Protein 1GL5 (pdb70)

Structure (mmCIF, N/CA/C/O backbone):
data_1GL5
#
_entry.id   1GL5
#
_cell.length_a   1.000
_cell.length_b   1.000
_cell.length_c   1.000
_cell.angle_alpha   90.00
_cell.angle_beta   90.00
_cell.angle_gamma   90.00
#
_symmetry.space_group_name_H-M   'P 1'
#
loop_
_atom_site.group_PDB
_atom_site.id
_atom_site.type_symbol
_atom_site.label_atom_id
_atom_site.label_alt_id
_atom_site.label_comp_id
_atom_site.label_asym_id
_atom_site.label_entity_id
_atom_site.label_seq_id
_atom_site.pdbx_PDB_ins_code
_atom_site.Cartn_x
_atom_site.Cartn_y
_atom_site.Cartn_z
_atom_site.occupancy
_atom_site.B_iso_or_equiv
_atom_site.auth_seq_id
_atom_site.auth_comp_id
_atom_site.auth_asym_id
_atom_site.auth_atom_id
_atom_site.pdbx_PDB_model_num
ATOM 1 N N . GLY A 1 1 ? -5.464 -4.738 -10.925 1.00 0.00 179 GLY A N 1
ATOM 2 C CA . GLY A 1 1 ? -5.771 -3.928 -9.719 1.00 0.00 179 GLY A CA 1
ATOM 3 C C . GLY A 1 1 ? -4.791 -2.787 -9.539 1.00 0.00 179 GLY A C 1
ATOM 4 O O . GLY A 1 1 ? -3.632 -2.889 -9.942 1.00 0.00 179 GLY A O 1
ATOM 10 N N . SER A 1 2 ? -5.245 -1.694 -8.937 1.00 0.00 180 SER A N 1
ATOM 11 C CA . SER A 1 2 ? -4.384 -0.536 -8.715 1.00 0.00 180 SER A CA 1
ATOM 12 C C . SER A 1 2 ? -4.672 0.101 -7.362 1.00 0.00 180 SER A C 1
ATOM 13 O O . SER A 1 2 ? -5.576 -0.332 -6.645 1.00 0.00 180 SER A O 1
ATOM 21 N N . GLU A 1 3 ? -3.900 1.142 -7.036 1.00 0.00 181 GLU A N 1
ATOM 22 C CA . GLU A 1 3 ? -4.052 1.882 -5.782 1.00 0.00 181 GLU A CA 1
ATOM 23 C C . GLU A 1 3 ? -3.896 0.977 -4.565 1.00 0.00 181 GLU A C 1
ATOM 24 O O . GLU A 1 3 ? -4.589 1.139 -3.561 1.00 0.00 181 GLU A O 1
ATOM 36 N N . ILE A 1 4 ? -2.981 0.024 -4.656 1.00 0.00 182 ILE A N 1
ATOM 37 C CA . ILE A 1 4 ? -2.750 -0.900 -3.559 1.00 0.00 182 ILE A CA 1
ATOM 38 C C . ILE A 1 4 ? -1.265 -1.064 -3.252 1.00 0.00 182 ILE A C 1
ATOM 39 O O . ILE A 1 4 ? -0.781 -2.173 -3.032 1.00 0.00 182 ILE A O 1
ATOM 55 N N . VAL A 1 5 ? -0.549 0.052 -3.210 1.00 0.00 183 VAL A N 1
ATOM 56 C CA . VAL A 1 5 ? 0.870 0.014 -2.898 1.00 0.00 183 VAL A CA 1
ATOM 57 C C . VAL A 1 5 ? 1.069 0.093 -1.386 1.00 0.00 183 VAL A C 1
ATOM 58 O O . VAL A 1 5 ? 1.244 1.172 -0.821 1.00 0.00 183 VAL A O 1
ATOM 71 N N . VAL A 1 6 ? 1.023 -1.061 -0.738 1.00 0.00 184 VAL A N 1
ATOM 72 C CA . VAL A 1 6 ? 1.162 -1.140 0.708 1.00 0.00 184 VAL A CA 1
ATOM 73 C C . VAL A 1 6 ? 2.628 -0.994 1.124 1.00 0.00 184 VAL A C 1
ATOM 74 O O . VAL A 1 6 ? 3.459 -1.842 0.811 1.00 0.00 184 VAL A O 1
ATOM 87 N N . ALA A 1 7 ? 2.933 0.093 1.822 1.00 0.00 185 ALA A N 1
ATOM 88 C CA . ALA A 1 7 ? 4.296 0.358 2.274 1.00 0.00 185 ALA A CA 1
ATOM 89 C C . ALA A 1 7 ? 4.661 -0.503 3.474 1.00 0.00 185 ALA A C 1
ATOM 90 O O . ALA A 1 7 ? 4.049 -0.399 4.540 1.00 0.00 185 ALA A O 1
ATOM 97 N N . MET A 1 8 ? 5.665 -1.351 3.300 1.00 0.00 186 MET A N 1
ATOM 98 C CA . MET A 1 8 ? 6.117 -2.224 4.375 1.00 0.00 186 MET A CA 1
ATOM 99 C C . MET A 1 8 ? 7.433 -1.732 4.960 1.00 0.00 186 MET A C 1
ATOM 100 O O . MET A 1 8 ? 7.678 -1.869 6.157 1.00 0.00 186 MET A O 1
ATOM 114 N N . TYR A 1 9 ? 8.284 -1.164 4.116 1.00 0.00 187 TYR A N 1
ATOM 115 C CA . TYR A 1 9 ? 9.574 -0.660 4.570 1.00 0.00 187 TYR A CA 1
ATOM 116 C C . TYR A 1 9 ? 9.494 0.840 4.828 1.00 0.00 187 TYR A C 1
ATOM 117 O O . TYR A 1 9 ? 8.588 1.513 4.340 1.00 0.00 187 TYR A O 1
ATOM 135 N N . ASP A 1 10 ? 10.434 1.352 5.609 1.00 0.00 188 ASP A N 1
ATOM 136 C CA . ASP A 1 10 ? 10.463 2.770 5.949 1.00 0.00 188 ASP A CA 1
ATOM 137 C C . ASP A 1 10 ? 11.475 3.516 5.090 1.00 0.00 188 ASP A C 1
ATOM 138 O O . ASP A 1 10 ? 12.561 3.008 4.818 1.00 0.00 188 ASP A O 1
ATOM 147 N N . PHE A 1 11 ? 11.124 4.732 4.694 1.00 0.00 189 PHE A N 1
ATOM 148 C CA . PHE A 1 11 ? 12.001 5.580 3.897 1.00 0.00 189 PHE A CA 1
ATOM 149 C C . PHE A 1 11 ? 11.777 7.033 4.294 1.00 0.00 189 PHE A C 1
ATOM 150 O O . PHE A 1 11 ? 10.677 7.396 4.713 1.00 0.00 189 PHE A O 1
ATOM 167 N N . GLN A 1 12 ? 12.821 7.849 4.191 1.00 0.00 190 GLN A N 1
ATOM 168 C CA . GLN A 1 12 ? 12.735 9.255 4.573 1.00 0.00 190 GLN A CA 1
ATOM 169 C C . GLN A 1 12 ? 12.906 10.185 3.377 1.00 0.00 190 GLN A C 1
ATOM 170 O O . GLN A 1 12 ? 13.914 10.126 2.666 1.00 0.00 190 GLN A O 1
ATOM 184 N N . ALA A 1 13 ? 11.941 11.074 3.190 1.00 0.00 191 ALA A N 1
ATOM 185 C CA . ALA A 1 13 ? 12.008 12.052 2.116 1.00 0.00 191 ALA A CA 1
ATOM 186 C C . ALA A 1 13 ? 12.520 13.365 2.673 1.00 0.00 191 ALA A C 1
ATOM 187 O O . ALA A 1 13 ? 11.887 13.969 3.539 1.00 0.00 191 ALA A O 1
ATOM 194 N N . THR A 1 14 ? 13.667 13.798 2.189 1.00 0.00 192 THR A N 1
ATOM 195 C CA . THR A 1 14 ? 14.262 15.038 2.656 1.00 0.00 192 THR A CA 1
ATOM 196 C C . THR A 1 14 ? 14.227 16.115 1.575 1.00 0.00 192 THR A C 1
ATOM 197 O O . THR A 1 14 ? 14.472 17.292 1.854 1.00 0.00 192 THR A O 1
ATOM 208 N N . GLU A 1 15 ? 13.915 15.724 0.346 1.00 0.00 193 GLU A N 1
ATOM 209 C CA . GLU A 1 15 ? 13.848 16.682 -0.748 1.00 0.00 193 GLU A CA 1
ATOM 210 C C . GLU A 1 15 ? 12.403 17.091 -1.032 1.00 0.00 193 GLU A C 1
ATOM 211 O O . GLU A 1 15 ? 11.868 17.977 -0.361 1.00 0.00 193 GLU A O 1
ATOM 223 N N . ALA A 1 16 ? 11.780 16.443 -2.019 1.00 0.00 194 ALA A N 1
ATOM 224 C CA . ALA A 1 16 ? 10.395 16.738 -2.398 1.00 0.00 194 ALA A CA 1
ATOM 225 C C . ALA A 1 16 ? 9.941 15.850 -3.546 1.00 0.00 194 ALA A C 1
ATOM 226 O O . ALA A 1 16 ? 8.789 15.418 -3.589 1.00 0.00 194 ALA A O 1
ATOM 233 N N . HIS A 1 17 ? 10.851 15.598 -4.483 1.00 0.00 195 HIS A N 1
ATOM 234 C CA . HIS A 1 17 ? 10.549 14.764 -5.644 1.00 0.00 195 HIS A CA 1
ATOM 235 C C . HIS A 1 17 ? 10.242 13.338 -5.201 1.00 0.00 195 HIS A C 1
ATOM 236 O O . HIS A 1 17 ? 9.265 12.732 -5.653 1.00 0.00 195 HIS A O 1
ATOM 251 N N . ASP A 1 18 ? 11.079 12.817 -4.314 1.00 0.00 196 ASP A N 1
ATOM 252 C CA . ASP A 1 18 ? 10.909 11.471 -3.793 1.00 0.00 196 ASP A CA 1
ATOM 253 C C . ASP A 1 18 ? 10.023 11.521 -2.559 1.00 0.00 196 ASP A C 1
ATOM 254 O O . ASP A 1 18 ? 10.166 12.417 -1.728 1.00 0.00 196 ASP A O 1
ATOM 263 N N . LEU A 1 19 ? 9.121 10.560 -2.435 1.00 0.00 197 LEU A N 1
ATOM 264 C CA . LEU A 1 19 ? 8.227 10.508 -1.290 1.00 0.00 197 LEU A CA 1
ATOM 265 C C . LEU A 1 19 ? 8.751 9.503 -0.272 1.00 0.00 197 LEU A C 1
ATOM 266 O O . LEU A 1 19 ? 9.544 8.624 -0.610 1.00 0.00 197 LEU A O 1
ATOM 282 N N . ARG A 1 20 ? 8.329 9.638 0.974 1.00 0.00 198 ARG A N 1
ATOM 283 C CA . ARG A 1 20 ? 8.794 8.736 2.009 1.00 0.00 198 ARG A CA 1
ATOM 284 C C . ARG A 1 20 ? 7.940 7.476 2.075 1.00 0.00 198 ARG A C 1
ATOM 285 O O . ARG A 1 20 ? 6.862 7.406 1.483 1.00 0.00 198 ARG A O 1
ATOM 306 N N . LEU A 1 21 ? 8.431 6.492 2.815 1.00 0.00 199 LEU A N 1
ATOM 307 C CA . LEU A 1 21 ? 7.723 5.229 2.991 1.00 0.00 199 LEU A CA 1
ATOM 308 C C . LEU A 1 21 ? 7.291 5.080 4.441 1.00 0.00 199 LEU A C 1
ATOM 309 O O . LEU A 1 21 ? 8.131 5.061 5.345 1.00 0.00 199 LEU A O 1
ATOM 325 N N . GLU A 1 22 ? 5.987 4.979 4.663 1.00 0.00 200 GLU A N 1
ATOM 326 C CA . GLU A 1 22 ? 5.451 4.827 6.008 1.00 0.00 200 GLU A CA 1
ATOM 327 C C . GLU A 1 22 ? 4.910 3.417 6.184 1.00 0.00 200 GLU A C 1
ATOM 328 O O . GLU A 1 22 ? 3.947 3.028 5.524 1.00 0.00 200 GLU A O 1
ATOM 340 N N . ARG A 1 23 ? 5.546 2.650 7.063 1.00 0.00 201 ARG A N 1
ATOM 341 C CA . ARG A 1 23 ? 5.142 1.271 7.315 1.00 0.00 201 ARG A CA 1
ATOM 342 C C . ARG A 1 23 ? 3.725 1.209 7.871 1.00 0.00 201 ARG A C 1
ATOM 343 O O . ARG A 1 23 ? 3.474 1.622 9.007 1.00 0.00 201 ARG A O 1
ATOM 364 N N . GLY A 1 24 ? 2.806 0.685 7.073 1.00 0.00 202 GLY A N 1
ATOM 365 C CA . GLY A 1 24 ? 1.430 0.573 7.510 1.00 0.00 202 GLY A CA 1
ATOM 366 C C . GLY A 1 24 ? 0.464 1.303 6.596 1.00 0.00 202 GLY A C 1
ATOM 367 O O . GLY A 1 24 ? -0.681 0.877 6.433 1.00 0.00 202 GLY A O 1
ATOM 371 N N . GLN A 1 25 ? 0.920 2.403 5.997 1.00 0.00 203 GLN A N 1
ATOM 372 C CA . GLN A 1 25 ? 0.076 3.188 5.100 1.00 0.00 203 GLN A CA 1
ATOM 373 C C . GLN A 1 25 ? -0.053 2.539 3.728 1.00 0.00 203 GLN A C 1
ATOM 374 O O . GLN A 1 25 ? 0.946 2.249 3.061 1.00 0.00 203 GLN A O 1
ATOM 388 N N . GLU A 1 26 ? -1.289 2.349 3.296 1.00 0.00 204 GLU A N 1
ATOM 389 C CA . GLU A 1 26 ? -1.553 1.785 1.988 1.00 0.00 204 GLU A CA 1
ATOM 390 C C . GLU A 1 26 ? -1.621 2.917 0.980 1.00 0.00 204 GLU A C 1
ATOM 391 O O . GLU A 1 26 ? -2.580 3.695 0.953 1.00 0.00 204 GLU A O 1
ATOM 403 N N . TYR A 1 27 ? -0.574 3.033 0.190 1.00 0.00 205 TYR A N 1
ATOM 404 C CA . TYR A 1 27 ? -0.469 4.096 -0.789 1.00 0.00 205 TYR A CA 1
ATOM 405 C C . TYR A 1 27 ? -1.272 3.818 -2.045 1.00 0.00 205 TYR A C 1
ATOM 406 O O . TYR A 1 27 ? -1.790 2.719 -2.256 1.00 0.00 205 TYR A O 1
ATOM 424 N N . ILE A 1 28 ? -1.343 4.839 -2.882 1.00 0.00 206 ILE A N 1
ATOM 425 C CA . ILE A 1 28 ? -2.057 4.768 -4.145 1.00 0.00 206 ILE A CA 1
ATOM 426 C C . ILE A 1 28 ? -1.075 4.928 -5.298 1.00 0.00 206 ILE A C 1
ATOM 427 O O . ILE A 1 28 ? -0.504 5.996 -5.478 1.00 0.00 206 ILE A O 1
ATOM 443 N N . ILE A 1 29 ? -0.858 3.874 -6.068 1.00 0.00 207 ILE A N 1
ATOM 444 C CA . ILE A 1 29 ? 0.073 3.943 -7.173 1.00 0.00 207 ILE A CA 1
ATOM 445 C C . ILE A 1 29 ? -0.474 4.826 -8.297 1.00 0.00 207 ILE A C 1
ATOM 446 O O . ILE A 1 29 ? -1.603 4.646 -8.757 1.00 0.00 207 ILE A O 1
ATOM 462 N N . LEU A 1 30 ? 0.337 5.789 -8.707 1.00 0.00 208 LEU A N 1
ATOM 463 C CA . LEU A 1 30 ? -0.038 6.726 -9.756 1.00 0.00 208 LEU A CA 1
ATOM 464 C C . LEU A 1 30 ? 0.711 6.406 -11.044 1.00 0.00 208 LEU A C 1
ATOM 465 O O . LEU A 1 30 ? 0.104 6.199 -12.098 1.00 0.00 208 LEU A O 1
ATOM 481 N N . GLU A 1 31 ? 2.035 6.372 -10.947 1.00 0.00 209 GLU A N 1
ATOM 482 C CA . GLU A 1 31 ? 2.887 6.086 -12.096 1.00 0.00 209 GLU A CA 1
ATOM 483 C C . GLU A 1 31 ? 3.755 4.860 -11.821 1.00 0.00 209 GLU A C 1
ATOM 484 O O . GLU A 1 31 ? 3.993 4.509 -10.665 1.00 0.00 209 GLU A O 1
ATOM 496 N N . LYS A 1 32 ? 4.215 4.202 -12.882 1.00 0.00 210 LYS A N 1
ATOM 497 C CA . LYS A 1 32 ? 5.036 3.004 -12.730 1.00 0.00 210 LYS A CA 1
ATOM 498 C C . LYS A 1 32 ? 6.517 3.296 -12.984 1.00 0.00 210 LYS A C 1
ATOM 499 O O . LYS A 1 32 ? 7.193 3.838 -12.112 1.00 0.00 210 LYS A O 1
ATOM 518 N N . ASN A 1 33 ? 7.007 2.916 -14.176 1.00 0.00 211 ASN A N 1
ATOM 519 C CA . ASN A 1 33 ? 8.416 3.098 -14.571 1.00 0.00 211 ASN A CA 1
ATOM 520 C C . ASN A 1 33 ? 9.282 2.013 -13.927 1.00 0.00 211 ASN A C 1
ATOM 521 O O . ASN A 1 33 ? 9.828 2.205 -12.836 1.00 0.00 211 ASN A O 1
ATOM 532 N N . ASP A 1 34 ? 9.378 0.860 -14.609 1.00 0.00 212 ASP A N 1
ATOM 533 C CA . ASP A 1 34 ? 10.146 -0.295 -14.122 1.00 0.00 212 ASP A CA 1
ATOM 534 C C . ASP A 1 34 ? 9.543 -0.830 -12.834 1.00 0.00 212 ASP A C 1
ATOM 535 O O . ASP A 1 34 ? 8.410 -0.514 -12.514 1.00 0.00 212 ASP A O 1
ATOM 544 N N . LEU A 1 35 ? 10.282 -1.672 -12.119 1.00 0.00 213 LEU A N 1
ATOM 545 C CA . LEU A 1 35 ? 9.791 -2.249 -10.867 1.00 0.00 213 LEU A CA 1
ATOM 546 C C . LEU A 1 35 ? 10.270 -1.485 -9.636 1.00 0.00 213 LEU A C 1
ATOM 547 O O . LEU A 1 35 ? 9.745 -1.677 -8.542 1.00 0.00 213 LEU A O 1
ATOM 563 N N . HIS A 1 36 ? 11.312 -0.687 -9.798 1.00 0.00 214 HIS A N 1
ATOM 564 C CA . HIS A 1 36 ? 11.901 0.019 -8.665 1.00 0.00 214 HIS A CA 1
ATOM 565 C C . HIS A 1 36 ? 11.224 1.346 -8.329 1.00 0.00 214 HIS A C 1
ATOM 566 O O . HIS A 1 36 ? 10.367 1.407 -7.445 1.00 0.00 214 HIS A O 1
ATOM 581 N N . TRP A 1 37 ? 11.653 2.415 -8.981 1.00 0.00 215 TRP A N 1
ATOM 582 C CA . TRP A 1 37 ? 11.130 3.746 -8.689 1.00 0.00 215 TRP A CA 1
ATOM 583 C C . TRP A 1 37 ? 9.813 4.070 -9.385 1.00 0.00 215 TRP A C 1
ATOM 584 O O . TRP A 1 37 ? 9.793 4.511 -10.534 1.00 0.00 215 TRP A O 1
ATOM 605 N N . TRP A 1 38 ? 8.723 3.904 -8.640 1.00 0.00 216 TRP A N 1
ATOM 606 C CA . TRP A 1 38 ? 7.385 4.232 -9.119 1.00 0.00 216 TRP A CA 1
ATOM 607 C C . TRP A 1 38 ? 7.008 5.602 -8.587 1.00 0.00 216 TRP A C 1
ATOM 608 O O . TRP A 1 38 ? 7.810 6.260 -7.931 1.00 0.00 216 TRP A O 1
ATOM 629 N N . ARG A 1 39 ? 5.777 6.007 -8.809 1.00 0.00 217 ARG A N 1
ATOM 630 C CA . ARG A 1 39 ? 5.299 7.273 -8.287 1.00 0.00 217 ARG A CA 1
ATOM 631 C C . ARG A 1 39 ? 3.935 7.036 -7.677 1.00 0.00 217 ARG A C 1
ATOM 632 O O . ARG A 1 39 ? 2.975 6.749 -8.386 1.00 0.00 217 ARG A O 1
ATOM 653 N N . ALA A 1 40 ? 3.851 7.105 -6.360 1.00 0.00 218 ALA A N 1
ATOM 654 C CA . ALA A 1 40 ? 2.591 6.850 -5.684 1.00 0.00 218 ALA A CA 1
ATOM 655 C C . ALA A 1 40 ? 2.159 8.024 -4.829 1.00 0.00 218 ALA A C 1
ATOM 656 O O . ALA A 1 40 ? 2.891 8.998 -4.666 1.00 0.00 218 ALA A O 1
ATOM 663 N N . ARG A 1 41 ? 0.960 7.912 -4.288 1.00 0.00 219 ARG A N 1
ATOM 664 C CA . ARG A 1 41 ? 0.388 8.940 -3.448 1.00 0.00 219 ARG A CA 1
ATOM 665 C C . ARG A 1 41 ? 0.415 8.493 -1.994 1.00 0.00 219 ARG A C 1
ATOM 666 O O . ARG A 1 41 ? 0.165 7.326 -1.692 1.00 0.00 219 ARG A O 1
ATOM 687 N N . ASP A 1 42 ? 0.715 9.429 -1.108 1.00 0.00 220 ASP A N 1
ATOM 688 C CA . ASP A 1 42 ? 0.784 9.158 0.321 1.00 0.00 220 ASP A CA 1
ATOM 689 C C . ASP A 1 42 ? -0.623 9.089 0.898 1.00 0.00 220 ASP A C 1
ATOM 690 O O . ASP A 1 42 ? -1.311 8.075 0.766 1.00 0.00 220 ASP A O 1
ATOM 699 N N . LYS A 1 43 ? -1.056 10.171 1.520 1.00 0.00 221 LYS A N 1
ATOM 700 C CA . LYS A 1 43 ? -2.386 10.225 2.098 1.00 0.00 221 LYS A CA 1
ATOM 701 C C . LYS A 1 43 ? -3.405 10.791 1.108 1.00 0.00 221 LYS A C 1
ATOM 702 O O . LYS A 1 43 ? -3.874 10.085 0.218 1.00 0.00 221 LYS A O 1
ATOM 721 N N . TYR A 1 44 ? -3.755 12.060 1.269 1.00 0.00 222 TYR A N 1
ATOM 722 C CA . TYR A 1 44 ? -4.728 12.701 0.393 1.00 0.00 222 TYR A CA 1
ATOM 723 C C . TYR A 1 44 ? -4.170 13.963 -0.258 1.00 0.00 222 TYR A C 1
ATOM 724 O O . TYR A 1 44 ? -4.718 15.053 -0.089 1.00 0.00 222 TYR A O 1
ATOM 742 N N . GLY A 1 45 ? -3.090 13.815 -1.013 1.00 0.00 223 GLY A N 1
ATOM 743 C CA . GLY A 1 45 ? -2.505 14.964 -1.678 1.00 0.00 223 GLY A CA 1
ATOM 744 C C . GLY A 1 45 ? -1.023 14.814 -1.943 1.00 0.00 223 GLY A C 1
ATOM 745 O O . GLY A 1 45 ? -0.552 15.125 -3.038 1.00 0.00 223 GLY A O 1
ATOM 749 N N . SER A 1 46 ? -0.289 14.350 -0.940 1.00 0.00 224 SER A N 1
ATOM 750 C CA . SER A 1 46 ? 1.154 14.169 -1.070 1.00 0.00 224 SER A CA 1
ATOM 751 C C . SER A 1 46 ? 1.467 13.004 -2.006 1.00 0.00 224 SER A C 1
ATOM 752 O O . SER A 1 46 ? 0.869 11.941 -1.891 1.00 0.00 224 SER A O 1
ATOM 760 N N . GLU A 1 47 ? 2.406 13.209 -2.920 1.00 0.00 225 GLU A N 1
ATOM 761 C CA . GLU A 1 47 ? 2.804 12.171 -3.863 1.00 0.00 225 GLU A CA 1
ATOM 762 C C . GLU A 1 47 ? 4.286 12.290 -4.190 1.00 0.00 225 GLU A C 1
ATOM 763 O O . GLU A 1 47 ? 4.973 13.156 -3.651 1.00 0.00 225 GLU A O 1
ATOM 775 N N . GLY A 1 48 ? 4.777 11.425 -5.064 1.00 0.00 226 GLY A N 1
ATOM 776 C CA . GLY A 1 48 ? 6.178 11.476 -5.423 1.00 0.00 226 GLY A CA 1
ATOM 777 C C . GLY A 1 48 ? 6.767 10.119 -5.736 1.00 0.00 226 GLY A C 1
ATOM 778 O O . GLY A 1 48 ? 6.062 9.102 -5.727 1.00 0.00 226 GLY A O 1
ATOM 782 N N . TYR A 1 49 ? 8.071 10.112 -6.006 1.00 0.00 227 TYR A N 1
ATOM 783 C CA . TYR A 1 49 ? 8.794 8.884 -6.320 1.00 0.00 227 TYR A CA 1
ATOM 784 C C . TYR A 1 49 ? 8.817 7.949 -5.122 1.00 0.00 227 TYR A C 1
ATOM 785 O O . TYR A 1 49 ? 9.319 8.301 -4.055 1.00 0.00 227 TYR A O 1
ATOM 803 N N . ILE A 1 50 ? 8.281 6.759 -5.303 1.00 0.00 228 ILE A N 1
ATOM 804 C CA . ILE A 1 50 ? 8.249 5.778 -4.240 1.00 0.00 228 ILE A CA 1
ATOM 805 C C . ILE A 1 50 ? 8.780 4.447 -4.727 1.00 0.00 228 ILE A C 1
ATOM 806 O O . ILE A 1 50 ? 8.199 3.845 -5.629 1.00 0.00 228 ILE A O 1
ATOM 822 N N . PRO A 1 51 ? 9.877 3.957 -4.133 1.00 0.00 229 PRO A N 1
ATOM 823 C CA . PRO A 1 51 ? 10.443 2.672 -4.513 1.00 0.00 229 PRO A CA 1
ATOM 824 C C . PRO A 1 51 ? 9.500 1.537 -4.158 1.00 0.00 229 PRO A C 1
ATOM 825 O O . PRO A 1 51 ? 9.455 1.095 -3.006 1.00 0.00 229 PRO A O 1
ATOM 836 N N . SER A 1 52 ? 8.740 1.074 -5.139 1.00 0.00 230 SER A N 1
ATOM 837 C CA . SER A 1 52 ? 7.792 -0.011 -4.923 1.00 0.00 230 SER A CA 1
ATOM 838 C C . SER A 1 52 ? 8.477 -1.292 -4.464 1.00 0.00 230 SER A C 1
ATOM 839 O O . SER A 1 52 ? 7.814 -2.248 -4.059 1.00 0.00 230 SER A O 1
ATOM 847 N N . ASN A 1 53 ? 9.804 -1.287 -4.463 1.00 0.00 231 ASN A N 1
ATOM 848 C CA . ASN A 1 53 ? 10.560 -2.426 -3.976 1.00 0.00 231 ASN A CA 1
ATOM 849 C C . ASN A 1 53 ? 10.451 -2.468 -2.448 1.00 0.00 231 ASN A C 1
ATOM 850 O O . ASN A 1 53 ? 10.689 -3.491 -1.811 1.00 0.00 231 ASN A O 1
ATOM 861 N N . TYR A 1 54 ? 10.023 -1.340 -1.882 1.00 0.00 232 TYR A N 1
ATOM 862 C CA . TYR A 1 54 ? 9.803 -1.209 -0.448 1.00 0.00 232 TYR A CA 1
ATOM 863 C C . TYR A 1 54 ? 8.328 -1.437 -0.119 1.00 0.00 232 TYR A C 1
ATOM 864 O O . TYR A 1 54 ? 7.961 -1.608 1.043 1.00 0.00 232 TYR A O 1
ATOM 882 N N . VAL A 1 55 ? 7.479 -1.433 -1.149 1.00 0.00 233 VAL A N 1
ATOM 883 C CA . VAL A 1 55 ? 6.047 -1.643 -0.952 1.00 0.00 233 VAL A CA 1
ATOM 884 C C . VAL A 1 55 ? 5.650 -3.045 -1.408 1.00 0.00 233 VAL A C 1
ATOM 885 O O . VAL A 1 55 ? 6.483 -3.805 -1.905 1.00 0.00 233 VAL A O 1
ATOM 898 N N . THR A 1 56 ? 4.383 -3.375 -1.230 1.00 0.00 234 THR A N 1
ATOM 899 C CA . THR A 1 56 ? 3.848 -4.670 -1.609 1.00 0.00 234 THR A CA 1
ATOM 900 C C . THR A 1 56 ? 2.350 -4.537 -1.861 1.00 0.00 234 THR A C 1
ATOM 901 O O . THR A 1 56 ? 1.669 -3.810 -1.152 1.00 0.00 234 THR A O 1
ATOM 912 N N . GLY A 1 57 ? 1.835 -5.235 -2.862 1.00 0.00 235 GLY A N 1
ATOM 913 C CA . GLY A 1 57 ? 0.412 -5.155 -3.143 1.00 0.00 235 GLY A CA 1
ATOM 914 C C . GLY A 1 57 ? -0.375 -6.086 -2.247 1.00 0.00 235 GLY A C 1
ATOM 915 O O . GLY A 1 57 ? -0.213 -6.076 -1.027 1.00 0.00 235 GLY A O 1
ATOM 919 N N . LYS A 1 58 ? -1.206 -6.916 -2.848 1.00 0.00 236 LYS A N 1
ATOM 920 C CA . LYS A 1 58 ? -1.998 -7.883 -2.097 1.00 0.00 236 LYS A CA 1
ATOM 921 C C . LYS A 1 58 ? -1.168 -9.135 -1.799 1.00 0.00 236 LYS A C 1
ATOM 922 O O . LYS A 1 58 ? -1.696 -10.245 -1.817 1.00 0.00 236 LYS A O 1
ATOM 941 N N . LYS A 1 59 ? 0.133 -8.926 -1.530 1.00 0.00 237 LYS A N 1
ATOM 942 C CA . LYS A 1 59 ? 1.095 -10.003 -1.228 1.00 0.00 237 LYS A CA 1
ATOM 943 C C . LYS A 1 59 ? 0.855 -11.249 -2.084 1.00 0.00 237 LYS A C 1
ATOM 944 O O . LYS A 1 59 ? 0.558 -12.332 -1.563 1.00 0.00 237 LYS A O 1
ATOM 963 N N . SER A 1 60 ? 0.998 -11.085 -3.405 1.00 0.00 238 SER A N 1
ATOM 964 C CA . SER A 1 60 ? 0.804 -12.179 -4.351 1.00 0.00 238 SER A CA 1
ATOM 965 C C . SER A 1 60 ? -0.630 -12.707 -4.240 1.00 0.00 238 SER A C 1
ATOM 966 O O . SER A 1 60 ? -1.587 -11.932 -4.256 1.00 0.00 238 SER A O 1
ATOM 974 N N . ASN A 1 61 ? -0.774 -14.017 -4.112 1.00 0.00 239 ASN A N 1
ATOM 975 C CA . ASN A 1 61 ? -2.085 -14.635 -3.974 1.00 0.00 239 ASN A CA 1
ATOM 976 C C . ASN A 1 61 ? -2.160 -15.374 -2.651 1.00 0.00 239 ASN A C 1
ATOM 977 O O . ASN A 1 61 ? -2.600 -16.520 -2.583 1.00 0.00 239 ASN A O 1
ATOM 988 N N . ASN A 1 62 ? -1.711 -14.705 -1.596 1.00 0.00 240 ASN A N 1
ATOM 989 C CA . ASN A 1 62 ? -1.710 -15.291 -0.259 1.00 0.00 240 ASN A CA 1
ATOM 990 C C . ASN A 1 62 ? -3.119 -15.333 0.322 1.00 0.00 240 ASN A C 1
ATOM 991 O O . ASN A 1 62 ? -3.572 -16.375 0.797 1.00 0.00 240 ASN A O 1
ATOM 1002 N N . LEU A 1 63 ? -3.803 -14.195 0.305 1.00 0.00 241 LEU A N 1
ATOM 1003 C CA . LEU A 1 63 ? -5.147 -14.107 0.864 1.00 0.00 241 LEU A CA 1
ATOM 1004 C C . LEU A 1 63 ? -6.239 -14.485 -0.141 1.00 0.00 241 LEU A C 1
ATOM 1005 O O . LEU A 1 63 ? -7.246 -13.786 -0.253 1.00 0.00 241 LEU A O 1
ATOM 1021 N N . ASP A 1 64 ? -6.079 -15.603 -0.847 1.00 0.00 242 ASP A N 1
ATOM 1022 C CA . ASP A 1 64 ? -7.115 -16.033 -1.784 1.00 0.00 242 ASP A CA 1
ATOM 1023 C C . ASP A 1 64 ? -8.333 -16.466 -0.992 1.00 0.00 242 ASP A C 1
ATOM 1024 O O . ASP A 1 64 ? -9.442 -15.975 -1.206 1.00 0.00 242 ASP A O 1
ATOM 1033 N N . GLN A 1 65 ? -8.102 -17.366 -0.047 1.00 0.00 243 GLN A N 1
ATOM 1034 C CA . GLN A 1 65 ? -9.159 -17.852 0.825 1.00 0.00 243 GLN A CA 1
ATOM 1035 C C . GLN A 1 65 ? -9.136 -17.070 2.135 1.00 0.00 243 GLN A C 1
ATOM 1036 O O . GLN A 1 65 ? -10.019 -17.231 2.979 1.00 0.00 243 GLN A O 1
ATOM 1050 N N . TYR A 1 66 ? -8.106 -16.224 2.273 1.00 0.00 244 TYR A N 1
ATOM 1051 C CA . TYR A 1 66 ? -7.889 -15.367 3.449 1.00 0.00 244 TYR A CA 1
ATOM 1052 C C . TYR A 1 66 ? -7.404 -16.159 4.662 1.00 0.00 244 TYR A C 1
ATOM 1053 O O . TYR A 1 66 ? -6.337 -15.869 5.207 1.00 0.00 244 TYR A O 1
ATOM 1071 N N . ASP A 1 67 ? -8.182 -17.151 5.081 1.00 0.00 245 ASP A N 1
ATOM 1072 C CA . ASP A 1 67 ? -7.826 -17.975 6.229 1.00 0.00 245 ASP A CA 1
ATOM 1073 C C . ASP A 1 67 ? -8.002 -19.453 5.902 1.00 0.00 245 ASP A C 1
ATOM 1074 O O . ASP A 1 67 ? -7.131 -20.013 5.212 1.00 0.00 245 ASP A O 1
ATOM 1084 N N . GLY A 1 1 ? -10.443 2.635 -8.250 1.00 0.00 179 GLY A N 2
ATOM 1085 C CA . GLY A 1 1 ? -9.565 3.208 -9.302 1.00 0.00 179 GLY A CA 2
ATOM 1086 C C . GLY A 1 1 ? -8.093 2.988 -9.013 1.00 0.00 179 GLY A C 2
ATOM 1087 O O . GLY A 1 1 ? -7.622 3.278 -7.908 1.00 0.00 179 GLY A O 2
ATOM 1093 N N . SER A 1 2 ? -7.371 2.478 -10.017 1.00 0.00 180 SER A N 2
ATOM 1094 C CA . SER A 1 2 ? -5.934 2.206 -9.911 1.00 0.00 180 SER A CA 2
ATOM 1095 C C . SER A 1 2 ? -5.637 1.132 -8.858 1.00 0.00 180 SER A C 2
ATOM 1096 O O . SER A 1 2 ? -6.552 0.584 -8.231 1.00 0.00 180 SER A O 2
ATOM 1104 N N . GLU A 1 3 ? -4.355 0.830 -8.678 1.00 0.00 181 GLU A N 2
ATOM 1105 C CA . GLU A 1 3 ? -3.926 -0.171 -7.715 1.00 0.00 181 GLU A CA 2
ATOM 1106 C C . GLU A 1 3 ? -3.306 0.487 -6.491 1.00 0.00 181 GLU A C 2
ATOM 1107 O O . GLU A 1 3 ? -2.823 1.622 -6.555 1.00 0.00 181 GLU A O 2
ATOM 1119 N N . ILE A 1 4 ? -3.323 -0.223 -5.370 1.00 0.00 182 ILE A N 2
ATOM 1120 C CA . ILE A 1 4 ? -2.766 0.304 -4.136 1.00 0.00 182 ILE A CA 2
ATOM 1121 C C . ILE A 1 4 ? -1.307 -0.092 -3.950 1.00 0.00 182 ILE A C 2
ATOM 1122 O O . ILE A 1 4 ? -0.816 -1.047 -4.550 1.00 0.00 182 ILE A O 2
ATOM 1138 N N . VAL A 1 5 ? -0.625 0.664 -3.110 1.00 0.00 183 VAL A N 2
ATOM 1139 C CA . VAL A 1 5 ? 0.777 0.438 -2.814 1.00 0.00 183 VAL A CA 2
ATOM 1140 C C . VAL A 1 5 ? 1.030 0.638 -1.327 1.00 0.00 183 VAL A C 2
ATOM 1141 O O . VAL A 1 5 ? 1.324 1.749 -0.885 1.00 0.00 183 VAL A O 2
ATOM 1154 N N . VAL A 1 6 ? 0.904 -0.432 -0.565 1.00 0.00 184 VAL A N 2
ATOM 1155 C CA . VAL A 1 6 ? 1.110 -0.371 0.874 1.00 0.00 184 VAL A CA 2
ATOM 1156 C C . VAL A 1 6 ? 2.599 -0.413 1.192 1.00 0.00 184 VAL A C 2
ATOM 1157 O O . VAL A 1 6 ? 3.251 -1.438 0.998 1.00 0.00 184 VAL A O 2
ATOM 1170 N N . ALA A 1 7 ? 3.130 0.709 1.664 1.00 0.00 185 ALA A N 2
ATOM 1171 C CA . ALA A 1 7 ? 4.545 0.805 2.003 1.00 0.00 185 ALA A CA 2
ATOM 1172 C C . ALA A 1 7 ? 4.913 -0.244 3.048 1.00 0.00 185 ALA A C 2
ATOM 1173 O O . ALA A 1 7 ? 4.183 -0.441 4.023 1.00 0.00 185 ALA A O 2
ATOM 1180 N N . MET A 1 8 ? 6.033 -0.915 2.832 1.00 0.00 186 MET A N 2
ATOM 1181 C CA . MET A 1 8 ? 6.492 -1.951 3.743 1.00 0.00 186 MET A CA 2
ATOM 1182 C C . MET A 1 8 ? 7.652 -1.443 4.586 1.00 0.00 186 MET A C 2
ATOM 1183 O O . MET A 1 8 ? 7.585 -1.441 5.815 1.00 0.00 186 MET A O 2
ATOM 1197 N N . TYR A 1 9 ? 8.721 -1.008 3.922 1.00 0.00 187 TYR A N 2
ATOM 1198 C CA . TYR A 1 9 ? 9.891 -0.497 4.627 1.00 0.00 187 TYR A CA 2
ATOM 1199 C C . TYR A 1 9 ? 9.919 1.023 4.619 1.00 0.00 187 TYR A C 2
ATOM 1200 O O . TYR A 1 9 ? 9.388 1.657 3.710 1.00 0.00 187 TYR A O 2
ATOM 1218 N N . ASP A 1 10 ? 10.543 1.589 5.644 1.00 0.00 188 ASP A N 2
ATOM 1219 C CA . ASP A 1 10 ? 10.664 3.037 5.798 1.00 0.00 188 ASP A CA 2
ATOM 1220 C C . ASP A 1 10 ? 11.479 3.664 4.668 1.00 0.00 188 ASP A C 2
ATOM 1221 O O . ASP A 1 10 ? 12.343 3.022 4.074 1.00 0.00 188 ASP A O 2
ATOM 1230 N N . PHE A 1 11 ? 11.227 4.939 4.417 1.00 0.00 189 PHE A N 2
ATOM 1231 C CA . PHE A 1 11 ? 11.955 5.694 3.404 1.00 0.00 189 PHE A CA 2
ATOM 1232 C C . PHE A 1 11 ? 12.013 7.156 3.826 1.00 0.00 189 PHE A C 2
ATOM 1233 O O . PHE A 1 11 ? 11.034 7.684 4.346 1.00 0.00 189 PHE A O 2
ATOM 1250 N N . GLN A 1 12 ? 13.153 7.800 3.624 1.00 0.00 190 GLN A N 2
ATOM 1251 C CA . GLN A 1 12 ? 13.309 9.194 4.013 1.00 0.00 190 GLN A CA 2
ATOM 1252 C C . GLN A 1 12 ? 13.179 10.141 2.825 1.00 0.00 190 GLN A C 2
ATOM 1253 O O . GLN A 1 12 ? 13.918 10.039 1.846 1.00 0.00 190 GLN A O 2
ATOM 1267 N N . ALA A 1 13 ? 12.262 11.092 2.950 1.00 0.00 191 ALA A N 2
ATOM 1268 C CA . ALA A 1 13 ? 12.058 12.103 1.925 1.00 0.00 191 ALA A CA 2
ATOM 1269 C C . ALA A 1 13 ? 12.768 13.370 2.361 1.00 0.00 191 ALA A C 2
ATOM 1270 O O . ALA A 1 13 ? 12.234 14.159 3.144 1.00 0.00 191 ALA A O 2
ATOM 1277 N N . THR A 1 14 ? 13.985 13.540 1.882 1.00 0.00 192 THR A N 2
ATOM 1278 C CA . THR A 1 14 ? 14.791 14.690 2.243 1.00 0.00 192 THR A CA 2
ATOM 1279 C C . THR A 1 14 ? 14.370 15.925 1.441 1.00 0.00 192 THR A C 2
ATOM 1280 O O . THR A 1 14 ? 14.617 17.060 1.860 1.00 0.00 192 THR A O 2
ATOM 1291 N N . GLU A 1 15 ? 13.715 15.713 0.302 1.00 0.00 193 GLU A N 2
ATOM 1292 C CA . GLU A 1 15 ? 13.258 16.831 -0.516 1.00 0.00 193 GLU A CA 2
ATOM 1293 C C . GLU A 1 15 ? 11.734 16.902 -0.580 1.00 0.00 193 GLU A C 2
ATOM 1294 O O . GLU A 1 15 ? 11.097 17.413 0.341 1.00 0.00 193 GLU A O 2
ATOM 1306 N N . ALA A 1 16 ? 11.158 16.394 -1.667 1.00 0.00 194 ALA A N 2
ATOM 1307 C CA . ALA A 1 16 ? 9.706 16.410 -1.862 1.00 0.00 194 ALA A CA 2
ATOM 1308 C C . ALA A 1 16 ? 9.292 15.515 -3.022 1.00 0.00 194 ALA A C 2
ATOM 1309 O O . ALA A 1 16 ? 8.152 15.051 -3.078 1.00 0.00 194 ALA A O 2
ATOM 1316 N N . HIS A 1 17 ? 10.216 15.269 -3.946 1.00 0.00 195 HIS A N 2
ATOM 1317 C CA . HIS A 1 17 ? 9.924 14.405 -5.090 1.00 0.00 195 HIS A CA 2
ATOM 1318 C C . HIS A 1 17 ? 9.841 12.961 -4.621 1.00 0.00 195 HIS A C 2
ATOM 1319 O O . HIS A 1 17 ? 9.230 12.109 -5.271 1.00 0.00 195 HIS A O 2
ATOM 1334 N N . ASP A 1 18 ? 10.443 12.720 -3.466 1.00 0.00 196 ASP A N 2
ATOM 1335 C CA . ASP A 1 18 ? 10.446 11.414 -2.839 1.00 0.00 196 ASP A CA 2
ATOM 1336 C C . ASP A 1 18 ? 9.351 11.363 -1.787 1.00 0.00 196 ASP A C 2
ATOM 1337 O O . ASP A 1 18 ? 9.115 12.346 -1.090 1.00 0.00 196 ASP A O 2
ATOM 1346 N N . LEU A 1 19 ? 8.680 10.231 -1.667 1.00 0.00 197 LEU A N 2
ATOM 1347 C CA . LEU A 1 19 ? 7.622 10.097 -0.680 1.00 0.00 197 LEU A CA 2
ATOM 1348 C C . LEU A 1 19 ? 8.071 9.176 0.436 1.00 0.00 197 LEU A C 2
ATOM 1349 O O . LEU A 1 19 ? 8.341 7.994 0.213 1.00 0.00 197 LEU A O 2
ATOM 1365 N N . ARG A 1 20 ? 8.165 9.737 1.635 1.00 0.00 198 ARG A N 2
ATOM 1366 C CA . ARG A 1 20 ? 8.596 8.980 2.798 1.00 0.00 198 ARG A CA 2
ATOM 1367 C C . ARG A 1 20 ? 7.698 7.774 3.024 1.00 0.00 198 ARG A C 2
ATOM 1368 O O . ARG A 1 20 ? 6.475 7.850 2.875 1.00 0.00 198 ARG A O 2
ATOM 1389 N N . LEU A 1 21 ? 8.312 6.658 3.362 1.00 0.00 199 LEU A N 2
ATOM 1390 C CA . LEU A 1 21 ? 7.578 5.430 3.585 1.00 0.00 199 LEU A CA 2
ATOM 1391 C C . LEU A 1 21 ? 7.525 5.087 5.057 1.00 0.00 199 LEU A C 2
ATOM 1392 O O . LEU A 1 21 ? 8.456 5.378 5.807 1.00 0.00 199 LEU A O 2
ATOM 1408 N N . GLU A 1 22 ? 6.438 4.447 5.450 1.00 0.00 200 GLU A N 2
ATOM 1409 C CA . GLU A 1 22 ? 6.249 4.028 6.821 1.00 0.00 200 GLU A CA 2
ATOM 1410 C C . GLU A 1 22 ? 6.004 2.525 6.823 1.00 0.00 200 GLU A C 2
ATOM 1411 O O . GLU A 1 22 ? 5.936 1.912 5.755 1.00 0.00 200 GLU A O 2
ATOM 1423 N N . ARG A 1 23 ? 5.856 1.934 7.998 1.00 0.00 201 ARG A N 2
ATOM 1424 C CA . ARG A 1 23 ? 5.607 0.499 8.095 1.00 0.00 201 ARG A CA 2
ATOM 1425 C C . ARG A 1 23 ? 4.108 0.218 7.976 1.00 0.00 201 ARG A C 2
ATOM 1426 O O . ARG A 1 23 ? 3.491 -0.324 8.894 1.00 0.00 201 ARG A O 2
ATOM 1447 N N . GLY A 1 24 ? 3.531 0.594 6.838 1.00 0.00 202 GLY A N 2
ATOM 1448 C CA . GLY A 1 24 ? 2.109 0.381 6.614 1.00 0.00 202 GLY A CA 2
ATOM 1449 C C . GLY A 1 24 ? 1.393 1.632 6.133 1.00 0.00 202 GLY A C 2
ATOM 1450 O O . GLY A 1 24 ? 0.667 2.271 6.894 1.00 0.00 202 GLY A O 2
ATOM 1454 N N . GLN A 1 25 ? 1.584 1.981 4.864 1.00 0.00 203 GLN A N 2
ATOM 1455 C CA . GLN A 1 25 ? 0.940 3.157 4.282 1.00 0.00 203 GLN A CA 2
ATOM 1456 C C . GLN A 1 25 ? 0.237 2.794 2.985 1.00 0.00 203 GLN A C 2
ATOM 1457 O O . GLN A 1 25 ? 0.897 2.435 2.013 1.00 0.00 203 GLN A O 2
ATOM 1471 N N . GLU A 1 26 ? -1.086 2.902 2.955 1.00 0.00 204 GLU A N 2
ATOM 1472 C CA . GLU A 1 26 ? -1.829 2.596 1.740 1.00 0.00 204 GLU A CA 2
ATOM 1473 C C . GLU A 1 26 ? -1.756 3.774 0.777 1.00 0.00 204 GLU A C 2
ATOM 1474 O O . GLU A 1 26 ? -2.506 4.747 0.895 1.00 0.00 204 GLU A O 2
ATOM 1486 N N . TYR A 1 27 ? -0.829 3.680 -0.159 1.00 0.00 205 TYR A N 2
ATOM 1487 C CA . TYR A 1 27 ? -0.608 4.721 -1.153 1.00 0.00 205 TYR A CA 2
ATOM 1488 C C . TYR A 1 27 ? -1.315 4.382 -2.461 1.00 0.00 205 TYR A C 2
ATOM 1489 O O . TYR A 1 27 ? -1.771 3.252 -2.642 1.00 0.00 205 TYR A O 2
ATOM 1507 N N . ILE A 1 28 ? -1.397 5.341 -3.386 1.00 0.00 206 ILE A N 2
ATOM 1508 C CA . ILE A 1 28 ? -2.033 5.086 -4.670 1.00 0.00 206 ILE A CA 2
ATOM 1509 C C . ILE A 1 28 ? -1.025 5.371 -5.773 1.00 0.00 206 ILE A C 2
ATOM 1510 O O . ILE A 1 28 ? -0.675 6.522 -6.013 1.00 0.00 206 ILE A O 2
ATOM 1526 N N . ILE A 1 29 ? -0.519 4.317 -6.394 1.00 0.00 207 ILE A N 2
ATOM 1527 C CA . ILE A 1 29 ? 0.492 4.442 -7.424 1.00 0.00 207 ILE A CA 2
ATOM 1528 C C . ILE A 1 29 ? -0.068 5.038 -8.716 1.00 0.00 207 ILE A C 2
ATOM 1529 O O . ILE A 1 29 ? -1.105 4.609 -9.228 1.00 0.00 207 ILE A O 2
ATOM 1545 N N . LEU A 1 30 ? 0.632 6.040 -9.231 1.00 0.00 208 LEU A N 2
ATOM 1546 C CA . LEU A 1 30 ? 0.235 6.716 -10.454 1.00 0.00 208 LEU A CA 2
ATOM 1547 C C . LEU A 1 30 ? 1.188 6.336 -11.581 1.00 0.00 208 LEU A C 2
ATOM 1548 O O . LEU A 1 30 ? 0.763 5.955 -12.670 1.00 0.00 208 LEU A O 2
ATOM 1564 N N . GLU A 1 31 ? 2.486 6.450 -11.308 1.00 0.00 209 GLU A N 2
ATOM 1565 C CA . GLU A 1 31 ? 3.510 6.122 -12.296 1.00 0.00 209 GLU A CA 2
ATOM 1566 C C . GLU A 1 31 ? 4.260 4.859 -11.885 1.00 0.00 209 GLU A C 2
ATOM 1567 O O . GLU A 1 31 ? 5.075 4.885 -10.966 1.00 0.00 209 GLU A O 2
ATOM 1579 N N . LYS A 1 32 ? 3.981 3.756 -12.563 1.00 0.00 210 LYS A N 2
ATOM 1580 C CA . LYS A 1 32 ? 4.635 2.493 -12.254 1.00 0.00 210 LYS A CA 2
ATOM 1581 C C . LYS A 1 32 ? 6.044 2.444 -12.839 1.00 0.00 210 LYS A C 2
ATOM 1582 O O . LYS A 1 32 ? 7.009 2.221 -12.114 1.00 0.00 210 LYS A O 2
ATOM 1601 N N . ASN A 1 33 ? 6.148 2.649 -14.153 1.00 0.00 211 ASN A N 2
ATOM 1602 C CA . ASN A 1 33 ? 7.438 2.622 -14.850 1.00 0.00 211 ASN A CA 2
ATOM 1603 C C . ASN A 1 33 ? 8.072 1.239 -14.757 1.00 0.00 211 ASN A C 2
ATOM 1604 O O . ASN A 1 33 ? 7.659 0.308 -15.452 1.00 0.00 211 ASN A O 2
ATOM 1615 N N . ASP A 1 34 ? 9.068 1.104 -13.888 1.00 0.00 212 ASP A N 2
ATOM 1616 C CA . ASP A 1 34 ? 9.749 -0.165 -13.703 1.00 0.00 212 ASP A CA 2
ATOM 1617 C C . ASP A 1 34 ? 9.406 -0.748 -12.329 1.00 0.00 212 ASP A C 2
ATOM 1618 O O . ASP A 1 34 ? 8.319 -0.517 -11.816 1.00 0.00 212 ASP A O 2
ATOM 1627 N N . LEU A 1 35 ? 10.313 -1.522 -11.747 1.00 0.00 213 LEU A N 2
ATOM 1628 C CA . LEU A 1 35 ? 10.060 -2.140 -10.447 1.00 0.00 213 LEU A CA 2
ATOM 1629 C C . LEU A 1 35 ? 10.572 -1.311 -9.274 1.00 0.00 213 LEU A C 2
ATOM 1630 O O . LEU A 1 35 ? 10.146 -1.510 -8.137 1.00 0.00 213 LEU A O 2
ATOM 1646 N N . HIS A 1 36 ? 11.527 -0.430 -9.517 1.00 0.00 214 HIS A N 2
ATOM 1647 C CA . HIS A 1 36 ? 12.104 0.343 -8.416 1.00 0.00 214 HIS A CA 2
ATOM 1648 C C . HIS A 1 36 ? 11.606 1.782 -8.329 1.00 0.00 214 HIS A C 2
ATOM 1649 O O . HIS A 1 36 ? 11.990 2.497 -7.407 1.00 0.00 214 HIS A O 2
ATOM 1664 N N . TRP A 1 37 ? 10.769 2.231 -9.252 1.00 0.00 215 TRP A N 2
ATOM 1665 C CA . TRP A 1 37 ? 10.292 3.613 -9.184 1.00 0.00 215 TRP A CA 2
ATOM 1666 C C . TRP A 1 37 ? 8.791 3.748 -9.431 1.00 0.00 215 TRP A C 2
ATOM 1667 O O . TRP A 1 37 ? 8.367 4.105 -10.527 1.00 0.00 215 TRP A O 2
ATOM 1688 N N . TRP A 1 38 ? 8.003 3.508 -8.389 1.00 0.00 216 TRP A N 2
ATOM 1689 C CA . TRP A 1 38 ? 6.552 3.641 -8.456 1.00 0.00 216 TRP A CA 2
ATOM 1690 C C . TRP A 1 38 ? 6.132 4.926 -7.760 1.00 0.00 216 TRP A C 2
ATOM 1691 O O . TRP A 1 38 ? 6.185 5.012 -6.536 1.00 0.00 216 TRP A O 2
ATOM 1712 N N . ARG A 1 39 ? 5.707 5.921 -8.518 1.00 0.00 217 ARG A N 2
ATOM 1713 C CA . ARG A 1 39 ? 5.281 7.172 -7.921 1.00 0.00 217 ARG A CA 2
ATOM 1714 C C . ARG A 1 39 ? 3.867 7.000 -7.394 1.00 0.00 217 ARG A C 2
ATOM 1715 O O . ARG A 1 39 ? 2.925 6.918 -8.176 1.00 0.00 217 ARG A O 2
ATOM 1736 N N . ALA A 1 40 ? 3.738 6.919 -6.074 1.00 0.00 218 ALA A N 2
ATOM 1737 C CA . ALA A 1 40 ? 2.442 6.727 -5.432 1.00 0.00 218 ALA A CA 2
ATOM 1738 C C . ALA A 1 40 ? 2.051 7.953 -4.620 1.00 0.00 218 ALA A C 2
ATOM 1739 O O . ALA A 1 40 ? 2.836 8.884 -4.496 1.00 0.00 218 ALA A O 2
ATOM 1746 N N . ARG A 1 41 ? 0.827 7.964 -4.097 1.00 0.00 219 ARG A N 2
ATOM 1747 C CA . ARG A 1 41 ? 0.351 9.113 -3.340 1.00 0.00 219 ARG A CA 2
ATOM 1748 C C . ARG A 1 41 ? -0.468 8.732 -2.118 1.00 0.00 219 ARG A C 2
ATOM 1749 O O . ARG A 1 41 ? -0.887 7.590 -1.966 1.00 0.00 219 ARG A O 2
ATOM 1770 N N . ASP A 1 42 ? -0.697 9.710 -1.250 1.00 0.00 220 ASP A N 2
ATOM 1771 C CA . ASP A 1 42 ? -1.464 9.488 -0.030 1.00 0.00 220 ASP A CA 2
ATOM 1772 C C . ASP A 1 42 ? -2.769 10.269 -0.030 1.00 0.00 220 ASP A C 2
ATOM 1773 O O . ASP A 1 42 ? -3.835 9.711 0.224 1.00 0.00 220 ASP A O 2
ATOM 1782 N N . LYS A 1 43 ? -2.671 11.567 -0.280 1.00 0.00 221 LYS A N 2
ATOM 1783 C CA . LYS A 1 43 ? -3.846 12.438 -0.269 1.00 0.00 221 LYS A CA 2
ATOM 1784 C C . LYS A 1 43 ? -4.664 12.358 -1.559 1.00 0.00 221 LYS A C 2
ATOM 1785 O O . LYS A 1 43 ? -4.867 11.289 -2.118 1.00 0.00 221 LYS A O 2
ATOM 1804 N N . TYR A 1 44 ? -5.147 13.513 -2.001 1.00 0.00 222 TYR A N 2
ATOM 1805 C CA . TYR A 1 44 ? -5.964 13.622 -3.203 1.00 0.00 222 TYR A CA 2
ATOM 1806 C C . TYR A 1 44 ? -5.101 13.614 -4.465 1.00 0.00 222 TYR A C 2
ATOM 1807 O O . TYR A 1 44 ? -5.587 13.351 -5.562 1.00 0.00 222 TYR A O 2
ATOM 1825 N N . GLY A 1 45 ? -3.822 13.922 -4.301 1.00 0.00 223 GLY A N 2
ATOM 1826 C CA . GLY A 1 45 ? -2.923 13.964 -5.438 1.00 0.00 223 GLY A CA 2
ATOM 1827 C C . GLY A 1 45 ? -1.483 14.198 -5.041 1.00 0.00 223 GLY A C 2
ATOM 1828 O O . GLY A 1 45 ? -0.611 14.301 -5.901 1.00 0.00 223 GLY A O 2
ATOM 1832 N N . SER A 1 46 ? -1.225 14.265 -3.738 1.00 0.00 224 SER A N 2
ATOM 1833 C CA . SER A 1 46 ? 0.131 14.464 -3.241 1.00 0.00 224 SER A CA 2
ATOM 1834 C C . SER A 1 46 ? 0.911 13.169 -3.414 1.00 0.00 224 SER A C 2
ATOM 1835 O O . SER A 1 46 ? 0.826 12.266 -2.575 1.00 0.00 224 SER A O 2
ATOM 1843 N N . GLU A 1 47 ? 1.628 13.062 -4.529 1.00 0.00 225 GLU A N 2
ATOM 1844 C CA . GLU A 1 47 ? 2.387 11.861 -4.845 1.00 0.00 225 GLU A CA 2
ATOM 1845 C C . GLU A 1 47 ? 3.902 12.067 -4.743 1.00 0.00 225 GLU A C 2
ATOM 1846 O O . GLU A 1 47 ? 4.384 13.183 -4.539 1.00 0.00 225 GLU A O 2
ATOM 1858 N N . GLY A 1 48 ? 4.636 10.965 -4.881 1.00 0.00 226 GLY A N 2
ATOM 1859 C CA . GLY A 1 48 ? 6.085 10.987 -4.803 1.00 0.00 226 GLY A CA 2
ATOM 1860 C C . GLY A 1 48 ? 6.670 9.679 -5.292 1.00 0.00 226 GLY A C 2
ATOM 1861 O O . GLY A 1 48 ? 5.996 8.647 -5.255 1.00 0.00 226 GLY A O 2
ATOM 1865 N N . TYR A 1 49 ? 7.914 9.713 -5.758 1.00 0.00 227 TYR A N 2
ATOM 1866 C CA . TYR A 1 49 ? 8.576 8.512 -6.257 1.00 0.00 227 TYR A CA 2
ATOM 1867 C C . TYR A 1 49 ? 8.902 7.564 -5.114 1.00 0.00 227 TYR A C 2
ATOM 1868 O O . TYR A 1 49 ? 9.495 7.964 -4.111 1.00 0.00 227 TYR A O 2
ATOM 1886 N N . ILE A 1 50 ? 8.467 6.318 -5.263 1.00 0.00 228 ILE A N 2
ATOM 1887 C CA . ILE A 1 50 ? 8.656 5.300 -4.240 1.00 0.00 228 ILE A CA 2
ATOM 1888 C C . ILE A 1 50 ? 9.207 4.005 -4.807 1.00 0.00 228 ILE A C 2
ATOM 1889 O O . ILE A 1 50 ? 8.642 3.442 -5.742 1.00 0.00 228 ILE A O 2
ATOM 1905 N N . PRO A 1 51 ? 10.291 3.481 -4.221 1.00 0.00 229 PRO A N 2
ATOM 1906 C CA . PRO A 1 51 ? 10.854 2.216 -4.661 1.00 0.00 229 PRO A CA 2
ATOM 1907 C C . PRO A 1 51 ? 9.917 1.063 -4.318 1.00 0.00 229 PRO A C 2
ATOM 1908 O O . PRO A 1 51 ? 9.857 0.634 -3.166 1.00 0.00 229 PRO A O 2
ATOM 1919 N N . SER A 1 52 ? 9.168 0.583 -5.312 1.00 0.00 230 SER A N 2
ATOM 1920 C CA . SER A 1 52 ? 8.213 -0.518 -5.118 1.00 0.00 230 SER A CA 2
ATOM 1921 C C . SER A 1 52 ? 8.856 -1.719 -4.419 1.00 0.00 230 SER A C 2
ATOM 1922 O O . SER A 1 52 ? 8.161 -2.553 -3.844 1.00 0.00 230 SER A O 2
ATOM 1930 N N . ASN A 1 53 ? 10.186 -1.788 -4.438 1.00 0.00 231 ASN A N 2
ATOM 1931 C CA . ASN A 1 53 ? 10.907 -2.865 -3.772 1.00 0.00 231 ASN A CA 2
ATOM 1932 C C . ASN A 1 53 ? 10.617 -2.841 -2.264 1.00 0.00 231 ASN A C 2
ATOM 1933 O O . ASN A 1 53 ? 10.618 -3.877 -1.597 1.00 0.00 231 ASN A O 2
ATOM 1944 N N . TYR A 1 54 ? 10.329 -1.644 -1.745 1.00 0.00 232 TYR A N 2
ATOM 1945 C CA . TYR A 1 54 ? 9.991 -1.454 -0.333 1.00 0.00 232 TYR A CA 2
ATOM 1946 C C . TYR A 1 54 ? 8.480 -1.367 -0.158 1.00 0.00 232 TYR A C 2
ATOM 1947 O O . TYR A 1 54 ? 7.995 -0.873 0.860 1.00 0.00 232 TYR A O 2
ATOM 1965 N N . VAL A 1 55 ? 7.744 -1.801 -1.168 1.00 0.00 233 VAL A N 2
ATOM 1966 C CA . VAL A 1 55 ? 6.291 -1.722 -1.137 1.00 0.00 233 VAL A CA 2
ATOM 1967 C C . VAL A 1 55 ? 5.641 -3.100 -1.291 1.00 0.00 233 VAL A C 2
ATOM 1968 O O . VAL A 1 55 ? 6.243 -4.035 -1.824 1.00 0.00 233 VAL A O 2
ATOM 1981 N N . THR A 1 56 ? 4.405 -3.197 -0.823 1.00 0.00 234 THR A N 2
ATOM 1982 C CA . THR A 1 56 ? 3.623 -4.417 -0.895 1.00 0.00 234 THR A CA 2
ATOM 1983 C C . THR A 1 56 ? 2.156 -4.038 -1.089 1.00 0.00 234 THR A C 2
ATOM 1984 O O . THR A 1 56 ? 1.845 -2.893 -1.417 1.00 0.00 234 THR A O 2
ATOM 1995 N N . GLY A 1 57 ? 1.263 -4.983 -0.888 1.00 0.00 235 GLY A N 2
ATOM 1996 C CA . GLY A 1 57 ? -0.150 -4.711 -1.039 1.00 0.00 235 GLY A CA 2
ATOM 1997 C C . GLY A 1 57 ? -0.949 -5.564 -0.093 1.00 0.00 235 GLY A C 2
ATOM 1998 O O . GLY A 1 57 ? -0.738 -5.525 1.119 1.00 0.00 235 GLY A O 2
ATOM 2002 N N . LYS A 1 58 ? -1.832 -6.374 -0.639 1.00 0.00 236 LYS A N 2
ATOM 2003 C CA . LYS A 1 58 ? -2.617 -7.278 0.175 1.00 0.00 236 LYS A CA 2
ATOM 2004 C C . LYS A 1 58 ? -1.981 -8.663 0.130 1.00 0.00 236 LYS A C 2
ATOM 2005 O O . LYS A 1 58 ? -2.669 -9.668 -0.061 1.00 0.00 236 LYS A O 2
ATOM 2024 N N . LYS A 1 59 ? -0.649 -8.701 0.284 1.00 0.00 237 LYS A N 2
ATOM 2025 C CA . LYS A 1 59 ? 0.096 -9.961 0.249 1.00 0.00 237 LYS A CA 2
ATOM 2026 C C . LYS A 1 59 ? -0.349 -10.915 1.363 1.00 0.00 237 LYS A C 2
ATOM 2027 O O . LYS A 1 59 ? -0.167 -12.129 1.257 1.00 0.00 237 LYS A O 2
ATOM 2046 N N . SER A 1 60 ? -0.939 -10.368 2.423 1.00 0.00 238 SER A N 2
ATOM 2047 C CA . SER A 1 60 ? -1.410 -11.175 3.548 1.00 0.00 238 SER A CA 2
ATOM 2048 C C . SER A 1 60 ? -2.812 -11.717 3.270 1.00 0.00 238 SER A C 2
ATOM 2049 O O . SER A 1 60 ? -3.642 -11.823 4.175 1.00 0.00 238 SER A O 2
ATOM 2057 N N . ASN A 1 61 ? -3.073 -12.052 2.013 1.00 0.00 239 ASN A N 2
ATOM 2058 C CA . ASN A 1 61 ? -4.370 -12.574 1.618 1.00 0.00 239 ASN A CA 2
ATOM 2059 C C . ASN A 1 61 ? -4.470 -14.053 1.955 1.00 0.00 239 ASN A C 2
ATOM 2060 O O . ASN A 1 61 ? -3.952 -14.903 1.229 1.00 0.00 239 ASN A O 2
ATOM 2071 N N . ASN A 1 62 ? -5.145 -14.349 3.055 1.00 0.00 240 ASN A N 2
ATOM 2072 C CA . ASN A 1 62 ? -5.338 -15.724 3.495 1.00 0.00 240 ASN A CA 2
ATOM 2073 C C . ASN A 1 62 ? -6.777 -16.130 3.240 1.00 0.00 240 ASN A C 2
ATOM 2074 O O . ASN A 1 62 ? -7.293 -17.077 3.835 1.00 0.00 240 ASN A O 2
ATOM 2085 N N . LEU A 1 63 ? -7.418 -15.374 2.359 1.00 0.00 241 LEU A N 2
ATOM 2086 C CA . LEU A 1 63 ? -8.808 -15.593 1.995 1.00 0.00 241 LEU A CA 2
ATOM 2087 C C . LEU A 1 63 ? -9.103 -14.884 0.669 1.00 0.00 241 LEU A C 2
ATOM 2088 O O . LEU A 1 63 ? -8.489 -15.189 -0.354 1.00 0.00 241 LEU A O 2
ATOM 2104 N N . ASP A 1 64 ? -10.021 -13.928 0.707 1.00 0.00 242 ASP A N 2
ATOM 2105 C CA . ASP A 1 64 ? -10.398 -13.138 -0.459 1.00 0.00 242 ASP A CA 2
ATOM 2106 C C . ASP A 1 64 ? -11.308 -12.014 0.010 1.00 0.00 242 ASP A C 2
ATOM 2107 O O . ASP A 1 64 ? -10.857 -11.068 0.659 1.00 0.00 242 ASP A O 2
ATOM 2116 N N . GLN A 1 65 ? -12.596 -12.147 -0.265 1.00 0.00 243 GLN A N 2
ATOM 2117 C CA . GLN A 1 65 ? -13.571 -11.170 0.181 1.00 0.00 243 GLN A CA 2
ATOM 2118 C C . GLN A 1 65 ? -14.382 -11.782 1.310 1.00 0.00 243 GLN A C 2
ATOM 2119 O O . GLN A 1 65 ? -15.091 -12.765 1.102 1.00 0.00 243 GLN A O 2
ATOM 2133 N N . TYR A 1 66 ? -14.237 -11.231 2.508 1.00 0.00 244 TYR A N 2
ATOM 2134 C CA . TYR A 1 66 ? -14.932 -11.755 3.681 1.00 0.00 244 TYR A CA 2
ATOM 2135 C C . TYR A 1 66 ? -16.448 -11.653 3.520 1.00 0.00 244 TYR A C 2
ATOM 2136 O O . TYR A 1 66 ? -17.005 -10.556 3.588 1.00 0.00 244 TYR A O 2
ATOM 2154 N N . ASP A 1 67 ? -17.092 -12.807 3.308 1.00 0.00 245 ASP A N 2
ATOM 2155 C CA . ASP A 1 67 ? -18.545 -12.894 3.128 1.00 0.00 245 ASP A CA 2
ATOM 2156 C C . ASP A 1 67 ? -19.000 -12.136 1.884 1.00 0.00 245 ASP A C 2
ATOM 2157 O O . ASP A 1 67 ? -18.855 -12.682 0.777 1.00 0.00 245 ASP A O 2
ATOM 2167 N N . GLY A 1 1 ? -8.861 0.850 -12.374 1.00 0.00 179 GLY A N 3
ATOM 2168 C CA . GLY A 1 1 ? -7.837 -0.142 -11.964 1.00 0.00 179 GLY A CA 3
ATOM 2169 C C . GLY A 1 1 ? -6.679 0.495 -11.227 1.00 0.00 179 GLY A C 3
ATOM 2170 O O . GLY A 1 1 ? -5.533 0.409 -11.666 1.00 0.00 179 GLY A O 3
ATOM 2176 N N . SER A 1 2 ? -6.978 1.144 -10.106 1.00 0.00 180 SER A N 3
ATOM 2177 C CA . SER A 1 2 ? -5.954 1.801 -9.305 1.00 0.00 180 SER A CA 3
ATOM 2178 C C . SER A 1 2 ? -5.177 0.774 -8.492 1.00 0.00 180 SER A C 3
ATOM 2179 O O . SER A 1 2 ? -5.720 0.164 -7.571 1.00 0.00 180 SER A O 3
ATOM 2187 N N . GLU A 1 3 ? -3.907 0.591 -8.833 1.00 0.00 181 GLU A N 3
ATOM 2188 C CA . GLU A 1 3 ? -3.064 -0.358 -8.124 1.00 0.00 181 GLU A CA 3
ATOM 2189 C C . GLU A 1 3 ? -2.595 0.237 -6.802 1.00 0.00 181 GLU A C 3
ATOM 2190 O O . GLU A 1 3 ? -1.764 1.151 -6.768 1.00 0.00 181 GLU A O 3
ATOM 2202 N N . ILE A 1 4 ? -3.139 -0.281 -5.715 1.00 0.00 182 ILE A N 3
ATOM 2203 C CA . ILE A 1 4 ? -2.784 0.183 -4.387 1.00 0.00 182 ILE A CA 3
ATOM 2204 C C . ILE A 1 4 ? -1.492 -0.478 -3.935 1.00 0.00 182 ILE A C 3
ATOM 2205 O O . ILE A 1 4 ? -1.281 -1.666 -4.183 1.00 0.00 182 ILE A O 3
ATOM 2221 N N . VAL A 1 5 ? -0.627 0.283 -3.285 1.00 0.00 183 VAL A N 3
ATOM 2222 C CA . VAL A 1 5 ? 0.637 -0.259 -2.819 1.00 0.00 183 VAL A CA 3
ATOM 2223 C C . VAL A 1 5 ? 0.793 -0.091 -1.309 1.00 0.00 183 VAL A C 3
ATOM 2224 O O . VAL A 1 5 ? 0.658 1.004 -0.773 1.00 0.00 183 VAL A O 3
ATOM 2237 N N . VAL A 1 6 ? 1.056 -1.191 -0.634 1.00 0.00 184 VAL A N 3
ATOM 2238 C CA . VAL A 1 6 ? 1.210 -1.195 0.810 1.00 0.00 184 VAL A CA 3
ATOM 2239 C C . VAL A 1 6 ? 2.684 -1.077 1.207 1.00 0.00 184 VAL A C 3
ATOM 2240 O O . VAL A 1 6 ? 3.466 -2.014 1.021 1.00 0.00 184 VAL A O 3
ATOM 2253 N N . ALA A 1 7 ? 3.056 0.072 1.767 1.00 0.00 185 ALA A N 3
ATOM 2254 C CA . ALA A 1 7 ? 4.432 0.307 2.205 1.00 0.00 185 ALA A CA 3
ATOM 2255 C C . ALA A 1 7 ? 4.774 -0.602 3.374 1.00 0.00 185 ALA A C 3
ATOM 2256 O O . ALA A 1 7 ? 4.045 -0.650 4.365 1.00 0.00 185 ALA A O 3
ATOM 2263 N N . MET A 1 8 ? 5.868 -1.332 3.257 1.00 0.00 186 MET A N 3
ATOM 2264 C CA . MET A 1 8 ? 6.280 -2.247 4.312 1.00 0.00 186 MET A CA 3
ATOM 2265 C C . MET A 1 8 ? 7.396 -1.664 5.155 1.00 0.00 186 MET A C 3
ATOM 2266 O O . MET A 1 8 ? 7.319 -1.664 6.384 1.00 0.00 186 MET A O 3
ATOM 2280 N N . TYR A 1 9 ? 8.439 -1.180 4.499 1.00 0.00 187 TYR A N 3
ATOM 2281 C CA . TYR A 1 9 ? 9.576 -0.611 5.211 1.00 0.00 187 TYR A CA 3
ATOM 2282 C C . TYR A 1 9 ? 9.508 0.907 5.228 1.00 0.00 187 TYR A C 3
ATOM 2283 O O . TYR A 1 9 ? 8.985 1.531 4.304 1.00 0.00 187 TYR A O 3
ATOM 2301 N N . ASP A 1 10 ? 10.059 1.490 6.279 1.00 0.00 188 ASP A N 3
ATOM 2302 C CA . ASP A 1 10 ? 10.087 2.936 6.430 1.00 0.00 188 ASP A CA 3
ATOM 2303 C C . ASP A 1 10 ? 11.233 3.520 5.614 1.00 0.00 188 ASP A C 3
ATOM 2304 O O . ASP A 1 10 ? 12.339 2.980 5.605 1.00 0.00 188 ASP A O 3
ATOM 2313 N N . PHE A 1 11 ? 10.963 4.619 4.932 1.00 0.00 189 PHE A N 3
ATOM 2314 C CA . PHE A 1 11 ? 11.969 5.280 4.114 1.00 0.00 189 PHE A CA 3
ATOM 2315 C C . PHE A 1 11 ? 11.796 6.789 4.196 1.00 0.00 189 PHE A C 3
ATOM 2316 O O . PHE A 1 11 ? 10.688 7.302 4.019 1.00 0.00 189 PHE A O 3
ATOM 2333 N N . GLN A 1 12 ? 12.886 7.494 4.468 1.00 0.00 190 GLN A N 3
ATOM 2334 C CA . GLN A 1 12 ? 12.851 8.945 4.577 1.00 0.00 190 GLN A CA 3
ATOM 2335 C C . GLN A 1 12 ? 13.420 9.599 3.330 1.00 0.00 190 GLN A C 3
ATOM 2336 O O . GLN A 1 12 ? 14.583 9.396 2.989 1.00 0.00 190 GLN A O 3
ATOM 2350 N N . ALA A 1 13 ? 12.597 10.409 2.677 1.00 0.00 191 ALA A N 3
ATOM 2351 C CA . ALA A 1 13 ? 13.018 11.126 1.485 1.00 0.00 191 ALA A CA 3
ATOM 2352 C C . ALA A 1 13 ? 13.999 12.219 1.869 1.00 0.00 191 ALA A C 3
ATOM 2353 O O . ALA A 1 13 ? 13.632 13.173 2.556 1.00 0.00 191 ALA A O 3
ATOM 2360 N N . THR A 1 14 ? 15.242 12.089 1.430 1.00 0.00 192 THR A N 3
ATOM 2361 C CA . THR A 1 14 ? 16.253 13.086 1.742 1.00 0.00 192 THR A CA 3
ATOM 2362 C C . THR A 1 14 ? 16.093 14.287 0.812 1.00 0.00 192 THR A C 3
ATOM 2363 O O . THR A 1 14 ? 16.720 15.331 1.000 1.00 0.00 192 THR A O 3
ATOM 2374 N N . GLU A 1 15 ? 15.221 14.135 -0.180 1.00 0.00 193 GLU A N 3
ATOM 2375 C CA . GLU A 1 15 ? 14.943 15.198 -1.128 1.00 0.00 193 GLU A CA 3
ATOM 2376 C C . GLU A 1 15 ? 13.439 15.502 -1.166 1.00 0.00 193 GLU A C 3
ATOM 2377 O O . GLU A 1 15 ? 12.807 15.657 -0.121 1.00 0.00 193 GLU A O 3
ATOM 2389 N N . ALA A 1 16 ? 12.870 15.587 -2.360 1.00 0.00 194 ALA A N 3
ATOM 2390 C CA . ALA A 1 16 ? 11.446 15.880 -2.512 1.00 0.00 194 ALA A CA 3
ATOM 2391 C C . ALA A 1 16 ? 10.840 15.083 -3.657 1.00 0.00 194 ALA A C 3
ATOM 2392 O O . ALA A 1 16 ? 9.618 14.943 -3.745 1.00 0.00 194 ALA A O 3
ATOM 2399 N N . HIS A 1 17 ? 11.696 14.564 -4.530 1.00 0.00 195 HIS A N 3
ATOM 2400 C CA . HIS A 1 17 ? 11.247 13.775 -5.670 1.00 0.00 195 HIS A CA 3
ATOM 2401 C C . HIS A 1 17 ? 10.658 12.468 -5.166 1.00 0.00 195 HIS A C 3
ATOM 2402 O O . HIS A 1 17 ? 9.666 11.968 -5.701 1.00 0.00 195 HIS A O 3
ATOM 2417 N N . ASP A 1 18 ? 11.273 11.946 -4.110 1.00 0.00 196 ASP A N 3
ATOM 2418 C CA . ASP A 1 18 ? 10.824 10.716 -3.480 1.00 0.00 196 ASP A CA 3
ATOM 2419 C C . ASP A 1 18 ? 9.757 11.034 -2.448 1.00 0.00 196 ASP A C 3
ATOM 2420 O O . ASP A 1 18 ? 9.669 12.165 -1.969 1.00 0.00 196 ASP A O 3
ATOM 2429 N N . LEU A 1 19 ? 8.953 10.048 -2.100 1.00 0.00 197 LEU A N 3
ATOM 2430 C CA . LEU A 1 19 ? 7.905 10.248 -1.116 1.00 0.00 197 LEU A CA 3
ATOM 2431 C C . LEU A 1 19 ? 8.220 9.487 0.169 1.00 0.00 197 LEU A C 3
ATOM 2432 O O . LEU A 1 19 ? 8.995 8.528 0.163 1.00 0.00 197 LEU A O 3
ATOM 2448 N N . ARG A 1 20 ? 7.606 9.919 1.266 1.00 0.00 198 ARG A N 3
ATOM 2449 C CA . ARG A 1 20 ? 7.802 9.282 2.559 1.00 0.00 198 ARG A CA 3
ATOM 2450 C C . ARG A 1 20 ? 7.123 7.934 2.615 1.00 0.00 198 ARG A C 3
ATOM 2451 O O . ARG A 1 20 ? 5.934 7.811 2.331 1.00 0.00 198 ARG A O 3
ATOM 2472 N N . LEU A 1 21 ? 7.882 6.936 3.011 1.00 0.00 199 LEU A N 3
ATOM 2473 C CA . LEU A 1 21 ? 7.363 5.590 3.140 1.00 0.00 199 LEU A CA 3
ATOM 2474 C C . LEU A 1 21 ? 7.117 5.280 4.608 1.00 0.00 199 LEU A C 3
ATOM 2475 O O . LEU A 1 21 ? 8.021 5.412 5.434 1.00 0.00 199 LEU A O 3
ATOM 2491 N N . GLU A 1 22 ? 5.891 4.896 4.931 1.00 0.00 200 GLU A N 3
ATOM 2492 C CA . GLU A 1 22 ? 5.523 4.594 6.309 1.00 0.00 200 GLU A CA 3
ATOM 2493 C C . GLU A 1 22 ? 5.175 3.114 6.436 1.00 0.00 200 GLU A C 3
ATOM 2494 O O . GLU A 1 22 ? 4.581 2.537 5.529 1.00 0.00 200 GLU A O 3
ATOM 2506 N N . ARG A 1 23 ? 5.547 2.500 7.551 1.00 0.00 201 ARG A N 3
ATOM 2507 C CA . ARG A 1 23 ? 5.269 1.084 7.768 1.00 0.00 201 ARG A CA 3
ATOM 2508 C C . ARG A 1 23 ? 3.772 0.824 7.918 1.00 0.00 201 ARG A C 3
ATOM 2509 O O . ARG A 1 23 ? 3.164 1.178 8.928 1.00 0.00 201 ARG A O 3
ATOM 2530 N N . GLY A 1 24 ? 3.182 0.203 6.902 1.00 0.00 202 GLY A N 3
ATOM 2531 C CA . GLY A 1 24 ? 1.764 -0.101 6.934 1.00 0.00 202 GLY A CA 3
ATOM 2532 C C . GLY A 1 24 ? 0.923 0.930 6.210 1.00 0.00 202 GLY A C 3
ATOM 2533 O O . GLY A 1 24 ? -0.308 0.864 6.238 1.00 0.00 202 GLY A O 3
ATOM 2537 N N . GLN A 1 25 ? 1.579 1.886 5.559 1.00 0.00 203 GLN A N 3
ATOM 2538 C CA . GLN A 1 25 ? 0.874 2.931 4.827 1.00 0.00 203 GLN A CA 3
ATOM 2539 C C . GLN A 1 25 ? 0.488 2.439 3.436 1.00 0.00 203 GLN A C 3
ATOM 2540 O O . GLN A 1 25 ? 1.351 2.074 2.636 1.00 0.00 203 GLN A O 3
ATOM 2554 N N . GLU A 1 26 ? -0.807 2.436 3.152 1.00 0.00 204 GLU A N 3
ATOM 2555 C CA . GLU A 1 26 ? -1.301 1.994 1.855 1.00 0.00 204 GLU A CA 3
ATOM 2556 C C . GLU A 1 26 ? -1.459 3.185 0.919 1.00 0.00 204 GLU A C 3
ATOM 2557 O O . GLU A 1 26 ? -2.167 4.145 1.224 1.00 0.00 204 GLU A O 3
ATOM 2569 N N . TYR A 1 27 ? -0.760 3.128 -0.205 1.00 0.00 205 TYR A N 3
ATOM 2570 C CA . TYR A 1 27 ? -0.777 4.205 -1.185 1.00 0.00 205 TYR A CA 3
ATOM 2571 C C . TYR A 1 27 ? -1.575 3.833 -2.418 1.00 0.00 205 TYR A C 3
ATOM 2572 O O . TYR A 1 27 ? -2.029 2.704 -2.575 1.00 0.00 205 TYR A O 3
ATOM 2590 N N . ILE A 1 28 ? -1.704 4.806 -3.299 1.00 0.00 206 ILE A N 3
ATOM 2591 C CA . ILE A 1 28 ? -2.407 4.643 -4.556 1.00 0.00 206 ILE A CA 3
ATOM 2592 C C . ILE A 1 28 ? -1.499 5.159 -5.663 1.00 0.00 206 ILE A C 3
ATOM 2593 O O . ILE A 1 28 ? -1.310 6.366 -5.778 1.00 0.00 206 ILE A O 3
ATOM 2609 N N . ILE A 1 29 ? -0.891 4.272 -6.448 1.00 0.00 207 ILE A N 3
ATOM 2610 C CA . ILE A 1 29 ? 0.027 4.733 -7.478 1.00 0.00 207 ILE A CA 3
ATOM 2611 C C . ILE A 1 29 ? -0.671 5.526 -8.578 1.00 0.00 207 ILE A C 3
ATOM 2612 O O . ILE A 1 29 ? -1.765 5.189 -9.039 1.00 0.00 207 ILE A O 3
ATOM 2628 N N . LEU A 1 30 ? 0.007 6.584 -8.974 1.00 0.00 208 LEU A N 3
ATOM 2629 C CA . LEU A 1 30 ? -0.447 7.490 -10.006 1.00 0.00 208 LEU A CA 3
ATOM 2630 C C . LEU A 1 30 ? 0.101 7.030 -11.342 1.00 0.00 208 LEU A C 3
ATOM 2631 O O . LEU A 1 30 ? -0.591 7.043 -12.359 1.00 0.00 208 LEU A O 3
ATOM 2647 N N . GLU A 1 31 ? 1.369 6.630 -11.319 1.00 0.00 209 GLU A N 3
ATOM 2648 C CA . GLU A 1 31 ? 2.064 6.167 -12.512 1.00 0.00 209 GLU A CA 3
ATOM 2649 C C . GLU A 1 31 ? 2.969 4.990 -12.166 1.00 0.00 209 GLU A C 3
ATOM 2650 O O . GLU A 1 31 ? 3.376 4.832 -11.015 1.00 0.00 209 GLU A O 3
ATOM 2662 N N . LYS A 1 32 ? 3.302 4.184 -13.164 1.00 0.00 210 LYS A N 3
ATOM 2663 C CA . LYS A 1 32 ? 4.184 3.048 -12.953 1.00 0.00 210 LYS A CA 3
ATOM 2664 C C . LYS A 1 32 ? 5.631 3.523 -13.019 1.00 0.00 210 LYS A C 3
ATOM 2665 O O . LYS A 1 32 ? 6.428 3.218 -12.136 1.00 0.00 210 LYS A O 3
ATOM 2684 N N . ASN A 1 33 ? 5.942 4.288 -14.068 1.00 0.00 211 ASN A N 3
ATOM 2685 C CA . ASN A 1 33 ? 7.284 4.841 -14.277 1.00 0.00 211 ASN A CA 3
ATOM 2686 C C . ASN A 1 33 ? 8.330 3.734 -14.382 1.00 0.00 211 ASN A C 3
ATOM 2687 O O . ASN A 1 33 ? 8.280 2.910 -15.298 1.00 0.00 211 ASN A O 3
ATOM 2698 N N . ASP A 1 34 ? 9.269 3.710 -13.440 1.00 0.00 212 ASP A N 3
ATOM 2699 C CA . ASP A 1 34 ? 10.314 2.696 -13.429 1.00 0.00 212 ASP A CA 3
ATOM 2700 C C . ASP A 1 34 ? 9.814 1.455 -12.705 1.00 0.00 212 ASP A C 3
ATOM 2701 O O . ASP A 1 34 ? 8.830 1.513 -11.977 1.00 0.00 212 ASP A O 3
ATOM 2710 N N . LEU A 1 35 ? 10.487 0.336 -12.902 1.00 0.00 213 LEU A N 3
ATOM 2711 C CA . LEU A 1 35 ? 10.093 -0.909 -12.254 1.00 0.00 213 LEU A CA 3
ATOM 2712 C C . LEU A 1 35 ? 10.389 -0.849 -10.761 1.00 0.00 213 LEU A C 3
ATOM 2713 O O . LEU A 1 35 ? 9.704 -1.481 -9.956 1.00 0.00 213 LEU A O 3
ATOM 2729 N N . HIS A 1 36 ? 11.421 -0.095 -10.408 1.00 0.00 214 HIS A N 3
ATOM 2730 C CA . HIS A 1 36 ? 11.834 0.052 -9.011 1.00 0.00 214 HIS A CA 3
ATOM 2731 C C . HIS A 1 36 ? 11.399 1.397 -8.441 1.00 0.00 214 HIS A C 3
ATOM 2732 O O . HIS A 1 36 ? 11.516 1.632 -7.236 1.00 0.00 214 HIS A O 3
ATOM 2747 N N . TRP A 1 37 ? 10.914 2.284 -9.305 1.00 0.00 215 TRP A N 3
ATOM 2748 C CA . TRP A 1 37 ? 10.480 3.607 -8.877 1.00 0.00 215 TRP A CA 3
ATOM 2749 C C . TRP A 1 37 ? 9.102 3.937 -9.417 1.00 0.00 215 TRP A C 3
ATOM 2750 O O . TRP A 1 37 ? 8.970 4.424 -10.543 1.00 0.00 215 TRP A O 3
ATOM 2771 N N . TRP A 1 38 ? 8.080 3.706 -8.610 1.00 0.00 216 TRP A N 3
ATOM 2772 C CA . TRP A 1 38 ? 6.718 4.017 -9.018 1.00 0.00 216 TRP A CA 3
ATOM 2773 C C . TRP A 1 38 ? 6.323 5.365 -8.441 1.00 0.00 216 TRP A C 3
ATOM 2774 O O . TRP A 1 38 ? 7.028 5.914 -7.599 1.00 0.00 216 TRP A O 3
ATOM 2795 N N . ARG A 1 39 ? 5.175 5.869 -8.850 1.00 0.00 217 ARG A N 3
ATOM 2796 C CA . ARG A 1 39 ? 4.671 7.122 -8.319 1.00 0.00 217 ARG A CA 3
ATOM 2797 C C . ARG A 1 39 ? 3.344 6.848 -7.662 1.00 0.00 217 ARG A C 3
ATOM 2798 O O . ARG A 1 39 ? 2.460 6.311 -8.303 1.00 0.00 217 ARG A O 3
ATOM 2819 N N . ALA A 1 40 ? 3.211 7.178 -6.388 1.00 0.00 218 ALA A N 3
ATOM 2820 C CA . ALA A 1 40 ? 1.967 6.913 -5.676 1.00 0.00 218 ALA A CA 3
ATOM 2821 C C . ALA A 1 40 ? 1.538 8.085 -4.823 1.00 0.00 218 ALA A C 3
ATOM 2822 O O . ALA A 1 40 ? 2.334 8.964 -4.516 1.00 0.00 218 ALA A O 3
ATOM 2829 N N . ARG A 1 41 ? 0.271 8.074 -4.448 1.00 0.00 219 ARG A N 3
ATOM 2830 C CA . ARG A 1 41 ? -0.312 9.123 -3.633 1.00 0.00 219 ARG A CA 3
ATOM 2831 C C . ARG A 1 41 ? -0.455 8.649 -2.193 1.00 0.00 219 ARG A C 3
ATOM 2832 O O . ARG A 1 41 ? -0.967 7.556 -1.936 1.00 0.00 219 ARG A O 3
ATOM 2853 N N . ASP A 1 42 ? -0.014 9.484 -1.272 1.00 0.00 220 ASP A N 3
ATOM 2854 C CA . ASP A 1 42 ? -0.097 9.193 0.149 1.00 0.00 220 ASP A CA 3
ATOM 2855 C C . ASP A 1 42 ? -1.099 10.124 0.806 1.00 0.00 220 ASP A C 3
ATOM 2856 O O . ASP A 1 42 ? -2.105 9.686 1.367 1.00 0.00 220 ASP A O 3
ATOM 2865 N N . LYS A 1 43 ? -0.799 11.413 0.758 1.00 0.00 221 LYS A N 3
ATOM 2866 C CA . LYS A 1 43 ? -1.652 12.406 1.378 1.00 0.00 221 LYS A CA 3
ATOM 2867 C C . LYS A 1 43 ? -2.704 12.976 0.429 1.00 0.00 221 LYS A C 3
ATOM 2868 O O . LYS A 1 43 ? -3.814 12.449 0.339 1.00 0.00 221 LYS A O 3
ATOM 2887 N N . TYR A 1 44 ? -2.376 14.090 -0.233 1.00 0.00 222 TYR A N 3
ATOM 2888 C CA . TYR A 1 44 ? -3.335 14.758 -1.111 1.00 0.00 222 TYR A CA 3
ATOM 2889 C C . TYR A 1 44 ? -2.675 15.614 -2.202 1.00 0.00 222 TYR A C 3
ATOM 2890 O O . TYR A 1 44 ? -3.162 16.705 -2.510 1.00 0.00 222 TYR A O 3
ATOM 2908 N N . GLY A 1 45 ? -1.594 15.141 -2.804 1.00 0.00 223 GLY A N 3
ATOM 2909 C CA . GLY A 1 45 ? -0.963 15.924 -3.860 1.00 0.00 223 GLY A CA 3
ATOM 2910 C C . GLY A 1 45 ? 0.542 16.038 -3.726 1.00 0.00 223 GLY A C 3
ATOM 2911 O O . GLY A 1 45 ? 1.254 16.096 -4.731 1.00 0.00 223 GLY A O 3
ATOM 2915 N N . SER A 1 46 ? 1.034 16.060 -2.496 1.00 0.00 224 SER A N 3
ATOM 2916 C CA . SER A 1 46 ? 2.471 16.153 -2.250 1.00 0.00 224 SER A CA 3
ATOM 2917 C C . SER A 1 46 ? 3.084 14.760 -2.343 1.00 0.00 224 SER A C 3
ATOM 2918 O O . SER A 1 46 ? 3.702 14.272 -1.395 1.00 0.00 224 SER A O 3
ATOM 2926 N N . GLU A 1 47 ? 2.850 14.110 -3.477 1.00 0.00 225 GLU A N 3
ATOM 2927 C CA . GLU A 1 47 ? 3.310 12.747 -3.702 1.00 0.00 225 GLU A CA 3
ATOM 2928 C C . GLU A 1 47 ? 4.411 12.692 -4.760 1.00 0.00 225 GLU A C 3
ATOM 2929 O O . GLU A 1 47 ? 4.763 13.713 -5.354 1.00 0.00 225 GLU A O 3
ATOM 2941 N N . GLY A 1 48 ? 4.949 11.495 -5.004 1.00 0.00 226 GLY A N 3
ATOM 2942 C CA . GLY A 1 48 ? 6.000 11.350 -5.996 1.00 0.00 226 GLY A CA 3
ATOM 2943 C C . GLY A 1 48 ? 6.546 9.936 -6.105 1.00 0.00 226 GLY A C 3
ATOM 2944 O O . GLY A 1 48 ? 5.805 8.963 -5.944 1.00 0.00 226 GLY A O 3
ATOM 2948 N N . TYR A 1 49 ? 7.846 9.837 -6.406 1.00 0.00 227 TYR A N 3
ATOM 2949 C CA . TYR A 1 49 ? 8.539 8.552 -6.566 1.00 0.00 227 TYR A CA 3
ATOM 2950 C C . TYR A 1 49 ? 8.564 7.735 -5.279 1.00 0.00 227 TYR A C 3
ATOM 2951 O O . TYR A 1 49 ? 8.591 8.281 -4.176 1.00 0.00 227 TYR A O 3
ATOM 2969 N N . ILE A 1 50 ? 8.590 6.417 -5.439 1.00 0.00 228 ILE A N 3
ATOM 2970 C CA . ILE A 1 50 ? 8.644 5.494 -4.316 1.00 0.00 228 ILE A CA 3
ATOM 2971 C C . ILE A 1 50 ? 9.455 4.269 -4.668 1.00 0.00 228 ILE A C 3
ATOM 2972 O O . ILE A 1 50 ? 9.160 3.586 -5.654 1.00 0.00 228 ILE A O 3
ATOM 2988 N N . PRO A 1 51 ? 10.457 3.934 -3.846 1.00 0.00 229 PRO A N 3
ATOM 2989 C CA . PRO A 1 51 ? 11.243 2.743 -4.067 1.00 0.00 229 PRO A CA 3
ATOM 2990 C C . PRO A 1 51 ? 10.407 1.528 -3.725 1.00 0.00 229 PRO A C 3
ATOM 2991 O O . PRO A 1 51 ? 10.299 1.165 -2.551 1.00 0.00 229 PRO A O 3
ATOM 3002 N N . SER A 1 52 ? 9.800 0.919 -4.733 1.00 0.00 230 SER A N 3
ATOM 3003 C CA . SER A 1 52 ? 8.954 -0.258 -4.543 1.00 0.00 230 SER A CA 3
ATOM 3004 C C . SER A 1 52 ? 9.689 -1.365 -3.767 1.00 0.00 230 SER A C 3
ATOM 3005 O O . SER A 1 52 ? 9.076 -2.321 -3.303 1.00 0.00 230 SER A O 3
ATOM 3013 N N . ASN A 1 53 ? 11.003 -1.206 -3.598 1.00 0.00 231 ASN A N 3
ATOM 3014 C CA . ASN A 1 53 ? 11.805 -2.163 -2.848 1.00 0.00 231 ASN A CA 3
ATOM 3015 C C . ASN A 1 53 ? 11.403 -2.162 -1.377 1.00 0.00 231 ASN A C 3
ATOM 3016 O O . ASN A 1 53 ? 11.664 -3.118 -0.648 1.00 0.00 231 ASN A O 3
ATOM 3027 N N . TYR A 1 54 ? 10.753 -1.085 -0.955 1.00 0.00 232 TYR A N 3
ATOM 3028 C CA . TYR A 1 54 ? 10.293 -0.949 0.419 1.00 0.00 232 TYR A CA 3
ATOM 3029 C C . TYR A 1 54 ? 8.767 -0.975 0.467 1.00 0.00 232 TYR A C 3
ATOM 3030 O O . TYR A 1 54 ? 8.174 -0.936 1.545 1.00 0.00 232 TYR A O 3
ATOM 3048 N N . VAL A 1 55 ? 8.135 -1.012 -0.705 1.00 0.00 233 VAL A N 3
ATOM 3049 C CA . VAL A 1 55 ? 6.676 -1.006 -0.789 1.00 0.00 233 VAL A CA 3
ATOM 3050 C C . VAL A 1 55 ? 6.145 -2.112 -1.701 1.00 0.00 233 VAL A C 3
ATOM 3051 O O . VAL A 1 55 ? 6.416 -2.128 -2.898 1.00 0.00 233 VAL A O 3
ATOM 3064 N N . THR A 1 56 ? 5.347 -3.008 -1.136 1.00 0.00 234 THR A N 3
ATOM 3065 C CA . THR A 1 56 ? 4.738 -4.083 -1.909 1.00 0.00 234 THR A CA 3
ATOM 3066 C C . THR A 1 56 ? 3.455 -3.552 -2.550 1.00 0.00 234 THR A C 3
ATOM 3067 O O . THR A 1 56 ? 3.024 -2.444 -2.228 1.00 0.00 234 THR A O 3
ATOM 3078 N N . GLY A 1 57 ? 2.830 -4.332 -3.429 1.00 0.00 235 GLY A N 3
ATOM 3079 C CA . GLY A 1 57 ? 1.586 -3.894 -4.045 1.00 0.00 235 GLY A CA 3
ATOM 3080 C C . GLY A 1 57 ? 0.452 -4.015 -3.057 1.00 0.00 235 GLY A C 3
ATOM 3081 O O . GLY A 1 57 ? 0.447 -3.339 -2.039 1.00 0.00 235 GLY A O 3
ATOM 3085 N N . LYS A 1 58 ? -0.498 -4.894 -3.297 1.00 0.00 236 LYS A N 3
ATOM 3086 C CA . LYS A 1 58 ? -1.571 -5.055 -2.332 1.00 0.00 236 LYS A CA 3
ATOM 3087 C C . LYS A 1 58 ? -1.311 -6.249 -1.422 1.00 0.00 236 LYS A C 3
ATOM 3088 O O . LYS A 1 58 ? -2.177 -7.106 -1.250 1.00 0.00 236 LYS A O 3
ATOM 3107 N N . LYS A 1 59 ? -0.103 -6.261 -0.835 1.00 0.00 237 LYS A N 3
ATOM 3108 C CA . LYS A 1 59 ? 0.354 -7.299 0.104 1.00 0.00 237 LYS A CA 3
ATOM 3109 C C . LYS A 1 59 ? -0.218 -8.691 -0.175 1.00 0.00 237 LYS A C 3
ATOM 3110 O O . LYS A 1 59 ? -1.018 -9.217 0.602 1.00 0.00 237 LYS A O 3
ATOM 3129 N N . SER A 1 60 ? 0.225 -9.299 -1.262 1.00 0.00 238 SER A N 3
ATOM 3130 C CA . SER A 1 60 ? -0.218 -10.641 -1.615 1.00 0.00 238 SER A CA 3
ATOM 3131 C C . SER A 1 60 ? 0.672 -11.668 -0.910 1.00 0.00 238 SER A C 3
ATOM 3132 O O . SER A 1 60 ? 1.677 -11.301 -0.298 1.00 0.00 238 SER A O 3
ATOM 3140 N N . ASN A 1 61 ? 0.310 -12.945 -0.983 1.00 0.00 239 ASN A N 3
ATOM 3141 C CA . ASN A 1 61 ? 1.097 -13.993 -0.333 1.00 0.00 239 ASN A CA 3
ATOM 3142 C C . ASN A 1 61 ? 2.179 -14.515 -1.267 1.00 0.00 239 ASN A C 3
ATOM 3143 O O . ASN A 1 61 ? 2.012 -14.481 -2.486 1.00 0.00 239 ASN A O 3
ATOM 3154 N N . ASN A 1 62 ? 3.287 -14.989 -0.681 1.00 0.00 240 ASN A N 3
ATOM 3155 C CA . ASN A 1 62 ? 4.428 -15.522 -1.441 1.00 0.00 240 ASN A CA 3
ATOM 3156 C C . ASN A 1 62 ? 5.064 -14.428 -2.301 1.00 0.00 240 ASN A C 3
ATOM 3157 O O . ASN A 1 62 ? 6.049 -13.807 -1.894 1.00 0.00 240 ASN A O 3
ATOM 3168 N N . LEU A 1 63 ? 4.469 -14.190 -3.474 1.00 0.00 241 LEU A N 3
ATOM 3169 C CA . LEU A 1 63 ? 4.916 -13.163 -4.414 1.00 0.00 241 LEU A CA 3
ATOM 3170 C C . LEU A 1 63 ? 6.265 -13.462 -5.048 1.00 0.00 241 LEU A C 3
ATOM 3171 O O . LEU A 1 63 ? 7.315 -13.399 -4.407 1.00 0.00 241 LEU A O 3
ATOM 3187 N N . ASP A 1 64 ? 6.216 -13.748 -6.338 1.00 0.00 242 ASP A N 3
ATOM 3188 C CA . ASP A 1 64 ? 7.400 -14.016 -7.129 1.00 0.00 242 ASP A CA 3
ATOM 3189 C C . ASP A 1 64 ? 7.330 -13.188 -8.395 1.00 0.00 242 ASP A C 3
ATOM 3190 O O . ASP A 1 64 ? 6.270 -13.121 -9.021 1.00 0.00 242 ASP A O 3
ATOM 3199 N N . GLN A 1 65 ? 8.446 -12.550 -8.748 1.00 0.00 243 GLN A N 3
ATOM 3200 C CA . GLN A 1 65 ? 8.541 -11.695 -9.941 1.00 0.00 243 GLN A CA 3
ATOM 3201 C C . GLN A 1 65 ? 7.866 -10.336 -9.726 1.00 0.00 243 GLN A C 3
ATOM 3202 O O . GLN A 1 65 ? 8.480 -9.293 -9.953 1.00 0.00 243 GLN A O 3
ATOM 3216 N N . TYR A 1 66 ? 6.606 -10.347 -9.303 1.00 0.00 244 TYR A N 3
ATOM 3217 C CA . TYR A 1 66 ? 5.863 -9.108 -9.079 1.00 0.00 244 TYR A CA 3
ATOM 3218 C C . TYR A 1 66 ? 4.721 -9.319 -8.094 1.00 0.00 244 TYR A C 3
ATOM 3219 O O . TYR A 1 66 ? 4.527 -10.421 -7.579 1.00 0.00 244 TYR A O 3
ATOM 3237 N N . ASP A 1 67 ? 3.952 -8.256 -7.876 1.00 0.00 245 ASP A N 3
ATOM 3238 C CA . ASP A 1 67 ? 2.796 -8.298 -6.989 1.00 0.00 245 ASP A CA 3
ATOM 3239 C C . ASP A 1 67 ? 1.543 -7.989 -7.797 1.00 0.00 245 ASP A C 3
ATOM 3240 O O . ASP A 1 67 ? 1.415 -6.845 -8.275 1.00 0.00 245 ASP A O 3
ATOM 3250 N N . GLY A 1 1 ? -8.845 -0.833 -10.553 1.00 0.00 179 GLY A N 4
ATOM 3251 C CA . GLY A 1 1 ? -8.928 0.579 -10.108 1.00 0.00 179 GLY A CA 4
ATOM 3252 C C . GLY A 1 1 ? -7.647 1.054 -9.464 1.00 0.00 179 GLY A C 4
ATOM 3253 O O . GLY A 1 1 ? -6.555 0.657 -9.873 1.00 0.00 179 GLY A O 4
ATOM 3259 N N . SER A 1 2 ? -7.785 1.908 -8.461 1.00 0.00 180 SER A N 4
ATOM 3260 C CA . SER A 1 2 ? -6.639 2.457 -7.751 1.00 0.00 180 SER A CA 4
ATOM 3261 C C . SER A 1 2 ? -5.877 1.362 -7.010 1.00 0.00 180 SER A C 4
ATOM 3262 O O . SER A 1 2 ? -6.404 0.747 -6.077 1.00 0.00 180 SER A O 4
ATOM 3270 N N . GLU A 1 3 ? -4.639 1.119 -7.419 1.00 0.00 181 GLU A N 4
ATOM 3271 C CA . GLU A 1 3 ? -3.819 0.104 -6.776 1.00 0.00 181 GLU A CA 4
ATOM 3272 C C . GLU A 1 3 ? -3.207 0.669 -5.499 1.00 0.00 181 GLU A C 4
ATOM 3273 O O . GLU A 1 3 ? -2.677 1.784 -5.490 1.00 0.00 181 GLU A O 4
ATOM 3285 N N . ILE A 1 4 ? -3.289 -0.104 -4.429 1.00 0.00 182 ILE A N 4
ATOM 3286 C CA . ILE A 1 4 ? -2.751 0.314 -3.150 1.00 0.00 182 ILE A CA 4
ATOM 3287 C C . ILE A 1 4 ? -1.313 -0.146 -2.966 1.00 0.00 182 ILE A C 4
ATOM 3288 O O . ILE A 1 4 ? -1.038 -1.337 -2.836 1.00 0.00 182 ILE A O 4
ATOM 3304 N N . VAL A 1 5 ? -0.402 0.808 -2.933 1.00 0.00 183 VAL A N 4
ATOM 3305 C CA . VAL A 1 5 ? 1.001 0.501 -2.736 1.00 0.00 183 VAL A CA 4
ATOM 3306 C C . VAL A 1 5 ? 1.300 0.452 -1.245 1.00 0.00 183 VAL A C 4
ATOM 3307 O O . VAL A 1 5 ? 1.534 1.479 -0.609 1.00 0.00 183 VAL A O 4
ATOM 3320 N N . VAL A 1 6 ? 1.260 -0.746 -0.690 1.00 0.00 184 VAL A N 4
ATOM 3321 C CA . VAL A 1 6 ? 1.490 -0.941 0.729 1.00 0.00 184 VAL A CA 4
ATOM 3322 C C . VAL A 1 6 ? 2.981 -0.873 1.060 1.00 0.00 184 VAL A C 4
ATOM 3323 O O . VAL A 1 6 ? 3.756 -1.745 0.670 1.00 0.00 184 VAL A O 4
ATOM 3336 N N . ALA A 1 7 ? 3.367 0.169 1.786 1.00 0.00 185 ALA A N 4
ATOM 3337 C CA . ALA A 1 7 ? 4.756 0.353 2.181 1.00 0.00 185 ALA A CA 4
ATOM 3338 C C . ALA A 1 7 ? 5.118 -0.593 3.322 1.00 0.00 185 ALA A C 4
ATOM 3339 O O . ALA A 1 7 ? 4.469 -0.590 4.370 1.00 0.00 185 ALA A O 4
ATOM 3346 N N . MET A 1 8 ? 6.150 -1.398 3.119 1.00 0.00 186 MET A N 4
ATOM 3347 C CA . MET A 1 8 ? 6.592 -2.343 4.135 1.00 0.00 186 MET A CA 4
ATOM 3348 C C . MET A 1 8 ? 7.778 -1.790 4.912 1.00 0.00 186 MET A C 4
ATOM 3349 O O . MET A 1 8 ? 7.999 -2.145 6.071 1.00 0.00 186 MET A O 4
ATOM 3363 N N . TYR A 1 9 ? 8.546 -0.921 4.272 1.00 0.00 187 TYR A N 4
ATOM 3364 C CA . TYR A 1 9 ? 9.711 -0.332 4.915 1.00 0.00 187 TYR A CA 4
ATOM 3365 C C . TYR A 1 9 ? 9.602 1.185 4.961 1.00 0.00 187 TYR A C 4
ATOM 3366 O O . TYR A 1 9 ? 9.057 1.810 4.048 1.00 0.00 187 TYR A O 4
ATOM 3384 N N . ASP A 1 10 ? 10.132 1.762 6.031 1.00 0.00 188 ASP A N 4
ATOM 3385 C CA . ASP A 1 10 ? 10.117 3.209 6.224 1.00 0.00 188 ASP A CA 4
ATOM 3386 C C . ASP A 1 10 ? 11.162 3.849 5.338 1.00 0.00 188 ASP A C 4
ATOM 3387 O O . ASP A 1 10 ? 12.316 3.418 5.308 1.00 0.00 188 ASP A O 4
ATOM 3396 N N . PHE A 1 11 ? 10.755 4.878 4.623 1.00 0.00 189 PHE A N 4
ATOM 3397 C CA . PHE A 1 11 ? 11.659 5.584 3.734 1.00 0.00 189 PHE A CA 4
ATOM 3398 C C . PHE A 1 11 ? 11.589 7.076 4.009 1.00 0.00 189 PHE A C 4
ATOM 3399 O O . PHE A 1 11 ? 10.530 7.681 3.852 1.00 0.00 189 PHE A O 4
ATOM 3416 N N . GLN A 1 12 ? 12.721 7.644 4.430 1.00 0.00 190 GLN A N 4
ATOM 3417 C CA . GLN A 1 12 ? 12.828 9.068 4.748 1.00 0.00 190 GLN A CA 4
ATOM 3418 C C . GLN A 1 12 ? 13.200 9.863 3.503 1.00 0.00 190 GLN A C 4
ATOM 3419 O O . GLN A 1 12 ? 13.859 9.337 2.604 1.00 0.00 190 GLN A O 4
ATOM 3433 N N . ALA A 1 13 ? 12.762 11.120 3.438 1.00 0.00 191 ALA A N 4
ATOM 3434 C CA . ALA A 1 13 ? 13.049 11.950 2.278 1.00 0.00 191 ALA A CA 4
ATOM 3435 C C . ALA A 1 13 ? 14.434 12.556 2.328 1.00 0.00 191 ALA A C 4
ATOM 3436 O O . ALA A 1 13 ? 14.805 13.246 3.282 1.00 0.00 191 ALA A O 4
ATOM 3443 N N . THR A 1 14 ? 15.169 12.319 1.264 1.00 0.00 192 THR A N 4
ATOM 3444 C CA . THR A 1 14 ? 16.506 12.851 1.117 1.00 0.00 192 THR A CA 4
ATOM 3445 C C . THR A 1 14 ? 16.419 14.222 0.437 1.00 0.00 192 THR A C 4
ATOM 3446 O O . THR A 1 14 ? 17.315 15.065 0.569 1.00 0.00 192 THR A O 4
ATOM 3457 N N . GLU A 1 15 ? 15.299 14.437 -0.253 1.00 0.00 193 GLU A N 4
ATOM 3458 C CA . GLU A 1 15 ? 15.013 15.700 -0.930 1.00 0.00 193 GLU A CA 4
ATOM 3459 C C . GLU A 1 15 ? 13.530 16.037 -0.779 1.00 0.00 193 GLU A C 4
ATOM 3460 O O . GLU A 1 15 ? 13.091 16.519 0.264 1.00 0.00 193 GLU A O 4
ATOM 3472 N N . ALA A 1 16 ? 12.774 15.758 -1.834 1.00 0.00 194 ALA A N 4
ATOM 3473 C CA . ALA A 1 16 ? 11.332 15.999 -1.874 1.00 0.00 194 ALA A CA 4
ATOM 3474 C C . ALA A 1 16 ? 10.727 15.250 -3.051 1.00 0.00 194 ALA A C 4
ATOM 3475 O O . ALA A 1 16 ? 9.518 15.045 -3.122 1.00 0.00 194 ALA A O 4
ATOM 3482 N N . HIS A 1 17 ? 11.599 14.834 -3.964 1.00 0.00 195 HIS A N 4
ATOM 3483 C CA . HIS A 1 17 ? 11.200 14.086 -5.152 1.00 0.00 195 HIS A CA 4
ATOM 3484 C C . HIS A 1 17 ? 10.668 12.713 -4.751 1.00 0.00 195 HIS A C 4
ATOM 3485 O O . HIS A 1 17 ? 9.910 12.074 -5.485 1.00 0.00 195 HIS A O 4
ATOM 3500 N N . ASP A 1 18 ? 11.080 12.274 -3.571 1.00 0.00 196 ASP A N 4
ATOM 3501 C CA . ASP A 1 18 ? 10.676 10.992 -3.026 1.00 0.00 196 ASP A CA 4
ATOM 3502 C C . ASP A 1 18 ? 9.472 11.146 -2.109 1.00 0.00 196 ASP A C 4
ATOM 3503 O O . ASP A 1 18 ? 9.369 12.121 -1.362 1.00 0.00 196 ASP A O 4
ATOM 3512 N N . LEU A 1 19 ? 8.565 10.178 -2.146 1.00 0.00 197 LEU A N 4
ATOM 3513 C CA . LEU A 1 19 ? 7.390 10.224 -1.288 1.00 0.00 197 LEU A CA 4
ATOM 3514 C C . LEU A 1 19 ? 7.660 9.401 -0.036 1.00 0.00 197 LEU A C 4
ATOM 3515 O O . LEU A 1 19 ? 8.347 8.375 -0.094 1.00 0.00 197 LEU A O 4
ATOM 3531 N N . ARG A 1 20 ? 7.180 9.885 1.103 1.00 0.00 198 ARG A N 4
ATOM 3532 C CA . ARG A 1 20 ? 7.427 9.228 2.385 1.00 0.00 198 ARG A CA 4
ATOM 3533 C C . ARG A 1 20 ? 6.740 7.889 2.512 1.00 0.00 198 ARG A C 4
ATOM 3534 O O . ARG A 1 20 ? 5.580 7.734 2.143 1.00 0.00 198 ARG A O 4
ATOM 3555 N N . LEU A 1 21 ? 7.474 6.917 3.044 1.00 0.00 199 LEU A N 4
ATOM 3556 C CA . LEU A 1 21 ? 6.937 5.577 3.225 1.00 0.00 199 LEU A CA 4
ATOM 3557 C C . LEU A 1 21 ? 6.746 5.252 4.691 1.00 0.00 199 LEU A C 4
ATOM 3558 O O . LEU A 1 21 ? 7.674 5.383 5.491 1.00 0.00 199 LEU A O 4
ATOM 3574 N N . GLU A 1 22 ? 5.536 4.821 5.019 1.00 0.00 200 GLU A N 4
ATOM 3575 C CA . GLU A 1 22 ? 5.176 4.460 6.382 1.00 0.00 200 GLU A CA 4
ATOM 3576 C C . GLU A 1 22 ? 4.989 2.949 6.489 1.00 0.00 200 GLU A C 4
ATOM 3577 O O . GLU A 1 22 ? 4.291 2.346 5.670 1.00 0.00 200 GLU A O 4
ATOM 3589 N N . ARG A 1 23 ? 5.614 2.344 7.489 1.00 0.00 201 ARG A N 4
ATOM 3590 C CA . ARG A 1 23 ? 5.517 0.905 7.693 1.00 0.00 201 ARG A CA 4
ATOM 3591 C C . ARG A 1 23 ? 4.112 0.496 8.119 1.00 0.00 201 ARG A C 4
ATOM 3592 O O . ARG A 1 23 ? 3.697 0.735 9.256 1.00 0.00 201 ARG A O 4
ATOM 3613 N N . GLY A 1 24 ? 3.388 -0.128 7.200 1.00 0.00 202 GLY A N 4
ATOM 3614 C CA . GLY A 1 24 ? 2.038 -0.574 7.485 1.00 0.00 202 GLY A CA 4
ATOM 3615 C C . GLY A 1 24 ? 0.986 0.373 6.949 1.00 0.00 202 GLY A C 4
ATOM 3616 O O . GLY A 1 24 ? -0.148 0.382 7.428 1.00 0.00 202 GLY A O 4
ATOM 3620 N N . GLN A 1 25 ? 1.349 1.175 5.958 1.00 0.00 203 GLN A N 4
ATOM 3621 C CA . GLN A 1 25 ? 0.403 2.118 5.379 1.00 0.00 203 GLN A CA 4
ATOM 3622 C C . GLN A 1 25 ? 0.304 1.923 3.872 1.00 0.00 203 GLN A C 4
ATOM 3623 O O . GLN A 1 25 ? 1.306 1.682 3.198 1.00 0.00 203 GLN A O 4
ATOM 3637 N N . GLU A 1 26 ? -0.910 2.021 3.350 1.00 0.00 204 GLU A N 4
ATOM 3638 C CA . GLU A 1 26 ? -1.142 1.847 1.924 1.00 0.00 204 GLU A CA 4
ATOM 3639 C C . GLU A 1 26 ? -1.139 3.192 1.206 1.00 0.00 204 GLU A C 4
ATOM 3640 O O . GLU A 1 26 ? -1.449 4.231 1.792 1.00 0.00 204 GLU A O 4
ATOM 3652 N N . TYR A 1 27 ? -0.767 3.167 -0.063 1.00 0.00 205 TYR A N 4
ATOM 3653 C CA . TYR A 1 27 ? -0.698 4.371 -0.872 1.00 0.00 205 TYR A CA 4
ATOM 3654 C C . TYR A 1 27 ? -1.431 4.171 -2.188 1.00 0.00 205 TYR A C 4
ATOM 3655 O O . TYR A 1 27 ? -1.947 3.090 -2.456 1.00 0.00 205 TYR A O 4
ATOM 3673 N N . ILE A 1 28 ? -1.466 5.208 -3.014 1.00 0.00 206 ILE A N 4
ATOM 3674 C CA . ILE A 1 28 ? -2.126 5.119 -4.312 1.00 0.00 206 ILE A CA 4
ATOM 3675 C C . ILE A 1 28 ? -1.102 5.318 -5.416 1.00 0.00 206 ILE A C 4
ATOM 3676 O O . ILE A 1 28 ? -0.622 6.429 -5.627 1.00 0.00 206 ILE A O 4
ATOM 3692 N N . ILE A 1 29 ? -0.755 4.244 -6.108 1.00 0.00 207 ILE A N 4
ATOM 3693 C CA . ILE A 1 29 ? 0.222 4.325 -7.176 1.00 0.00 207 ILE A CA 4
ATOM 3694 C C . ILE A 1 29 ? -0.392 5.017 -8.403 1.00 0.00 207 ILE A C 4
ATOM 3695 O O . ILE A 1 29 ? -1.519 4.723 -8.805 1.00 0.00 207 ILE A O 4
ATOM 3711 N N . LEU A 1 30 ? 0.347 5.966 -8.957 1.00 0.00 208 LEU A N 4
ATOM 3712 C CA . LEU A 1 30 ? -0.100 6.748 -10.101 1.00 0.00 208 LEU A CA 4
ATOM 3713 C C . LEU A 1 30 ? 0.563 6.281 -11.390 1.00 0.00 208 LEU A C 4
ATOM 3714 O O . LEU A 1 30 ? -0.096 5.774 -12.295 1.00 0.00 208 LEU A O 4
ATOM 3730 N N . GLU A 1 31 ? 1.874 6.485 -11.476 1.00 0.00 209 GLU A N 4
ATOM 3731 C CA . GLU A 1 31 ? 2.622 6.116 -12.671 1.00 0.00 209 GLU A CA 4
ATOM 3732 C C . GLU A 1 31 ? 3.471 4.876 -12.448 1.00 0.00 209 GLU A C 4
ATOM 3733 O O . GLU A 1 31 ? 4.395 4.870 -11.633 1.00 0.00 209 GLU A O 4
ATOM 3745 N N . LYS A 1 32 ? 3.149 3.835 -13.192 1.00 0.00 210 LYS A N 4
ATOM 3746 C CA . LYS A 1 32 ? 3.864 2.577 -13.112 1.00 0.00 210 LYS A CA 4
ATOM 3747 C C . LYS A 1 32 ? 4.880 2.509 -14.248 1.00 0.00 210 LYS A C 4
ATOM 3748 O O . LYS A 1 32 ? 4.620 1.916 -15.296 1.00 0.00 210 LYS A O 4
ATOM 3767 N N . ASN A 1 33 ? 6.017 3.168 -14.050 1.00 0.00 211 ASN A N 4
ATOM 3768 C CA . ASN A 1 33 ? 7.051 3.226 -15.076 1.00 0.00 211 ASN A CA 4
ATOM 3769 C C . ASN A 1 33 ? 8.143 2.184 -14.851 1.00 0.00 211 ASN A C 4
ATOM 3770 O O . ASN A 1 33 ? 8.249 1.208 -15.596 1.00 0.00 211 ASN A O 4
ATOM 3781 N N . ASP A 1 34 ? 8.964 2.407 -13.830 1.00 0.00 212 ASP A N 4
ATOM 3782 C CA . ASP A 1 34 ? 10.065 1.505 -13.509 1.00 0.00 212 ASP A CA 4
ATOM 3783 C C . ASP A 1 34 ? 9.554 0.341 -12.663 1.00 0.00 212 ASP A C 4
ATOM 3784 O O . ASP A 1 34 ? 8.411 0.352 -12.219 1.00 0.00 212 ASP A O 4
ATOM 3793 N N . LEU A 1 35 ? 10.401 -0.652 -12.439 1.00 0.00 213 LEU A N 4
ATOM 3794 C CA . LEU A 1 35 ? 10.031 -1.811 -11.638 1.00 0.00 213 LEU A CA 4
ATOM 3795 C C . LEU A 1 35 ? 10.310 -1.535 -10.166 1.00 0.00 213 LEU A C 4
ATOM 3796 O O . LEU A 1 35 ? 9.599 -2.016 -9.283 1.00 0.00 213 LEU A O 4
ATOM 3812 N N . HIS A 1 36 ? 11.360 -0.769 -9.916 1.00 0.00 214 HIS A N 4
ATOM 3813 C CA . HIS A 1 36 ? 11.756 -0.430 -8.554 1.00 0.00 214 HIS A CA 4
ATOM 3814 C C . HIS A 1 36 ? 11.355 0.996 -8.200 1.00 0.00 214 HIS A C 4
ATOM 3815 O O . HIS A 1 36 ? 11.595 1.452 -7.081 1.00 0.00 214 HIS A O 4
ATOM 3830 N N . TRP A 1 37 ? 10.758 1.702 -9.149 1.00 0.00 215 TRP A N 4
ATOM 3831 C CA . TRP A 1 37 ? 10.350 3.0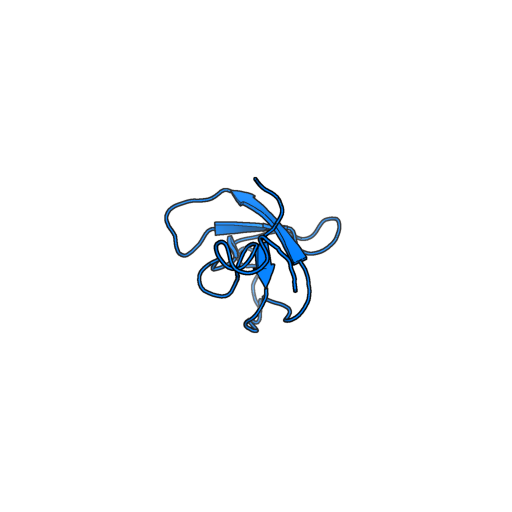82 -8.916 1.00 0.00 215 TRP A CA 4
ATOM 3832 C C . TRP A 1 37 ? 8.945 3.361 -9.424 1.00 0.00 215 TRP A C 4
ATOM 3833 O O . TRP A 1 37 ? 8.723 3.518 -10.629 1.00 0.00 215 TRP A O 4
ATOM 3854 N N . TRP A 1 38 ? 8.002 3.458 -8.501 1.00 0.00 216 TRP A N 4
ATOM 3855 C CA . TRP A 1 38 ? 6.624 3.760 -8.855 1.00 0.00 216 TRP A CA 4
ATOM 3856 C C . TRP A 1 38 ? 6.217 5.106 -8.274 1.00 0.00 216 TRP A C 4
ATOM 3857 O O . TRP A 1 38 ? 6.447 5.376 -7.098 1.00 0.00 216 TRP A O 4
ATOM 3878 N N . ARG A 1 39 ? 5.585 5.936 -9.085 1.00 0.00 217 ARG A N 4
ATOM 3879 C CA . ARG A 1 39 ? 5.115 7.234 -8.618 1.00 0.00 217 ARG A CA 4
ATOM 3880 C C . ARG A 1 39 ? 3.804 7.039 -7.876 1.00 0.00 217 ARG A C 4
ATOM 3881 O O . ARG A 1 39 ? 2.807 6.679 -8.491 1.00 0.00 217 ARG A O 4
ATOM 3902 N N . ALA A 1 40 ? 3.803 7.261 -6.564 1.00 0.00 218 ALA A N 4
ATOM 3903 C CA . ALA A 1 40 ? 2.593 7.084 -5.774 1.00 0.00 218 ALA A CA 4
ATOM 3904 C C . ALA A 1 40 ? 2.215 8.357 -5.027 1.00 0.00 218 ALA A C 4
ATOM 3905 O O . ALA A 1 40 ? 3.047 9.235 -4.812 1.00 0.00 218 ALA A O 4
ATOM 3912 N N . ARG A 1 41 ? 0.946 8.442 -4.646 1.00 0.00 219 ARG A N 4
ATOM 3913 C CA . ARG A 1 41 ? 0.414 9.598 -3.932 1.00 0.00 219 ARG A CA 4
ATOM 3914 C C . ARG A 1 41 ? -0.031 9.207 -2.527 1.00 0.00 219 ARG A C 4
ATOM 3915 O O . ARG A 1 41 ? -0.405 8.057 -2.279 1.00 0.00 219 ARG A O 4
ATOM 3936 N N . ASP A 1 42 ? -0.017 10.175 -1.620 1.00 0.00 220 ASP A N 4
ATOM 3937 C CA . ASP A 1 42 ? -0.442 9.937 -0.252 1.00 0.00 220 ASP A CA 4
ATOM 3938 C C . ASP A 1 42 ? -1.734 10.686 0.059 1.00 0.00 220 ASP A C 4
ATOM 3939 O O . ASP A 1 42 ? -2.798 10.082 0.166 1.00 0.00 220 ASP A O 4
ATOM 3948 N N . LYS A 1 43 ? -1.633 11.999 0.222 1.00 0.00 221 LYS A N 4
ATOM 3949 C CA . LYS A 1 43 ? -2.802 12.812 0.550 1.00 0.00 221 LYS A CA 4
ATOM 3950 C C . LYS A 1 43 ? -3.594 13.264 -0.681 1.00 0.00 221 LYS A C 4
ATOM 3951 O O . LYS A 1 43 ? -3.783 12.503 -1.623 1.00 0.00 221 LYS A O 4
ATOM 3970 N N . TYR A 1 44 ? -4.094 14.503 -0.632 1.00 0.00 222 TYR A N 4
ATOM 3971 C CA . TYR A 1 44 ? -4.924 15.075 -1.698 1.00 0.00 222 TYR A CA 4
ATOM 3972 C C . TYR A 1 44 ? -4.138 15.575 -2.914 1.00 0.00 222 TYR A C 4
ATOM 3973 O O . TYR A 1 44 ? -4.505 16.582 -3.522 1.00 0.00 222 TYR A O 4
ATOM 3991 N N . GLY A 1 45 ? -3.080 14.885 -3.289 1.00 0.00 223 GLY A N 4
ATOM 3992 C CA . GLY A 1 45 ? -2.319 15.321 -4.449 1.00 0.00 223 GLY A CA 4
ATOM 3993 C C . GLY A 1 45 ? -0.837 15.409 -4.185 1.00 0.00 223 GLY A C 4
ATOM 3994 O O . GLY A 1 45 ? -0.062 15.729 -5.083 1.00 0.00 223 GLY A O 4
ATOM 3998 N N . SER A 1 46 ? -0.432 15.108 -2.964 1.00 0.00 224 SER A N 4
ATOM 3999 C CA . SER A 1 46 ? 0.975 15.132 -2.618 1.00 0.00 224 SER A CA 4
ATOM 4000 C C . SER A 1 46 ? 1.554 13.767 -2.928 1.00 0.00 224 SER A C 4
ATOM 4001 O O . SER A 1 46 ? 1.286 12.793 -2.222 1.00 0.00 224 SER A O 4
ATOM 4009 N N . GLU A 1 47 ? 2.290 13.690 -4.018 1.00 0.00 225 GLU A N 4
ATOM 4010 C CA . GLU A 1 47 ? 2.852 12.430 -4.464 1.00 0.00 225 GLU A CA 4
ATOM 4011 C C . GLU A 1 47 ? 4.373 12.480 -4.570 1.00 0.00 225 GLU A C 4
ATOM 4012 O O . GLU A 1 47 ? 5.016 13.392 -4.044 1.00 0.00 225 GLU A O 4
ATOM 4024 N N . GLY A 1 48 ? 4.938 11.491 -5.257 1.00 0.00 226 GLY A N 4
ATOM 4025 C CA . GLY A 1 48 ? 6.370 11.424 -5.420 1.00 0.00 226 GLY A CA 4
ATOM 4026 C C . GLY A 1 48 ? 6.839 10.014 -5.713 1.00 0.00 226 GLY A C 4
ATOM 4027 O O . GLY A 1 48 ? 6.135 9.045 -5.424 1.00 0.00 226 GLY A O 4
ATOM 4031 N N . TYR A 1 49 ? 8.017 9.897 -6.303 1.00 0.00 227 TYR A N 4
ATOM 4032 C CA . TYR A 1 49 ? 8.581 8.598 -6.644 1.00 0.00 227 TYR A CA 4
ATOM 4033 C C . TYR A 1 49 ? 8.872 7.771 -5.398 1.00 0.00 227 TYR A C 4
ATOM 4034 O O . TYR A 1 49 ? 9.376 8.284 -4.398 1.00 0.00 227 TYR A O 4
ATOM 4052 N N . ILE A 1 50 ? 8.520 6.495 -5.464 1.00 0.00 228 ILE A N 4
ATOM 4053 C CA . ILE A 1 50 ? 8.700 5.582 -4.350 1.00 0.00 228 ILE A CA 4
ATOM 4054 C C . ILE A 1 50 ? 9.423 4.318 -4.771 1.00 0.00 228 ILE A C 4
ATOM 4055 O O . ILE A 1 50 ? 9.051 3.698 -5.765 1.00 0.00 228 ILE A O 4
ATOM 4071 N N . PRO A 1 51 ? 10.430 3.884 -3.994 1.00 0.00 229 PRO A N 4
ATOM 4072 C CA . PRO A 1 51 ? 11.138 2.651 -4.278 1.00 0.00 229 PRO A CA 4
ATOM 4073 C C . PRO A 1 51 ? 10.226 1.465 -4.024 1.00 0.00 229 PRO A C 4
ATOM 4074 O O . PRO A 1 51 ? 10.034 1.053 -2.880 1.00 0.00 229 PRO A O 4
ATOM 4085 N N . SER A 1 52 ? 9.641 0.940 -5.084 1.00 0.00 230 SER A N 4
ATOM 4086 C CA . SER A 1 52 ? 8.728 -0.189 -4.987 1.00 0.00 230 SER A CA 4
ATOM 4087 C C . SER A 1 52 ? 9.380 -1.383 -4.292 1.00 0.00 230 SER A C 4
ATOM 4088 O O . SER A 1 52 ? 8.691 -2.303 -3.863 1.00 0.00 230 SER A O 4
ATOM 4096 N N . ASN A 1 53 ? 10.702 -1.347 -4.147 1.00 0.00 231 ASN A N 4
ATOM 4097 C CA . ASN A 1 53 ? 11.414 -2.415 -3.464 1.00 0.00 231 ASN A CA 4
ATOM 4098 C C . ASN A 1 53 ? 11.132 -2.371 -1.962 1.00 0.00 231 ASN A C 4
ATOM 4099 O O . ASN A 1 53 ? 11.460 -3.301 -1.226 1.00 0.00 231 ASN A O 4
ATOM 4110 N N . TYR A 1 54 ? 10.498 -1.286 -1.522 1.00 0.00 232 TYR A N 4
ATOM 4111 C CA . TYR A 1 54 ? 10.134 -1.105 -0.122 1.00 0.00 232 TYR A CA 4
ATOM 4112 C C . TYR A 1 54 ? 8.626 -1.237 0.060 1.00 0.00 232 TYR A C 4
ATOM 4113 O O . TYR A 1 54 ? 8.126 -1.253 1.189 1.00 0.00 232 TYR A O 4
ATOM 4131 N N . VAL A 1 55 ? 7.901 -1.316 -1.054 1.00 0.00 233 VAL A N 4
ATOM 4132 C CA . VAL A 1 55 ? 6.446 -1.437 -1.013 1.00 0.00 233 VAL A CA 4
ATOM 4133 C C . VAL A 1 55 ? 5.964 -2.682 -1.758 1.00 0.00 233 VAL A C 4
ATOM 4134 O O . VAL A 1 55 ? 6.766 -3.471 -2.257 1.00 0.00 233 VAL A O 4
ATOM 4147 N N . THR A 1 56 ? 4.647 -2.840 -1.829 1.00 0.00 234 THR A N 4
ATOM 4148 C CA . THR A 1 56 ? 4.020 -3.970 -2.508 1.00 0.00 234 THR A CA 4
ATOM 4149 C C . THR A 1 56 ? 2.610 -3.578 -2.922 1.00 0.00 234 THR A C 4
ATOM 4150 O O . THR A 1 56 ? 2.157 -2.473 -2.622 1.00 0.00 234 THR A O 4
ATOM 4161 N N . GLY A 1 57 ? 1.923 -4.476 -3.604 1.00 0.00 235 GLY A N 4
ATOM 4162 C CA . GLY A 1 57 ? 0.571 -4.197 -4.026 1.00 0.00 235 GLY A CA 4
ATOM 4163 C C . GLY A 1 57 ? -0.419 -4.533 -2.937 1.00 0.00 235 GLY A C 4
ATOM 4164 O O . GLY A 1 57 ? -0.321 -4.025 -1.823 1.00 0.00 235 GLY A O 4
ATOM 4168 N N . LYS A 1 58 ? -1.361 -5.409 -3.237 1.00 0.00 236 LYS A N 4
ATOM 4169 C CA . LYS A 1 58 ? -2.352 -5.812 -2.249 1.00 0.00 236 LYS A CA 4
ATOM 4170 C C . LYS A 1 58 ? -1.837 -6.947 -1.366 1.00 0.00 236 LYS A C 4
ATOM 4171 O O . LYS A 1 58 ? -2.602 -7.840 -0.997 1.00 0.00 236 LYS A O 4
ATOM 4190 N N . LYS A 1 59 ? -0.548 -6.919 -1.019 1.00 0.00 237 LYS A N 4
ATOM 4191 C CA . LYS A 1 59 ? 0.013 -7.961 -0.166 1.00 0.00 237 LYS A CA 4
ATOM 4192 C C . LYS A 1 59 ? -0.332 -7.680 1.292 1.00 0.00 237 LYS A C 4
ATOM 4193 O O . LYS A 1 59 ? -0.260 -6.537 1.743 1.00 0.00 237 LYS A O 4
ATOM 4212 N N . SER A 1 60 ? -0.717 -8.737 2.011 1.00 0.00 238 SER A N 4
ATOM 4213 C CA . SER A 1 60 ? -1.094 -8.645 3.424 1.00 0.00 238 SER A CA 4
ATOM 4214 C C . SER A 1 60 ? -2.432 -7.922 3.590 1.00 0.00 238 SER A C 4
ATOM 4215 O O . SER A 1 60 ? -2.614 -7.132 4.515 1.00 0.00 238 SER A O 4
ATOM 4223 N N . ASN A 1 61 ? -3.367 -8.214 2.692 1.00 0.00 239 ASN A N 4
ATOM 4224 C CA . ASN A 1 61 ? -4.696 -7.612 2.735 1.00 0.00 239 ASN A CA 4
ATOM 4225 C C . ASN A 1 61 ? -5.665 -8.552 3.444 1.00 0.00 239 ASN A C 4
ATOM 4226 O O . ASN A 1 61 ? -5.242 -9.543 4.038 1.00 0.00 239 ASN A O 4
ATOM 4237 N N . ASN A 1 62 ? -6.960 -8.257 3.384 1.00 0.00 240 ASN A N 4
ATOM 4238 C CA . ASN A 1 62 ? -7.950 -9.114 4.031 1.00 0.00 240 ASN A CA 4
ATOM 4239 C C . ASN A 1 62 ? -8.197 -10.358 3.184 1.00 0.00 240 ASN A C 4
ATOM 4240 O O . ASN A 1 62 ? -9.045 -10.358 2.283 1.00 0.00 240 ASN A O 4
ATOM 4251 N N . LEU A 1 63 ? -7.439 -11.411 3.471 1.00 0.00 241 LEU A N 4
ATOM 4252 C CA . LEU A 1 63 ? -7.554 -12.662 2.738 1.00 0.00 241 LEU A CA 4
ATOM 4253 C C . LEU A 1 63 ? -8.808 -13.426 3.158 1.00 0.00 241 LEU A C 4
ATOM 4254 O O . LEU A 1 63 ? -9.062 -13.623 4.347 1.00 0.00 241 LEU A O 4
ATOM 4270 N N . ASP A 1 64 ? -9.591 -13.850 2.175 1.00 0.00 242 ASP A N 4
ATOM 4271 C CA . ASP A 1 64 ? -10.821 -14.590 2.434 1.00 0.00 242 ASP A CA 4
ATOM 4272 C C . ASP A 1 64 ? -10.626 -16.081 2.178 1.00 0.00 242 ASP A C 4
ATOM 4273 O O . ASP A 1 64 ? -11.325 -16.914 2.754 1.00 0.00 242 ASP A O 4
ATOM 4282 N N . GLN A 1 65 ? -9.662 -16.409 1.325 1.00 0.00 243 GLN A N 4
ATOM 4283 C CA . GLN A 1 65 ? -9.360 -17.797 1.010 1.00 0.00 243 GLN A CA 4
ATOM 4284 C C . GLN A 1 65 ? -8.216 -18.301 1.878 1.00 0.00 243 GLN A C 4
ATOM 4285 O O . GLN A 1 65 ? -7.189 -17.637 2.014 1.00 0.00 243 GLN A O 4
ATOM 4299 N N . TYR A 1 66 ? -8.391 -19.482 2.449 1.00 0.00 244 TYR A N 4
ATOM 4300 C CA . TYR A 1 66 ? -7.358 -20.079 3.287 1.00 0.00 244 TYR A CA 4
ATOM 4301 C C . TYR A 1 66 ? -7.172 -21.542 2.914 1.00 0.00 244 TYR A C 4
ATOM 4302 O O . TYR A 1 66 ? -6.230 -21.897 2.208 1.00 0.00 244 TYR A O 4
ATOM 4320 N N . ASP A 1 67 ? -8.093 -22.378 3.372 1.00 0.00 245 ASP A N 4
ATOM 4321 C CA . ASP A 1 67 ? -8.063 -23.800 3.077 1.00 0.00 245 ASP A CA 4
ATOM 4322 C C . ASP A 1 67 ? -9.465 -24.363 3.234 1.00 0.00 245 ASP A C 4
ATOM 4323 O O . ASP A 1 67 ? -10.343 -23.619 3.713 1.00 0.00 245 ASP A O 4
ATOM 4333 N N . GLY A 1 1 ? -1.397 5.345 -13.774 1.00 0.00 179 GLY A N 5
ATOM 4334 C CA . GLY A 1 1 ? -1.247 4.257 -12.776 1.00 0.00 179 GLY A CA 5
ATOM 4335 C C . GLY A 1 1 ? -2.431 4.173 -11.842 1.00 0.00 179 GLY A C 5
ATOM 4336 O O . GLY A 1 1 ? -3.276 5.068 -11.825 1.00 0.00 179 GLY A O 5
ATOM 4342 N N . SER A 1 2 ? -2.500 3.101 -11.066 1.00 0.00 180 SER A N 5
ATOM 4343 C CA . SER A 1 2 ? -3.593 2.910 -10.130 1.00 0.00 180 SER A CA 5
ATOM 4344 C C . SER A 1 2 ? -3.248 1.804 -9.136 1.00 0.00 180 SER A C 5
ATOM 4345 O O . SER A 1 2 ? -2.081 1.419 -9.011 1.00 0.00 180 SER A O 5
ATOM 4353 N N . GLU A 1 3 ? -4.276 1.307 -8.448 1.00 0.00 181 GLU A N 5
ATOM 4354 C CA . GLU A 1 3 ? -4.154 0.240 -7.456 1.00 0.00 181 GLU A CA 5
ATOM 4355 C C . GLU A 1 3 ? -3.479 0.735 -6.173 1.00 0.00 181 GLU A C 5
ATOM 4356 O O . GLU A 1 3 ? -2.812 1.771 -6.155 1.00 0.00 181 GLU A O 5
ATOM 4368 N N . ILE A 1 4 ? -3.694 -0.006 -5.094 1.00 0.00 182 ILE A N 5
ATOM 4369 C CA . ILE A 1 4 ? -3.147 0.348 -3.794 1.00 0.00 182 ILE A CA 5
ATOM 4370 C C . ILE A 1 4 ? -1.881 -0.447 -3.484 1.00 0.00 182 ILE A C 5
ATOM 4371 O O . ILE A 1 4 ? -1.843 -1.668 -3.639 1.00 0.00 182 ILE A O 5
ATOM 4387 N N . VAL A 1 5 ? -0.855 0.258 -3.023 1.00 0.00 183 VAL A N 5
ATOM 4388 C CA . VAL A 1 5 ? 0.398 -0.373 -2.658 1.00 0.00 183 VAL A CA 5
ATOM 4389 C C . VAL A 1 5 ? 0.684 -0.153 -1.167 1.00 0.00 183 VAL A C 5
ATOM 4390 O O . VAL A 1 5 ? 0.785 0.982 -0.697 1.00 0.00 183 VAL A O 5
ATOM 4403 N N . VAL A 1 6 ? 0.800 -1.239 -0.425 1.00 0.00 184 VAL A N 5
ATOM 4404 C CA . VAL A 1 6 ? 1.066 -1.166 1.004 1.00 0.00 184 VAL A CA 5
ATOM 4405 C C . VAL A 1 6 ? 2.573 -1.080 1.257 1.00 0.00 184 VAL A C 5
ATOM 4406 O O . VAL A 1 6 ? 3.324 -1.988 0.896 1.00 0.00 184 VAL A O 5
ATOM 4419 N N . ALA A 1 7 ? 3.009 0.017 1.874 1.00 0.00 185 ALA A N 5
ATOM 4420 C CA . ALA A 1 7 ? 4.426 0.218 2.175 1.00 0.00 185 ALA A CA 5
ATOM 4421 C C . ALA A 1 7 ? 4.859 -0.698 3.314 1.00 0.00 185 ALA A C 5
ATOM 4422 O O . ALA A 1 7 ? 4.158 -0.819 4.316 1.00 0.00 185 ALA A O 5
ATOM 4429 N N . MET A 1 8 ? 6.009 -1.341 3.158 1.00 0.00 186 MET A N 5
ATOM 4430 C CA . MET A 1 8 ? 6.519 -2.248 4.183 1.00 0.00 186 MET A CA 5
ATOM 4431 C C . MET A 1 8 ? 7.772 -1.697 4.854 1.00 0.00 186 MET A C 5
ATOM 4432 O O . MET A 1 8 ? 7.971 -1.871 6.056 1.00 0.00 186 MET A O 5
ATOM 4446 N N . TYR A 1 9 ? 8.624 -1.042 4.080 1.00 0.00 187 TYR A N 5
ATOM 4447 C CA . TYR A 1 9 ? 9.858 -0.484 4.625 1.00 0.00 187 TYR A CA 5
ATOM 4448 C C . TYR A 1 9 ? 9.732 1.022 4.809 1.00 0.00 187 TYR A C 5
ATOM 4449 O O . TYR A 1 9 ? 8.854 1.659 4.221 1.00 0.00 187 TYR A O 5
ATOM 4467 N N . ASP A 1 10 ? 10.624 1.588 5.617 1.00 0.00 188 ASP A N 5
ATOM 4468 C CA . ASP A 1 10 ? 10.632 3.023 5.875 1.00 0.00 188 ASP A CA 5
ATOM 4469 C C . ASP A 1 10 ? 11.503 3.736 4.845 1.00 0.00 188 ASP A C 5
ATOM 4470 O O . ASP A 1 10 ? 12.528 3.209 4.411 1.00 0.00 188 ASP A O 5
ATOM 4479 N N . PHE A 1 11 ? 11.084 4.925 4.452 1.00 0.00 189 PHE A N 5
ATOM 4480 C CA . PHE A 1 11 ? 11.817 5.711 3.469 1.00 0.00 189 PHE A CA 5
ATOM 4481 C C . PHE A 1 11 ? 11.581 7.187 3.733 1.00 0.00 189 PHE A C 5
ATOM 4482 O O . PHE A 1 11 ? 10.470 7.583 4.084 1.00 0.00 189 PHE A O 5
ATOM 4499 N N . GLN A 1 12 ? 12.621 7.997 3.588 1.00 0.00 190 GLN A N 5
ATOM 4500 C CA . GLN A 1 12 ? 12.506 9.427 3.842 1.00 0.00 190 GLN A CA 5
ATOM 4501 C C . GLN A 1 12 ? 12.592 10.243 2.562 1.00 0.00 190 GLN A C 5
ATOM 4502 O O . GLN A 1 12 ? 13.223 9.836 1.586 1.00 0.00 190 GLN A O 5
ATOM 4516 N N . ALA A 1 13 ? 11.985 11.422 2.598 1.00 0.00 191 ALA A N 5
ATOM 4517 C CA . ALA A 1 13 ? 12.011 12.340 1.470 1.00 0.00 191 ALA A CA 5
ATOM 4518 C C . ALA A 1 13 ? 13.042 13.425 1.737 1.00 0.00 191 ALA A C 5
ATOM 4519 O O . ALA A 1 13 ? 12.725 14.465 2.318 1.00 0.00 191 ALA A O 5
ATOM 4526 N N . THR A 1 14 ? 14.274 13.167 1.333 1.00 0.00 192 THR A N 5
ATOM 4527 C CA . THR A 1 14 ? 15.362 14.113 1.552 1.00 0.00 192 THR A CA 5
ATOM 4528 C C . THR A 1 14 ? 15.329 15.241 0.520 1.00 0.00 192 THR A C 5
ATOM 4529 O O . THR A 1 14 ? 16.041 16.240 0.648 1.00 0.00 192 THR A O 5
ATOM 4540 N N . GLU A 1 15 ? 14.494 15.088 -0.495 1.00 0.00 193 GLU A N 5
ATOM 4541 C CA . GLU A 1 15 ? 14.375 16.102 -1.529 1.00 0.00 193 GLU A CA 5
ATOM 4542 C C . GLU A 1 15 ? 12.913 16.528 -1.695 1.00 0.00 193 GLU A C 5
ATOM 4543 O O . GLU A 1 15 ? 12.420 17.390 -0.970 1.00 0.00 193 GLU A O 5
ATOM 4555 N N . ALA A 1 16 ? 12.239 15.909 -2.657 1.00 0.00 194 ALA A N 5
ATOM 4556 C CA . ALA A 1 16 ? 10.837 16.185 -2.971 1.00 0.00 194 ALA A CA 5
ATOM 4557 C C . ALA A 1 16 ? 10.380 15.191 -4.018 1.00 0.00 194 ALA A C 5
ATOM 4558 O O . ALA A 1 16 ? 9.207 14.822 -4.097 1.00 0.00 194 ALA A O 5
ATOM 4565 N N . HIS A 1 17 ? 11.354 14.753 -4.806 1.00 0.00 195 HIS A N 5
ATOM 4566 C CA . HIS A 1 17 ? 11.149 13.772 -5.865 1.00 0.00 195 HIS A CA 5
ATOM 4567 C C . HIS A 1 17 ? 10.700 12.454 -5.246 1.00 0.00 195 HIS A C 5
ATOM 4568 O O . HIS A 1 17 ? 9.941 11.697 -5.848 1.00 0.00 195 HIS A O 5
ATOM 4583 N N . ASP A 1 18 ? 11.178 12.209 -4.032 1.00 0.00 196 ASP A N 5
ATOM 4584 C CA . ASP A 1 18 ? 10.848 11.001 -3.297 1.00 0.00 196 ASP A CA 5
ATOM 4585 C C . ASP A 1 18 ? 9.700 11.254 -2.330 1.00 0.00 196 ASP A C 5
ATOM 4586 O O . ASP A 1 18 ? 9.407 12.401 -1.981 1.00 0.00 196 ASP A O 5
ATOM 4595 N N . LEU A 1 19 ? 9.077 10.178 -1.884 1.00 0.00 197 LEU A N 5
ATOM 4596 C CA . LEU A 1 19 ? 7.978 10.258 -0.931 1.00 0.00 197 LEU A CA 5
ATOM 4597 C C . LEU A 1 19 ? 8.330 9.404 0.287 1.00 0.00 197 LEU A C 5
ATOM 4598 O O . LEU A 1 19 ? 9.114 8.466 0.176 1.00 0.00 197 LEU A O 5
ATOM 4614 N N . ARG A 1 20 ? 7.780 9.738 1.447 1.00 0.00 198 ARG A N 5
ATOM 4615 C CA . ARG A 1 20 ? 8.080 8.989 2.664 1.00 0.00 198 ARG A CA 5
ATOM 4616 C C . ARG A 1 20 ? 7.282 7.695 2.764 1.00 0.00 198 ARG A C 5
ATOM 4617 O O . ARG A 1 20 ? 6.117 7.630 2.378 1.00 0.00 198 ARG A O 5
ATOM 4638 N N . LEU A 1 21 ? 7.927 6.674 3.307 1.00 0.00 199 LEU A N 5
ATOM 4639 C CA . LEU A 1 21 ? 7.310 5.372 3.494 1.00 0.00 199 LEU A CA 5
ATOM 4640 C C . LEU A 1 21 ? 7.431 4.948 4.949 1.00 0.00 199 LEU A C 5
ATOM 4641 O O . LEU A 1 21 ? 8.451 5.209 5.591 1.00 0.00 199 LEU A O 5
ATOM 4657 N N . GLU A 1 22 ? 6.405 4.279 5.454 1.00 0.00 200 GLU A N 5
ATOM 4658 C CA . GLU A 1 22 ? 6.406 3.785 6.825 1.00 0.00 200 GLU A CA 5
ATOM 4659 C C . GLU A 1 22 ? 5.757 2.406 6.858 1.00 0.00 200 GLU A C 5
ATOM 4660 O O . GLU A 1 22 ? 5.190 1.961 5.864 1.00 0.00 200 GLU A O 5
ATOM 4672 N N . ARG A 1 23 ? 5.847 1.726 7.989 1.00 0.00 201 ARG A N 5
ATOM 4673 C CA . ARG A 1 23 ? 5.275 0.392 8.116 1.00 0.00 201 ARG A CA 5
ATOM 4674 C C . ARG A 1 23 ? 3.810 0.447 8.546 1.00 0.00 201 ARG A C 5
ATOM 4675 O O . ARG A 1 23 ? 3.506 0.264 9.729 1.00 0.00 201 ARG A O 5
ATOM 4696 N N . GLY A 1 24 ? 2.893 0.683 7.607 1.00 0.00 202 GLY A N 5
ATOM 4697 C CA . GLY A 1 24 ? 1.491 0.723 7.990 1.00 0.00 202 GLY A CA 5
ATOM 4698 C C . GLY A 1 24 ? 0.548 1.328 6.962 1.00 0.00 202 GLY A C 5
ATOM 4699 O O . GLY A 1 24 ? -0.563 0.829 6.785 1.00 0.00 202 GLY A O 5
ATOM 4703 N N . GLN A 1 25 ? 0.944 2.414 6.315 1.00 0.00 203 GLN A N 5
ATOM 4704 C CA . GLN A 1 25 ? 0.063 3.065 5.349 1.00 0.00 203 GLN A CA 5
ATOM 4705 C C . GLN A 1 25 ? 0.113 2.429 3.960 1.00 0.00 203 GLN A C 5
ATOM 4706 O O . GLN A 1 25 ? 1.087 1.774 3.581 1.00 0.00 203 GLN A O 5
ATOM 4720 N N . GLU A 1 26 ? -0.954 2.663 3.209 1.00 0.00 204 GLU A N 5
ATOM 4721 C CA . GLU A 1 26 ? -1.099 2.168 1.847 1.00 0.00 204 GLU A CA 5
ATOM 4722 C C . GLU A 1 26 ? -1.230 3.355 0.894 1.00 0.00 204 GLU A C 5
ATOM 4723 O O . GLU A 1 26 ? -1.787 4.389 1.263 1.00 0.00 204 GLU A O 5
ATOM 4735 N N . TYR A 1 27 ? -0.699 3.227 -0.312 1.00 0.00 205 TYR A N 5
ATOM 4736 C CA . TYR A 1 27 ? -0.748 4.321 -1.283 1.00 0.00 205 TYR A CA 5
ATOM 4737 C C . TYR A 1 27 ? -1.435 3.912 -2.577 1.00 0.00 205 TYR A C 5
ATOM 4738 O O . TYR A 1 27 ? -1.718 2.747 -2.802 1.00 0.00 205 TYR A O 5
ATOM 4756 N N . ILE A 1 28 ? -1.667 4.892 -3.439 1.00 0.00 206 ILE A N 5
ATOM 4757 C CA . ILE A 1 28 ? -2.279 4.661 -4.743 1.00 0.00 206 ILE A CA 5
ATOM 4758 C C . ILE A 1 28 ? -1.326 5.213 -5.798 1.00 0.00 206 ILE A C 5
ATOM 4759 O O . ILE A 1 28 ? -1.226 6.425 -5.957 1.00 0.00 206 ILE A O 5
ATOM 4775 N N . ILE A 1 29 ? -0.577 4.344 -6.470 1.00 0.00 207 ILE A N 5
ATOM 4776 C CA . ILE A 1 29 ? 0.415 4.806 -7.440 1.00 0.00 207 ILE A CA 5
ATOM 4777 C C . ILE A 1 29 ? -0.188 5.636 -8.576 1.00 0.00 207 ILE A C 5
ATOM 4778 O O . ILE A 1 29 ? -1.321 5.414 -9.011 1.00 0.00 207 ILE A O 5
ATOM 4794 N N . LEU A 1 30 ? 0.602 6.588 -9.056 1.00 0.00 208 LEU A N 5
ATOM 4795 C CA . LEU A 1 30 ? 0.209 7.461 -10.150 1.00 0.00 208 LEU A CA 5
ATOM 4796 C C . LEU A 1 30 ? 0.990 7.064 -11.385 1.00 0.00 208 LEU A C 5
ATOM 4797 O O . LEU A 1 30 ? 0.449 6.992 -12.486 1.00 0.00 208 LEU A O 5
ATOM 4813 N N . GLU A 1 31 ? 2.280 6.818 -11.186 1.00 0.00 209 GLU A N 5
ATOM 4814 C CA . GLU A 1 31 ? 3.167 6.445 -12.276 1.00 0.00 209 GLU A CA 5
ATOM 4815 C C . GLU A 1 31 ? 3.924 5.163 -11.954 1.00 0.00 209 GLU A C 5
ATOM 4816 O O . GLU A 1 31 ? 4.159 4.845 -10.787 1.00 0.00 209 GLU A O 5
ATOM 4828 N N . LYS A 1 32 ? 4.323 4.445 -12.990 1.00 0.00 210 LYS A N 5
ATOM 4829 C CA . LYS A 1 32 ? 5.075 3.212 -12.815 1.00 0.00 210 LYS A CA 5
ATOM 4830 C C . LYS A 1 32 ? 6.301 3.204 -13.725 1.00 0.00 210 LYS A C 5
ATOM 4831 O O . LYS A 1 32 ? 6.204 2.873 -14.907 1.00 0.00 210 LYS A O 5
ATOM 4850 N N . ASN A 1 33 ? 7.452 3.554 -13.172 1.00 0.00 211 ASN A N 5
ATOM 4851 C CA . ASN A 1 33 ? 8.695 3.563 -13.937 1.00 0.00 211 ASN A CA 5
ATOM 4852 C C . ASN A 1 33 ? 9.461 2.284 -13.658 1.00 0.00 211 ASN A C 5
ATOM 4853 O O . ASN A 1 33 ? 10.302 2.238 -12.753 1.00 0.00 211 ASN A O 5
ATOM 4864 N N . ASP A 1 34 ? 9.133 1.241 -14.421 1.00 0.00 212 ASP A N 5
ATOM 4865 C CA . ASP A 1 34 ? 9.747 -0.076 -14.267 1.00 0.00 212 ASP A CA 5
ATOM 4866 C C . ASP A 1 34 ? 9.389 -0.669 -12.911 1.00 0.00 212 ASP A C 5
ATOM 4867 O O . ASP A 1 34 ? 8.514 -0.157 -12.209 1.00 0.00 212 ASP A O 5
ATOM 4876 N N . LEU A 1 35 ? 10.065 -1.741 -12.537 1.00 0.00 213 LEU A N 5
ATOM 4877 C CA . LEU A 1 35 ? 9.818 -2.387 -11.253 1.00 0.00 213 LEU A CA 5
ATOM 4878 C C . LEU A 1 35 ? 10.748 -1.812 -10.193 1.00 0.00 213 LEU A C 5
ATOM 4879 O O . LEU A 1 35 ? 11.108 -2.489 -9.230 1.00 0.00 213 LEU A O 5
ATOM 4895 N N . HIS A 1 36 ? 11.157 -0.563 -10.390 1.00 0.00 214 HIS A N 5
ATOM 4896 C CA . HIS A 1 36 ? 12.073 0.097 -9.470 1.00 0.00 214 HIS A CA 5
ATOM 4897 C C . HIS A 1 36 ? 11.461 1.350 -8.849 1.00 0.00 214 HIS A C 5
ATOM 4898 O O . HIS A 1 36 ? 11.356 1.458 -7.627 1.00 0.00 214 HIS A O 5
ATOM 4913 N N . TRP A 1 37 ? 11.082 2.307 -9.689 1.00 0.00 215 TRP A N 5
ATOM 4914 C CA . TRP A 1 37 ? 10.509 3.560 -9.200 1.00 0.00 215 TRP A CA 5
ATOM 4915 C C . TRP A 1 37 ? 9.011 3.642 -9.465 1.00 0.00 215 TRP A C 5
ATOM 4916 O O . TRP A 1 37 ? 8.568 3.704 -10.609 1.00 0.00 215 TRP A O 5
ATOM 4937 N N . TRP A 1 38 ? 8.239 3.653 -8.391 1.00 0.00 216 TRP A N 5
ATOM 4938 C CA . TRP A 1 38 ? 6.786 3.739 -8.474 1.00 0.00 216 TRP A CA 5
ATOM 4939 C C . TRP A 1 38 ? 6.294 4.992 -7.772 1.00 0.00 216 TRP A C 5
ATOM 4940 O O . TRP A 1 38 ? 6.372 5.087 -6.554 1.00 0.00 216 TRP A O 5
ATOM 4961 N N . ARG A 1 39 ? 5.760 5.947 -8.514 1.00 0.00 217 ARG A N 5
ATOM 4962 C CA . ARG A 1 39 ? 5.246 7.151 -7.884 1.00 0.00 217 ARG A CA 5
ATOM 4963 C C . ARG A 1 39 ? 3.880 6.837 -7.314 1.00 0.00 217 ARG A C 5
ATOM 4964 O O . ARG A 1 39 ? 2.978 6.484 -8.066 1.00 0.00 217 ARG A O 5
ATOM 4985 N N . ALA A 1 40 ? 3.730 6.933 -5.999 1.00 0.00 218 ALA A N 5
ATOM 4986 C CA . ALA A 1 40 ? 2.449 6.614 -5.371 1.00 0.00 218 ALA A CA 5
ATOM 4987 C C . ALA A 1 40 ? 1.881 7.798 -4.614 1.00 0.00 218 ALA A C 5
ATOM 4988 O O . ALA A 1 40 ? 2.615 8.668 -4.162 1.00 0.00 218 ALA A O 5
ATOM 4995 N N . ARG A 1 41 ? 0.552 7.835 -4.533 1.00 0.00 219 ARG A N 5
ATOM 4996 C CA . ARG A 1 41 ? -0.167 8.933 -3.897 1.00 0.00 219 ARG A CA 5
ATOM 4997 C C . ARG A 1 41 ? -0.767 8.541 -2.550 1.00 0.00 219 ARG A C 5
ATOM 4998 O O . ARG A 1 41 ? -1.123 7.389 -2.319 1.00 0.00 219 ARG A O 5
ATOM 5019 N N . ASP A 1 42 ? -0.886 9.534 -1.679 1.00 0.00 220 ASP A N 5
ATOM 5020 C CA . ASP A 1 42 ? -1.450 9.359 -0.351 1.00 0.00 220 ASP A CA 5
ATOM 5021 C C . ASP A 1 42 ? -2.475 10.446 -0.078 1.00 0.00 220 ASP A C 5
ATOM 5022 O O . ASP A 1 42 ? -3.606 10.164 0.317 1.00 0.00 220 ASP A O 5
ATOM 5031 N N . LYS A 1 43 ? -2.059 11.693 -0.270 1.00 0.00 221 LYS A N 5
ATOM 5032 C CA . LYS A 1 43 ? -2.925 12.833 -0.026 1.00 0.00 221 LYS A CA 5
ATOM 5033 C C . LYS A 1 43 ? -3.731 13.198 -1.267 1.00 0.00 221 LYS A C 5
ATOM 5034 O O . LYS A 1 43 ? -4.743 12.563 -1.568 1.00 0.00 221 LYS A O 5
ATOM 5053 N N . TYR A 1 44 ? -3.296 14.247 -1.963 1.00 0.00 222 TYR A N 5
ATOM 5054 C CA . TYR A 1 44 ? -3.999 14.723 -3.145 1.00 0.00 222 TYR A CA 5
ATOM 5055 C C . TYR A 1 44 ? -3.072 15.484 -4.096 1.00 0.00 222 TYR A C 5
ATOM 5056 O O . TYR A 1 44 ? -3.500 16.415 -4.778 1.00 0.00 222 TYR A O 5
ATOM 5074 N N . GLY A 1 45 ? -1.810 15.088 -4.158 1.00 0.00 223 GLY A N 5
ATOM 5075 C CA . GLY A 1 45 ? -0.886 15.769 -5.050 1.00 0.00 223 GLY A CA 5
ATOM 5076 C C . GLY A 1 45 ? 0.422 16.145 -4.382 1.00 0.00 223 GLY A C 5
ATOM 5077 O O . GLY A 1 45 ? 1.272 16.788 -4.991 1.00 0.00 223 GLY A O 5
ATOM 5081 N N . SER A 1 46 ? 0.593 15.734 -3.135 1.00 0.00 224 SER A N 5
ATOM 5082 C CA . SER A 1 46 ? 1.818 16.012 -2.390 1.00 0.00 224 SER A CA 5
ATOM 5083 C C . SER A 1 46 ? 2.662 14.747 -2.342 1.00 0.00 224 SER A C 5
ATOM 5084 O O . SER A 1 46 ? 3.352 14.468 -1.360 1.00 0.00 224 SER A O 5
ATOM 5092 N N . GLU A 1 47 ? 2.544 13.959 -3.398 1.00 0.00 225 GLU A N 5
ATOM 5093 C CA . GLU A 1 47 ? 3.222 12.678 -3.487 1.00 0.00 225 GLU A CA 5
ATOM 5094 C C . GLU A 1 47 ? 4.366 12.681 -4.492 1.00 0.00 225 GLU A C 5
ATOM 5095 O O . GLU A 1 47 ? 4.650 13.700 -5.119 1.00 0.00 225 GLU A O 5
ATOM 5107 N N . GLY A 1 48 ? 5.019 11.526 -4.644 1.00 0.00 226 GLY A N 5
ATOM 5108 C CA . GLY A 1 48 ? 6.128 11.414 -5.569 1.00 0.00 226 GLY A CA 5
ATOM 5109 C C . GLY A 1 48 ? 6.641 9.988 -5.711 1.00 0.00 226 GLY A C 5
ATOM 5110 O O . GLY A 1 48 ? 6.001 9.035 -5.243 1.00 0.00 226 GLY A O 5
ATOM 5114 N N . TYR A 1 49 ? 7.784 9.848 -6.383 1.00 0.00 227 TYR A N 5
ATOM 5115 C CA . TYR A 1 49 ? 8.413 8.545 -6.621 1.00 0.00 227 TYR A CA 5
ATOM 5116 C C . TYR A 1 49 ? 8.678 7.779 -5.328 1.00 0.00 227 TYR A C 5
ATOM 5117 O O . TYR A 1 49 ? 9.060 8.348 -4.306 1.00 0.00 227 TYR A O 5
ATOM 5135 N N . ILE A 1 50 ? 8.463 6.478 -5.400 1.00 0.00 228 ILE A N 5
ATOM 5136 C CA . ILE A 1 50 ? 8.653 5.586 -4.275 1.00 0.00 228 ILE A CA 5
ATOM 5137 C C . ILE A 1 50 ? 9.352 4.318 -4.732 1.00 0.00 228 ILE A C 5
ATOM 5138 O O . ILE A 1 50 ? 8.962 3.727 -5.739 1.00 0.00 228 ILE A O 5
ATOM 5154 N N . PRO A 1 51 ? 10.367 3.845 -3.997 1.00 0.00 229 PRO A N 5
ATOM 5155 C CA . PRO A 1 51 ? 11.032 2.613 -4.356 1.00 0.00 229 PRO A CA 5
ATOM 5156 C C . PRO A 1 51 ? 10.132 1.431 -4.050 1.00 0.00 229 PRO A C 5
ATOM 5157 O O . PRO A 1 51 ? 10.039 1.000 -2.899 1.00 0.00 229 PRO A O 5
ATOM 5168 N N . SER A 1 52 ? 9.447 0.932 -5.074 1.00 0.00 230 SER A N 5
ATOM 5169 C CA . SER A 1 52 ? 8.525 -0.200 -4.933 1.00 0.00 230 SER A CA 5
ATOM 5170 C C . SER A 1 52 ? 9.210 -1.399 -4.268 1.00 0.00 230 SER A C 5
ATOM 5171 O O . SER A 1 52 ? 8.547 -2.314 -3.783 1.00 0.00 230 SER A O 5
ATOM 5179 N N . ASN A 1 53 ? 10.542 -1.370 -4.215 1.00 0.00 231 ASN A N 5
ATOM 5180 C CA . ASN A 1 53 ? 11.308 -2.428 -3.572 1.00 0.00 231 ASN A CA 5
ATOM 5181 C C . ASN A 1 53 ? 11.034 -2.442 -2.069 1.00 0.00 231 ASN A C 5
ATOM 5182 O O . ASN A 1 53 ? 11.350 -3.407 -1.372 1.00 0.00 231 ASN A O 5
ATOM 5193 N N . TYR A 1 54 ? 10.449 -1.353 -1.578 1.00 0.00 232 TYR A N 5
ATOM 5194 C CA . TYR A 1 54 ? 10.130 -1.213 -0.166 1.00 0.00 232 TYR A CA 5
ATOM 5195 C C . TYR A 1 54 ? 8.632 -1.371 0.086 1.00 0.00 232 TYR A C 5
ATOM 5196 O O . TYR A 1 54 ? 8.171 -1.229 1.220 1.00 0.00 232 TYR A O 5
ATOM 5214 N N . VAL A 1 55 ? 7.864 -1.649 -0.959 1.00 0.00 233 VAL A N 5
ATOM 5215 C CA . VAL A 1 55 ? 6.427 -1.804 -0.798 1.00 0.00 233 VAL A CA 5
ATOM 5216 C C . VAL A 1 55 ? 5.939 -3.160 -1.297 1.00 0.00 233 VAL A C 5
ATOM 5217 O O . VAL A 1 55 ? 6.716 -4.003 -1.753 1.00 0.00 233 VAL A O 5
ATOM 5230 N N . THR A 1 56 ? 4.637 -3.341 -1.185 1.00 0.00 234 THR A N 5
ATOM 5231 C CA . THR A 1 56 ? 3.941 -4.554 -1.582 1.00 0.00 234 THR A CA 5
ATOM 5232 C C . THR A 1 56 ? 2.538 -4.153 -2.028 1.00 0.00 234 THR A C 5
ATOM 5233 O O . THR A 1 56 ? 2.186 -2.983 -1.923 1.00 0.00 234 THR A O 5
ATOM 5244 N N . GLY A 1 57 ? 1.722 -5.094 -2.492 1.00 0.00 235 GLY A N 5
ATOM 5245 C CA . GLY A 1 57 ? 0.367 -4.748 -2.871 1.00 0.00 235 GLY A CA 5
ATOM 5246 C C . GLY A 1 57 ? -0.456 -4.618 -1.623 1.00 0.00 235 GLY A C 5
ATOM 5247 O O . GLY A 1 57 ? -0.004 -4.013 -0.662 1.00 0.00 235 GLY A O 5
ATOM 5251 N N . LYS A 1 58 ? -1.629 -5.197 -1.575 1.00 0.00 236 LYS A N 5
ATOM 5252 C CA . LYS A 1 58 ? -2.405 -5.107 -0.354 1.00 0.00 236 LYS A CA 5
ATOM 5253 C C . LYS A 1 58 ? -2.024 -6.244 0.590 1.00 0.00 236 LYS A C 5
ATOM 5254 O O . LYS A 1 58 ? -2.888 -6.996 1.050 1.00 0.00 236 LYS A O 5
ATOM 5273 N N . LYS A 1 59 ? -0.721 -6.365 0.871 1.00 0.00 237 LYS A N 5
ATOM 5274 C CA . LYS A 1 59 ? -0.207 -7.411 1.756 1.00 0.00 237 LYS A CA 5
ATOM 5275 C C . LYS A 1 59 ? -0.481 -8.792 1.153 1.00 0.00 237 LYS A C 5
ATOM 5276 O O . LYS A 1 59 ? 0.065 -9.138 0.104 1.00 0.00 237 LYS A O 5
ATOM 5295 N N . SER A 1 60 ? -1.330 -9.572 1.812 1.00 0.00 238 SER A N 5
ATOM 5296 C CA . SER A 1 60 ? -1.667 -10.906 1.333 1.00 0.00 238 SER A CA 5
ATOM 5297 C C . SER A 1 60 ? -2.923 -10.866 0.465 1.00 0.00 238 SER A C 5
ATOM 5298 O O . SER A 1 60 ? -3.464 -9.793 0.186 1.00 0.00 238 SER A O 5
ATOM 5306 N N . ASN A 1 61 ? -3.379 -12.043 0.041 1.00 0.00 239 ASN A N 5
ATOM 5307 C CA . ASN A 1 61 ? -4.572 -12.171 -0.802 1.00 0.00 239 ASN A CA 5
ATOM 5308 C C . ASN A 1 61 ? -4.380 -11.489 -2.155 1.00 0.00 239 ASN A C 5
ATOM 5309 O O . ASN A 1 61 ? -3.483 -11.866 -2.911 1.00 0.00 239 ASN A O 5
ATOM 5320 N N . ASN A 1 62 ? -5.233 -10.502 -2.456 1.00 0.00 240 ASN A N 5
ATOM 5321 C CA . ASN A 1 62 ? -5.176 -9.777 -3.732 1.00 0.00 240 ASN A CA 5
ATOM 5322 C C . ASN A 1 62 ? -5.222 -10.777 -4.883 1.00 0.00 240 ASN A C 5
ATOM 5323 O O . ASN A 1 62 ? -4.266 -10.921 -5.648 1.00 0.00 240 ASN A O 5
ATOM 5334 N N . LEU A 1 63 ? -6.333 -11.498 -4.969 1.00 0.00 241 LEU A N 5
ATOM 5335 C CA . LEU A 1 63 ? -6.495 -12.516 -5.993 1.00 0.00 241 LEU A CA 5
ATOM 5336 C C . LEU A 1 63 ? -7.018 -11.939 -7.301 1.00 0.00 241 LEU A C 5
ATOM 5337 O O . LEU A 1 63 ? -7.600 -10.853 -7.335 1.00 0.00 241 LEU A O 5
ATOM 5353 N N . ASP A 1 64 ? -6.801 -12.688 -8.377 1.00 0.00 242 ASP A N 5
ATOM 5354 C CA . ASP A 1 64 ? -7.243 -12.290 -9.707 1.00 0.00 242 ASP A CA 5
ATOM 5355 C C . ASP A 1 64 ? -7.973 -13.452 -10.363 1.00 0.00 242 ASP A C 5
ATOM 5356 O O . ASP A 1 64 ? -9.105 -13.317 -10.830 1.00 0.00 242 ASP A O 5
ATOM 5365 N N . GLN A 1 65 ? -7.317 -14.603 -10.383 1.00 0.00 243 GLN A N 5
ATOM 5366 C CA . GLN A 1 65 ? -7.892 -15.805 -10.969 1.00 0.00 243 GLN A CA 5
ATOM 5367 C C . GLN A 1 65 ? -8.265 -16.817 -9.886 1.00 0.00 243 GLN A C 5
ATOM 5368 O O . GLN A 1 65 ? -7.409 -17.523 -9.358 1.00 0.00 243 GLN A O 5
ATOM 5382 N N . TYR A 1 66 ? -9.543 -16.891 -9.554 1.00 0.00 244 TYR A N 5
ATOM 5383 C CA . TYR A 1 66 ? -9.996 -17.821 -8.537 1.00 0.00 244 TYR A CA 5
ATOM 5384 C C . TYR A 1 66 ? -11.040 -18.769 -9.102 1.00 0.00 244 TYR A C 5
ATOM 5385 O O . TYR A 1 66 ? -12.006 -18.341 -9.741 1.00 0.00 244 TYR A O 5
ATOM 5403 N N . ASP A 1 67 ? -10.835 -20.055 -8.866 1.00 0.00 245 ASP A N 5
ATOM 5404 C CA . ASP A 1 67 ? -11.744 -21.081 -9.347 1.00 0.00 245 ASP A CA 5
ATOM 5405 C C . ASP A 1 67 ? -12.205 -21.967 -8.202 1.00 0.00 245 ASP A C 5
ATOM 5406 O O . ASP A 1 67 ? -11.451 -22.110 -7.225 1.00 0.00 245 ASP A O 5
ATOM 5416 N N . GLY A 1 1 ? -9.381 1.594 -11.218 1.00 0.00 179 GLY A N 6
ATOM 5417 C CA . GLY A 1 1 ? -8.123 0.829 -11.400 1.00 0.00 179 GLY A CA 6
ATOM 5418 C C . GLY A 1 1 ? -6.903 1.672 -11.100 1.00 0.00 179 GLY A C 6
ATOM 5419 O O . GLY A 1 1 ? -6.027 1.843 -11.954 1.00 0.00 179 GLY A O 6
ATOM 5425 N N . SER A 1 2 ? -6.843 2.211 -9.890 1.00 0.00 180 SER A N 6
ATOM 5426 C CA . SER A 1 2 ? -5.724 3.045 -9.480 1.00 0.00 180 SER A CA 6
ATOM 5427 C C . SER A 1 2 ? -4.631 2.206 -8.826 1.00 0.00 180 SER A C 6
ATOM 5428 O O . SER A 1 2 ? -3.453 2.557 -8.893 1.00 0.00 180 SER A O 6
ATOM 5436 N N . GLU A 1 3 ? -5.052 1.099 -8.203 1.00 0.00 181 GLU A N 6
ATOM 5437 C CA . GLU A 1 3 ? -4.156 0.158 -7.517 1.00 0.00 181 GLU A CA 6
ATOM 5438 C C . GLU A 1 3 ? -3.622 0.729 -6.205 1.00 0.00 181 GLU A C 6
ATOM 5439 O O . GLU A 1 3 ? -3.025 1.805 -6.164 1.00 0.00 181 GLU A O 6
ATOM 5451 N N . ILE A 1 4 ? -3.834 -0.015 -5.128 1.00 0.00 182 ILE A N 6
ATOM 5452 C CA . ILE A 1 4 ? -3.368 0.396 -3.817 1.00 0.00 182 ILE A CA 6
ATOM 5453 C C . ILE A 1 4 ? -2.086 -0.342 -3.453 1.00 0.00 182 ILE A C 6
ATOM 5454 O O . ILE A 1 4 ? -2.020 -1.569 -3.543 1.00 0.00 182 ILE A O 6
ATOM 5470 N N . VAL A 1 5 ? -1.067 0.398 -3.042 1.00 0.00 183 VAL A N 6
ATOM 5471 C CA . VAL A 1 5 ? 0.187 -0.222 -2.671 1.00 0.00 183 VAL A CA 6
ATOM 5472 C C . VAL A 1 5 ? 0.522 0.058 -1.212 1.00 0.00 183 VAL A C 6
ATOM 5473 O O . VAL A 1 5 ? 0.407 1.188 -0.742 1.00 0.00 183 VAL A O 6
ATOM 5486 N N . VAL A 1 6 ? 0.931 -0.973 -0.494 1.00 0.00 184 VAL A N 6
ATOM 5487 C CA . VAL A 1 6 ? 1.272 -0.820 0.908 1.00 0.00 184 VAL A CA 6
ATOM 5488 C C . VAL A 1 6 ? 2.789 -0.727 1.086 1.00 0.00 184 VAL A C 6
ATOM 5489 O O . VAL A 1 6 ? 3.550 -1.464 0.457 1.00 0.00 184 VAL A O 6
ATOM 5502 N N . ALA A 1 7 ? 3.226 0.188 1.936 1.00 0.00 185 ALA A N 6
ATOM 5503 C CA . ALA A 1 7 ? 4.648 0.373 2.187 1.00 0.00 185 ALA A CA 6
ATOM 5504 C C . ALA A 1 7 ? 5.093 -0.506 3.352 1.00 0.00 185 ALA A C 6
ATOM 5505 O O . ALA A 1 7 ? 4.651 -0.312 4.483 1.00 0.00 185 ALA A O 6
ATOM 5512 N N . MET A 1 8 ? 5.956 -1.476 3.083 1.00 0.00 186 MET A N 6
ATOM 5513 C CA . MET A 1 8 ? 6.437 -2.367 4.132 1.00 0.00 186 MET A CA 6
ATOM 5514 C C . MET A 1 8 ? 7.568 -1.726 4.924 1.00 0.00 186 MET A C 6
ATOM 5515 O O . MET A 1 8 ? 7.588 -1.783 6.152 1.00 0.00 186 MET A O 6
ATOM 5529 N N . TYR A 1 9 ? 8.516 -1.128 4.221 1.00 0.00 187 TYR A N 6
ATOM 5530 C CA . TYR A 1 9 ? 9.655 -0.490 4.871 1.00 0.00 187 TYR A CA 6
ATOM 5531 C C . TYR A 1 9 ? 9.510 1.026 4.880 1.00 0.00 187 TYR A C 6
ATOM 5532 O O . TYR A 1 9 ? 8.792 1.595 4.057 1.00 0.00 187 TYR A O 6
ATOM 5550 N N . ASP A 1 10 ? 10.213 1.669 5.803 1.00 0.00 188 ASP A N 6
ATOM 5551 C CA . ASP A 1 10 ? 10.192 3.121 5.924 1.00 0.00 188 ASP A CA 6
ATOM 5552 C C . ASP A 1 10 ? 11.224 3.734 4.997 1.00 0.00 188 ASP A C 6
ATOM 5553 O O . ASP A 1 10 ? 12.336 3.222 4.863 1.00 0.00 188 ASP A O 6
ATOM 5562 N N . PHE A 1 11 ? 10.859 4.837 4.367 1.00 0.00 189 PHE A N 6
ATOM 5563 C CA . PHE A 1 11 ? 11.761 5.526 3.460 1.00 0.00 189 PHE A CA 6
ATOM 5564 C C . PHE A 1 11 ? 11.678 7.028 3.697 1.00 0.00 189 PHE A C 6
ATOM 5565 O O . PHE A 1 11 ? 10.666 7.533 4.188 1.00 0.00 189 PHE A O 6
ATOM 5582 N N . GLN A 1 12 ? 12.747 7.732 3.371 1.00 0.00 190 GLN A N 6
ATOM 5583 C CA . GLN A 1 12 ? 12.798 9.172 3.572 1.00 0.00 190 GLN A CA 6
ATOM 5584 C C . GLN A 1 12 ? 13.040 9.922 2.269 1.00 0.00 190 GLN A C 6
ATOM 5585 O O . GLN A 1 12 ? 13.832 9.493 1.431 1.00 0.00 190 GLN A O 6
ATOM 5599 N N . ALA A 1 13 ? 12.378 11.068 2.123 1.00 0.00 191 ALA A N 6
ATOM 5600 C CA . ALA A 1 13 ? 12.553 11.899 0.942 1.00 0.00 191 ALA A CA 6
ATOM 5601 C C . ALA A 1 13 ? 13.886 12.615 1.044 1.00 0.00 191 ALA A C 6
ATOM 5602 O O . ALA A 1 13 ? 14.083 13.451 1.930 1.00 0.00 191 ALA A O 6
ATOM 5609 N N . THR A 1 14 ? 14.812 12.259 0.174 1.00 0.00 192 THR A N 6
ATOM 5610 C CA . THR A 1 14 ? 16.142 12.844 0.221 1.00 0.00 192 THR A CA 6
ATOM 5611 C C . THR A 1 14 ? 16.186 14.243 -0.399 1.00 0.00 192 THR A C 6
ATOM 5612 O O . THR A 1 14 ? 17.084 15.026 -0.089 1.00 0.00 192 THR A O 6
ATOM 5623 N N . GLU A 1 15 ? 15.231 14.572 -1.265 1.00 0.00 193 GLU A N 6
ATOM 5624 C CA . GLU A 1 15 ? 15.236 15.892 -1.877 1.00 0.00 193 GLU A CA 6
ATOM 5625 C C . GLU A 1 15 ? 13.839 16.424 -2.203 1.00 0.00 193 GLU A C 6
ATOM 5626 O O . GLU A 1 15 ? 13.404 17.398 -1.589 1.00 0.00 193 GLU A O 6
ATOM 5638 N N . ALA A 1 16 ? 13.138 15.827 -3.171 1.00 0.00 194 ALA A N 6
ATOM 5639 C CA . ALA A 1 16 ? 11.807 16.328 -3.534 1.00 0.00 194 ALA A CA 6
ATOM 5640 C C . ALA A 1 16 ? 10.929 15.274 -4.199 1.00 0.00 194 ALA A C 6
ATOM 5641 O O . ALA A 1 16 ? 9.858 14.948 -3.687 1.00 0.00 194 ALA A O 6
ATOM 5648 N N . HIS A 1 17 ? 11.360 14.766 -5.355 1.00 0.00 195 HIS A N 6
ATOM 5649 C CA . HIS A 1 17 ? 10.570 13.770 -6.085 1.00 0.00 195 HIS A CA 6
ATOM 5650 C C . HIS A 1 17 ? 10.423 12.472 -5.294 1.00 0.00 195 HIS A C 6
ATOM 5651 O O . HIS A 1 17 ? 9.531 11.673 -5.570 1.00 0.00 195 HIS A O 6
ATOM 5666 N N . ASP A 1 18 ? 11.277 12.277 -4.292 1.00 0.00 196 ASP A N 6
ATOM 5667 C CA . ASP A 1 18 ? 11.201 11.093 -3.446 1.00 0.00 196 ASP A CA 6
ATOM 5668 C C . ASP A 1 18 ? 10.135 11.314 -2.384 1.00 0.00 196 ASP A C 6
ATOM 5669 O O . ASP A 1 18 ? 9.970 12.431 -1.888 1.00 0.00 196 ASP A O 6
ATOM 5678 N N . LEU A 1 19 ? 9.403 10.269 -2.034 1.00 0.00 197 LEU A N 6
ATOM 5679 C CA . LEU A 1 19 ? 8.355 10.392 -1.030 1.00 0.00 197 LEU A CA 6
ATOM 5680 C C . LEU A 1 19 ? 8.664 9.494 0.160 1.00 0.00 197 LEU A C 6
ATOM 5681 O O . LEU A 1 19 ? 9.344 8.480 0.019 1.00 0.00 197 LEU A O 6
ATOM 5697 N N . ARG A 1 20 ? 8.175 9.874 1.331 1.00 0.00 198 ARG A N 6
ATOM 5698 C CA . ARG A 1 20 ? 8.415 9.100 2.534 1.00 0.00 198 ARG A CA 6
ATOM 5699 C C . ARG A 1 20 ? 7.474 7.907 2.632 1.00 0.00 198 ARG A C 6
ATOM 5700 O O . ARG A 1 20 ? 6.270 8.024 2.401 1.00 0.00 198 ARG A O 6
ATOM 5721 N N . LEU A 1 21 ? 8.032 6.765 2.999 1.00 0.00 199 LEU A N 6
ATOM 5722 C CA . LEU A 1 21 ? 7.257 5.547 3.155 1.00 0.00 199 LEU A CA 6
ATOM 5723 C C . LEU A 1 21 ? 7.038 5.266 4.629 1.00 0.00 199 LEU A C 6
ATOM 5724 O O . LEU A 1 21 ? 7.951 5.451 5.434 1.00 0.00 199 LEU A O 6
ATOM 5740 N N . GLU A 1 22 ? 5.843 4.816 4.978 1.00 0.00 200 GLU A N 6
ATOM 5741 C CA . GLU A 1 22 ? 5.529 4.506 6.360 1.00 0.00 200 GLU A CA 6
ATOM 5742 C C . GLU A 1 22 ? 5.153 3.038 6.485 1.00 0.00 200 GLU A C 6
ATOM 5743 O O . GLU A 1 22 ? 4.584 2.455 5.562 1.00 0.00 200 GLU A O 6
ATOM 5755 N N . ARG A 1 23 ? 5.499 2.448 7.618 1.00 0.00 201 ARG A N 6
ATOM 5756 C CA . ARG A 1 23 ? 5.237 1.038 7.874 1.00 0.00 201 ARG A CA 6
ATOM 5757 C C . ARG A 1 23 ? 3.742 0.733 7.949 1.00 0.00 201 ARG A C 6
ATOM 5758 O O . ARG A 1 23 ? 3.078 1.087 8.922 1.00 0.00 201 ARG A O 6
ATOM 5779 N N . GLY A 1 24 ? 3.230 0.052 6.927 1.00 0.00 202 GLY A N 6
ATOM 5780 C CA . GLY A 1 24 ? 1.826 -0.322 6.903 1.00 0.00 202 GLY A CA 6
ATOM 5781 C C . GLY A 1 24 ? 0.911 0.791 6.443 1.00 0.00 202 GLY A C 6
ATOM 5782 O O . GLY A 1 24 ? -0.201 0.932 6.953 1.00 0.00 202 GLY A O 6
ATOM 5786 N N . GLN A 1 25 ? 1.364 1.575 5.478 1.00 0.00 203 GLN A N 6
ATOM 5787 C CA . GLN A 1 25 ? 0.559 2.669 4.958 1.00 0.00 203 GLN A CA 6
ATOM 5788 C C . GLN A 1 25 ? 0.185 2.409 3.504 1.00 0.00 203 GLN A C 6
ATOM 5789 O O . GLN A 1 25 ? 1.037 2.046 2.690 1.00 0.00 203 GLN A O 6
ATOM 5803 N N . GLU A 1 26 ? -1.094 2.584 3.193 1.00 0.00 204 GLU A N 6
ATOM 5804 C CA . GLU A 1 26 ? -1.595 2.359 1.841 1.00 0.00 204 GLU A CA 6
ATOM 5805 C C . GLU A 1 26 ? -1.476 3.613 0.989 1.00 0.00 204 GLU A C 6
ATOM 5806 O O . GLU A 1 26 ? -1.970 4.680 1.352 1.00 0.00 204 GLU A O 6
ATOM 5818 N N . TYR A 1 27 ? -0.838 3.462 -0.155 1.00 0.00 205 TYR A N 6
ATOM 5819 C CA . TYR A 1 27 ? -0.658 4.553 -1.094 1.00 0.00 205 TYR A CA 6
ATOM 5820 C C . TYR A 1 27 ? -1.297 4.200 -2.428 1.00 0.00 205 TYR A C 6
ATOM 5821 O O . TYR A 1 27 ? -1.280 3.048 -2.840 1.00 0.00 205 TYR A O 6
ATOM 5839 N N . ILE A 1 28 ? -1.824 5.190 -3.119 1.00 0.00 206 ILE A N 6
ATOM 5840 C CA . ILE A 1 28 ? -2.415 4.957 -4.423 1.00 0.00 206 ILE A CA 6
ATOM 5841 C C . ILE A 1 28 ? -1.342 5.203 -5.478 1.00 0.00 206 ILE A C 6
ATOM 5842 O O . ILE A 1 28 ? -1.042 6.349 -5.809 1.00 0.00 206 ILE A O 6
ATOM 5858 N N . ILE A 1 29 ? -0.732 4.127 -5.961 1.00 0.00 207 ILE A N 6
ATOM 5859 C CA . ILE A 1 29 ? 0.342 4.223 -6.932 1.00 0.00 207 ILE A CA 6
ATOM 5860 C C . ILE A 1 29 ? -0.121 4.902 -8.227 1.00 0.00 207 ILE A C 6
ATOM 5861 O O . ILE A 1 29 ? -1.134 4.545 -8.828 1.00 0.00 207 ILE A O 6
ATOM 5877 N N . LEU A 1 30 ? 0.636 5.920 -8.604 1.00 0.00 208 LEU A N 6
ATOM 5878 C CA . LEU A 1 30 ? 0.364 6.735 -9.778 1.00 0.00 208 LEU A CA 6
ATOM 5879 C C . LEU A 1 30 ? 1.199 6.284 -10.977 1.00 0.00 208 LEU A C 6
ATOM 5880 O O . LEU A 1 30 ? 0.659 5.835 -11.991 1.00 0.00 208 LEU A O 6
ATOM 5896 N N . GLU A 1 31 ? 2.518 6.423 -10.857 1.00 0.00 209 GLU A N 6
ATOM 5897 C CA . GLU A 1 31 ? 3.445 6.059 -11.926 1.00 0.00 209 GLU A CA 6
ATOM 5898 C C . GLU A 1 31 ? 4.186 4.769 -11.590 1.00 0.00 209 GLU A C 6
ATOM 5899 O O . GLU A 1 31 ? 4.499 4.510 -10.428 1.00 0.00 209 GLU A O 6
ATOM 5911 N N . LYS A 1 32 ? 4.451 3.959 -12.611 1.00 0.00 210 LYS A N 6
ATOM 5912 C CA . LYS A 1 32 ? 5.141 2.683 -12.427 1.00 0.00 210 LYS A CA 6
ATOM 5913 C C . LYS A 1 32 ? 6.661 2.855 -12.501 1.00 0.00 210 LYS A C 6
ATOM 5914 O O . LYS A 1 32 ? 7.335 2.853 -11.477 1.00 0.00 210 LYS A O 6
ATOM 5933 N N . ASN A 1 33 ? 7.189 3.000 -13.720 1.00 0.00 211 ASN A N 6
ATOM 5934 C CA . ASN A 1 33 ? 8.635 3.167 -13.937 1.00 0.00 211 ASN A CA 6
ATOM 5935 C C . ASN A 1 33 ? 9.441 2.021 -13.328 1.00 0.00 211 ASN A C 6
ATOM 5936 O O . ASN A 1 33 ? 10.218 2.228 -12.388 1.00 0.00 211 ASN A O 6
ATOM 5947 N N . ASP A 1 34 ? 9.246 0.819 -13.880 1.00 0.00 212 ASP A N 6
ATOM 5948 C CA . ASP A 1 34 ? 9.934 -0.389 -13.421 1.00 0.00 212 ASP A CA 6
ATOM 5949 C C . ASP A 1 34 ? 9.598 -0.659 -11.956 1.00 0.00 212 ASP A C 6
ATOM 5950 O O . ASP A 1 34 ? 8.670 -0.077 -11.411 1.00 0.00 212 ASP A O 6
ATOM 5959 N N . LEU A 1 35 ? 10.338 -1.551 -11.329 1.00 0.00 213 LEU A N 6
ATOM 5960 C CA . LEU A 1 35 ? 10.104 -1.891 -9.933 1.00 0.00 213 LEU A CA 6
ATOM 5961 C C . LEU A 1 35 ? 10.948 -1.011 -9.012 1.00 0.00 213 LEU A C 6
ATOM 5962 O O . LEU A 1 35 ? 11.379 -1.450 -7.946 1.00 0.00 213 LEU A O 6
ATOM 5978 N N . HIS A 1 36 ? 11.205 0.224 -9.436 1.00 0.00 214 HIS A N 6
ATOM 5979 C CA . HIS A 1 36 ? 12.028 1.137 -8.652 1.00 0.00 214 HIS A CA 6
ATOM 5980 C C . HIS A 1 36 ? 11.310 2.439 -8.317 1.00 0.00 214 HIS A C 6
ATOM 5981 O O . HIS A 1 36 ? 11.132 2.770 -7.150 1.00 0.00 214 HIS A O 6
ATOM 5996 N N . TRP A 1 37 ? 10.949 3.199 -9.340 1.00 0.00 215 TRP A N 6
ATOM 5997 C CA . TRP A 1 37 ? 10.316 4.494 -9.125 1.00 0.00 215 TRP A CA 6
ATOM 5998 C C . TRP A 1 37 ? 8.792 4.456 -9.182 1.00 0.00 215 TRP A C 6
ATOM 5999 O O . TRP A 1 37 ? 8.183 5.148 -9.998 1.00 0.00 215 TRP A O 6
ATOM 6020 N N . TRP A 1 38 ? 8.181 3.705 -8.276 1.00 0.00 216 TRP A N 6
ATOM 6021 C CA . TRP A 1 38 ? 6.727 3.645 -8.202 1.00 0.00 216 TRP A CA 6
ATOM 6022 C C . TRP A 1 38 ? 6.208 4.889 -7.510 1.00 0.00 216 TRP A C 6
ATOM 6023 O O . TRP A 1 38 ? 6.153 4.944 -6.288 1.00 0.00 216 TRP A O 6
ATOM 6044 N N . ARG A 1 39 ? 5.815 5.887 -8.278 1.00 0.00 217 ARG A N 6
ATOM 6045 C CA . ARG A 1 39 ? 5.305 7.110 -7.688 1.00 0.00 217 ARG A CA 6
ATOM 6046 C C . ARG A 1 39 ? 3.902 6.854 -7.201 1.00 0.00 217 ARG A C 6
ATOM 6047 O O . ARG A 1 39 ? 3.004 6.649 -7.996 1.00 0.00 217 ARG A O 6
ATOM 6068 N N . ALA A 1 40 ? 3.720 6.845 -5.891 1.00 0.00 218 ALA A N 6
ATOM 6069 C CA . ALA A 1 40 ? 2.406 6.588 -5.322 1.00 0.00 218 ALA A CA 6
ATOM 6070 C C . ALA A 1 40 ? 1.813 7.869 -4.755 1.00 0.00 218 ALA A C 6
ATOM 6071 O O . ALA A 1 40 ? 2.393 8.935 -4.922 1.00 0.00 218 ALA A O 6
ATOM 6078 N N . ARG A 1 41 ? 0.645 7.772 -4.130 1.00 0.00 219 ARG A N 6
ATOM 6079 C CA . ARG A 1 41 ? -0.025 8.953 -3.594 1.00 0.00 219 ARG A CA 6
ATOM 6080 C C . ARG A 1 41 ? -0.729 8.671 -2.270 1.00 0.00 219 ARG A C 6
ATOM 6081 O O . ARG A 1 41 ? -1.242 7.577 -2.046 1.00 0.00 219 ARG A O 6
ATOM 6102 N N . ASP A 1 42 ? -0.780 9.689 -1.421 1.00 0.00 220 ASP A N 6
ATOM 6103 C CA . ASP A 1 42 ? -1.448 9.598 -0.136 1.00 0.00 220 ASP A CA 6
ATOM 6104 C C . ASP A 1 42 ? -2.582 10.617 -0.090 1.00 0.00 220 ASP A C 6
ATOM 6105 O O . ASP A 1 42 ? -3.737 10.264 0.144 1.00 0.00 220 ASP A O 6
ATOM 6114 N N . LYS A 1 43 ? -2.246 11.891 -0.320 1.00 0.00 221 LYS A N 6
ATOM 6115 C CA . LYS A 1 43 ? -3.242 12.961 -0.299 1.00 0.00 221 LYS A CA 6
ATOM 6116 C C . LYS A 1 43 ? -3.952 13.107 -1.651 1.00 0.00 221 LYS A C 6
ATOM 6117 O O . LYS A 1 43 ? -4.627 12.179 -2.099 1.00 0.00 221 LYS A O 6
ATOM 6136 N N . TYR A 1 44 ? -3.840 14.269 -2.291 1.00 0.00 222 TYR A N 6
ATOM 6137 C CA . TYR A 1 44 ? -4.524 14.492 -3.562 1.00 0.00 222 TYR A CA 6
ATOM 6138 C C . TYR A 1 44 ? -3.622 15.074 -4.652 1.00 0.00 222 TYR A C 6
ATOM 6139 O O . TYR A 1 44 ? -3.820 16.202 -5.094 1.00 0.00 222 TYR A O 6
ATOM 6157 N N . GLY A 1 45 ? -2.667 14.286 -5.118 1.00 0.00 223 GLY A N 6
ATOM 6158 C CA . GLY A 1 45 ? -1.795 14.738 -6.192 1.00 0.00 223 GLY A CA 6
ATOM 6159 C C . GLY A 1 45 ? -0.613 15.563 -5.719 1.00 0.00 223 GLY A C 6
ATOM 6160 O O . GLY A 1 45 ? -0.166 16.473 -6.418 1.00 0.00 223 GLY A O 6
ATOM 6164 N N . SER A 1 46 ? -0.098 15.247 -4.544 1.00 0.00 224 SER A N 6
ATOM 6165 C CA . SER A 1 46 ? 1.044 15.963 -3.991 1.00 0.00 224 SER A CA 6
ATOM 6166 C C . SER A 1 46 ? 2.038 14.961 -3.421 1.00 0.00 224 SER A C 6
ATOM 6167 O O . SER A 1 46 ? 2.593 15.159 -2.338 1.00 0.00 224 SER A O 6
ATOM 6175 N N . GLU A 1 47 ? 2.232 13.862 -4.139 1.00 0.00 225 GLU A N 6
ATOM 6176 C CA . GLU A 1 47 ? 3.120 12.808 -3.683 1.00 0.00 225 GLU A CA 6
ATOM 6177 C C . GLU A 1 47 ? 4.356 12.667 -4.565 1.00 0.00 225 GLU A C 6
ATOM 6178 O O . GLU A 1 47 ? 4.692 13.573 -5.331 1.00 0.00 225 GLU A O 6
ATOM 6190 N N . GLY A 1 48 ? 5.043 11.538 -4.443 1.00 0.00 226 GLY A N 6
ATOM 6191 C CA . GLY A 1 48 ? 6.251 11.326 -5.215 1.00 0.00 226 GLY A CA 6
ATOM 6192 C C . GLY A 1 48 ? 6.584 9.864 -5.442 1.00 0.00 226 GLY A C 6
ATOM 6193 O O . GLY A 1 48 ? 5.763 8.973 -5.189 1.00 0.00 226 GLY A O 6
ATOM 6197 N N . TYR A 1 49 ? 7.795 9.628 -5.934 1.00 0.00 227 TYR A N 6
ATOM 6198 C CA . TYR A 1 49 ? 8.276 8.285 -6.230 1.00 0.00 227 TYR A CA 6
ATOM 6199 C C . TYR A 1 49 ? 8.505 7.476 -4.964 1.00 0.00 227 TYR A C 6
ATOM 6200 O O . TYR A 1 49 ? 8.876 8.010 -3.919 1.00 0.00 227 TYR A O 6
ATOM 6218 N N . ILE A 1 50 ? 8.276 6.183 -5.088 1.00 0.00 228 ILE A N 6
ATOM 6219 C CA . ILE A 1 50 ? 8.436 5.248 -3.993 1.00 0.00 228 ILE A CA 6
ATOM 6220 C C . ILE A 1 50 ? 9.136 3.992 -4.475 1.00 0.00 228 ILE A C 6
ATOM 6221 O O . ILE A 1 50 ? 8.656 3.339 -5.403 1.00 0.00 228 ILE A O 6
ATOM 6237 N N . PRO A 1 51 ? 10.262 3.616 -3.858 1.00 0.00 229 PRO A N 6
ATOM 6238 C CA . PRO A 1 51 ? 10.977 2.405 -4.239 1.00 0.00 229 PRO A CA 6
ATOM 6239 C C . PRO A 1 51 ? 10.110 1.181 -4.007 1.00 0.00 229 PRO A C 6
ATOM 6240 O O . PRO A 1 51 ? 9.985 0.715 -2.878 1.00 0.00 229 PRO A O 6
ATOM 6251 N N . SER A 1 52 ? 9.490 0.690 -5.067 1.00 0.00 230 SER A N 6
ATOM 6252 C CA . SER A 1 52 ? 8.609 -0.474 -4.985 1.00 0.00 230 SER A CA 6
ATOM 6253 C C . SER A 1 52 ? 9.268 -1.664 -4.288 1.00 0.00 230 SER A C 6
ATOM 6254 O O . SER A 1 52 ? 8.570 -2.571 -3.835 1.00 0.00 230 SER A O 6
ATOM 6262 N N . ASN A 1 53 ? 10.595 -1.666 -4.165 1.00 0.00 231 ASN A N 6
ATOM 6263 C CA . ASN A 1 53 ? 11.269 -2.761 -3.480 1.00 0.00 231 ASN A CA 6
ATOM 6264 C C . ASN A 1 53 ? 11.043 -2.663 -1.969 1.00 0.00 231 ASN A C 6
ATOM 6265 O O . ASN A 1 53 ? 11.298 -3.606 -1.226 1.00 0.00 231 ASN A O 6
ATOM 6276 N N . TYR A 1 54 ? 10.516 -1.524 -1.532 1.00 0.00 232 TYR A N 6
ATOM 6277 C CA . TYR A 1 54 ? 10.196 -1.304 -0.126 1.00 0.00 232 TYR A CA 6
ATOM 6278 C C . TYR A 1 54 ? 8.692 -1.491 0.087 1.00 0.00 232 TYR A C 6
ATOM 6279 O O . TYR A 1 54 ? 8.215 -1.549 1.219 1.00 0.00 232 TYR A O 6
ATOM 6297 N N . VAL A 1 55 ? 7.944 -1.551 -1.017 1.00 0.00 233 VAL A N 6
ATOM 6298 C CA . VAL A 1 55 ? 6.489 -1.694 -0.956 1.00 0.00 233 VAL A CA 6
ATOM 6299 C C . VAL A 1 55 ? 5.998 -2.926 -1.718 1.00 0.00 233 VAL A C 6
ATOM 6300 O O . VAL A 1 55 ? 6.770 -3.819 -2.066 1.00 0.00 233 VAL A O 6
ATOM 6313 N N . THR A 1 56 ? 4.698 -2.938 -1.969 1.00 0.00 234 THR A N 6
ATOM 6314 C CA . THR A 1 56 ? 4.013 -3.998 -2.692 1.00 0.00 234 THR A CA 6
ATOM 6315 C C . THR A 1 56 ? 2.573 -3.535 -2.853 1.00 0.00 234 THR A C 6
ATOM 6316 O O . THR A 1 56 ? 2.230 -2.460 -2.372 1.00 0.00 234 THR A O 6
ATOM 6327 N N . GLY A 1 57 ? 1.722 -4.330 -3.481 1.00 0.00 235 GLY A N 6
ATOM 6328 C CA . GLY A 1 57 ? 0.330 -3.934 -3.606 1.00 0.00 235 GLY A CA 6
ATOM 6329 C C . GLY A 1 57 ? -0.407 -4.283 -2.340 1.00 0.00 235 GLY A C 6
ATOM 6330 O O . GLY A 1 57 ? -0.021 -3.855 -1.258 1.00 0.00 235 GLY A O 6
ATOM 6334 N N . LYS A 1 58 ? -1.418 -5.116 -2.445 1.00 0.00 236 LYS A N 6
ATOM 6335 C CA . LYS A 1 58 ? -2.132 -5.562 -1.258 1.00 0.00 236 LYS A CA 6
ATOM 6336 C C . LYS A 1 58 ? -1.533 -6.891 -0.808 1.00 0.00 236 LYS A C 6
ATOM 6337 O O . LYS A 1 58 ? -2.218 -7.747 -0.244 1.00 0.00 236 LYS A O 6
ATOM 6356 N N . LYS A 1 59 ? -0.232 -7.033 -1.089 1.00 0.00 237 LYS A N 6
ATOM 6357 C CA . LYS A 1 59 ? 0.557 -8.222 -0.769 1.00 0.00 237 LYS A CA 6
ATOM 6358 C C . LYS A 1 59 ? 0.072 -9.436 -1.560 1.00 0.00 237 LYS A C 6
ATOM 6359 O O . LYS A 1 59 ? 0.467 -9.617 -2.712 1.00 0.00 237 LYS A O 6
ATOM 6378 N N . SER A 1 60 ? -0.780 -10.253 -0.931 1.00 0.00 238 SER A N 6
ATOM 6379 C CA . SER A 1 60 ? -1.334 -11.467 -1.548 1.00 0.00 238 SER A CA 6
ATOM 6380 C C . SER A 1 60 ? -0.240 -12.320 -2.196 1.00 0.00 238 SER A C 6
ATOM 6381 O O . SER A 1 60 ? -0.310 -12.662 -3.378 1.00 0.00 238 SER A O 6
ATOM 6389 N N . ASN A 1 61 ? 0.766 -12.672 -1.403 1.00 0.00 239 ASN A N 6
ATOM 6390 C CA . ASN A 1 61 ? 1.873 -13.494 -1.882 1.00 0.00 239 ASN A CA 6
ATOM 6391 C C . ASN A 1 61 ? 1.377 -14.885 -2.244 1.00 0.00 239 ASN A C 6
ATOM 6392 O O . ASN A 1 61 ? 1.748 -15.445 -3.279 1.00 0.00 239 ASN A O 6
ATOM 6403 N N . ASN A 1 62 ? 0.515 -15.422 -1.394 1.00 0.00 240 ASN A N 6
ATOM 6404 C CA . ASN A 1 62 ? -0.079 -16.738 -1.605 1.00 0.00 240 ASN A CA 6
ATOM 6405 C C . ASN A 1 62 ? -1.421 -16.787 -0.879 1.00 0.00 240 ASN A C 6
ATOM 6406 O O . ASN A 1 62 ? -2.297 -15.966 -1.158 1.00 0.00 240 ASN A O 6
ATOM 6417 N N . LEU A 1 63 ? -1.553 -17.713 0.073 1.00 0.00 241 LEU A N 6
ATOM 6418 C CA . LEU A 1 63 ? -2.769 -17.862 0.884 1.00 0.00 241 LEU A CA 6
ATOM 6419 C C . LEU A 1 63 ? -3.998 -18.224 0.047 1.00 0.00 241 LEU A C 6
ATOM 6420 O O . LEU A 1 63 ? -4.385 -19.391 -0.001 1.00 0.00 241 LEU A O 6
ATOM 6436 N N . ASP A 1 64 ? -4.615 -17.219 -0.585 1.00 0.00 242 ASP A N 6
ATOM 6437 C CA . ASP A 1 64 ? -5.818 -17.419 -1.401 1.00 0.00 242 ASP A CA 6
ATOM 6438 C C . ASP A 1 64 ? -6.939 -18.009 -0.559 1.00 0.00 242 ASP A C 6
ATOM 6439 O O . ASP A 1 64 ? -7.167 -17.580 0.572 1.00 0.00 242 ASP A O 6
ATOM 6448 N N . GLN A 1 65 ? -7.629 -19.001 -1.098 1.00 0.00 243 GLN A N 6
ATOM 6449 C CA . GLN A 1 65 ? -8.710 -19.648 -0.376 1.00 0.00 243 GLN A CA 6
ATOM 6450 C C . GLN A 1 65 ? -8.188 -20.874 0.373 1.00 0.00 243 GLN A C 6
ATOM 6451 O O . GLN A 1 65 ? -8.356 -22.015 -0.060 1.00 0.00 243 GLN A O 6
ATOM 6465 N N . TYR A 1 66 ? -7.533 -20.624 1.497 1.00 0.00 244 TYR A N 6
ATOM 6466 C CA . TYR A 1 66 ? -6.968 -21.695 2.310 1.00 0.00 244 TYR A CA 6
ATOM 6467 C C . TYR A 1 66 ? -7.954 -22.146 3.386 1.00 0.00 244 TYR A C 6
ATOM 6468 O O . TYR A 1 66 ? -7.585 -22.345 4.542 1.00 0.00 244 TYR A O 6
ATOM 6486 N N . ASP A 1 67 ? -9.214 -22.309 2.991 1.00 0.00 245 ASP A N 6
ATOM 6487 C CA . ASP A 1 67 ? -10.261 -22.735 3.909 1.00 0.00 245 ASP A CA 6
ATOM 6488 C C . ASP A 1 67 ? -10.635 -24.186 3.642 1.00 0.00 245 ASP A C 6
ATOM 6489 O O . ASP A 1 67 ? -10.594 -24.599 2.469 1.00 0.00 245 ASP A O 6
ATOM 6499 N N . GLY A 1 1 ? -11.077 1.360 -10.592 1.00 0.00 179 GLY A N 7
ATOM 6500 C CA . GLY A 1 1 ? -10.002 0.368 -10.828 1.00 0.00 179 GLY A CA 7
ATOM 6501 C C . GLY A 1 1 ? -8.625 0.953 -10.616 1.00 0.00 179 GLY A C 7
ATOM 6502 O O . GLY A 1 1 ? -7.899 1.218 -11.576 1.00 0.00 179 GLY A O 7
ATOM 6508 N N . SER A 1 2 ? -8.257 1.159 -9.360 1.00 0.00 180 SER A N 7
ATOM 6509 C CA . SER A 1 2 ? -6.954 1.714 -9.032 1.00 0.00 180 SER A CA 7
ATOM 6510 C C . SER A 1 2 ? -6.171 0.757 -8.145 1.00 0.00 180 SER A C 7
ATOM 6511 O O . SER A 1 2 ? -6.697 0.237 -7.159 1.00 0.00 180 SER A O 7
ATOM 6519 N N . GLU A 1 3 ? -4.914 0.524 -8.500 1.00 0.00 181 GLU A N 7
ATOM 6520 C CA . GLU A 1 3 ? -4.062 -0.375 -7.734 1.00 0.00 181 GLU A CA 7
ATOM 6521 C C . GLU A 1 3 ? -3.509 0.324 -6.497 1.00 0.00 181 GLU A C 7
ATOM 6522 O O . GLU A 1 3 ? -2.969 1.432 -6.574 1.00 0.00 181 GLU A O 7
ATOM 6534 N N . ILE A 1 4 ? -3.638 -0.339 -5.359 1.00 0.00 182 ILE A N 7
ATOM 6535 C CA . ILE A 1 4 ? -3.141 0.195 -4.105 1.00 0.00 182 ILE A CA 7
ATOM 6536 C C . ILE A 1 4 ? -1.848 -0.514 -3.716 1.00 0.00 182 ILE A C 7
ATOM 6537 O O . ILE A 1 4 ? -1.703 -1.716 -3.940 1.00 0.00 182 ILE A O 7
ATOM 6553 N N . VAL A 1 5 ? -0.910 0.229 -3.147 1.00 0.00 183 VAL A N 7
ATOM 6554 C CA . VAL A 1 5 ? 0.362 -0.337 -2.743 1.00 0.00 183 VAL A CA 7
ATOM 6555 C C . VAL A 1 5 ? 0.615 -0.119 -1.252 1.00 0.00 183 VAL A C 7
ATOM 6556 O O . VAL A 1 5 ? 0.659 1.011 -0.764 1.00 0.00 183 VAL A O 7
ATOM 6569 N N . VAL A 1 6 ? 0.765 -1.213 -0.534 1.00 0.00 184 VAL A N 7
ATOM 6570 C CA . VAL A 1 6 ? 0.996 -1.165 0.895 1.00 0.00 184 VAL A CA 7
ATOM 6571 C C . VAL A 1 6 ? 2.493 -1.069 1.196 1.00 0.00 184 VAL A C 7
ATOM 6572 O O . VAL A 1 6 ? 3.269 -1.957 0.835 1.00 0.00 184 VAL A O 7
ATOM 6585 N N . ALA A 1 7 ? 2.887 0.009 1.863 1.00 0.00 185 ALA A N 7
ATOM 6586 C CA . ALA A 1 7 ? 4.283 0.229 2.232 1.00 0.00 185 ALA A CA 7
ATOM 6587 C C . ALA A 1 7 ? 4.685 -0.699 3.373 1.00 0.00 185 ALA A C 7
ATOM 6588 O O . ALA A 1 7 ? 4.074 -0.671 4.441 1.00 0.00 185 ALA A O 7
ATOM 6595 N N . MET A 1 8 ? 5.706 -1.520 3.151 1.00 0.00 186 MET A N 7
ATOM 6596 C CA . MET A 1 8 ? 6.175 -2.452 4.174 1.00 0.00 186 MET A CA 7
ATOM 6597 C C . MET A 1 8 ? 7.172 -1.785 5.105 1.00 0.00 186 MET A C 7
ATOM 6598 O O . MET A 1 8 ? 7.039 -1.856 6.329 1.00 0.00 186 MET A O 7
ATOM 6612 N N . TYR A 1 9 ? 8.190 -1.166 4.523 1.00 0.00 187 TYR A N 7
ATOM 6613 C CA . TYR A 1 9 ? 9.231 -0.517 5.310 1.00 0.00 187 TYR A CA 7
ATOM 6614 C C . TYR A 1 9 ? 9.206 0.990 5.123 1.00 0.00 187 TYR A C 7
ATOM 6615 O O . TYR A 1 9 ? 8.677 1.495 4.135 1.00 0.00 187 TYR A O 7
ATOM 6633 N N . ASP A 1 10 ? 9.791 1.704 6.074 1.00 0.00 188 ASP A N 7
ATOM 6634 C CA . ASP A 1 10 ? 9.846 3.157 6.021 1.00 0.00 188 ASP A CA 7
ATOM 6635 C C . ASP A 1 10 ? 11.006 3.641 5.154 1.00 0.00 188 ASP A C 7
ATOM 6636 O O . ASP A 1 10 ? 12.060 3.010 5.081 1.00 0.00 188 ASP A O 7
ATOM 6645 N N . PHE A 1 11 ? 10.791 4.766 4.495 1.00 0.00 189 PHE A N 7
ATOM 6646 C CA . PHE A 1 11 ? 11.794 5.364 3.623 1.00 0.00 189 PHE A CA 7
ATOM 6647 C C . PHE A 1 11 ? 11.879 6.855 3.912 1.00 0.00 189 PHE A C 7
ATOM 6648 O O . PHE A 1 11 ? 10.908 7.446 4.385 1.00 0.00 189 PHE A O 7
ATOM 6665 N N . GLN A 1 12 ? 13.026 7.464 3.649 1.00 0.00 190 GLN A N 7
ATOM 6666 C CA . GLN A 1 12 ? 13.194 8.886 3.912 1.00 0.00 190 GLN A CA 7
ATOM 6667 C C . GLN A 1 12 ? 13.733 9.646 2.704 1.00 0.00 190 GLN A C 7
ATOM 6668 O O . GLN A 1 12 ? 14.818 9.348 2.197 1.00 0.00 190 GLN A O 7
ATOM 6682 N N . ALA A 1 13 ? 12.986 10.657 2.279 1.00 0.00 191 ALA A N 7
ATOM 6683 C CA . ALA A 1 13 ? 13.399 11.506 1.171 1.00 0.00 191 ALA A CA 7
ATOM 6684 C C . ALA A 1 13 ? 13.968 12.792 1.737 1.00 0.00 191 ALA A C 7
ATOM 6685 O O . ALA A 1 13 ? 13.758 13.093 2.909 1.00 0.00 191 ALA A O 7
ATOM 6692 N N . THR A 1 14 ? 14.678 13.552 0.927 1.00 0.00 192 THR A N 7
ATOM 6693 C CA . THR A 1 14 ? 15.255 14.797 1.405 1.00 0.00 192 THR A CA 7
ATOM 6694 C C . THR A 1 14 ? 14.742 15.997 0.601 1.00 0.00 192 THR A C 7
ATOM 6695 O O . THR A 1 14 ? 14.835 17.144 1.050 1.00 0.00 192 THR A O 7
ATOM 6706 N N . GLU A 1 15 ? 14.168 15.733 -0.571 1.00 0.00 193 GLU A N 7
ATOM 6707 C CA . GLU A 1 15 ? 13.618 16.802 -1.404 1.00 0.00 193 GLU A CA 7
ATOM 6708 C C . GLU A 1 15 ? 12.094 16.830 -1.331 1.00 0.00 193 GLU A C 7
ATOM 6709 O O . GLU A 1 15 ? 11.515 17.173 -0.302 1.00 0.00 193 GLU A O 7
ATOM 6721 N N . ALA A 1 16 ? 11.456 16.460 -2.434 1.00 0.00 194 ALA A N 7
ATOM 6722 C CA . ALA A 1 16 ? 9.998 16.435 -2.529 1.00 0.00 194 ALA A CA 7
ATOM 6723 C C . ALA A 1 16 ? 9.573 15.580 -3.708 1.00 0.00 194 ALA A C 7
ATOM 6724 O O . ALA A 1 16 ? 8.467 15.036 -3.726 1.00 0.00 194 ALA A O 7
ATOM 6731 N N . HIS A 1 17 ? 10.475 15.444 -4.683 1.00 0.00 195 HIS A N 7
ATOM 6732 C CA . HIS A 1 17 ? 10.208 14.620 -5.855 1.00 0.00 195 HIS A CA 7
ATOM 6733 C C . HIS A 1 17 ? 9.957 13.203 -5.378 1.00 0.00 195 HIS A C 7
ATOM 6734 O O . HIS A 1 17 ? 9.035 12.529 -5.829 1.00 0.00 195 HIS A O 7
ATOM 6749 N N . ASP A 1 18 ? 10.765 12.804 -4.407 1.00 0.00 196 ASP A N 7
ATOM 6750 C CA . ASP A 1 18 ? 10.649 11.512 -3.764 1.00 0.00 196 ASP A CA 7
ATOM 6751 C C . ASP A 1 18 ? 9.975 11.766 -2.430 1.00 0.00 196 ASP A C 7
ATOM 6752 O O . ASP A 1 18 ? 10.116 12.859 -1.878 1.00 0.00 196 ASP A O 7
ATOM 6761 N N . LEU A 1 19 ? 9.245 10.805 -1.895 1.00 0.00 197 LEU A N 7
ATOM 6762 C CA . LEU A 1 19 ? 8.584 11.037 -0.620 1.00 0.00 197 LEU A CA 7
ATOM 6763 C C . LEU A 1 19 ? 8.881 9.928 0.376 1.00 0.00 197 LEU A C 7
ATOM 6764 O O . LEU A 1 19 ? 9.336 8.849 0.003 1.00 0.00 197 LEU A O 7
ATOM 6780 N N . ARG A 1 20 ? 8.626 10.214 1.646 1.00 0.00 198 ARG A N 7
ATOM 6781 C CA . ARG A 1 20 ? 8.861 9.255 2.710 1.00 0.00 198 ARG A CA 7
ATOM 6782 C C . ARG A 1 20 ? 7.812 8.157 2.712 1.00 0.00 198 ARG A C 7
ATOM 6783 O O . ARG A 1 20 ? 6.687 8.348 2.250 1.00 0.00 198 ARG A O 7
ATOM 6804 N N . LEU A 1 21 ? 8.198 7.016 3.260 1.00 0.00 199 LEU A N 7
ATOM 6805 C CA . LEU A 1 21 ? 7.320 5.863 3.371 1.00 0.00 199 LEU A CA 7
ATOM 6806 C C . LEU A 1 21 ? 7.176 5.502 4.837 1.00 0.00 199 LEU A C 7
ATOM 6807 O O . LEU A 1 21 ? 8.057 5.815 5.637 1.00 0.00 199 LEU A O 7
ATOM 6823 N N . GLU A 1 22 ? 6.100 4.824 5.187 1.00 0.00 200 GLU A N 7
ATOM 6824 C CA . GLU A 1 22 ? 5.896 4.412 6.563 1.00 0.00 200 GLU A CA 7
ATOM 6825 C C . GLU A 1 22 ? 5.626 2.917 6.605 1.00 0.00 200 GLU A C 7
ATOM 6826 O O . GLU A 1 22 ? 4.974 2.382 5.710 1.00 0.00 200 GLU A O 7
ATOM 6838 N N . ARG A 1 23 ? 6.125 2.252 7.633 1.00 0.00 201 ARG A N 7
ATOM 6839 C CA . ARG A 1 23 ? 5.936 0.812 7.777 1.00 0.00 201 ARG A CA 7
ATOM 6840 C C . ARG A 1 23 ? 4.488 0.472 8.132 1.00 0.00 201 ARG A C 7
ATOM 6841 O O . ARG A 1 23 ? 4.123 0.373 9.308 1.00 0.00 201 ARG A O 7
ATOM 6862 N N . GLY A 1 24 ? 3.665 0.297 7.103 1.00 0.00 202 GLY A N 7
ATOM 6863 C CA . GLY A 1 24 ? 2.268 -0.023 7.305 1.00 0.00 202 GLY A CA 7
ATOM 6864 C C . GLY A 1 24 ? 1.344 1.036 6.730 1.00 0.00 202 GLY A C 7
ATOM 6865 O O . GLY A 1 24 ? 0.479 1.556 7.437 1.00 0.00 202 GLY A O 7
ATOM 6869 N N . GLN A 1 25 ? 1.529 1.368 5.452 1.00 0.00 203 GLN A N 7
ATOM 6870 C CA . GLN A 1 25 ? 0.699 2.381 4.798 1.00 0.00 203 GLN A CA 7
ATOM 6871 C C . GLN A 1 25 ? 0.055 1.844 3.535 1.00 0.00 203 GLN A C 7
ATOM 6872 O O . GLN A 1 25 ? 0.534 0.888 2.945 1.00 0.00 203 GLN A O 7
ATOM 6886 N N . GLU A 1 26 ? -1.009 2.496 3.113 1.00 0.00 204 GLU A N 7
ATOM 6887 C CA . GLU A 1 26 ? -1.711 2.122 1.898 1.00 0.00 204 GLU A CA 7
ATOM 6888 C C . GLU A 1 26 ? -1.683 3.290 0.927 1.00 0.00 204 GLU A C 7
ATOM 6889 O O . GLU A 1 26 ? -2.399 4.280 1.105 1.00 0.00 204 GLU A O 7
ATOM 6901 N N . TYR A 1 27 ? -0.835 3.182 -0.074 1.00 0.00 205 TYR A N 7
ATOM 6902 C CA . TYR A 1 27 ? -0.685 4.237 -1.061 1.00 0.00 205 TYR A CA 7
ATOM 6903 C C . TYR A 1 27 ? -1.332 3.854 -2.384 1.00 0.00 205 TYR A C 7
ATOM 6904 O O . TYR A 1 27 ? -1.693 2.703 -2.596 1.00 0.00 205 TYR A O 7
ATOM 6922 N N . ILE A 1 28 ? -1.460 4.821 -3.281 1.00 0.00 206 ILE A N 7
ATOM 6923 C CA . ILE A 1 28 ? -2.042 4.572 -4.588 1.00 0.00 206 ILE A CA 7
ATOM 6924 C C . ILE A 1 28 ? -0.997 4.874 -5.649 1.00 0.00 206 ILE A C 7
ATOM 6925 O O . ILE A 1 28 ? -0.552 6.013 -5.763 1.00 0.00 206 ILE A O 7
ATOM 6941 N N . ILE A 1 29 ? -0.592 3.871 -6.416 1.00 0.00 207 ILE A N 7
ATOM 6942 C CA . ILE A 1 29 ? 0.408 4.091 -7.448 1.00 0.00 207 ILE A CA 7
ATOM 6943 C C . ILE A 1 29 ? -0.172 4.956 -8.566 1.00 0.00 207 ILE A C 7
ATOM 6944 O O . ILE A 1 29 ? -1.204 4.635 -9.154 1.00 0.00 207 ILE A O 7
ATOM 6960 N N . LEU A 1 30 ? 0.487 6.067 -8.817 1.00 0.00 208 LEU A N 7
ATOM 6961 C CA . LEU A 1 30 ? 0.057 7.022 -9.820 1.00 0.00 208 LEU A CA 7
ATOM 6962 C C . LEU A 1 30 ? 0.800 6.785 -11.129 1.00 0.00 208 LEU A C 7
ATOM 6963 O O . LEU A 1 30 ? 0.216 6.867 -12.210 1.00 0.00 208 LEU A O 7
ATOM 6979 N N . GLU A 1 31 ? 2.094 6.498 -11.011 1.00 0.00 209 GLU A N 7
ATOM 6980 C CA . GLU A 1 31 ? 2.948 6.262 -12.170 1.00 0.00 209 GLU A CA 7
ATOM 6981 C C . GLU A 1 31 ? 3.853 5.060 -11.939 1.00 0.00 209 GLU A C 7
ATOM 6982 O O . GLU A 1 31 ? 4.310 4.823 -10.820 1.00 0.00 209 GLU A O 7
ATOM 6994 N N . LYS A 1 32 ? 4.121 4.309 -12.996 1.00 0.00 210 LYS A N 7
ATOM 6995 C CA . LYS A 1 32 ? 4.983 3.141 -12.896 1.00 0.00 210 LYS A CA 7
ATOM 6996 C C . LYS A 1 32 ? 6.233 3.301 -13.754 1.00 0.00 210 LYS A C 7
ATOM 6997 O O . LYS A 1 32 ? 6.150 3.504 -14.968 1.00 0.00 210 LYS A O 7
ATOM 7016 N N . ASN A 1 33 ? 7.387 3.168 -13.115 1.00 0.00 211 ASN A N 7
ATOM 7017 C CA . ASN A 1 33 ? 8.674 3.248 -13.795 1.00 0.00 211 ASN A CA 7
ATOM 7018 C C . ASN A 1 33 ? 9.450 1.973 -13.513 1.00 0.00 211 ASN A C 7
ATOM 7019 O O . ASN A 1 33 ? 10.273 1.925 -12.592 1.00 0.00 211 ASN A O 7
ATOM 7030 N N . ASP A 1 34 ? 9.138 0.930 -14.286 1.00 0.00 212 ASP A N 7
ATOM 7031 C CA . ASP A 1 34 ? 9.754 -0.392 -14.126 1.00 0.00 212 ASP A CA 7
ATOM 7032 C C . ASP A 1 34 ? 9.354 -0.994 -12.782 1.00 0.00 212 ASP A C 7
ATOM 7033 O O . ASP A 1 34 ? 8.421 -0.520 -12.141 1.00 0.00 212 ASP A O 7
ATOM 7042 N N . LEU A 1 35 ? 10.052 -2.036 -12.354 1.00 0.00 213 LEU A N 7
ATOM 7043 C CA . LEU A 1 35 ? 9.746 -2.682 -11.079 1.00 0.00 213 LEU A CA 7
ATOM 7044 C C . LEU A 1 35 ? 10.571 -2.080 -9.946 1.00 0.00 213 LEU A C 7
ATOM 7045 O O . LEU A 1 35 ? 10.795 -2.730 -8.924 1.00 0.00 213 LEU A O 7
ATOM 7061 N N . HIS A 1 36 ? 11.049 -0.853 -10.130 1.00 0.00 214 HIS A N 7
ATOM 7062 C CA . HIS A 1 36 ? 11.879 -0.217 -9.110 1.00 0.00 214 HIS A CA 7
ATOM 7063 C C . HIS A 1 36 ? 11.224 1.025 -8.511 1.00 0.00 214 HIS A C 7
ATOM 7064 O O . HIS A 1 36 ? 10.785 1.008 -7.362 1.00 0.00 214 HIS A O 7
ATOM 7079 N N . TRP A 1 37 ? 11.189 2.108 -9.277 1.00 0.00 215 TRP A N 7
ATOM 7080 C CA . TRP A 1 37 ? 10.616 3.363 -8.795 1.00 0.00 215 TRP A CA 7
ATOM 7081 C C . TRP A 1 37 ? 9.162 3.533 -9.215 1.00 0.00 215 TRP A C 7
ATOM 7082 O O . TRP A 1 37 ? 8.842 3.521 -10.400 1.00 0.00 215 TRP A O 7
ATOM 7103 N N . TRP A 1 38 ? 8.284 3.700 -8.236 1.00 0.00 216 TRP A N 7
ATOM 7104 C CA . TRP A 1 38 ? 6.864 3.884 -8.494 1.00 0.00 216 TRP A CA 7
ATOM 7105 C C . TRP A 1 38 ? 6.374 5.169 -7.854 1.00 0.00 216 TRP A C 7
ATOM 7106 O O . TRP A 1 38 ? 6.509 5.349 -6.649 1.00 0.00 216 TRP A O 7
ATOM 7127 N N . ARG A 1 39 ? 5.769 6.035 -8.642 1.00 0.00 217 ARG A N 7
ATOM 7128 C CA . ARG A 1 39 ? 5.221 7.274 -8.112 1.00 0.00 217 ARG A CA 7
ATOM 7129 C C . ARG A 1 39 ? 3.892 6.936 -7.463 1.00 0.00 217 ARG A C 7
ATOM 7130 O O . ARG A 1 39 ? 2.957 6.576 -8.152 1.00 0.00 217 ARG A O 7
ATOM 7151 N N . ALA A 1 40 ? 3.818 7.009 -6.142 1.00 0.00 218 ALA A N 7
ATOM 7152 C CA . ALA A 1 40 ? 2.581 6.659 -5.437 1.00 0.00 218 ALA A CA 7
ATOM 7153 C C . ALA A 1 40 ? 2.195 7.741 -4.442 1.00 0.00 218 ALA A C 7
ATOM 7154 O O . ALA A 1 40 ? 2.983 8.654 -4.177 1.00 0.00 218 ALA A O 7
ATOM 7161 N N . ARG A 1 41 ? 0.977 7.662 -3.905 1.00 0.00 219 ARG A N 7
ATOM 7162 C CA . ARG A 1 41 ? 0.521 8.675 -2.968 1.00 0.00 219 ARG A CA 7
ATOM 7163 C C . ARG A 1 41 ? -0.494 8.179 -1.962 1.00 0.00 219 ARG A C 7
ATOM 7164 O O . ARG A 1 41 ? -0.834 7.011 -1.903 1.00 0.00 219 ARG A O 7
ATOM 7185 N N . ASP A 1 42 ? -0.976 9.132 -1.188 1.00 0.00 220 ASP A N 7
ATOM 7186 C CA . ASP A 1 42 ? -1.969 8.909 -0.157 1.00 0.00 220 ASP A CA 7
ATOM 7187 C C . ASP A 1 42 ? -3.096 9.912 -0.333 1.00 0.00 220 ASP A C 7
ATOM 7188 O O . ASP A 1 42 ? -4.276 9.576 -0.232 1.00 0.00 220 ASP A O 7
ATOM 7197 N N . LYS A 1 43 ? -2.708 11.145 -0.615 1.00 0.00 221 LYS A N 7
ATOM 7198 C CA . LYS A 1 43 ? -3.651 12.223 -0.836 1.00 0.00 221 LYS A CA 7
ATOM 7199 C C . LYS A 1 43 ? -4.003 12.347 -2.306 1.00 0.00 221 LYS A C 7
ATOM 7200 O O . LYS A 1 43 ? -3.690 11.479 -3.117 1.00 0.00 221 LYS A O 7
ATOM 7219 N N . TYR A 1 44 ? -4.637 13.462 -2.628 1.00 0.00 222 TYR A N 7
ATOM 7220 C CA . TYR A 1 44 ? -5.037 13.776 -3.989 1.00 0.00 222 TYR A CA 7
ATOM 7221 C C . TYR A 1 44 ? -3.855 14.345 -4.766 1.00 0.00 222 TYR A C 7
ATOM 7222 O O . TYR A 1 44 ? -3.747 14.162 -5.978 1.00 0.00 222 TYR A O 7
ATOM 7240 N N . GLY A 1 45 ? -2.965 15.032 -4.053 1.00 0.00 223 GLY A N 7
ATOM 7241 C CA . GLY A 1 45 ? -1.798 15.603 -4.669 1.00 0.00 223 GLY A CA 7
ATOM 7242 C C . GLY A 1 45 ? -0.551 15.215 -3.918 1.00 0.00 223 GLY A C 7
ATOM 7243 O O . GLY A 1 45 ? -0.465 14.105 -3.402 1.00 0.00 223 GLY A O 7
ATOM 7247 N N . SER A 1 46 ? 0.394 16.141 -3.851 1.00 0.00 224 SER A N 7
ATOM 7248 C CA . SER A 1 46 ? 1.676 15.946 -3.169 1.00 0.00 224 SER A CA 7
ATOM 7249 C C . SER A 1 46 ? 2.283 14.590 -3.523 1.00 0.00 224 SER A C 7
ATOM 7250 O O . SER A 1 46 ? 2.730 13.845 -2.648 1.00 0.00 224 SER A O 7
ATOM 7258 N N . GLU A 1 47 ? 2.252 14.260 -4.807 1.00 0.00 225 GLU A N 7
ATOM 7259 C CA . GLU A 1 47 ? 2.745 12.976 -5.288 1.00 0.00 225 GLU A CA 7
ATOM 7260 C C . GLU A 1 47 ? 4.262 12.937 -5.384 1.00 0.00 225 GLU A C 7
ATOM 7261 O O . GLU A 1 47 ? 4.911 13.947 -5.666 1.00 0.00 225 GLU A O 7
ATOM 7273 N N . GLY A 1 48 ? 4.826 11.755 -5.130 1.00 0.00 226 GLY A N 7
ATOM 7274 C CA . GLY A 1 48 ? 6.264 11.598 -5.175 1.00 0.00 226 GLY A CA 7
ATOM 7275 C C . GLY A 1 48 ? 6.711 10.186 -5.510 1.00 0.00 226 GLY A C 7
ATOM 7276 O O . GLY A 1 48 ? 5.945 9.219 -5.377 1.00 0.00 226 GLY A O 7
ATOM 7280 N N . TYR A 1 49 ? 7.963 10.081 -5.942 1.00 0.00 227 TYR A N 7
ATOM 7281 C CA . TYR A 1 49 ? 8.574 8.809 -6.297 1.00 0.00 227 TYR A CA 7
ATOM 7282 C C . TYR A 1 49 ? 8.719 7.935 -5.057 1.00 0.00 227 TYR A C 7
ATOM 7283 O O . TYR A 1 49 ? 9.045 8.427 -3.976 1.00 0.00 227 TYR A O 7
ATOM 7301 N N . ILE A 1 50 ? 8.458 6.650 -5.210 1.00 0.00 228 ILE A N 7
ATOM 7302 C CA . ILE A 1 50 ? 8.535 5.715 -4.101 1.00 0.00 228 ILE A CA 7
ATOM 7303 C C . ILE A 1 50 ? 9.219 4.429 -4.519 1.00 0.00 228 ILE A C 7
ATOM 7304 O O . ILE A 1 50 ? 8.830 3.809 -5.508 1.00 0.00 228 ILE A O 7
ATOM 7320 N N . PRO A 1 51 ? 10.230 3.979 -3.764 1.00 0.00 229 PRO A N 7
ATOM 7321 C CA . PRO A 1 51 ? 10.905 2.733 -4.072 1.00 0.00 229 PRO A CA 7
ATOM 7322 C C . PRO A 1 51 ? 9.987 1.551 -3.811 1.00 0.00 229 PRO A C 7
ATOM 7323 O O . PRO A 1 51 ? 9.829 1.121 -2.666 1.00 0.00 229 PRO A O 7
ATOM 7334 N N . SER A 1 52 ? 9.367 1.046 -4.871 1.00 0.00 230 SER A N 7
ATOM 7335 C CA . SER A 1 52 ? 8.447 -0.086 -4.772 1.00 0.00 230 SER A CA 7
ATOM 7336 C C . SER A 1 52 ? 9.107 -1.294 -4.095 1.00 0.00 230 SER A C 7
ATOM 7337 O O . SER A 1 52 ? 8.428 -2.240 -3.707 1.00 0.00 230 SER A O 7
ATOM 7345 N N . ASN A 1 53 ? 10.424 -1.242 -3.915 1.00 0.00 231 ASN A N 7
ATOM 7346 C CA . ASN A 1 53 ? 11.147 -2.316 -3.245 1.00 0.00 231 ASN A CA 7
ATOM 7347 C C . ASN A 1 53 ? 10.772 -2.351 -1.759 1.00 0.00 231 ASN A C 7
ATOM 7348 O O . ASN A 1 53 ? 10.936 -3.366 -1.083 1.00 0.00 231 ASN A O 7
ATOM 7359 N N . TYR A 1 54 ? 10.248 -1.229 -1.270 1.00 0.00 232 TYR A N 7
ATOM 7360 C CA . TYR A 1 54 ? 9.824 -1.109 0.121 1.00 0.00 232 TYR A CA 7
ATOM 7361 C C . TYR A 1 54 ? 8.313 -1.303 0.249 1.00 0.00 232 TYR A C 7
ATOM 7362 O O . TYR A 1 54 ? 7.788 -1.371 1.358 1.00 0.00 232 TYR A O 7
ATOM 7380 N N . VAL A 1 55 ? 7.610 -1.372 -0.885 1.00 0.00 233 VAL A N 7
ATOM 7381 C CA . VAL A 1 55 ? 6.157 -1.540 -0.869 1.00 0.00 233 VAL A CA 7
ATOM 7382 C C . VAL A 1 55 ? 5.727 -2.815 -1.593 1.00 0.00 233 VAL A C 7
ATOM 7383 O O . VAL A 1 55 ? 6.546 -3.551 -2.145 1.00 0.00 233 VAL A O 7
ATOM 7396 N N . THR A 1 56 ? 4.428 -3.045 -1.593 1.00 0.00 234 THR A N 7
ATOM 7397 C CA . THR A 1 56 ? 3.824 -4.191 -2.246 1.00 0.00 234 THR A CA 7
ATOM 7398 C C . THR A 1 56 ? 2.456 -3.758 -2.735 1.00 0.00 234 THR A C 7
ATOM 7399 O O . THR A 1 56 ? 2.115 -2.592 -2.589 1.00 0.00 234 THR A O 7
ATOM 7410 N N . GLY A 1 57 ? 1.660 -4.664 -3.277 1.00 0.00 235 GLY A N 7
ATOM 7411 C CA . GLY A 1 57 ? 0.331 -4.278 -3.711 1.00 0.00 235 GLY A CA 7
ATOM 7412 C C . GLY A 1 57 ? -0.571 -4.189 -2.512 1.00 0.00 235 GLY A C 7
ATOM 7413 O O . GLY A 1 57 ? -0.328 -3.390 -1.622 1.00 0.00 235 GLY A O 7
ATOM 7417 N N . LYS A 1 58 ? -1.570 -5.034 -2.421 1.00 0.00 236 LYS A N 7
ATOM 7418 C CA . LYS A 1 58 ? -2.401 -5.018 -1.239 1.00 0.00 236 LYS A CA 7
ATOM 7419 C C . LYS A 1 58 ? -1.934 -6.110 -0.291 1.00 0.00 236 LYS A C 7
ATOM 7420 O O . LYS A 1 58 ? -2.726 -6.936 0.152 1.00 0.00 236 LYS A O 7
ATOM 7439 N N . LYS A 1 59 ? -0.618 -6.088 -0.012 1.00 0.00 237 LYS A N 7
ATOM 7440 C CA . LYS A 1 59 ? 0.062 -7.053 0.871 1.00 0.00 237 LYS A CA 7
ATOM 7441 C C . LYS A 1 59 ? -0.434 -8.484 0.664 1.00 0.00 237 LYS A C 7
ATOM 7442 O O . LYS A 1 59 ? -0.704 -9.204 1.626 1.00 0.00 237 LYS A O 7
ATOM 7461 N N . SER A 1 60 ? -0.538 -8.876 -0.608 1.00 0.00 238 SER A N 7
ATOM 7462 C CA . SER A 1 60 ? -0.993 -10.210 -0.990 1.00 0.00 238 SER A CA 7
ATOM 7463 C C . SER A 1 60 ? -2.272 -10.609 -0.253 1.00 0.00 238 SER A C 7
ATOM 7464 O O . SER A 1 60 ? -2.275 -11.551 0.543 1.00 0.00 238 SER A O 7
ATOM 7472 N N . ASN A 1 61 ? -3.357 -9.890 -0.530 1.00 0.00 239 ASN A N 7
ATOM 7473 C CA . ASN A 1 61 ? -4.645 -10.173 0.098 1.00 0.00 239 ASN A CA 7
ATOM 7474 C C . ASN A 1 61 ? -5.153 -11.550 -0.305 1.00 0.00 239 ASN A C 7
ATOM 7475 O O . ASN A 1 61 ? -5.388 -11.815 -1.485 1.00 0.00 239 ASN A O 7
ATOM 7486 N N . ASN A 1 62 ? -5.330 -12.421 0.674 1.00 0.00 240 ASN A N 7
ATOM 7487 C CA . ASN A 1 62 ? -5.822 -13.762 0.411 1.00 0.00 240 ASN A CA 7
ATOM 7488 C C . ASN A 1 62 ? -7.285 -13.851 0.821 1.00 0.00 240 ASN A C 7
ATOM 7489 O O . ASN A 1 62 ? -7.604 -14.244 1.942 1.00 0.00 240 ASN A O 7
ATOM 7500 N N . LEU A 1 63 ? -8.174 -13.476 -0.087 1.00 0.00 241 LEU A N 7
ATOM 7501 C CA . LEU A 1 63 ? -9.601 -13.517 0.190 1.00 0.00 241 LEU A CA 7
ATOM 7502 C C . LEU A 1 63 ? -10.164 -14.887 -0.160 1.00 0.00 241 LEU A C 7
ATOM 7503 O O . LEU A 1 63 ? -9.516 -15.669 -0.858 1.00 0.00 241 LEU A O 7
ATOM 7519 N N . ASP A 1 64 ? -11.359 -15.181 0.330 1.00 0.00 242 ASP A N 7
ATOM 7520 C CA . ASP A 1 64 ? -11.990 -16.468 0.064 1.00 0.00 242 ASP A CA 7
ATOM 7521 C C . ASP A 1 64 ? -13.501 -16.311 -0.019 1.00 0.00 242 ASP A C 7
ATOM 7522 O O . ASP A 1 64 ? -14.165 -16.101 0.997 1.00 0.00 242 ASP A O 7
ATOM 7531 N N . GLN A 1 65 ? -14.027 -16.412 -1.235 1.00 0.00 243 GLN A N 7
ATOM 7532 C CA . GLN A 1 65 ? -15.461 -16.286 -1.487 1.00 0.00 243 GLN A CA 7
ATOM 7533 C C . GLN A 1 65 ? -15.816 -16.996 -2.793 1.00 0.00 243 GLN A C 7
ATOM 7534 O O . GLN A 1 65 ? -16.803 -16.673 -3.452 1.00 0.00 243 GLN A O 7
ATOM 7548 N N . TYR A 1 66 ? -14.989 -17.957 -3.166 1.00 0.00 244 TYR A N 7
ATOM 7549 C CA . TYR A 1 66 ? -15.192 -18.708 -4.395 1.00 0.00 244 TYR A CA 7
ATOM 7550 C C . TYR A 1 66 ? -15.588 -20.152 -4.100 1.00 0.00 244 TYR A C 7
ATOM 7551 O O . TYR A 1 66 ? -14.755 -20.982 -3.732 1.00 0.00 244 TYR A O 7
ATOM 7569 N N . ASP A 1 67 ? -16.869 -20.445 -4.265 1.00 0.00 245 ASP A N 7
ATOM 7570 C CA . ASP A 1 67 ? -17.384 -21.783 -4.026 1.00 0.00 245 ASP A CA 7
ATOM 7571 C C . ASP A 1 67 ? -18.174 -22.250 -5.238 1.00 0.00 245 ASP A C 7
ATOM 7572 O O . ASP A 1 67 ? -19.164 -21.581 -5.583 1.00 0.00 245 ASP A O 7
ATOM 7582 N N . GLY A 1 1 ? -8.560 6.345 -8.943 1.00 0.00 179 GLY A N 8
ATOM 7583 C CA . GLY A 1 1 ? -8.132 6.203 -7.531 1.00 0.00 179 GLY A CA 8
ATOM 7584 C C . GLY A 1 1 ? -7.715 4.786 -7.204 1.00 0.00 179 GLY A C 8
ATOM 7585 O O . GLY A 1 1 ? -6.798 4.254 -7.829 1.00 0.00 179 GLY A O 8
ATOM 7591 N N . SER A 1 2 ? -8.394 4.176 -6.228 1.00 0.00 180 SER A N 8
ATOM 7592 C CA . SER A 1 2 ? -8.113 2.801 -5.804 1.00 0.00 180 SER A CA 8
ATOM 7593 C C . SER A 1 2 ? -6.738 2.670 -5.146 1.00 0.00 180 SER A C 8
ATOM 7594 O O . SER A 1 2 ? -5.709 2.620 -5.823 1.00 0.00 180 SER A O 8
ATOM 7602 N N . GLU A 1 3 ? -6.738 2.591 -3.821 1.00 0.00 181 GLU A N 8
ATOM 7603 C CA . GLU A 1 3 ? -5.510 2.438 -3.052 1.00 0.00 181 GLU A CA 8
ATOM 7604 C C . GLU A 1 3 ? -4.914 1.064 -3.336 1.00 0.00 181 GLU A C 8
ATOM 7605 O O . GLU A 1 3 ? -5.620 0.057 -3.236 1.00 0.00 181 GLU A O 8
ATOM 7617 N N . ILE A 1 4 ? -3.641 1.008 -3.730 1.00 0.00 182 ILE A N 8
ATOM 7618 C CA . ILE A 1 4 ? -3.035 -0.276 -4.064 1.00 0.00 182 ILE A CA 8
ATOM 7619 C C . ILE A 1 4 ? -1.623 -0.497 -3.516 1.00 0.00 182 ILE A C 8
ATOM 7620 O O . ILE A 1 4 ? -1.287 -1.614 -3.136 1.00 0.00 182 ILE A O 8
ATOM 7636 N N . VAL A 1 5 ? -0.781 0.518 -3.508 1.00 0.00 183 VAL A N 8
ATOM 7637 C CA . VAL A 1 5 ? 0.591 0.319 -3.047 1.00 0.00 183 VAL A CA 8
ATOM 7638 C C . VAL A 1 5 ? 0.717 0.298 -1.527 1.00 0.00 183 VAL A C 8
ATOM 7639 O O . VAL A 1 5 ? 0.720 1.335 -0.882 1.00 0.00 183 VAL A O 8
ATOM 7652 N N . VAL A 1 6 ? 0.855 -0.891 -0.963 1.00 0.00 184 VAL A N 8
ATOM 7653 C CA . VAL A 1 6 ? 1.005 -1.035 0.478 1.00 0.00 184 VAL A CA 8
ATOM 7654 C C . VAL A 1 6 ? 2.487 -0.947 0.875 1.00 0.00 184 VAL A C 8
ATOM 7655 O O . VAL A 1 6 ? 3.258 -1.873 0.627 1.00 0.00 184 VAL A O 8
ATOM 7668 N N . ALA A 1 7 ? 2.881 0.170 1.489 1.00 0.00 185 ALA A N 8
ATOM 7669 C CA . ALA A 1 7 ? 4.269 0.355 1.912 1.00 0.00 185 ALA A CA 8
ATOM 7670 C C . ALA A 1 7 ? 4.628 -0.674 2.975 1.00 0.00 185 ALA A C 8
ATOM 7671 O O . ALA A 1 7 ? 3.860 -0.905 3.913 1.00 0.00 185 ALA A O 8
ATOM 7678 N N . MET A 1 8 ? 5.786 -1.294 2.818 1.00 0.00 186 MET A N 8
ATOM 7679 C CA . MET A 1 8 ? 6.243 -2.314 3.755 1.00 0.00 186 MET A CA 8
ATOM 7680 C C . MET A 1 8 ? 7.168 -1.736 4.815 1.00 0.00 186 MET A C 8
ATOM 7681 O O . MET A 1 8 ? 6.920 -1.884 6.010 1.00 0.00 186 MET A O 8
ATOM 7695 N N . TYR A 1 9 ? 8.248 -1.096 4.379 1.00 0.00 187 TYR A N 8
ATOM 7696 C CA . TYR A 1 9 ? 9.214 -0.524 5.311 1.00 0.00 187 TYR A CA 8
ATOM 7697 C C . TYR A 1 9 ? 9.178 0.996 5.323 1.00 0.00 187 TYR A C 8
ATOM 7698 O O . TYR A 1 9 ? 8.645 1.635 4.411 1.00 0.00 187 TYR A O 8
ATOM 7716 N N . ASP A 1 10 ? 9.771 1.560 6.371 1.00 0.00 188 ASP A N 8
ATOM 7717 C CA . ASP A 1 10 ? 9.853 3.004 6.552 1.00 0.00 188 ASP A CA 8
ATOM 7718 C C . ASP A 1 10 ? 10.873 3.594 5.586 1.00 0.00 188 ASP A C 8
ATOM 7719 O O . ASP A 1 10 ? 11.926 2.999 5.346 1.00 0.00 188 ASP A O 8
ATOM 7728 N N . PHE A 1 11 ? 10.565 4.755 5.030 1.00 0.00 189 PHE A N 8
ATOM 7729 C CA . PHE A 1 11 ? 11.471 5.395 4.084 1.00 0.00 189 PHE A CA 8
ATOM 7730 C C . PHE A 1 11 ? 11.445 6.910 4.229 1.00 0.00 189 PHE A C 8
ATOM 7731 O O . PHE A 1 11 ? 10.387 7.510 4.427 1.00 0.00 189 PHE A O 8
ATOM 7748 N N . GLN A 1 12 ? 12.612 7.525 4.121 1.00 0.00 190 GLN A N 8
ATOM 7749 C CA . GLN A 1 12 ? 12.735 8.969 4.227 1.00 0.00 190 GLN A CA 8
ATOM 7750 C C . GLN A 1 12 ? 13.116 9.554 2.877 1.00 0.00 190 GLN A C 8
ATOM 7751 O O . GLN A 1 12 ? 13.958 8.999 2.173 1.00 0.00 190 GLN A O 8
ATOM 7765 N N . ALA A 1 13 ? 12.517 10.686 2.530 1.00 0.00 191 ALA A N 8
ATOM 7766 C CA . ALA A 1 13 ? 12.829 11.346 1.268 1.00 0.00 191 ALA A CA 8
ATOM 7767 C C . ALA A 1 13 ? 14.229 11.933 1.339 1.00 0.00 191 ALA A C 8
ATOM 7768 O O . ALA A 1 13 ? 14.526 12.719 2.237 1.00 0.00 191 ALA A O 8
ATOM 7775 N N . THR A 1 14 ? 15.095 11.547 0.415 1.00 0.00 192 THR A N 8
ATOM 7776 C CA . THR A 1 14 ? 16.457 12.052 0.422 1.00 0.00 192 THR A CA 8
ATOM 7777 C C . THR A 1 14 ? 16.517 13.449 -0.189 1.00 0.00 192 THR A C 8
ATOM 7778 O O . THR A 1 14 ? 17.303 14.288 0.252 1.00 0.00 192 THR A O 8
ATOM 7789 N N . GLU A 1 15 ? 15.680 13.705 -1.186 1.00 0.00 193 GLU A N 8
ATOM 7790 C CA . GLU A 1 15 ? 15.653 15.013 -1.825 1.00 0.00 193 GLU A CA 8
ATOM 7791 C C . GLU A 1 15 ? 14.263 15.637 -1.756 1.00 0.00 193 GLU A C 8
ATOM 7792 O O . GLU A 1 15 ? 13.935 16.320 -0.784 1.00 0.00 193 GLU A O 8
ATOM 7804 N N . ALA A 1 16 ? 13.454 15.400 -2.782 1.00 0.00 194 ALA A N 8
ATOM 7805 C CA . ALA A 1 16 ? 12.097 15.944 -2.839 1.00 0.00 194 ALA A CA 8
ATOM 7806 C C . ALA A 1 16 ? 11.215 15.115 -3.761 1.00 0.00 194 ALA A C 8
ATOM 7807 O O . ALA A 1 16 ? 9.999 15.060 -3.584 1.00 0.00 194 ALA A O 8
ATOM 7814 N N . HIS A 1 17 ? 11.834 14.463 -4.741 1.00 0.00 195 HIS A N 8
ATOM 7815 C CA . HIS A 1 17 ? 11.095 13.624 -5.680 1.00 0.00 195 HIS A CA 8
ATOM 7816 C C . HIS A 1 17 ? 10.613 12.361 -4.976 1.00 0.00 195 HIS A C 8
ATOM 7817 O O . HIS A 1 17 ? 9.694 11.689 -5.448 1.00 0.00 195 HIS A O 8
ATOM 7832 N N . ASP A 1 18 ? 11.251 12.054 -3.849 1.00 0.00 196 ASP A N 8
ATOM 7833 C CA . ASP A 1 18 ? 10.914 10.880 -3.057 1.00 0.00 196 ASP A CA 8
ATOM 7834 C C . ASP A 1 18 ? 9.741 11.172 -2.137 1.00 0.00 196 ASP A C 8
ATOM 7835 O O . ASP A 1 18 ? 9.390 12.334 -1.906 1.00 0.00 196 ASP A O 8
ATOM 7844 N N . LEU A 1 19 ? 9.161 10.118 -1.589 1.00 0.00 197 LEU A N 8
ATOM 7845 C CA . LEU A 1 19 ? 8.050 10.254 -0.662 1.00 0.00 197 LEU A CA 8
ATOM 7846 C C . LEU A 1 19 ? 8.360 9.478 0.612 1.00 0.00 197 LEU A C 8
ATOM 7847 O O . LEU A 1 19 ? 8.986 8.423 0.560 1.00 0.00 197 LEU A O 8
ATOM 7863 N N . ARG A 1 20 ? 7.944 10.011 1.753 1.00 0.00 198 ARG A N 8
ATOM 7864 C CA . ARG A 1 20 ? 8.197 9.365 3.041 1.00 0.00 198 ARG A CA 8
ATOM 7865 C C . ARG A 1 20 ? 7.241 8.206 3.289 1.00 0.00 198 ARG A C 8
ATOM 7866 O O . ARG A 1 20 ? 6.042 8.412 3.458 1.00 0.00 198 ARG A O 8
ATOM 7887 N N . LEU A 1 21 ? 7.784 6.991 3.328 1.00 0.00 199 LEU A N 8
ATOM 7888 C CA . LEU A 1 21 ? 6.980 5.792 3.560 1.00 0.00 199 LEU A CA 8
ATOM 7889 C C . LEU A 1 21 ? 7.009 5.377 5.016 1.00 0.00 199 LEU A C 8
ATOM 7890 O O . LEU A 1 21 ? 7.906 5.764 5.768 1.00 0.00 199 LEU A O 8
ATOM 7906 N N . GLU A 1 22 ? 6.031 4.564 5.395 1.00 0.00 200 GLU A N 8
ATOM 7907 C CA . GLU A 1 22 ? 5.930 4.054 6.753 1.00 0.00 200 GLU A CA 8
ATOM 7908 C C . GLU A 1 22 ? 5.561 2.580 6.724 1.00 0.00 200 GLU A C 8
ATOM 7909 O O . GLU A 1 22 ? 5.040 2.081 5.722 1.00 0.00 200 GLU A O 8
ATOM 7921 N N . ARG A 1 23 ? 5.829 1.891 7.821 1.00 0.00 201 ARG A N 8
ATOM 7922 C CA . ARG A 1 23 ? 5.524 0.470 7.925 1.00 0.00 201 ARG A CA 8
ATOM 7923 C C . ARG A 1 23 ? 4.019 0.239 8.022 1.00 0.00 201 ARG A C 8
ATOM 7924 O O . ARG A 1 23 ? 3.428 0.405 9.088 1.00 0.00 201 ARG A O 8
ATOM 7945 N N . GLY A 1 24 ? 3.401 -0.140 6.910 1.00 0.00 202 GLY A N 8
ATOM 7946 C CA . GLY A 1 24 ? 1.971 -0.382 6.909 1.00 0.00 202 GLY A CA 8
ATOM 7947 C C . GLY A 1 24 ? 1.177 0.774 6.339 1.00 0.00 202 GLY A C 8
ATOM 7948 O O . GLY A 1 24 ? -0.052 0.793 6.422 1.00 0.00 202 GLY A O 8
ATOM 7952 N N . GLN A 1 25 ? 1.873 1.741 5.758 1.00 0.00 203 GLN A N 8
ATOM 7953 C CA . GLN A 1 25 ? 1.216 2.903 5.172 1.00 0.00 203 GLN A CA 8
ATOM 7954 C C . GLN A 1 25 ? 0.795 2.599 3.737 1.00 0.00 203 GLN A C 8
ATOM 7955 O O . GLN A 1 25 ? 1.631 2.469 2.852 1.00 0.00 203 GLN A O 8
ATOM 7969 N N . GLU A 1 26 ? -0.504 2.474 3.516 1.00 0.00 204 GLU A N 8
ATOM 7970 C CA . GLU A 1 26 ? -1.018 2.171 2.187 1.00 0.00 204 GLU A CA 8
ATOM 7971 C C . GLU A 1 26 ? -1.065 3.425 1.320 1.00 0.00 204 GLU A C 8
ATOM 7972 O O . GLU A 1 26 ? -1.363 4.517 1.803 1.00 0.00 204 GLU A O 8
ATOM 7984 N N . TYR A 1 27 ? -0.743 3.253 0.044 1.00 0.00 205 TYR A N 8
ATOM 7985 C CA . TYR A 1 27 ? -0.712 4.345 -0.924 1.00 0.00 205 TYR A CA 8
ATOM 7986 C C . TYR A 1 27 ? -1.575 4.041 -2.141 1.00 0.00 205 TYR A C 8
ATOM 7987 O O . TYR A 1 27 ? -1.974 2.901 -2.383 1.00 0.00 205 TYR A O 8
ATOM 8005 N N . ILE A 1 28 ? -1.795 5.067 -2.942 1.00 0.00 206 ILE A N 8
ATOM 8006 C CA . ILE A 1 28 ? -2.543 4.936 -4.172 1.00 0.00 206 ILE A CA 8
ATOM 8007 C C . ILE A 1 28 ? -1.565 5.124 -5.333 1.00 0.00 206 ILE A C 8
ATOM 8008 O O . ILE A 1 28 ? -1.137 6.242 -5.610 1.00 0.00 206 ILE A O 8
ATOM 8024 N N . ILE A 1 29 ? -1.173 4.025 -5.973 1.00 0.00 207 ILE A N 8
ATOM 8025 C CA . ILE A 1 29 ? -0.203 4.059 -7.065 1.00 0.00 207 ILE A CA 8
ATOM 8026 C C . ILE A 1 29 ? -0.695 4.891 -8.257 1.00 0.00 207 ILE A C 8
ATOM 8027 O O . ILE A 1 29 ? -1.805 4.701 -8.755 1.00 0.00 207 ILE A O 8
ATOM 8043 N N . LEU A 1 30 ? 0.146 5.828 -8.690 1.00 0.00 208 LEU A N 8
ATOM 8044 C CA . LEU A 1 30 ? -0.176 6.719 -9.800 1.00 0.00 208 LEU A CA 8
ATOM 8045 C C . LEU A 1 30 ? 0.389 6.195 -11.112 1.00 0.00 208 LEU A C 8
ATOM 8046 O O . LEU A 1 30 ? -0.354 5.784 -12.003 1.00 0.00 208 LEU A O 8
ATOM 8062 N N . GLU A 1 31 ? 1.709 6.243 -11.235 1.00 0.00 209 GLU A N 8
ATOM 8063 C CA . GLU A 1 31 ? 2.385 5.811 -12.450 1.00 0.00 209 GLU A CA 8
ATOM 8064 C C . GLU A 1 31 ? 3.446 4.762 -12.167 1.00 0.00 209 GLU A C 8
ATOM 8065 O O . GLU A 1 31 ? 4.238 4.897 -11.232 1.00 0.00 209 GLU A O 8
ATOM 8077 N N . LYS A 1 32 ? 3.489 3.742 -13.009 1.00 0.00 210 LYS A N 8
ATOM 8078 C CA . LYS A 1 32 ? 4.485 2.693 -12.882 1.00 0.00 210 LYS A CA 8
ATOM 8079 C C . LYS A 1 32 ? 5.426 2.760 -14.079 1.00 0.00 210 LYS A C 8
ATOM 8080 O O . LYS A 1 32 ? 5.680 1.759 -14.752 1.00 0.00 210 LYS A O 8
ATOM 8099 N N . ASN A 1 33 ? 5.932 3.965 -14.333 1.00 0.00 211 ASN A N 8
ATOM 8100 C CA . ASN A 1 33 ? 6.852 4.210 -15.442 1.00 0.00 211 ASN A CA 8
ATOM 8101 C C . ASN A 1 33 ? 8.092 3.341 -15.285 1.00 0.00 211 ASN A C 8
ATOM 8102 O O . ASN A 1 33 ? 8.540 2.691 -16.228 1.00 0.00 211 ASN A O 8
ATOM 8113 N N . ASP A 1 34 ? 8.610 3.314 -14.069 1.00 0.00 212 ASP A N 8
ATOM 8114 C CA . ASP A 1 34 ? 9.768 2.505 -13.743 1.00 0.00 212 ASP A CA 8
ATOM 8115 C C . ASP A 1 34 ? 9.353 1.478 -12.702 1.00 0.00 212 ASP A C 8
ATOM 8116 O O . ASP A 1 34 ? 8.667 1.818 -11.739 1.00 0.00 212 ASP A O 8
ATOM 8125 N N . LEU A 1 35 ? 9.749 0.229 -12.894 1.00 0.00 213 LEU A N 8
ATOM 8126 C CA . LEU A 1 35 ? 9.395 -0.829 -11.957 1.00 0.00 213 LEU A CA 8
ATOM 8127 C C . LEU A 1 35 ? 10.113 -0.644 -10.629 1.00 0.00 213 LEU A C 8
ATOM 8128 O O . LEU A 1 35 ? 9.698 -1.182 -9.608 1.00 0.00 213 LEU A O 8
ATOM 8144 N N . HIS A 1 36 ? 11.185 0.133 -10.654 1.00 0.00 214 HIS A N 8
ATOM 8145 C CA . HIS A 1 36 ? 11.962 0.407 -9.449 1.00 0.00 214 HIS A CA 8
ATOM 8146 C C . HIS A 1 36 ? 11.491 1.699 -8.795 1.00 0.00 214 HIS A C 8
ATOM 8147 O O . HIS A 1 36 ? 11.650 1.899 -7.587 1.00 0.00 214 HIS A O 8
ATOM 8162 N N . TRP A 1 37 ? 10.913 2.578 -9.605 1.00 0.00 215 TRP A N 8
ATOM 8163 C CA . TRP A 1 37 ? 10.415 3.863 -9.126 1.00 0.00 215 TRP A CA 8
ATOM 8164 C C . TRP A 1 37 ? 8.931 4.017 -9.420 1.00 0.00 215 TRP A C 8
ATOM 8165 O O . TRP A 1 37 ? 8.537 4.507 -10.481 1.00 0.00 215 TRP A O 8
ATOM 8186 N N . TRP A 1 38 ? 8.118 3.599 -8.463 1.00 0.00 216 TRP A N 8
ATOM 8187 C CA . TRP A 1 38 ? 6.667 3.681 -8.587 1.00 0.00 216 TRP A CA 8
ATOM 8188 C C . TRP A 1 38 ? 6.145 5.000 -8.035 1.00 0.00 216 TRP A C 8
ATOM 8189 O O . TRP A 1 38 ? 6.263 5.266 -6.844 1.00 0.00 216 TRP A O 8
ATOM 8210 N N . ARG A 1 39 ? 5.528 5.808 -8.880 1.00 0.00 217 ARG A N 8
ATOM 8211 C CA . ARG A 1 39 ? 4.957 7.069 -8.428 1.00 0.00 217 ARG A CA 8
ATOM 8212 C C . ARG A 1 39 ? 3.615 6.804 -7.772 1.00 0.00 217 ARG A C 8
ATOM 8213 O O . ARG A 1 39 ? 2.718 6.257 -8.402 1.00 0.00 217 ARG A O 8
ATOM 8234 N N . ALA A 1 40 ? 3.478 7.174 -6.510 1.00 0.00 218 ALA A N 8
ATOM 8235 C CA . ALA A 1 40 ? 2.232 6.950 -5.788 1.00 0.00 218 ALA A CA 8
ATOM 8236 C C . ALA A 1 40 ? 1.770 8.213 -5.081 1.00 0.00 218 ALA A C 8
ATOM 8237 O O . ALA A 1 40 ? 2.553 9.132 -4.867 1.00 0.00 218 ALA A O 8
ATOM 8244 N N . ARG A 1 41 ? 0.491 8.242 -4.731 1.00 0.00 219 ARG A N 8
ATOM 8245 C CA . ARG A 1 41 ? -0.108 9.382 -4.053 1.00 0.00 219 ARG A CA 8
ATOM 8246 C C . ARG A 1 41 ? -0.493 8.991 -2.627 1.00 0.00 219 ARG A C 8
ATOM 8247 O O . ARG A 1 41 ? -1.019 7.904 -2.402 1.00 0.00 219 ARG A O 8
ATOM 8268 N N . ASP A 1 42 ? -0.234 9.877 -1.678 1.00 0.00 220 ASP A N 8
ATOM 8269 C CA . ASP A 1 42 ? -0.559 9.629 -0.277 1.00 0.00 220 ASP A CA 8
ATOM 8270 C C . ASP A 1 42 ? -1.246 10.835 0.326 1.00 0.00 220 ASP A C 8
ATOM 8271 O O . ASP A 1 42 ? -2.242 10.713 1.043 1.00 0.00 220 ASP A O 8
ATOM 8280 N N . LYS A 1 43 ? -0.696 12.002 0.047 1.00 0.00 221 LYS A N 8
ATOM 8281 C CA . LYS A 1 43 ? -1.239 13.237 0.581 1.00 0.00 221 LYS A CA 8
ATOM 8282 C C . LYS A 1 43 ? -2.297 13.825 -0.349 1.00 0.00 221 LYS A C 8
ATOM 8283 O O . LYS A 1 43 ? -3.319 13.193 -0.617 1.00 0.00 221 LYS A O 8
ATOM 8302 N N . TYR A 1 44 ? -2.048 15.047 -0.828 1.00 0.00 222 TYR A N 8
ATOM 8303 C CA . TYR A 1 44 ? -2.981 15.734 -1.716 1.00 0.00 222 TYR A CA 8
ATOM 8304 C C . TYR A 1 44 ? -2.237 16.408 -2.869 1.00 0.00 222 TYR A C 8
ATOM 8305 O O . TYR A 1 44 ? -2.360 17.619 -3.069 1.00 0.00 222 TYR A O 8
ATOM 8323 N N . GLY A 1 45 ? -1.456 15.639 -3.620 1.00 0.00 223 GLY A N 8
ATOM 8324 C CA . GLY A 1 45 ? -0.707 16.207 -4.732 1.00 0.00 223 GLY A CA 8
ATOM 8325 C C . GLY A 1 45 ? 0.769 16.362 -4.413 1.00 0.00 223 GLY A C 8
ATOM 8326 O O . GLY A 1 45 ? 1.596 16.515 -5.313 1.00 0.00 223 GLY A O 8
ATOM 8330 N N . SER A 1 46 ? 1.100 16.297 -3.130 1.00 0.00 224 SER A N 8
ATOM 8331 C CA . SER A 1 46 ? 2.483 16.399 -2.673 1.00 0.00 224 SER A CA 8
ATOM 8332 C C . SER A 1 46 ? 3.118 15.019 -2.682 1.00 0.00 224 SER A C 8
ATOM 8333 O O . SER A 1 46 ? 3.594 14.531 -1.656 1.00 0.00 224 SER A O 8
ATOM 8341 N N . GLU A 1 47 ? 3.058 14.368 -3.833 1.00 0.00 225 GLU A N 8
ATOM 8342 C CA . GLU A 1 47 ? 3.556 13.009 -3.965 1.00 0.00 225 GLU A CA 8
ATOM 8343 C C . GLU A 1 47 ? 4.821 12.932 -4.808 1.00 0.00 225 GLU A C 8
ATOM 8344 O O . GLU A 1 47 ? 5.430 13.956 -5.130 1.00 0.00 225 GLU A O 8
ATOM 8356 N N . GLY A 1 48 ? 5.214 11.714 -5.158 1.00 0.00 226 GLY A N 8
ATOM 8357 C CA . GLY A 1 48 ? 6.409 11.517 -5.953 1.00 0.00 226 GLY A CA 8
ATOM 8358 C C . GLY A 1 48 ? 6.664 10.055 -6.238 1.00 0.00 226 GLY A C 8
ATOM 8359 O O . GLY A 1 48 ? 5.750 9.229 -6.164 1.00 0.00 226 GLY A O 8
ATOM 8363 N N . TYR A 1 49 ? 7.905 9.730 -6.566 1.00 0.00 227 TYR A N 8
ATOM 8364 C CA . TYR A 1 49 ? 8.272 8.355 -6.856 1.00 0.00 227 TYR A CA 8
ATOM 8365 C C . TYR A 1 49 ? 8.648 7.635 -5.574 1.00 0.00 227 TYR A C 8
ATOM 8366 O O . TYR A 1 49 ? 9.235 8.221 -4.664 1.00 0.00 227 TYR A O 8
ATOM 8384 N N . ILE A 1 50 ? 8.316 6.363 -5.514 1.00 0.00 228 ILE A N 8
ATOM 8385 C CA . ILE A 1 50 ? 8.615 5.542 -4.359 1.00 0.00 228 ILE A CA 8
ATOM 8386 C C . ILE A 1 50 ? 9.376 4.302 -4.792 1.00 0.00 228 ILE A C 8
ATOM 8387 O O . ILE A 1 50 ? 8.960 3.610 -5.725 1.00 0.00 228 ILE A O 8
ATOM 8403 N N . PRO A 1 51 ? 10.474 3.968 -4.109 1.00 0.00 229 PRO A N 8
ATOM 8404 C CA . PRO A 1 51 ? 11.214 2.773 -4.429 1.00 0.00 229 PRO A CA 8
ATOM 8405 C C . PRO A 1 51 ? 10.412 1.555 -4.006 1.00 0.00 229 PRO A C 8
ATOM 8406 O O . PRO A 1 51 ? 10.334 1.258 -2.814 1.00 0.00 229 PRO A O 8
ATOM 8417 N N . SER A 1 52 ? 9.802 0.878 -4.977 1.00 0.00 230 SER A N 8
ATOM 8418 C CA . SER A 1 52 ? 8.983 -0.317 -4.727 1.00 0.00 230 SER A CA 8
ATOM 8419 C C . SER A 1 52 ? 9.698 -1.341 -3.835 1.00 0.00 230 SER A C 8
ATOM 8420 O O . SER A 1 52 ? 9.071 -2.250 -3.297 1.00 0.00 230 SER A O 8
ATOM 8428 N N . ASN A 1 53 ? 11.001 -1.162 -3.649 1.00 0.00 231 ASN A N 8
ATOM 8429 C CA . ASN A 1 53 ? 11.777 -2.034 -2.788 1.00 0.00 231 ASN A CA 8
ATOM 8430 C C . ASN A 1 53 ? 11.247 -1.954 -1.355 1.00 0.00 231 ASN A C 8
ATOM 8431 O O . ASN A 1 53 ? 11.417 -2.879 -0.561 1.00 0.00 231 ASN A O 8
ATOM 8442 N N . TYR A 1 54 ? 10.597 -0.831 -1.042 1.00 0.00 232 TYR A N 8
ATOM 8443 C CA . TYR A 1 54 ? 10.028 -0.605 0.281 1.00 0.00 232 TYR A CA 8
ATOM 8444 C C . TYR A 1 54 ? 8.498 -0.649 0.259 1.00 0.00 232 TYR A C 8
ATOM 8445 O O . TYR A 1 54 ? 7.870 -0.511 1.304 1.00 0.00 232 TYR A O 8
ATOM 8463 N N . VAL A 1 55 ? 7.897 -0.827 -0.918 1.00 0.00 233 VAL A N 8
ATOM 8464 C CA . VAL A 1 55 ? 6.437 -0.872 -1.028 1.00 0.00 233 VAL A CA 8
ATOM 8465 C C . VAL A 1 55 ? 5.977 -2.042 -1.904 1.00 0.00 233 VAL A C 8
ATOM 8466 O O . VAL A 1 55 ? 6.425 -2.204 -3.036 1.00 0.00 233 VAL A O 8
ATOM 8479 N N . THR A 1 56 ? 5.058 -2.836 -1.385 1.00 0.00 234 THR A N 8
ATOM 8480 C CA . THR A 1 56 ? 4.520 -3.961 -2.127 1.00 0.00 234 THR A CA 8
ATOM 8481 C C . THR A 1 56 ? 3.225 -3.537 -2.802 1.00 0.00 234 THR A C 8
ATOM 8482 O O . THR A 1 56 ? 2.737 -2.426 -2.575 1.00 0.00 234 THR A O 8
ATOM 8493 N N . GLY A 1 57 ? 2.654 -4.416 -3.612 1.00 0.00 235 GLY A N 8
ATOM 8494 C CA . GLY A 1 57 ? 1.404 -4.094 -4.265 1.00 0.00 235 GLY A CA 8
ATOM 8495 C C . GLY A 1 57 ? 0.266 -4.223 -3.284 1.00 0.00 235 GLY A C 8
ATOM 8496 O O . GLY A 1 57 ? 0.370 -3.766 -2.147 1.00 0.00 235 GLY A O 8
ATOM 8500 N N . LYS A 1 58 ? -0.808 -4.872 -3.679 1.00 0.00 236 LYS A N 8
ATOM 8501 C CA . LYS A 1 58 ? -1.916 -5.058 -2.763 1.00 0.00 236 LYS A CA 8
ATOM 8502 C C . LYS A 1 58 ? -1.685 -6.296 -1.903 1.00 0.00 236 LYS A C 8
ATOM 8503 O O . LYS A 1 58 ? -2.590 -7.107 -1.695 1.00 0.00 236 LYS A O 8
ATOM 8522 N N . LYS A 1 59 ? -0.457 -6.437 -1.400 1.00 0.00 237 LYS A N 8
ATOM 8523 C CA . LYS A 1 59 ? -0.111 -7.574 -0.562 1.00 0.00 237 LYS A CA 8
ATOM 8524 C C . LYS A 1 59 ? -0.427 -7.286 0.906 1.00 0.00 237 LYS A C 8
ATOM 8525 O O . LYS A 1 59 ? 0.260 -6.504 1.570 1.00 0.00 237 LYS A O 8
ATOM 8544 N N . SER A 1 60 ? -1.465 -7.934 1.400 1.00 0.00 238 SER A N 8
ATOM 8545 C CA . SER A 1 60 ? -1.884 -7.785 2.782 1.00 0.00 238 SER A CA 8
ATOM 8546 C C . SER A 1 60 ? -2.411 -9.121 3.282 1.00 0.00 238 SER A C 8
ATOM 8547 O O . SER A 1 60 ? -3.457 -9.197 3.927 1.00 0.00 238 SER A O 8
ATOM 8555 N N . ASN A 1 61 ? -1.679 -10.184 2.950 1.00 0.00 239 ASN A N 8
ATOM 8556 C CA . ASN A 1 61 ? -2.069 -11.533 3.332 1.00 0.00 239 ASN A CA 8
ATOM 8557 C C . ASN A 1 61 ? -1.763 -11.799 4.801 1.00 0.00 239 ASN A C 8
ATOM 8558 O O . ASN A 1 61 ? -0.819 -12.515 5.144 1.00 0.00 239 ASN A O 8
ATOM 8569 N N . ASN A 1 62 ? -2.589 -11.221 5.656 1.00 0.00 240 ASN A N 8
ATOM 8570 C CA . ASN A 1 62 ? -2.473 -11.379 7.098 1.00 0.00 240 ASN A CA 8
ATOM 8571 C C . ASN A 1 62 ? -3.789 -11.925 7.621 1.00 0.00 240 ASN A C 8
ATOM 8572 O O . ASN A 1 62 ? -4.179 -11.684 8.763 1.00 0.00 240 ASN A O 8
ATOM 8583 N N . LEU A 1 63 ? -4.482 -12.636 6.739 1.00 0.00 241 LEU A N 8
ATOM 8584 C CA . LEU A 1 63 ? -5.784 -13.213 7.044 1.00 0.00 241 LEU A CA 8
ATOM 8585 C C . LEU A 1 63 ? -5.658 -14.505 7.825 1.00 0.00 241 LEU A C 8
ATOM 8586 O O . LEU A 1 63 ? -6.566 -14.880 8.561 1.00 0.00 241 LEU A O 8
ATOM 8602 N N . ASP A 1 64 ? -4.547 -15.200 7.659 1.00 0.00 242 ASP A N 8
ATOM 8603 C CA . ASP A 1 64 ? -4.342 -16.457 8.356 1.00 0.00 242 ASP A CA 8
ATOM 8604 C C . ASP A 1 64 ? -4.387 -16.250 9.867 1.00 0.00 242 ASP A C 8
ATOM 8605 O O . ASP A 1 64 ? -3.594 -15.487 10.432 1.00 0.00 242 ASP A O 8
ATOM 8614 N N . GLN A 1 65 ? -5.340 -16.931 10.504 1.00 0.00 243 GLN A N 8
ATOM 8615 C CA . GLN A 1 65 ? -5.542 -16.852 11.952 1.00 0.00 243 GLN A CA 8
ATOM 8616 C C . GLN A 1 65 ? -5.868 -15.428 12.400 1.00 0.00 243 GLN A C 8
ATOM 8617 O O . GLN A 1 65 ? -5.061 -14.786 13.075 1.00 0.00 243 GLN A O 8
ATOM 8631 N N . TYR A 1 66 ? -7.050 -14.935 12.032 1.00 0.00 244 TYR A N 8
ATOM 8632 C CA . TYR A 1 66 ? -7.447 -13.580 12.420 1.00 0.00 244 TYR A CA 8
ATOM 8633 C C . TYR A 1 66 ? -8.604 -13.595 13.413 1.00 0.00 244 TYR A C 8
ATOM 8634 O O . TYR A 1 66 ? -9.336 -14.585 13.525 1.00 0.00 244 TYR A O 8
ATOM 8652 N N . ASP A 1 67 ? -8.779 -12.481 14.112 1.00 0.00 245 ASP A N 8
ATOM 8653 C CA . ASP A 1 67 ? -9.857 -12.341 15.076 1.00 0.00 245 ASP A CA 8
ATOM 8654 C C . ASP A 1 67 ? -10.615 -11.054 14.811 1.00 0.00 245 ASP A C 8
ATOM 8655 O O . ASP A 1 67 ? -10.003 -10.114 14.272 1.00 0.00 245 ASP A O 8
ATOM 8665 N N . GLY A 1 1 ? -11.066 0.237 -8.029 1.00 0.00 179 GLY A N 9
ATOM 8666 C CA . GLY A 1 1 ? -9.767 -0.118 -8.655 1.00 0.00 179 GLY A CA 9
ATOM 8667 C C . GLY A 1 1 ? -8.858 1.088 -8.841 1.00 0.00 179 GLY A C 9
ATOM 8668 O O . GLY A 1 1 ? -8.585 1.497 -9.972 1.00 0.00 179 GLY A O 9
ATOM 8674 N N . SER A 1 2 ? -8.376 1.657 -7.740 1.00 0.00 180 SER A N 9
ATOM 8675 C CA . SER A 1 2 ? -7.485 2.812 -7.803 1.00 0.00 180 SER A CA 9
ATOM 8676 C C . SER A 1 2 ? -6.032 2.381 -7.621 1.00 0.00 180 SER A C 9
ATOM 8677 O O . SER A 1 2 ? -5.118 3.199 -7.719 1.00 0.00 180 SER A O 9
ATOM 8685 N N . GLU A 1 3 ? -5.850 1.083 -7.368 1.00 0.00 181 GLU A N 9
ATOM 8686 C CA . GLU A 1 3 ? -4.536 0.475 -7.173 1.00 0.00 181 GLU A CA 9
ATOM 8687 C C . GLU A 1 3 ? -3.802 1.074 -5.973 1.00 0.00 181 GLU A C 9
ATOM 8688 O O . GLU A 1 3 ? -3.081 2.069 -6.086 1.00 0.00 181 GLU A O 9
ATOM 8700 N N . ILE A 1 4 ? -3.979 0.449 -4.820 1.00 0.00 182 ILE A N 9
ATOM 8701 C CA . ILE A 1 4 ? -3.326 0.900 -3.604 1.00 0.00 182 ILE A CA 9
ATOM 8702 C C . ILE A 1 4 ? -2.037 0.119 -3.366 1.00 0.00 182 ILE A C 9
ATOM 8703 O O . ILE A 1 4 ? -1.977 -1.088 -3.615 1.00 0.00 182 ILE A O 9
ATOM 8719 N N . VAL A 1 5 ? -1.015 0.798 -2.870 1.00 0.00 183 VAL A N 9
ATOM 8720 C CA . VAL A 1 5 ? 0.248 0.144 -2.590 1.00 0.00 183 VAL A CA 9
ATOM 8721 C C . VAL A 1 5 ? 0.613 0.271 -1.109 1.00 0.00 183 VAL A C 9
ATOM 8722 O O . VAL A 1 5 ? 0.871 1.365 -0.603 1.00 0.00 183 VAL A O 9
ATOM 8735 N N . VAL A 1 6 ? 0.626 -0.856 -0.421 1.00 0.00 184 VAL A N 9
ATOM 8736 C CA . VAL A 1 6 ? 0.961 -0.895 0.989 1.00 0.00 184 VAL A CA 9
ATOM 8737 C C . VAL A 1 6 ? 2.474 -0.894 1.159 1.00 0.00 184 VAL A C 9
ATOM 8738 O O . VAL A 1 6 ? 3.150 -1.843 0.753 1.00 0.00 184 VAL A O 9
ATOM 8751 N N . ALA A 1 7 ? 3.000 0.167 1.755 1.00 0.00 185 ALA A N 9
ATOM 8752 C CA . ALA A 1 7 ? 4.434 0.279 1.976 1.00 0.00 185 ALA A CA 9
ATOM 8753 C C . ALA A 1 7 ? 4.899 -0.813 2.932 1.00 0.00 185 ALA A C 9
ATOM 8754 O O . ALA A 1 7 ? 4.143 -1.264 3.791 1.00 0.00 185 ALA A O 9
ATOM 8761 N N . MET A 1 8 ? 6.134 -1.243 2.775 1.00 0.00 186 MET A N 9
ATOM 8762 C CA . MET A 1 8 ? 6.677 -2.289 3.620 1.00 0.00 186 MET A CA 9
ATOM 8763 C C . MET A 1 8 ? 7.722 -1.712 4.560 1.00 0.00 186 MET A C 9
ATOM 8764 O O . MET A 1 8 ? 7.667 -1.906 5.775 1.00 0.00 186 MET A O 9
ATOM 8778 N N . TYR A 1 9 ? 8.673 -0.996 3.981 1.00 0.00 187 TYR A N 9
ATOM 8779 C CA . TYR A 1 9 ? 9.742 -0.379 4.749 1.00 0.00 187 TYR A CA 9
ATOM 8780 C C . TYR A 1 9 ? 9.570 1.134 4.776 1.00 0.00 187 TYR A C 9
ATOM 8781 O O . TYR A 1 9 ? 8.956 1.714 3.878 1.00 0.00 187 TYR A O 9
ATOM 8799 N N . ASP A 1 10 ? 10.119 1.768 5.806 1.00 0.00 188 ASP A N 9
ATOM 8800 C CA . ASP A 1 10 ? 10.033 3.219 5.956 1.00 0.00 188 ASP A CA 9
ATOM 8801 C C . ASP A 1 10 ? 10.954 3.933 4.968 1.00 0.00 188 ASP A C 9
ATOM 8802 O O . ASP A 1 10 ? 11.896 3.337 4.434 1.00 0.00 188 ASP A O 9
ATOM 8811 N N . PHE A 1 11 ? 10.661 5.205 4.719 1.00 0.00 189 PHE A N 9
ATOM 8812 C CA . PHE A 1 11 ? 11.437 6.017 3.786 1.00 0.00 189 PHE A CA 9
ATOM 8813 C C . PHE A 1 11 ? 11.213 7.503 4.079 1.00 0.00 189 PHE A C 9
ATOM 8814 O O . PHE A 1 11 ? 10.076 7.971 4.100 1.00 0.00 189 PHE A O 9
ATOM 8831 N N . GLN A 1 12 ? 12.293 8.242 4.317 1.00 0.00 190 GLN A N 9
ATOM 8832 C CA . GLN A 1 12 ? 12.188 9.671 4.619 1.00 0.00 190 GLN A CA 9
ATOM 8833 C C . GLN A 1 12 ? 12.268 10.520 3.354 1.00 0.00 190 GLN A C 9
ATOM 8834 O O . GLN A 1 12 ? 13.298 10.570 2.681 1.00 0.00 190 GLN A O 9
ATOM 8848 N N . ALA A 1 13 ? 11.169 11.193 3.051 1.00 0.00 191 ALA A N 9
ATOM 8849 C CA . ALA A 1 13 ? 11.092 12.054 1.874 1.00 0.00 191 ALA A CA 9
ATOM 8850 C C . ALA A 1 13 ? 11.867 13.336 2.082 1.00 0.00 191 ALA A C 9
ATOM 8851 O O . ALA A 1 13 ? 11.924 13.863 3.193 1.00 0.00 191 ALA A O 9
ATOM 8858 N N . THR A 1 14 ? 12.444 13.846 1.009 1.00 0.00 192 THR A N 9
ATOM 8859 C CA . THR A 1 14 ? 13.193 15.083 1.084 1.00 0.00 192 THR A CA 9
ATOM 8860 C C . THR A 1 14 ? 12.234 16.260 0.922 1.00 0.00 192 THR A C 9
ATOM 8861 O O . THR A 1 14 ? 11.796 16.830 1.920 1.00 0.00 192 THR A O 9
ATOM 8872 N N . GLU A 1 15 ? 11.883 16.588 -0.330 1.00 0.00 193 GLU A N 9
ATOM 8873 C CA . GLU A 1 15 ? 10.944 17.685 -0.616 1.00 0.00 193 GLU A CA 9
ATOM 8874 C C . GLU A 1 15 ? 10.428 17.676 -2.059 1.00 0.00 193 GLU A C 9
ATOM 8875 O O . GLU A 1 15 ? 11.133 18.091 -2.983 1.00 0.00 193 GLU A O 9
ATOM 8887 N N . ALA A 1 16 ? 9.173 17.254 -2.223 1.00 0.00 194 ALA A N 9
ATOM 8888 C CA . ALA A 1 16 ? 8.492 17.243 -3.525 1.00 0.00 194 ALA A CA 9
ATOM 8889 C C . ALA A 1 16 ? 9.238 16.461 -4.600 1.00 0.00 194 ALA A C 9
ATOM 8890 O O . ALA A 1 16 ? 9.628 17.017 -5.628 1.00 0.00 194 ALA A O 9
ATOM 8897 N N . HIS A 1 17 ? 9.376 15.168 -4.373 1.00 0.00 195 HIS A N 9
ATOM 8898 C CA . HIS A 1 17 ? 10.015 14.254 -5.317 1.00 0.00 195 HIS A CA 9
ATOM 8899 C C . HIS A 1 17 ? 10.075 12.891 -4.677 1.00 0.00 195 HIS A C 9
ATOM 8900 O O . HIS A 1 17 ? 9.696 11.880 -5.267 1.00 0.00 195 HIS A O 9
ATOM 8915 N N . ASP A 1 18 ? 10.531 12.904 -3.440 1.00 0.00 196 ASP A N 9
ATOM 8916 C CA . ASP A 1 18 ? 10.638 11.709 -2.635 1.00 0.00 196 ASP A CA 9
ATOM 8917 C C . ASP A 1 18 ? 9.359 11.593 -1.823 1.00 0.00 196 ASP A C 9
ATOM 8918 O O . ASP A 1 18 ? 8.733 12.613 -1.530 1.00 0.00 196 ASP A O 9
ATOM 8927 N N . LEU A 1 19 ? 8.949 10.389 -1.461 1.00 0.00 197 LEU A N 9
ATOM 8928 C CA . LEU A 1 19 ? 7.724 10.240 -0.685 1.00 0.00 197 LEU A CA 9
ATOM 8929 C C . LEU A 1 19 ? 7.987 9.543 0.641 1.00 0.00 197 LEU A C 9
ATOM 8930 O O . LEU A 1 19 ? 8.776 8.608 0.720 1.00 0.00 197 LEU A O 9
ATOM 8946 N N . ARG A 1 20 ? 7.322 10.028 1.685 1.00 0.00 198 ARG A N 9
ATOM 8947 C CA . ARG A 1 20 ? 7.465 9.486 3.021 1.00 0.00 198 ARG A CA 9
ATOM 8948 C C . ARG A 1 20 ? 6.780 8.132 3.143 1.00 0.00 198 ARG A C 9
ATOM 8949 O O . ARG A 1 20 ? 5.560 8.038 3.044 1.00 0.00 198 ARG A O 9
ATOM 8970 N N . LEU A 1 21 ? 7.563 7.099 3.388 1.00 0.00 199 LEU A N 9
ATOM 8971 C CA . LEU A 1 21 ? 7.026 5.761 3.559 1.00 0.00 199 LEU A CA 9
ATOM 8972 C C . LEU A 1 21 ? 7.140 5.334 5.007 1.00 0.00 199 LEU A C 9
ATOM 8973 O O . LEU A 1 21 ? 7.984 5.842 5.747 1.00 0.00 199 LEU A O 9
ATOM 8989 N N . GLU A 1 22 ? 6.319 4.376 5.384 1.00 0.00 200 GLU A N 9
ATOM 8990 C CA . GLU A 1 22 ? 6.334 3.834 6.729 1.00 0.00 200 GLU A CA 9
ATOM 8991 C C . GLU A 1 22 ? 6.296 2.317 6.652 1.00 0.00 200 GLU A C 9
ATOM 8992 O O . GLU A 1 22 ? 6.261 1.747 5.563 1.00 0.00 200 GLU A O 9
ATOM 9004 N N . ARG A 1 23 ? 6.278 1.667 7.801 1.00 0.00 201 ARG A N 9
ATOM 9005 C CA . ARG A 1 23 ? 6.203 0.215 7.845 1.00 0.00 201 ARG A CA 9
ATOM 9006 C C . ARG A 1 23 ? 4.739 -0.196 7.730 1.00 0.00 201 ARG A C 9
ATOM 9007 O O . ARG A 1 23 ? 4.146 -0.751 8.658 1.00 0.00 201 ARG A O 9
ATOM 9028 N N . GLY A 1 24 ? 4.165 0.140 6.584 1.00 0.00 202 GLY A N 9
ATOM 9029 C CA . GLY A 1 24 ? 2.771 -0.123 6.307 1.00 0.00 202 GLY A CA 9
ATOM 9030 C C . GLY A 1 24 ? 2.146 1.069 5.621 1.00 0.00 202 GLY A C 9
ATOM 9031 O O . GLY A 1 24 ? 2.850 1.816 4.940 1.00 0.00 202 GLY A O 9
ATOM 9035 N N . GLN A 1 25 ? 0.842 1.259 5.810 1.00 0.00 203 GLN A N 9
ATOM 9036 C CA . GLN A 1 25 ? 0.113 2.382 5.221 1.00 0.00 203 GLN A CA 9
ATOM 9037 C C . GLN A 1 25 ? -0.079 2.202 3.714 1.00 0.00 203 GLN A C 9
ATOM 9038 O O . GLN A 1 25 ? 0.881 2.056 2.955 1.00 0.00 203 GLN A O 9
ATOM 9052 N N . GLU A 1 26 ? -1.339 2.192 3.297 1.00 0.00 204 GLU A N 9
ATOM 9053 C CA . GLU A 1 26 ? -1.691 2.011 1.897 1.00 0.00 204 GLU A CA 9
ATOM 9054 C C . GLU A 1 26 ? -1.657 3.338 1.138 1.00 0.00 204 GLU A C 9
ATOM 9055 O O . GLU A 1 26 ? -2.327 4.301 1.525 1.00 0.00 204 GLU A O 9
ATOM 9067 N N . TYR A 1 27 ? -0.896 3.378 0.050 1.00 0.00 205 TYR A N 9
ATOM 9068 C CA . TYR A 1 27 ? -0.799 4.583 -0.771 1.00 0.00 205 TYR A CA 9
ATOM 9069 C C . TYR A 1 27 ? -1.523 4.373 -2.092 1.00 0.00 205 TYR A C 9
ATOM 9070 O O . TYR A 1 27 ? -2.003 3.283 -2.372 1.00 0.00 205 TYR A O 9
ATOM 9088 N N . ILE A 1 28 ? -1.593 5.417 -2.900 1.00 0.00 206 ILE A N 9
ATOM 9089 C CA . ILE A 1 28 ? -2.259 5.340 -4.192 1.00 0.00 206 ILE A CA 9
ATOM 9090 C C . ILE A 1 28 ? -1.280 5.653 -5.322 1.00 0.00 206 ILE A C 9
ATOM 9091 O O . ILE A 1 28 ? -1.027 6.813 -5.633 1.00 0.00 206 ILE A O 9
ATOM 9107 N N . ILE A 1 29 ? -0.715 4.612 -5.915 1.00 0.00 207 ILE A N 9
ATOM 9108 C CA . ILE A 1 29 ? 0.257 4.774 -6.990 1.00 0.00 207 ILE A CA 9
ATOM 9109 C C . ILE A 1 29 ? -0.347 5.463 -8.222 1.00 0.00 207 ILE A C 9
ATOM 9110 O O . ILE A 1 29 ? -1.441 5.119 -8.677 1.00 0.00 207 ILE A O 9
ATOM 9126 N N . LEU A 1 30 ? 0.386 6.441 -8.753 1.00 0.00 208 LEU A N 9
ATOM 9127 C CA . LEU A 1 30 ? -0.040 7.195 -9.928 1.00 0.00 208 LEU A CA 9
ATOM 9128 C C . LEU A 1 30 ? 0.551 6.588 -11.188 1.00 0.00 208 LEU A C 9
ATOM 9129 O O . LEU A 1 30 ? -0.160 6.329 -12.166 1.00 0.00 208 LEU A O 9
ATOM 9145 N N . GLU A 1 31 ? 1.870 6.397 -11.176 1.00 0.00 209 GLU A N 9
ATOM 9146 C CA . GLU A 1 31 ? 2.569 5.861 -12.339 1.00 0.00 209 GLU A CA 9
ATOM 9147 C C . GLU A 1 31 ? 3.392 4.622 -12.018 1.00 0.00 209 GLU A C 9
ATOM 9148 O O . GLU A 1 31 ? 3.973 4.501 -10.939 1.00 0.00 209 GLU A O 9
ATOM 9160 N N . LYS A 1 32 ? 3.483 3.738 -13.003 1.00 0.00 210 LYS A N 9
ATOM 9161 C CA . LYS A 1 32 ? 4.278 2.525 -12.893 1.00 0.00 210 LYS A CA 9
ATOM 9162 C C . LYS A 1 32 ? 5.348 2.560 -13.986 1.00 0.00 210 LYS A C 9
ATOM 9163 O O . LYS A 1 32 ? 5.447 1.654 -14.814 1.00 0.00 210 LYS A O 9
ATOM 9182 N N . ASN A 1 33 ? 6.119 3.651 -13.997 1.00 0.00 211 ASN A N 9
ATOM 9183 C CA . ASN A 1 33 ? 7.169 3.859 -14.997 1.00 0.00 211 ASN A CA 9
ATOM 9184 C C . ASN A 1 33 ? 8.177 2.721 -14.999 1.00 0.00 211 ASN A C 9
ATOM 9185 O O . ASN A 1 33 ? 8.238 1.934 -15.944 1.00 0.00 211 ASN A O 9
ATOM 9196 N N . ASP A 1 34 ? 8.970 2.629 -13.944 1.00 0.00 212 ASP A N 9
ATOM 9197 C CA . ASP A 1 34 ? 9.968 1.578 -13.845 1.00 0.00 212 ASP A CA 9
ATOM 9198 C C . ASP A 1 34 ? 9.402 0.411 -13.049 1.00 0.00 212 ASP A C 9
ATOM 9199 O O . ASP A 1 34 ? 8.328 0.521 -12.461 1.00 0.00 212 ASP A O 9
ATOM 9208 N N . LEU A 1 35 ? 10.113 -0.702 -13.036 1.00 0.00 213 LEU A N 9
ATOM 9209 C CA . LEU A 1 35 ? 9.655 -1.871 -12.306 1.00 0.00 213 LEU A CA 9
ATOM 9210 C C . LEU A 1 35 ? 10.112 -1.802 -10.856 1.00 0.00 213 LEU A C 9
ATOM 9211 O O . LEU A 1 35 ? 9.558 -2.474 -9.987 1.00 0.00 213 LEU A O 9
ATOM 9227 N N . HIS A 1 36 ? 11.122 -0.974 -10.603 1.00 0.00 214 HIS A N 9
ATOM 9228 C CA . HIS A 1 36 ? 11.653 -0.800 -9.255 1.00 0.00 214 HIS A CA 9
ATOM 9229 C C . HIS A 1 36 ? 11.340 0.598 -8.735 1.00 0.00 214 HIS A C 9
ATOM 9230 O O . HIS A 1 36 ? 11.404 0.851 -7.533 1.00 0.00 214 HIS A O 9
ATOM 9245 N N . TRP A 1 37 ? 11.022 1.507 -9.649 1.00 0.00 215 TRP A N 9
ATOM 9246 C CA . TRP A 1 37 ? 10.716 2.883 -9.285 1.00 0.00 215 TRP A CA 9
ATOM 9247 C C . TRP A 1 37 ? 9.314 3.289 -9.723 1.00 0.00 215 TRP A C 9
ATOM 9248 O O . TRP A 1 37 ? 9.063 3.521 -10.907 1.00 0.00 215 TRP A O 9
ATOM 9269 N N . TRP A 1 38 ? 8.411 3.403 -8.763 1.00 0.00 216 TRP A N 9
ATOM 9270 C CA . TRP A 1 38 ? 7.048 3.820 -9.050 1.00 0.00 216 TRP A CA 9
ATOM 9271 C C . TRP A 1 38 ? 6.827 5.222 -8.513 1.00 0.00 216 TRP A C 9
ATOM 9272 O O . TRP A 1 38 ? 7.740 5.844 -7.981 1.00 0.00 216 TRP A O 9
ATOM 9293 N N . ARG A 1 39 ? 5.609 5.709 -8.627 1.00 0.00 217 ARG A N 9
ATOM 9294 C CA . ARG A 1 39 ? 5.264 7.029 -8.122 1.00 0.00 217 ARG A CA 9
ATOM 9295 C C . ARG A 1 39 ? 3.904 6.929 -7.460 1.00 0.00 217 ARG A C 9
ATOM 9296 O O . ARG A 1 39 ? 2.914 6.698 -8.148 1.00 0.00 217 ARG A O 9
ATOM 9317 N N . ALA A 1 40 ? 3.853 7.052 -6.136 1.00 0.00 218 ALA A N 9
ATOM 9318 C CA . ALA A 1 40 ? 2.581 6.920 -5.420 1.00 0.00 218 ALA A CA 9
ATOM 9319 C C . ALA A 1 40 ? 2.150 8.211 -4.739 1.00 0.00 218 ALA A C 9
ATOM 9320 O O . ALA A 1 40 ? 2.947 9.122 -4.548 1.00 0.00 218 ALA A O 9
ATOM 9327 N N . ARG A 1 41 ? 0.859 8.270 -4.422 1.00 0.00 219 ARG A N 9
ATOM 9328 C CA . ARG A 1 41 ? 0.233 9.433 -3.801 1.00 0.00 219 ARG A CA 9
ATOM 9329 C C . ARG A 1 41 ? -0.013 9.189 -2.317 1.00 0.00 219 ARG A C 9
ATOM 9330 O O . ARG A 1 41 ? -0.348 8.076 -1.911 1.00 0.00 219 ARG A O 9
ATOM 9351 N N . ASP A 1 42 ? 0.138 10.237 -1.521 1.00 0.00 220 ASP A N 9
ATOM 9352 C CA . ASP A 1 42 ? -0.086 10.146 -0.084 1.00 0.00 220 ASP A CA 9
ATOM 9353 C C . ASP A 1 42 ? -1.103 11.184 0.374 1.00 0.00 220 ASP A C 9
ATOM 9354 O O . ASP A 1 42 ? -2.234 10.847 0.721 1.00 0.00 220 ASP A O 9
ATOM 9363 N N . LYS A 1 43 ? -0.687 12.443 0.399 1.00 0.00 221 LYS A N 9
ATOM 9364 C CA . LYS A 1 43 ? -1.554 13.529 0.845 1.00 0.00 221 LYS A CA 9
ATOM 9365 C C . LYS A 1 43 ? -2.348 14.156 -0.302 1.00 0.00 221 LYS A C 9
ATOM 9366 O O . LYS A 1 43 ? -2.988 13.466 -1.087 1.00 0.00 221 LYS A O 9
ATOM 9385 N N . TYR A 1 44 ? -2.299 15.482 -0.370 1.00 0.00 222 TYR A N 9
ATOM 9386 C CA . TYR A 1 44 ? -3.001 16.259 -1.389 1.00 0.00 222 TYR A CA 9
ATOM 9387 C C . TYR A 1 44 ? -2.045 16.680 -2.499 1.00 0.00 222 TYR A C 9
ATOM 9388 O O . TYR A 1 44 ? -1.874 17.872 -2.777 1.00 0.00 222 TYR A O 9
ATOM 9406 N N . GLY A 1 45 ? -1.406 15.711 -3.119 1.00 0.00 223 GLY A N 9
ATOM 9407 C CA . GLY A 1 45 ? -0.460 16.023 -4.166 1.00 0.00 223 GLY A CA 9
ATOM 9408 C C . GLY A 1 45 ? 0.937 15.627 -3.765 1.00 0.00 223 GLY A C 9
ATOM 9409 O O . GLY A 1 45 ? 1.887 15.789 -4.532 1.00 0.00 223 GLY A O 9
ATOM 9413 N N . SER A 1 46 ? 1.056 15.094 -2.552 1.00 0.00 224 SER A N 9
ATOM 9414 C CA . SER A 1 46 ? 2.340 14.646 -2.043 1.00 0.00 224 SER A CA 9
ATOM 9415 C C . SER A 1 46 ? 2.644 13.288 -2.645 1.00 0.00 224 SER A C 9
ATOM 9416 O O . SER A 1 46 ? 2.430 12.253 -2.016 1.00 0.00 224 SER A O 9
ATOM 9424 N N . GLU A 1 47 ? 3.108 13.303 -3.879 1.00 0.00 225 GLU A N 9
ATOM 9425 C CA . GLU A 1 47 ? 3.427 12.087 -4.601 1.00 0.00 225 GLU A CA 9
ATOM 9426 C C . GLU A 1 47 ? 4.895 12.097 -4.956 1.00 0.00 225 GLU A C 9
ATOM 9427 O O . GLU A 1 47 ? 5.527 13.156 -4.968 1.00 0.00 225 GLU A O 9
ATOM 9439 N N . GLY A 1 48 ? 5.453 10.938 -5.236 1.00 0.00 226 GLY A N 9
ATOM 9440 C CA . GLY A 1 48 ? 6.850 10.898 -5.572 1.00 0.00 226 GLY A CA 9
ATOM 9441 C C . GLY A 1 48 ? 7.349 9.523 -5.924 1.00 0.00 226 GLY A C 9
ATOM 9442 O O . GLY A 1 48 ? 6.662 8.512 -5.701 1.00 0.00 226 GLY A O 9
ATOM 9446 N N . TYR A 1 49 ? 8.556 9.508 -6.473 1.00 0.00 227 TYR A N 9
ATOM 9447 C CA . TYR A 1 49 ? 9.235 8.281 -6.866 1.00 0.00 227 TYR A CA 9
ATOM 9448 C C . TYR A 1 49 ? 9.526 7.435 -5.637 1.00 0.00 227 TYR A C 9
ATOM 9449 O O . TYR A 1 49 ? 10.101 7.917 -4.660 1.00 0.00 227 TYR A O 9
ATOM 9467 N N . ILE A 1 50 ? 9.104 6.190 -5.685 1.00 0.00 228 ILE A N 9
ATOM 9468 C CA . ILE A 1 50 ? 9.286 5.280 -4.577 1.00 0.00 228 ILE A CA 9
ATOM 9469 C C . ILE A 1 50 ? 9.867 3.959 -5.034 1.00 0.00 228 ILE A C 9
ATOM 9470 O O . ILE A 1 50 ? 9.377 3.366 -5.994 1.00 0.00 228 ILE A O 9
ATOM 9486 N N . PRO A 1 51 ? 10.885 3.444 -4.329 1.00 0.00 229 PRO A N 9
ATOM 9487 C CA . PRO A 1 51 ? 11.453 2.157 -4.656 1.00 0.00 229 PRO A CA 9
ATOM 9488 C C . PRO A 1 51 ? 10.484 1.072 -4.231 1.00 0.00 229 PRO A C 9
ATOM 9489 O O . PRO A 1 51 ? 10.355 0.790 -3.037 1.00 0.00 229 PRO A O 9
ATOM 9500 N N . SER A 1 52 ? 9.786 0.493 -5.196 1.00 0.00 230 SER A N 9
ATOM 9501 C CA . SER A 1 52 ? 8.798 -0.556 -4.940 1.00 0.00 230 SER A CA 9
ATOM 9502 C C . SER A 1 52 ? 9.392 -1.710 -4.129 1.00 0.00 230 SER A C 9
ATOM 9503 O O . SER A 1 52 ? 8.659 -2.548 -3.605 1.00 0.00 230 SER A O 9
ATOM 9511 N N . ASN A 1 53 ? 10.718 -1.721 -3.989 1.00 0.00 231 ASN A N 9
ATOM 9512 C CA . ASN A 1 53 ? 11.401 -2.734 -3.196 1.00 0.00 231 ASN A CA 9
ATOM 9513 C C . ASN A 1 53 ? 10.960 -2.604 -1.740 1.00 0.00 231 ASN A C 9
ATOM 9514 O O . ASN A 1 53 ? 10.853 -3.590 -1.009 1.00 0.00 231 ASN A O 9
ATOM 9525 N N . TYR A 1 54 ? 10.680 -1.367 -1.345 1.00 0.00 232 TYR A N 9
ATOM 9526 C CA . TYR A 1 54 ? 10.217 -1.054 -0.001 1.00 0.00 232 TYR A CA 9
ATOM 9527 C C . TYR A 1 54 ? 8.695 -0.989 0.045 1.00 0.00 232 TYR A C 9
ATOM 9528 O O . TYR A 1 54 ? 8.125 -0.564 1.045 1.00 0.00 232 TYR A O 9
ATOM 9546 N N . VAL A 1 55 ? 8.037 -1.383 -1.043 1.00 0.00 233 VAL A N 9
ATOM 9547 C CA . VAL A 1 55 ? 6.582 -1.335 -1.109 1.00 0.00 233 VAL A CA 9
ATOM 9548 C C . VAL A 1 55 ? 5.997 -2.687 -1.534 1.00 0.00 233 VAL A C 9
ATOM 9549 O O . VAL A 1 55 ? 6.723 -3.656 -1.760 1.00 0.00 233 VAL A O 9
ATOM 9562 N N . THR A 1 56 ? 4.677 -2.722 -1.622 1.00 0.00 234 THR A N 9
ATOM 9563 C CA . THR A 1 56 ? 3.906 -3.900 -1.998 1.00 0.00 234 THR A CA 9
ATOM 9564 C C . THR A 1 56 ? 2.525 -3.412 -2.400 1.00 0.00 234 THR A C 9
ATOM 9565 O O . THR A 1 56 ? 2.175 -2.284 -2.085 1.00 0.00 234 THR A O 9
ATOM 9576 N N . GLY A 1 57 ? 1.733 -4.234 -3.069 1.00 0.00 235 GLY A N 9
ATOM 9577 C CA . GLY A 1 57 ? 0.396 -3.803 -3.415 1.00 0.00 235 GLY A CA 9
ATOM 9578 C C . GLY A 1 57 ? -0.477 -3.938 -2.193 1.00 0.00 235 GLY A C 9
ATOM 9579 O O . GLY A 1 57 ? -0.116 -3.456 -1.128 1.00 0.00 235 GLY A O 9
ATOM 9583 N N . LYS A 1 58 ? -1.579 -4.643 -2.288 1.00 0.00 236 LYS A N 9
ATOM 9584 C CA . LYS A 1 58 ? -2.389 -4.853 -1.104 1.00 0.00 236 LYS A CA 9
ATOM 9585 C C . LYS A 1 58 ? -2.095 -6.246 -0.563 1.00 0.00 236 LYS A C 9
ATOM 9586 O O . LYS A 1 58 ? -2.793 -6.745 0.324 1.00 0.00 236 LYS A O 9
ATOM 9605 N N . LYS A 1 59 ? -1.042 -6.856 -1.132 1.00 0.00 237 LYS A N 9
ATOM 9606 C CA . LYS A 1 59 ? -0.595 -8.201 -0.774 1.00 0.00 237 LYS A CA 9
ATOM 9607 C C . LYS A 1 59 ? -1.587 -9.242 -1.284 1.00 0.00 237 LYS A C 9
ATOM 9608 O O . LYS A 1 59 ? -2.778 -8.966 -1.425 1.00 0.00 237 LYS A O 9
ATOM 9627 N N . SER A 1 60 ? -1.091 -10.429 -1.586 1.00 0.00 238 SER A N 9
ATOM 9628 C CA . SER A 1 60 ? -1.940 -11.491 -2.100 1.00 0.00 238 SER A CA 9
ATOM 9629 C C . SER A 1 60 ? -2.802 -12.084 -0.989 1.00 0.00 238 SER A C 9
ATOM 9630 O O . SER A 1 60 ? -2.297 -12.733 -0.072 1.00 0.00 238 SER A O 9
ATOM 9638 N N . ASN A 1 61 ? -4.106 -11.854 -1.074 1.00 0.00 239 ASN A N 9
ATOM 9639 C CA . ASN A 1 61 ? -5.041 -12.366 -0.081 1.00 0.00 239 ASN A CA 9
ATOM 9640 C C . ASN A 1 61 ? -5.443 -13.787 -0.436 1.00 0.00 239 ASN A C 9
ATOM 9641 O O . ASN A 1 61 ? -5.452 -14.670 0.422 1.00 0.00 239 ASN A O 9
ATOM 9652 N N . ASN A 1 62 ? -5.766 -13.977 -1.713 1.00 0.00 240 ASN A N 9
ATOM 9653 C CA . ASN A 1 62 ? -6.179 -15.273 -2.255 1.00 0.00 240 ASN A CA 9
ATOM 9654 C C . ASN A 1 62 ? -7.351 -15.854 -1.467 1.00 0.00 240 ASN A C 9
ATOM 9655 O O . ASN A 1 62 ? -7.193 -16.815 -0.714 1.00 0.00 240 ASN A O 9
ATOM 9666 N N . LEU A 1 63 ? -8.528 -15.270 -1.650 1.00 0.00 241 LEU A N 9
ATOM 9667 C CA . LEU A 1 63 ? -9.722 -15.750 -0.962 1.00 0.00 241 LEU A CA 9
ATOM 9668 C C . LEU A 1 63 ? -10.405 -16.826 -1.796 1.00 0.00 241 LEU A C 9
ATOM 9669 O O . LEU A 1 63 ? -10.237 -16.867 -3.015 1.00 0.00 241 LEU A O 9
ATOM 9685 N N . ASP A 1 64 ? -11.166 -17.698 -1.148 1.00 0.00 242 ASP A N 9
ATOM 9686 C CA . ASP A 1 64 ? -11.858 -18.770 -1.855 1.00 0.00 242 ASP A CA 9
ATOM 9687 C C . ASP A 1 64 ? -13.336 -18.767 -1.491 1.00 0.00 242 ASP A C 9
ATOM 9688 O O . ASP A 1 64 ? -13.777 -17.936 -0.692 1.00 0.00 242 ASP A O 9
ATOM 9697 N N . GLN A 1 65 ? -14.085 -19.703 -2.082 1.00 0.00 243 GLN A N 9
ATOM 9698 C CA . GLN A 1 65 ? -15.529 -19.853 -1.854 1.00 0.00 243 GLN A CA 9
ATOM 9699 C C . GLN A 1 65 ? -16.315 -18.706 -2.486 1.00 0.00 243 GLN A C 9
ATOM 9700 O O . GLN A 1 65 ? -17.094 -18.926 -3.417 1.00 0.00 243 GLN A O 9
ATOM 9714 N N . TYR A 1 66 ? -16.098 -17.493 -1.975 1.00 0.00 244 TYR A N 9
ATOM 9715 C CA . TYR A 1 66 ? -16.764 -16.288 -2.468 1.00 0.00 244 TYR A CA 9
ATOM 9716 C C . TYR A 1 66 ? -18.277 -16.389 -2.348 1.00 0.00 244 TYR A C 9
ATOM 9717 O O . TYR A 1 66 ? -18.980 -16.536 -3.351 1.00 0.00 244 TYR A O 9
ATOM 9735 N N . ASP A 1 67 ? -18.773 -16.288 -1.121 1.00 0.00 245 ASP A N 9
ATOM 9736 C CA . ASP A 1 67 ? -20.208 -16.342 -0.866 1.00 0.00 245 ASP A CA 9
ATOM 9737 C C . ASP A 1 67 ? -20.686 -14.975 -0.397 1.00 0.00 245 ASP A C 9
ATOM 9738 O O . ASP A 1 67 ? -20.036 -14.402 0.496 1.00 0.00 245 ASP A O 9
ATOM 9748 N N . GLY A 1 1 ? -11.516 0.636 -8.439 1.00 0.00 179 GLY A N 10
ATOM 9749 C CA . GLY A 1 1 ? -10.758 0.888 -7.189 1.00 0.00 179 GLY A CA 10
ATOM 9750 C C . GLY A 1 1 ? -9.998 2.197 -7.236 1.00 0.00 179 GLY A C 10
ATOM 9751 O O . GLY A 1 1 ? -10.104 2.950 -8.205 1.00 0.00 179 GLY A O 10
ATOM 9757 N N . SER A 1 2 ? -9.229 2.469 -6.188 1.00 0.00 180 SER A N 10
ATOM 9758 C CA . SER A 1 2 ? -8.444 3.694 -6.108 1.00 0.00 180 SER A CA 10
ATOM 9759 C C . SER A 1 2 ? -7.022 3.373 -5.652 1.00 0.00 180 SER A C 10
ATOM 9760 O O . SER A 1 2 ? -6.068 3.453 -6.431 1.00 0.00 180 SER A O 10
ATOM 9768 N N . GLU A 1 3 ? -6.903 2.979 -4.390 1.00 0.00 181 GLU A N 10
ATOM 9769 C CA . GLU A 1 3 ? -5.626 2.606 -3.794 1.00 0.00 181 GLU A CA 10
ATOM 9770 C C . GLU A 1 3 ? -5.067 1.376 -4.488 1.00 0.00 181 GLU A C 10
ATOM 9771 O O . GLU A 1 3 ? -5.822 0.526 -4.957 1.00 0.00 181 GLU A O 10
ATOM 9783 N N . ILE A 1 4 ? -3.745 1.285 -4.563 1.00 0.00 182 ILE A N 10
ATOM 9784 C CA . ILE A 1 4 ? -3.122 0.150 -5.216 1.00 0.00 182 ILE A CA 10
ATOM 9785 C C . ILE A 1 4 ? -1.996 -0.434 -4.404 1.00 0.00 182 ILE A C 10
ATOM 9786 O O . ILE A 1 4 ? -1.890 -1.651 -4.280 1.00 0.00 182 ILE A O 10
ATOM 9802 N N . VAL A 1 5 ? -1.116 0.413 -3.901 1.00 0.00 183 VAL A N 10
ATOM 9803 C CA . VAL A 1 5 ? 0.018 -0.105 -3.183 1.00 0.00 183 VAL A CA 10
ATOM 9804 C C . VAL A 1 5 ? -0.015 0.164 -1.676 1.00 0.00 183 VAL A C 10
ATOM 9805 O O . VAL A 1 5 ? -0.888 0.863 -1.170 1.00 0.00 183 VAL A O 10
ATOM 9818 N N . VAL A 1 6 ? 0.957 -0.415 -0.981 1.00 0.00 184 VAL A N 10
ATOM 9819 C CA . VAL A 1 6 ? 1.094 -0.276 0.459 1.00 0.00 184 VAL A CA 10
ATOM 9820 C C . VAL A 1 6 ? 2.566 -0.471 0.858 1.00 0.00 184 VAL A C 10
ATOM 9821 O O . VAL A 1 6 ? 3.247 -1.351 0.332 1.00 0.00 184 VAL A O 10
ATOM 9834 N N . ALA A 1 7 ? 3.061 0.369 1.767 1.00 0.00 185 ALA A N 10
ATOM 9835 C CA . ALA A 1 7 ? 4.457 0.292 2.205 1.00 0.00 185 ALA A CA 10
ATOM 9836 C C . ALA A 1 7 ? 4.628 -0.678 3.361 1.00 0.00 185 ALA A C 10
ATOM 9837 O O . ALA A 1 7 ? 3.682 -0.957 4.092 1.00 0.00 185 ALA A O 10
ATOM 9844 N N . MET A 1 8 ? 5.848 -1.169 3.535 1.00 0.00 186 MET A N 10
ATOM 9845 C CA . MET A 1 8 ? 6.152 -2.094 4.618 1.00 0.00 186 MET A CA 10
ATOM 9846 C C . MET A 1 8 ? 7.405 -1.655 5.370 1.00 0.00 186 MET A C 10
ATOM 9847 O O . MET A 1 8 ? 7.496 -1.808 6.589 1.00 0.00 186 MET A O 10
ATOM 9861 N N . TYR A 1 9 ? 8.383 -1.120 4.639 1.00 0.00 187 TYR A N 10
ATOM 9862 C CA . TYR A 1 9 ? 9.633 -0.684 5.252 1.00 0.00 187 TYR A CA 10
ATOM 9863 C C . TYR A 1 9 ? 9.655 0.828 5.452 1.00 0.00 187 TYR A C 10
ATOM 9864 O O . TYR A 1 9 ? 8.805 1.544 4.924 1.00 0.00 187 TYR A O 10
ATOM 9882 N N . ASP A 1 10 ? 10.628 1.298 6.230 1.00 0.00 188 ASP A N 10
ATOM 9883 C CA . ASP A 1 10 ? 10.773 2.721 6.531 1.00 0.00 188 ASP A CA 10
ATOM 9884 C C . ASP A 1 10 ? 11.781 3.392 5.595 1.00 0.00 188 ASP A C 10
ATOM 9885 O O . ASP A 1 10 ? 12.886 2.887 5.382 1.00 0.00 188 ASP A O 10
ATOM 9894 N N . PHE A 1 11 ? 11.397 4.544 5.059 1.00 0.00 189 PHE A N 10
ATOM 9895 C CA . PHE A 1 11 ? 12.250 5.318 4.159 1.00 0.00 189 PHE A CA 10
ATOM 9896 C C . PHE A 1 11 ? 11.816 6.781 4.217 1.00 0.00 189 PHE A C 10
ATOM 9897 O O . PHE A 1 11 ? 10.655 7.066 4.498 1.00 0.00 189 PHE A O 10
ATOM 9914 N N . GLN A 1 12 ? 12.737 7.703 3.980 1.00 0.00 190 GLN A N 10
ATOM 9915 C CA . GLN A 1 12 ? 12.413 9.128 4.042 1.00 0.00 190 GLN A CA 10
ATOM 9916 C C . GLN A 1 12 ? 12.696 9.833 2.720 1.00 0.00 190 GLN A C 10
ATOM 9917 O O . GLN A 1 12 ? 13.686 9.536 2.050 1.00 0.00 190 GLN A O 10
ATOM 9931 N N . ALA A 1 13 ? 11.843 10.800 2.372 1.00 0.00 191 ALA A N 10
ATOM 9932 C CA . ALA A 1 13 ? 12.029 11.578 1.152 1.00 0.00 191 ALA A CA 10
ATOM 9933 C C . ALA A 1 13 ? 13.107 12.622 1.387 1.00 0.00 191 ALA A C 10
ATOM 9934 O O . ALA A 1 13 ? 13.042 13.389 2.350 1.00 0.00 191 ALA A O 10
ATOM 9941 N N . THR A 1 14 ? 14.105 12.639 0.522 1.00 0.00 192 THR A N 10
ATOM 9942 C CA . THR A 1 14 ? 15.207 13.574 0.660 1.00 0.00 192 THR A CA 10
ATOM 9943 C C . THR A 1 14 ? 14.838 14.965 0.145 1.00 0.00 192 THR A C 10
ATOM 9944 O O . THR A 1 14 ? 15.485 15.952 0.502 1.00 0.00 192 THR A O 10
ATOM 9955 N N . GLU A 1 15 ? 13.798 15.055 -0.676 1.00 0.00 193 GLU A N 10
ATOM 9956 C CA . GLU A 1 15 ? 13.375 16.343 -1.208 1.00 0.00 193 GLU A CA 10
ATOM 9957 C C . GLU A 1 15 ? 11.848 16.453 -1.251 1.00 0.00 193 GLU A C 10
ATOM 9958 O O . GLU A 1 15 ? 11.207 16.696 -0.226 1.00 0.00 193 GLU A O 10
ATOM 9970 N N . ALA A 1 16 ? 11.277 16.280 -2.439 1.00 0.00 194 ALA A N 10
ATOM 9971 C CA . ALA A 1 16 ? 9.830 16.372 -2.633 1.00 0.00 194 ALA A CA 10
ATOM 9972 C C . ALA A 1 16 ? 9.398 15.667 -3.914 1.00 0.00 194 ALA A C 10
ATOM 9973 O O . ALA A 1 16 ? 8.211 15.619 -4.240 1.00 0.00 194 ALA A O 10
ATOM 9980 N N . HIS A 1 17 ? 10.372 15.118 -4.625 1.00 0.00 195 HIS A N 10
ATOM 9981 C CA . HIS A 1 17 ? 10.121 14.394 -5.870 1.00 0.00 195 HIS A CA 10
ATOM 9982 C C . HIS A 1 17 ? 9.786 12.953 -5.531 1.00 0.00 195 HIS A C 10
ATOM 9983 O O . HIS A 1 17 ? 9.261 12.198 -6.354 1.00 0.00 195 HIS A O 10
ATOM 9998 N N . ASP A 1 18 ? 10.097 12.596 -4.291 1.00 0.00 196 ASP A N 10
ATOM 9999 C CA . ASP A 1 18 ? 9.845 11.264 -3.769 1.00 0.00 196 ASP A CA 10
ATOM 10000 C C . ASP A 1 18 ? 8.951 11.359 -2.540 1.00 0.00 196 ASP A C 10
ATOM 10001 O O . ASP A 1 18 ? 8.689 12.452 -2.038 1.00 0.00 196 ASP A O 10
ATOM 10010 N N . LEU A 1 19 ? 8.510 10.214 -2.036 1.00 0.00 197 LEU A N 10
ATOM 10011 C CA . LEU A 1 19 ? 7.673 10.184 -0.840 1.00 0.00 197 LEU A CA 10
ATOM 10012 C C . LEU A 1 19 ? 8.314 9.307 0.224 1.00 0.00 197 LEU A C 10
ATOM 10013 O O . LEU A 1 19 ? 9.170 8.473 -0.080 1.00 0.00 197 LEU A O 10
ATOM 10029 N N . ARG A 1 20 ? 7.898 9.482 1.471 1.00 0.00 198 ARG A N 10
ATOM 10030 C CA . ARG A 1 20 ? 8.445 8.682 2.555 1.00 0.00 198 ARG A CA 10
ATOM 10031 C C . ARG A 1 20 ? 7.717 7.348 2.648 1.00 0.00 198 ARG A C 10
ATOM 10032 O O . ARG A 1 20 ? 6.584 7.211 2.184 1.00 0.00 198 ARG A O 10
ATOM 10053 N N . LEU A 1 21 ? 8.371 6.375 3.255 1.00 0.00 199 LEU A N 10
ATOM 10054 C CA . LEU A 1 21 ? 7.800 5.049 3.422 1.00 0.00 199 LEU A CA 10
ATOM 10055 C C . LEU A 1 21 ? 7.496 4.792 4.886 1.00 0.00 199 LEU A C 10
ATOM 10056 O O . LEU A 1 21 ? 8.387 4.877 5.730 1.00 0.00 199 LEU A O 10
ATOM 10072 N N . GLU A 1 22 ? 6.249 4.472 5.196 1.00 0.00 200 GLU A N 10
ATOM 10073 C CA . GLU A 1 22 ? 5.873 4.206 6.574 1.00 0.00 200 GLU A CA 10
ATOM 10074 C C . GLU A 1 22 ? 5.568 2.730 6.782 1.00 0.00 200 GLU A C 10
ATOM 10075 O O . GLU A 1 22 ? 5.232 2.011 5.839 1.00 0.00 200 GLU A O 10
ATOM 10087 N N . ARG A 1 23 ? 5.715 2.292 8.022 1.00 0.00 201 ARG A N 10
ATOM 10088 C CA . ARG A 1 23 ? 5.487 0.901 8.389 1.00 0.00 201 ARG A CA 10
ATOM 10089 C C . ARG A 1 23 ? 4.007 0.526 8.324 1.00 0.00 201 ARG A C 10
ATOM 10090 O O . ARG A 1 23 ? 3.298 0.593 9.329 1.00 0.00 201 ARG A O 10
ATOM 10111 N N . GLY A 1 24 ? 3.552 0.107 7.148 1.00 0.00 202 GLY A N 10
ATOM 10112 C CA . GLY A 1 24 ? 2.170 -0.302 6.984 1.00 0.00 202 GLY A CA 10
ATOM 10113 C C . GLY A 1 24 ? 1.256 0.804 6.509 1.00 0.00 202 GLY A C 10
ATOM 10114 O O . GLY A 1 24 ? 0.070 0.795 6.820 1.00 0.00 202 GLY A O 10
ATOM 10118 N N . GLN A 1 25 ? 1.779 1.743 5.736 1.00 0.00 203 GLN A N 10
ATOM 10119 C CA . GLN A 1 25 ? 0.945 2.817 5.220 1.00 0.00 203 GLN A CA 10
ATOM 10120 C C . GLN A 1 25 ? 0.637 2.569 3.750 1.00 0.00 203 GLN A C 10
ATOM 10121 O O . GLN A 1 25 ? 1.539 2.315 2.956 1.00 0.00 203 GLN A O 10
ATOM 10135 N N . GLU A 1 26 ? -0.637 2.622 3.404 1.00 0.00 204 GLU A N 10
ATOM 10136 C CA . GLU A 1 26 ? -1.067 2.380 2.035 1.00 0.00 204 GLU A CA 10
ATOM 10137 C C . GLU A 1 26 ? -0.853 3.603 1.160 1.00 0.00 204 GLU A C 10
ATOM 10138 O O . GLU A 1 26 ? -0.776 4.730 1.652 1.00 0.00 204 GLU A O 10
ATOM 10150 N N . TYR A 1 27 ? -0.768 3.373 -0.144 1.00 0.00 205 TYR A N 10
ATOM 10151 C CA . TYR A 1 27 ? -0.564 4.454 -1.102 1.00 0.00 205 TYR A CA 10
ATOM 10152 C C . TYR A 1 27 ? -1.321 4.200 -2.399 1.00 0.00 205 TYR A C 10
ATOM 10153 O O . TYR A 1 27 ? -1.442 3.067 -2.862 1.00 0.00 205 TYR A O 10
ATOM 10171 N N . ILE A 1 28 ? -1.774 5.269 -3.009 1.00 0.00 206 ILE A N 10
ATOM 10172 C CA . ILE A 1 28 ? -2.459 5.184 -4.281 1.00 0.00 206 ILE A CA 10
ATOM 10173 C C . ILE A 1 28 ? -1.443 5.533 -5.362 1.00 0.00 206 ILE A C 10
ATOM 10174 O O . ILE A 1 28 ? -1.259 6.701 -5.703 1.00 0.00 206 ILE A O 10
ATOM 10190 N N . ILE A 1 29 ? -0.743 4.520 -5.846 1.00 0.00 207 ILE A N 10
ATOM 10191 C CA . ILE A 1 29 ? 0.297 4.711 -6.841 1.00 0.00 207 ILE A CA 10
ATOM 10192 C C . ILE A 1 29 ? -0.263 5.309 -8.138 1.00 0.00 207 ILE A C 10
ATOM 10193 O O . ILE A 1 29 ? -1.350 4.943 -8.596 1.00 0.00 207 ILE A O 10
ATOM 10209 N N . LEU A 1 30 ? 0.482 6.262 -8.692 1.00 0.00 208 LEU A N 10
ATOM 10210 C CA . LEU A 1 30 ? 0.086 6.966 -9.906 1.00 0.00 208 LEU A CA 10
ATOM 10211 C C . LEU A 1 30 ? 0.689 6.328 -11.147 1.00 0.00 208 LEU A C 10
ATOM 10212 O O . LEU A 1 30 ? -0.006 5.705 -11.948 1.00 0.00 208 LEU A O 10
ATOM 10228 N N . GLU A 1 31 ? 1.990 6.523 -11.311 1.00 0.00 209 GLU A N 10
ATOM 10229 C CA . GLU A 1 31 ? 2.706 6.007 -12.467 1.00 0.00 209 GLU A CA 10
ATOM 10230 C C . GLU A 1 31 ? 3.765 5.014 -12.040 1.00 0.00 209 GLU A C 10
ATOM 10231 O O . GLU A 1 31 ? 4.533 5.283 -11.116 1.00 0.00 209 GLU A O 10
ATOM 10243 N N . LYS A 1 32 ? 3.831 3.884 -12.720 1.00 0.00 210 LYS A N 10
ATOM 10244 C CA . LYS A 1 32 ? 4.831 2.885 -12.397 1.00 0.00 210 LYS A CA 10
ATOM 10245 C C . LYS A 1 32 ? 6.154 3.259 -13.036 1.00 0.00 210 LYS A C 10
ATOM 10246 O O . LYS A 1 32 ? 7.170 3.303 -12.357 1.00 0.00 210 LYS A O 10
ATOM 10265 N N . ASN A 1 33 ? 6.124 3.527 -14.350 1.00 0.00 211 ASN A N 10
ATOM 10266 C CA . ASN A 1 33 ? 7.329 3.893 -15.109 1.00 0.00 211 ASN A CA 10
ATOM 10267 C C . ASN A 1 33 ? 8.297 2.721 -15.148 1.00 0.00 211 ASN A C 10
ATOM 10268 O O . ASN A 1 33 ? 8.338 1.964 -16.117 1.00 0.00 211 ASN A O 10
ATOM 10279 N N . ASP A 1 34 ? 9.039 2.553 -14.068 1.00 0.00 212 ASP A N 10
ATOM 10280 C CA . ASP A 1 34 ? 9.972 1.452 -13.935 1.00 0.00 212 ASP A CA 10
ATOM 10281 C C . ASP A 1 34 ? 9.484 0.549 -12.812 1.00 0.00 212 ASP A C 10
ATOM 10282 O O . ASP A 1 34 ? 8.773 1.001 -11.920 1.00 0.00 212 ASP A O 10
ATOM 10291 N N . LEU A 1 35 ? 9.834 -0.725 -12.856 1.00 0.00 213 LEU A N 10
ATOM 10292 C CA . LEU A 1 35 ? 9.385 -1.659 -11.831 1.00 0.00 213 LEU A CA 10
ATOM 10293 C C . LEU A 1 35 ? 9.961 -1.334 -10.450 1.00 0.00 213 LEU A C 10
ATOM 10294 O O . LEU A 1 35 ? 9.560 -1.939 -9.453 1.00 0.00 213 LEU A O 10
ATOM 10310 N N . HIS A 1 36 ? 10.899 -0.396 -10.381 1.00 0.00 214 HIS A N 10
ATOM 10311 C CA . HIS A 1 36 ? 11.510 -0.026 -9.106 1.00 0.00 214 HIS A CA 10
ATOM 10312 C C . HIS A 1 36 ? 11.041 1.346 -8.620 1.00 0.00 214 HIS A C 10
ATOM 10313 O O . HIS A 1 36 ? 10.788 1.535 -7.430 1.00 0.00 214 HIS A O 10
ATOM 10328 N N . TRP A 1 37 ? 10.949 2.307 -9.532 1.00 0.00 215 TRP A N 10
ATOM 10329 C CA . TRP A 1 37 ? 10.537 3.668 -9.168 1.00 0.00 215 TRP A CA 10
ATOM 10330 C C . TRP A 1 37 ? 9.064 3.931 -9.438 1.00 0.00 215 TRP A C 10
ATOM 10331 O O . TRP A 1 37 ? 8.701 4.423 -10.502 1.00 0.00 215 TRP A O 10
ATOM 10352 N N . TRP A 1 38 ? 8.223 3.619 -8.465 1.00 0.00 216 TRP A N 10
ATOM 10353 C CA . TRP A 1 38 ? 6.781 3.825 -8.592 1.00 0.00 216 TRP A CA 10
ATOM 10354 C C . TRP A 1 38 ? 6.351 5.165 -7.999 1.00 0.00 216 TRP A C 10
ATOM 10355 O O . TRP A 1 38 ? 6.432 5.361 -6.792 1.00 0.00 216 TRP A O 10
ATOM 10376 N N . ARG A 1 39 ? 5.830 6.064 -8.822 1.00 0.00 217 ARG A N 10
ATOM 10377 C CA . ARG A 1 39 ? 5.340 7.343 -8.312 1.00 0.00 217 ARG A CA 10
ATOM 10378 C C . ARG A 1 39 ? 3.971 7.122 -7.697 1.00 0.00 217 ARG A C 10
ATOM 10379 O O . ARG A 1 39 ? 3.009 6.871 -8.413 1.00 0.00 217 ARG A O 10
ATOM 10400 N N . ALA A 1 40 ? 3.890 7.188 -6.377 1.00 0.00 218 ALA A N 10
ATOM 10401 C CA . ALA A 1 40 ? 2.628 6.967 -5.685 1.00 0.00 218 ALA A CA 10
ATOM 10402 C C . ALA A 1 40 ? 2.158 8.231 -4.975 1.00 0.00 218 ALA A C 10
ATOM 10403 O O . ALA A 1 40 ? 2.895 9.207 -4.877 1.00 0.00 218 ALA A O 10
ATOM 10410 N N . ARG A 1 41 ? 0.919 8.200 -4.498 1.00 0.00 219 ARG A N 10
ATOM 10411 C CA . ARG A 1 41 ? 0.316 9.333 -3.804 1.00 0.00 219 ARG A CA 10
ATOM 10412 C C . ARG A 1 41 ? -0.309 8.845 -2.502 1.00 0.00 219 ARG A C 10
ATOM 10413 O O . ARG A 1 41 ? -1.067 7.874 -2.505 1.00 0.00 219 ARG A O 10
ATOM 10434 N N . ASP A 1 42 ? 0.011 9.498 -1.392 1.00 0.00 220 ASP A N 10
ATOM 10435 C CA . ASP A 1 42 ? -0.533 9.085 -0.102 1.00 0.00 220 ASP A CA 10
ATOM 10436 C C . ASP A 1 42 ? -1.889 9.729 0.195 1.00 0.00 220 ASP A C 10
ATOM 10437 O O . ASP A 1 42 ? -2.912 9.044 0.200 1.00 0.00 220 ASP A O 10
ATOM 10446 N N . LYS A 1 43 ? -1.893 11.031 0.465 1.00 0.00 221 LYS A N 10
ATOM 10447 C CA . LYS A 1 43 ? -3.122 11.754 0.792 1.00 0.00 221 LYS A CA 10
ATOM 10448 C C . LYS A 1 43 ? -4.019 11.961 -0.424 1.00 0.00 221 LYS A C 10
ATOM 10449 O O . LYS A 1 43 ? -4.665 11.032 -0.905 1.00 0.00 221 LYS A O 10
ATOM 10468 N N . TYR A 1 44 ? -4.074 13.199 -0.896 1.00 0.00 222 TYR A N 10
ATOM 10469 C CA . TYR A 1 44 ? -4.910 13.556 -2.036 1.00 0.00 222 TYR A CA 10
ATOM 10470 C C . TYR A 1 44 ? -4.266 14.687 -2.829 1.00 0.00 222 TYR A C 10
ATOM 10471 O O . TYR A 1 44 ? -4.946 15.572 -3.344 1.00 0.00 222 TYR A O 10
ATOM 10489 N N . GLY A 1 45 ? -2.943 14.651 -2.907 1.00 0.00 223 GLY A N 10
ATOM 10490 C CA . GLY A 1 45 ? -2.204 15.674 -3.622 1.00 0.00 223 GLY A CA 10
ATOM 10491 C C . GLY A 1 45 ? -0.715 15.471 -3.484 1.00 0.00 223 GLY A C 10
ATOM 10492 O O . GLY A 1 45 ? 0.041 15.673 -4.433 1.00 0.00 223 GLY A O 10
ATOM 10496 N N . SER A 1 46 ? -0.302 15.053 -2.298 1.00 0.00 224 SER A N 10
ATOM 10497 C CA . SER A 1 46 ? 1.098 14.796 -2.018 1.00 0.00 224 SER A CA 10
ATOM 10498 C C . SER A 1 46 ? 1.532 13.472 -2.645 1.00 0.00 224 SER A C 10
ATOM 10499 O O . SER A 1 46 ? 1.050 12.405 -2.257 1.00 0.00 224 SER A O 10
ATOM 10507 N N . GLU A 1 47 ? 2.421 13.549 -3.628 1.00 0.00 225 GLU A N 10
ATOM 10508 C CA . GLU A 1 47 ? 2.897 12.358 -4.322 1.00 0.00 225 GLU A CA 10
ATOM 10509 C C . GLU A 1 47 ? 4.388 12.438 -4.643 1.00 0.00 225 GLU A C 10
ATOM 10510 O O . GLU A 1 47 ? 5.000 13.506 -4.568 1.00 0.00 225 GLU A O 10
ATOM 10522 N N . GLY A 1 48 ? 4.963 11.300 -4.996 1.00 0.00 226 GLY A N 10
ATOM 10523 C CA . GLY A 1 48 ? 6.371 11.244 -5.323 1.00 0.00 226 GLY A CA 10
ATOM 10524 C C . GLY A 1 48 ? 6.829 9.827 -5.597 1.00 0.00 226 GLY A C 10
ATOM 10525 O O . GLY A 1 48 ? 6.166 8.873 -5.193 1.00 0.00 226 GLY A O 10
ATOM 10529 N N . TYR A 1 49 ? 7.951 9.685 -6.295 1.00 0.00 227 TYR A N 10
ATOM 10530 C CA . TYR A 1 49 ? 8.486 8.367 -6.619 1.00 0.00 227 TYR A CA 10
ATOM 10531 C C . TYR A 1 49 ? 8.791 7.580 -5.355 1.00 0.00 227 TYR A C 10
ATOM 10532 O O . TYR A 1 49 ? 9.268 8.127 -4.362 1.00 0.00 227 TYR A O 10
ATOM 10550 N N . ILE A 1 50 ? 8.489 6.300 -5.399 1.00 0.00 228 ILE A N 10
ATOM 10551 C CA . ILE A 1 50 ? 8.701 5.425 -4.272 1.00 0.00 228 ILE A CA 10
ATOM 10552 C C . ILE A 1 50 ? 9.362 4.139 -4.705 1.00 0.00 228 ILE A C 10
ATOM 10553 O O . ILE A 1 50 ? 8.843 3.436 -5.572 1.00 0.00 228 ILE A O 10
ATOM 10569 N N . PRO A 1 51 ? 10.482 3.774 -4.077 1.00 0.00 229 PRO A N 10
ATOM 10570 C CA . PRO A 1 51 ? 11.144 2.519 -4.377 1.00 0.00 229 PRO A CA 10
ATOM 10571 C C . PRO A 1 51 ? 10.254 1.362 -3.960 1.00 0.00 229 PRO A C 10
ATOM 10572 O O . PRO A 1 51 ? 10.119 1.090 -2.764 1.00 0.00 229 PRO A O 10
ATOM 10583 N N . SER A 1 52 ? 9.630 0.711 -4.935 1.00 0.00 230 SER A N 10
ATOM 10584 C CA . SER A 1 52 ? 8.725 -0.419 -4.684 1.00 0.00 230 SER A CA 10
ATOM 10585 C C . SER A 1 52 ? 9.388 -1.489 -3.806 1.00 0.00 230 SER A C 10
ATOM 10586 O O . SER A 1 52 ? 8.714 -2.378 -3.289 1.00 0.00 230 SER A O 10
ATOM 10594 N N . ASN A 1 53 ? 10.700 -1.372 -3.614 1.00 0.00 231 ASN A N 10
ATOM 10595 C CA . ASN A 1 53 ? 11.447 -2.291 -2.772 1.00 0.00 231 ASN A CA 10
ATOM 10596 C C . ASN A 1 53 ? 10.916 -2.235 -1.341 1.00 0.00 231 ASN A C 10
ATOM 10597 O O . ASN A 1 53 ? 10.897 -3.241 -0.625 1.00 0.00 231 ASN A O 10
ATOM 10608 N N . TYR A 1 54 ? 10.491 -1.044 -0.930 1.00 0.00 232 TYR A N 10
ATOM 10609 C CA . TYR A 1 54 ? 9.965 -0.822 0.412 1.00 0.00 232 TYR A CA 10
ATOM 10610 C C . TYR A 1 54 ? 8.443 -0.951 0.457 1.00 0.00 232 TYR A C 10
ATOM 10611 O O . TYR A 1 54 ? 7.842 -0.845 1.527 1.00 0.00 232 TYR A O 10
ATOM 10629 N N . VAL A 1 55 ? 7.821 -1.184 -0.697 1.00 0.00 233 VAL A N 10
ATOM 10630 C CA . VAL A 1 55 ? 6.368 -1.330 -0.761 1.00 0.00 233 VAL A CA 10
ATOM 10631 C C . VAL A 1 55 ? 5.960 -2.608 -1.483 1.00 0.00 233 VAL A C 10
ATOM 10632 O O . VAL A 1 55 ? 6.768 -3.512 -1.709 1.00 0.00 233 VAL A O 10
ATOM 10645 N N . THR A 1 56 ? 4.693 -2.642 -1.849 1.00 0.00 234 THR A N 10
ATOM 10646 C CA . THR A 1 56 ? 4.082 -3.742 -2.567 1.00 0.00 234 THR A CA 10
ATOM 10647 C C . THR A 1 56 ? 2.708 -3.265 -2.995 1.00 0.00 234 THR A C 10
ATOM 10648 O O . THR A 1 56 ? 2.240 -2.240 -2.499 1.00 0.00 234 THR A O 10
ATOM 10659 N N . GLY A 1 57 ? 2.055 -3.986 -3.881 1.00 0.00 235 GLY A N 10
ATOM 10660 C CA . GLY A 1 57 ? 0.731 -3.579 -4.291 1.00 0.00 235 GLY A CA 10
ATOM 10661 C C . GLY A 1 57 ? -0.283 -4.127 -3.323 1.00 0.00 235 GLY A C 10
ATOM 10662 O O . GLY A 1 57 ? -0.458 -3.602 -2.228 1.00 0.00 235 GLY A O 10
ATOM 10666 N N . LYS A 1 58 ? -0.908 -5.215 -3.707 1.00 0.00 236 LYS A N 10
ATOM 10667 C CA . LYS A 1 58 ? -1.866 -5.896 -2.861 1.00 0.00 236 LYS A CA 10
ATOM 10668 C C . LYS A 1 58 ? -1.182 -7.122 -2.256 1.00 0.00 236 LYS A C 10
ATOM 10669 O O . LYS A 1 58 ? -1.789 -8.183 -2.107 1.00 0.00 236 LYS A O 10
ATOM 10688 N N . LYS A 1 59 ? 0.114 -6.936 -1.956 1.00 0.00 237 LYS A N 10
ATOM 10689 C CA . LYS A 1 59 ? 0.993 -7.971 -1.396 1.00 0.00 237 LYS A CA 10
ATOM 10690 C C . LYS A 1 59 ? 1.436 -8.958 -2.473 1.00 0.00 237 LYS A C 10
ATOM 10691 O O . LYS A 1 59 ? 1.182 -8.747 -3.661 1.00 0.00 237 LYS A O 10
ATOM 10710 N N . SER A 1 60 ? 2.118 -10.021 -2.056 1.00 0.00 238 SER A N 10
ATOM 10711 C CA . SER A 1 60 ? 2.611 -11.026 -2.990 1.00 0.00 238 SER A CA 10
ATOM 10712 C C . SER A 1 60 ? 1.505 -11.993 -3.401 1.00 0.00 238 SER A C 10
ATOM 10713 O O . SER A 1 60 ? 0.413 -11.989 -2.830 1.00 0.00 238 SER A O 10
ATOM 10721 N N . ASN A 1 61 ? 1.805 -12.825 -4.397 1.00 0.00 239 ASN A N 10
ATOM 10722 C CA . ASN A 1 61 ? 0.848 -13.807 -4.897 1.00 0.00 239 ASN A CA 10
ATOM 10723 C C . ASN A 1 61 ? 0.525 -14.839 -3.822 1.00 0.00 239 ASN A C 10
ATOM 10724 O O . ASN A 1 61 ? 1.419 -15.316 -3.117 1.00 0.00 239 ASN A O 10
ATOM 10735 N N . ASN A 1 62 ? -0.744 -15.204 -3.718 1.00 0.00 240 ASN A N 10
ATOM 10736 C CA . ASN A 1 62 ? -1.166 -16.205 -2.744 1.00 0.00 240 ASN A CA 10
ATOM 10737 C C . ASN A 1 62 ? -0.836 -17.589 -3.276 1.00 0.00 240 ASN A C 10
ATOM 10738 O O . ASN A 1 62 ? -0.518 -18.509 -2.519 1.00 0.00 240 ASN A O 10
ATOM 10749 N N . LEU A 1 63 ? -0.891 -17.709 -4.595 1.00 0.00 241 LEU A N 10
ATOM 10750 C CA . LEU A 1 63 ? -0.574 -18.953 -5.280 1.00 0.00 241 LEU A CA 10
ATOM 10751 C C . LEU A 1 63 ? 0.530 -18.690 -6.293 1.00 0.00 241 LEU A C 10
ATOM 10752 O O . LEU A 1 63 ? 0.260 -18.460 -7.473 1.00 0.00 241 LEU A O 10
ATOM 10768 N N . ASP A 1 64 ? 1.770 -18.704 -5.821 1.00 0.00 242 ASP A N 10
ATOM 10769 C CA . ASP A 1 64 ? 2.921 -18.449 -6.678 1.00 0.00 242 ASP A CA 10
ATOM 10770 C C . ASP A 1 64 ? 3.079 -19.540 -7.733 1.00 0.00 242 ASP A C 10
ATOM 10771 O O . ASP A 1 64 ? 3.489 -20.661 -7.427 1.00 0.00 242 ASP A O 10
ATOM 10780 N N . GLN A 1 65 ? 2.738 -19.186 -8.976 1.00 0.00 243 GLN A N 10
ATOM 10781 C CA . GLN A 1 65 ? 2.816 -20.092 -10.128 1.00 0.00 243 GLN A CA 10
ATOM 10782 C C . GLN A 1 65 ? 1.818 -21.255 -10.010 1.00 0.00 243 GLN A C 10
ATOM 10783 O O . GLN A 1 65 ? 1.776 -22.135 -10.876 1.00 0.00 243 GLN A O 10
ATOM 10797 N N . TYR A 1 66 ? 1.010 -21.251 -8.947 1.00 0.00 244 TYR A N 10
ATOM 10798 C CA . TYR A 1 66 ? 0.014 -22.301 -8.717 1.00 0.00 244 TYR A CA 10
ATOM 10799 C C . TYR A 1 66 ? 0.677 -23.676 -8.686 1.00 0.00 244 TYR A C 10
ATOM 10800 O O . TYR A 1 66 ? 1.848 -23.798 -8.322 1.00 0.00 244 TYR A O 10
ATOM 10818 N N . ASP A 1 67 ? -0.065 -24.709 -9.077 1.00 0.00 245 ASP A N 10
ATOM 10819 C CA . ASP A 1 67 ? 0.462 -26.069 -9.109 1.00 0.00 245 ASP A CA 10
ATOM 10820 C C . ASP A 1 67 ? -0.358 -26.940 -10.049 1.00 0.00 245 ASP A C 10
ATOM 10821 O O . ASP A 1 67 ? -1.239 -26.397 -10.739 1.00 0.00 245 ASP A O 10
ATOM 10831 N N . GLY A 1 1 ? -9.463 5.475 -10.673 1.00 0.00 179 GLY A N 11
ATOM 10832 C CA . GLY A 1 1 ? -9.085 4.237 -9.955 1.00 0.00 179 GLY A CA 11
ATOM 10833 C C . GLY A 1 1 ? -7.637 3.870 -10.183 1.00 0.00 179 GLY A C 11
ATOM 10834 O O . GLY A 1 1 ? -7.190 3.763 -11.326 1.00 0.00 179 GLY A O 11
ATOM 10840 N N . SER A 1 2 ? -6.902 3.678 -9.098 1.00 0.00 180 SER A N 11
ATOM 10841 C CA . SER A 1 2 ? -5.496 3.323 -9.181 1.00 0.00 180 SER A CA 11
ATOM 10842 C C . SER A 1 2 ? -5.196 2.126 -8.279 1.00 0.00 180 SER A C 11
ATOM 10843 O O . SER A 1 2 ? -6.020 1.757 -7.441 1.00 0.00 180 SER A O 11
ATOM 10851 N N . GLU A 1 3 ? -4.029 1.516 -8.458 1.00 0.00 181 GLU A N 11
ATOM 10852 C CA . GLU A 1 3 ? -3.647 0.359 -7.656 1.00 0.00 181 GLU A CA 11
ATOM 10853 C C . GLU A 1 3 ? -3.215 0.786 -6.259 1.00 0.00 181 GLU A C 11
ATOM 10854 O O . GLU A 1 3 ? -2.554 1.809 -6.089 1.00 0.00 181 GLU A O 11
ATOM 10866 N N . ILE A 1 4 ? -3.586 0.001 -5.261 1.00 0.00 182 ILE A N 11
ATOM 10867 C CA . ILE A 1 4 ? -3.223 0.307 -3.887 1.00 0.00 182 ILE A CA 11
ATOM 10868 C C . ILE A 1 4 ? -1.964 -0.442 -3.479 1.00 0.00 182 ILE A C 11
ATOM 10869 O O . ILE A 1 4 ? -1.929 -1.672 -3.496 1.00 0.00 182 ILE A O 11
ATOM 10885 N N . VAL A 1 5 ? -0.933 0.306 -3.111 1.00 0.00 183 VAL A N 11
ATOM 10886 C CA . VAL A 1 5 ? 0.328 -0.289 -2.699 1.00 0.00 183 VAL A CA 11
ATOM 10887 C C . VAL A 1 5 ? 0.588 -0.021 -1.215 1.00 0.00 183 VAL A C 11
ATOM 10888 O O . VAL A 1 5 ? 0.493 1.115 -0.758 1.00 0.00 183 VAL A O 11
ATOM 10901 N N . VAL A 1 6 ? 0.911 -1.054 -0.456 1.00 0.00 184 VAL A N 11
ATOM 10902 C CA . VAL A 1 6 ? 1.166 -0.870 0.962 1.00 0.00 184 VAL A CA 11
ATOM 10903 C C . VAL A 1 6 ? 2.674 -0.815 1.234 1.00 0.00 184 VAL A C 11
ATOM 10904 O O . VAL A 1 6 ? 3.438 -1.682 0.797 1.00 0.00 184 VAL A O 11
ATOM 10917 N N . ALA A 1 7 ? 3.103 0.231 1.929 1.00 0.00 185 ALA A N 11
ATOM 10918 C CA . ALA A 1 7 ? 4.517 0.418 2.237 1.00 0.00 185 ALA A CA 11
ATOM 10919 C C . ALA A 1 7 ? 5.036 -0.725 3.100 1.00 0.00 185 ALA A C 11
ATOM 10920 O O . ALA A 1 7 ? 4.503 -1.003 4.176 1.00 0.00 185 ALA A O 11
ATOM 10927 N N . MET A 1 8 ? 6.073 -1.382 2.610 1.00 0.00 186 MET A N 11
ATOM 10928 C CA . MET A 1 8 ? 6.682 -2.502 3.304 1.00 0.00 186 MET A CA 11
ATOM 10929 C C . MET A 1 8 ? 7.631 -2.010 4.391 1.00 0.00 186 MET A C 11
ATOM 10930 O O . MET A 1 8 ? 7.527 -2.416 5.546 1.00 0.00 186 MET A O 11
ATOM 10944 N N . TYR A 1 9 ? 8.551 -1.136 4.005 1.00 0.00 187 TYR A N 11
ATOM 10945 C CA . TYR A 1 9 ? 9.527 -0.574 4.934 1.00 0.00 187 TYR A CA 11
ATOM 10946 C C . TYR A 1 9 ? 9.378 0.940 5.000 1.00 0.00 187 TYR A C 11
ATOM 10947 O O . TYR A 1 9 ? 8.603 1.529 4.245 1.00 0.00 187 TYR A O 11
ATOM 10965 N N . ASP A 1 10 ? 10.136 1.565 5.894 1.00 0.00 188 ASP A N 11
ATOM 10966 C CA . ASP A 1 10 ? 10.099 3.015 6.049 1.00 0.00 188 ASP A CA 11
ATOM 10967 C C . ASP A 1 10 ? 11.020 3.680 5.049 1.00 0.00 188 ASP A C 11
ATOM 10968 O O . ASP A 1 10 ? 12.029 3.101 4.644 1.00 0.00 188 ASP A O 11
ATOM 10977 N N . PHE A 1 11 ? 10.689 4.904 4.677 1.00 0.00 189 PHE A N 11
ATOM 10978 C CA . PHE A 1 11 ? 11.508 5.651 3.737 1.00 0.00 189 PHE A CA 11
ATOM 10979 C C . PHE A 1 11 ? 11.529 7.124 4.122 1.00 0.00 189 PHE A C 11
ATOM 10980 O O . PHE A 1 11 ? 10.497 7.693 4.468 1.00 0.00 189 PHE A O 11
ATOM 10997 N N . GLN A 1 12 ? 12.703 7.736 4.054 1.00 0.00 190 GLN A N 11
ATOM 10998 C CA . GLN A 1 12 ? 12.856 9.145 4.389 1.00 0.00 190 GLN A CA 11
ATOM 10999 C C . GLN A 1 12 ? 13.303 9.936 3.165 1.00 0.00 190 GLN A C 11
ATOM 11000 O O . GLN A 1 12 ? 14.436 9.786 2.709 1.00 0.00 190 GLN A O 11
ATOM 11014 N N . ALA A 1 13 ? 12.420 10.781 2.640 1.00 0.00 191 ALA A N 11
ATOM 11015 C CA . ALA A 1 13 ? 12.749 11.592 1.472 1.00 0.00 191 ALA A CA 11
ATOM 11016 C C . ALA A 1 13 ? 13.558 12.809 1.880 1.00 0.00 191 ALA A C 11
ATOM 11017 O O . ALA A 1 13 ? 13.003 13.817 2.315 1.00 0.00 191 ALA A O 11
ATOM 11024 N N . THR A 1 14 ? 14.866 12.713 1.732 1.00 0.00 192 THR A N 11
ATOM 11025 C CA . THR A 1 14 ? 15.755 13.810 2.079 1.00 0.00 192 THR A CA 11
ATOM 11026 C C . THR A 1 14 ? 15.905 14.761 0.894 1.00 0.00 192 THR A C 11
ATOM 11027 O O . THR A 1 14 ? 16.276 15.924 1.062 1.00 0.00 192 THR A O 11
ATOM 11038 N N . GLU A 1 15 ? 15.600 14.268 -0.307 1.00 0.00 193 GLU A N 11
ATOM 11039 C CA . GLU A 1 15 ? 15.699 15.086 -1.508 1.00 0.00 193 GLU A CA 11
ATOM 11040 C C . GLU A 1 15 ? 14.400 15.861 -1.745 1.00 0.00 193 GLU A C 11
ATOM 11041 O O . GLU A 1 15 ? 14.099 16.802 -1.013 1.00 0.00 193 GLU A O 11
ATOM 11053 N N . ALA A 1 16 ? 13.633 15.467 -2.764 1.00 0.00 194 ALA A N 11
ATOM 11054 C CA . ALA A 1 16 ? 12.376 16.148 -3.074 1.00 0.00 194 ALA A CA 11
ATOM 11055 C C . ALA A 1 16 ? 11.472 15.304 -3.971 1.00 0.00 194 ALA A C 11
ATOM 11056 O O . ALA A 1 16 ? 10.257 15.272 -3.769 1.00 0.00 194 ALA A O 11
ATOM 11063 N N . HIS A 1 17 ? 12.058 14.635 -4.962 1.00 0.00 195 HIS A N 11
ATOM 11064 C CA . HIS A 1 17 ? 11.285 13.798 -5.883 1.00 0.00 195 HIS A CA 11
ATOM 11065 C C . HIS A 1 17 ? 10.758 12.561 -5.164 1.00 0.00 195 HIS A C 11
ATOM 11066 O O . HIS A 1 17 ? 9.726 12.004 -5.542 1.00 0.00 195 HIS A O 11
ATOM 11081 N N . ASP A 1 18 ? 11.477 12.144 -4.123 1.00 0.00 196 ASP A N 11
ATOM 11082 C CA . ASP A 1 18 ? 11.098 10.979 -3.332 1.00 0.00 196 ASP A CA 11
ATOM 11083 C C . ASP A 1 18 ? 9.987 11.329 -2.349 1.00 0.00 196 ASP A C 11
ATOM 11084 O O . ASP A 1 18 ? 9.752 12.501 -2.045 1.00 0.00 196 ASP A O 11
ATOM 11093 N N . LEU A 1 19 ? 9.329 10.310 -1.831 1.00 0.00 197 LEU A N 11
ATOM 11094 C CA . LEU A 1 19 ? 8.265 10.502 -0.859 1.00 0.00 197 LEU A CA 11
ATOM 11095 C C . LEU A 1 19 ? 8.531 9.591 0.331 1.00 0.00 197 LEU A C 11
ATOM 11096 O O . LEU A 1 19 ? 8.965 8.460 0.148 1.00 0.00 197 LEU A O 11
ATOM 11112 N N . ARG A 1 20 ? 8.293 10.076 1.545 1.00 0.00 198 ARG A N 11
ATOM 11113 C CA . ARG A 1 20 ? 8.535 9.266 2.736 1.00 0.00 198 ARG A CA 11
ATOM 11114 C C . ARG A 1 20 ? 7.491 8.155 2.866 1.00 0.00 198 ARG A C 11
ATOM 11115 O O . ARG A 1 20 ? 6.332 8.330 2.485 1.00 0.00 198 ARG A O 11
ATOM 11136 N N . LEU A 1 21 ? 7.908 7.013 3.400 1.00 0.00 199 LEU A N 11
ATOM 11137 C CA . LEU A 1 21 ? 7.008 5.874 3.572 1.00 0.00 199 LEU A CA 11
ATOM 11138 C C . LEU A 1 21 ? 6.875 5.479 5.031 1.00 0.00 199 LEU A C 11
ATOM 11139 O O . LEU A 1 21 ? 7.783 5.704 5.836 1.00 0.00 199 LEU A O 11
ATOM 11155 N N . GLU A 1 22 ? 5.741 4.863 5.342 1.00 0.00 200 GLU A N 11
ATOM 11156 C CA . GLU A 1 22 ? 5.440 4.382 6.684 1.00 0.00 200 GLU A CA 11
ATOM 11157 C C . GLU A 1 22 ? 4.931 2.946 6.582 1.00 0.00 200 GLU A C 11
ATOM 11158 O O . GLU A 1 22 ? 4.017 2.671 5.803 1.00 0.00 200 GLU A O 11
ATOM 11170 N N . ARG A 1 23 ? 5.531 2.034 7.338 1.00 0.00 201 ARG A N 11
ATOM 11171 C CA . ARG A 1 23 ? 5.139 0.623 7.298 1.00 0.00 201 ARG A CA 11
ATOM 11172 C C . ARG A 1 23 ? 3.645 0.419 7.545 1.00 0.00 201 ARG A C 11
ATOM 11173 O O . ARG A 1 23 ? 3.113 0.803 8.587 1.00 0.00 201 ARG A O 11
ATOM 11194 N N . GLY A 1 24 ? 2.974 -0.208 6.585 1.00 0.00 202 GLY A N 11
ATOM 11195 C CA . GLY A 1 24 ? 1.553 -0.477 6.728 1.00 0.00 202 GLY A CA 11
ATOM 11196 C C . GLY A 1 24 ? 0.672 0.567 6.078 1.00 0.00 202 GLY A C 11
ATOM 11197 O O . GLY A 1 24 ? -0.554 0.442 6.096 1.00 0.00 202 GLY A O 11
ATOM 11201 N N . GLN A 1 25 ? 1.281 1.596 5.507 1.00 0.00 203 GLN A N 11
ATOM 11202 C CA . GLN A 1 25 ? 0.522 2.657 4.857 1.00 0.00 203 GLN A CA 11
ATOM 11203 C C . GLN A 1 25 ? 0.106 2.236 3.454 1.00 0.00 203 GLN A C 11
ATOM 11204 O O . GLN A 1 25 ? 0.931 1.778 2.667 1.00 0.00 203 GLN A O 11
ATOM 11218 N N . GLU A 1 26 ? -1.176 2.395 3.152 1.00 0.00 204 GLU A N 11
ATOM 11219 C CA . GLU A 1 26 ? -1.713 2.035 1.842 1.00 0.00 204 GLU A CA 11
ATOM 11220 C C . GLU A 1 26 ? -1.753 3.248 0.921 1.00 0.00 204 GLU A C 11
ATOM 11221 O O . GLU A 1 26 ? -2.604 4.127 1.069 1.00 0.00 204 GLU A O 11
ATOM 11233 N N . TYR A 1 27 ? -0.836 3.275 -0.029 1.00 0.00 205 TYR A N 11
ATOM 11234 C CA . TYR A 1 27 ? -0.753 4.364 -0.992 1.00 0.00 205 TYR A CA 11
ATOM 11235 C C . TYR A 1 27 ? -1.497 4.004 -2.265 1.00 0.00 205 TYR A C 11
ATOM 11236 O O . TYR A 1 27 ? -1.906 2.862 -2.462 1.00 0.00 205 TYR A O 11
ATOM 11254 N N . ILE A 1 28 ? -1.644 4.986 -3.129 1.00 0.00 206 ILE A N 11
ATOM 11255 C CA . ILE A 1 28 ? -2.314 4.802 -4.401 1.00 0.00 206 ILE A CA 11
ATOM 11256 C C . ILE A 1 28 ? -1.373 5.202 -5.527 1.00 0.00 206 ILE A C 11
ATOM 11257 O O . ILE A 1 28 ? -1.214 6.386 -5.820 1.00 0.00 206 ILE A O 11
ATOM 11273 N N . ILE A 1 29 ? -0.718 4.215 -6.129 1.00 0.00 207 ILE A N 11
ATOM 11274 C CA . ILE A 1 29 ? 0.244 4.472 -7.192 1.00 0.00 207 ILE A CA 11
ATOM 11275 C C . ILE A 1 29 ? -0.377 5.187 -8.394 1.00 0.00 207 ILE A C 11
ATOM 11276 O O . ILE A 1 29 ? -1.447 4.824 -8.885 1.00 0.00 207 ILE A O 11
ATOM 11292 N N . LEU A 1 30 ? 0.324 6.224 -8.843 1.00 0.00 208 LEU A N 11
ATOM 11293 C CA . LEU A 1 30 ? -0.094 7.044 -9.965 1.00 0.00 208 LEU A CA 11
ATOM 11294 C C . LEU A 1 30 ? 0.569 6.562 -11.248 1.00 0.00 208 LEU A C 11
ATOM 11295 O O . LEU A 1 30 ? -0.098 6.295 -12.247 1.00 0.00 208 LEU A O 11
ATOM 11311 N N . GLU A 1 31 ? 1.899 6.478 -11.212 1.00 0.00 209 GLU A N 11
ATOM 11312 C CA . GLU A 1 31 ? 2.674 6.056 -12.373 1.00 0.00 209 GLU A CA 11
ATOM 11313 C C . GLU A 1 31 ? 3.484 4.798 -12.085 1.00 0.00 209 GLU A C 11
ATOM 11314 O O . GLU A 1 31 ? 4.200 4.725 -11.084 1.00 0.00 209 GLU A O 11
ATOM 11326 N N . LYS A 1 32 ? 3.391 3.830 -12.983 1.00 0.00 210 LYS A N 11
ATOM 11327 C CA . LYS A 1 32 ? 4.128 2.583 -12.852 1.00 0.00 210 LYS A CA 11
ATOM 11328 C C . LYS A 1 32 ? 4.989 2.377 -14.094 1.00 0.00 210 LYS A C 11
ATOM 11329 O O . LYS A 1 32 ? 4.890 1.358 -14.777 1.00 0.00 210 LYS A O 11
ATOM 11348 N N . ASN A 1 33 ? 5.813 3.373 -14.395 1.00 0.00 211 ASN A N 11
ATOM 11349 C CA . ASN A 1 33 ? 6.679 3.327 -15.573 1.00 0.00 211 ASN A CA 11
ATOM 11350 C C . ASN A 1 33 ? 7.857 2.389 -15.365 1.00 0.00 211 ASN A C 11
ATOM 11351 O O . ASN A 1 33 ? 8.276 1.690 -16.286 1.00 0.00 211 ASN A O 11
ATOM 11362 N N . ASP A 1 34 ? 8.392 2.380 -14.156 1.00 0.00 212 ASP A N 11
ATOM 11363 C CA . ASP A 1 34 ? 9.527 1.528 -13.831 1.00 0.00 212 ASP A CA 11
ATOM 11364 C C . ASP A 1 34 ? 9.063 0.358 -12.975 1.00 0.00 212 ASP A C 11
ATOM 11365 O O . ASP A 1 34 ? 7.951 0.376 -12.452 1.00 0.00 212 ASP A O 11
ATOM 11374 N N . LEU A 1 35 ? 9.912 -0.651 -12.830 1.00 0.00 213 LEU A N 11
ATOM 11375 C CA . LEU A 1 35 ? 9.575 -1.820 -12.022 1.00 0.00 213 LEU A CA 11
ATOM 11376 C C . LEU A 1 35 ? 10.019 -1.619 -10.580 1.00 0.00 213 LEU A C 11
ATOM 11377 O O . LEU A 1 35 ? 9.615 -2.365 -9.684 1.00 0.00 213 LEU A O 11
ATOM 11393 N N . HIS A 1 36 ? 10.854 -0.614 -10.366 1.00 0.00 214 HIS A N 11
ATOM 11394 C CA . HIS A 1 36 ? 11.359 -0.309 -9.034 1.00 0.00 214 HIS A CA 11
ATOM 11395 C C . HIS A 1 36 ? 10.879 1.051 -8.548 1.00 0.00 214 HIS A C 11
ATOM 11396 O O . HIS A 1 36 ? 10.616 1.230 -7.364 1.00 0.00 214 HIS A O 11
ATOM 11411 N N . TRP A 1 37 ? 10.783 2.019 -9.447 1.00 0.00 215 TRP A N 11
ATOM 11412 C CA . TRP A 1 37 ? 10.352 3.357 -9.063 1.00 0.00 215 TRP A CA 11
ATOM 11413 C C . TRP A 1 37 ? 8.910 3.622 -9.459 1.00 0.00 215 TRP A C 11
ATOM 11414 O O . TRP A 1 37 ? 8.593 3.744 -10.645 1.00 0.00 215 TRP A O 11
ATOM 11435 N N . TRP A 1 38 ? 8.043 3.721 -8.458 1.00 0.00 216 TRP A N 11
ATOM 11436 C CA . TRP A 1 38 ? 6.627 3.983 -8.686 1.00 0.00 216 TRP A CA 11
ATOM 11437 C C . TRP A 1 38 ? 6.191 5.266 -7.997 1.00 0.00 216 TRP A C 11
ATOM 11438 O O . TRP A 1 38 ? 6.398 5.423 -6.798 1.00 0.00 216 TRP A O 11
ATOM 11459 N N . ARG A 1 39 ? 5.532 6.150 -8.724 1.00 0.00 217 ARG A N 11
ATOM 11460 C CA . ARG A 1 39 ? 5.016 7.365 -8.109 1.00 0.00 217 ARG A CA 11
ATOM 11461 C C . ARG A 1 39 ? 3.670 7.037 -7.509 1.00 0.00 217 ARG A C 11
ATOM 11462 O O . ARG A 1 39 ? 2.811 6.517 -8.206 1.00 0.00 217 ARG A O 11
ATOM 11483 N N . ALA A 1 40 ? 3.479 7.302 -6.227 1.00 0.00 218 ALA A N 11
ATOM 11484 C CA . ALA A 1 40 ? 2.206 6.978 -5.596 1.00 0.00 218 ALA A CA 11
ATOM 11485 C C . ALA A 1 40 ? 1.701 8.089 -4.695 1.00 0.00 218 ALA A C 11
ATOM 11486 O O . ALA A 1 40 ? 2.471 8.906 -4.193 1.00 0.00 218 ALA A O 11
ATOM 11493 N N . ARG A 1 41 ? 0.389 8.092 -4.494 1.00 0.00 219 ARG A N 11
ATOM 11494 C CA . ARG A 1 41 ? -0.273 9.075 -3.652 1.00 0.00 219 ARG A CA 11
ATOM 11495 C C . ARG A 1 41 ? -0.289 8.600 -2.207 1.00 0.00 219 ARG A C 11
ATOM 11496 O O . ARG A 1 41 ? -0.668 7.464 -1.932 1.00 0.00 219 ARG A O 11
ATOM 11517 N N . ASP A 1 42 ? 0.091 9.477 -1.290 1.00 0.00 220 ASP A N 11
ATOM 11518 C CA . ASP A 1 42 ? 0.082 9.155 0.132 1.00 0.00 220 ASP A CA 11
ATOM 11519 C C . ASP A 1 42 ? -1.332 9.340 0.657 1.00 0.00 220 ASP A C 11
ATOM 11520 O O . ASP A 1 42 ? -2.183 8.464 0.510 1.00 0.00 220 ASP A O 11
ATOM 11529 N N . LYS A 1 43 ? -1.588 10.499 1.236 1.00 0.00 221 LYS A N 11
ATOM 11530 C CA . LYS A 1 43 ? -2.903 10.816 1.741 1.00 0.00 221 LYS A CA 11
ATOM 11531 C C . LYS A 1 43 ? -3.729 11.528 0.677 1.00 0.00 221 LYS A C 11
ATOM 11532 O O . LYS A 1 43 ? -4.302 10.899 -0.212 1.00 0.00 221 LYS A O 11
ATOM 11551 N N . TYR A 1 44 ? -3.783 12.845 0.781 1.00 0.00 222 TYR A N 11
ATOM 11552 C CA . TYR A 1 44 ? -4.533 13.667 -0.150 1.00 0.00 222 TYR A CA 11
ATOM 11553 C C . TYR A 1 44 ? -3.816 14.984 -0.398 1.00 0.00 222 TYR A C 11
ATOM 11554 O O . TYR A 1 44 ? -4.362 16.064 -0.168 1.00 0.00 222 TYR A O 11
ATOM 11572 N N . GLY A 1 45 ? -2.583 14.884 -0.871 1.00 0.00 223 GLY A N 11
ATOM 11573 C CA . GLY A 1 45 ? -1.801 16.077 -1.145 1.00 0.00 223 GLY A CA 11
ATOM 11574 C C . GLY A 1 45 ? -0.311 15.806 -1.213 1.00 0.00 223 GLY A C 11
ATOM 11575 O O . GLY A 1 45 ? 0.474 16.714 -1.473 1.00 0.00 223 GLY A O 11
ATOM 11579 N N . SER A 1 46 ? 0.082 14.559 -0.985 1.00 0.00 224 SER A N 11
ATOM 11580 C CA . SER A 1 46 ? 1.491 14.184 -1.030 1.00 0.00 224 SER A CA 11
ATOM 11581 C C . SER A 1 46 ? 1.694 13.012 -1.984 1.00 0.00 224 SER A C 11
ATOM 11582 O O . SER A 1 46 ? 1.040 11.981 -1.845 1.00 0.00 224 SER A O 11
ATOM 11590 N N . GLU A 1 47 ? 2.582 13.175 -2.955 1.00 0.00 225 GLU A N 11
ATOM 11591 C CA . GLU A 1 47 ? 2.862 12.126 -3.936 1.00 0.00 225 GLU A CA 11
ATOM 11592 C C . GLU A 1 47 ? 4.246 12.318 -4.538 1.00 0.00 225 GLU A C 11
ATOM 11593 O O . GLU A 1 47 ? 4.786 13.425 -4.527 1.00 0.00 225 GLU A O 11
ATOM 11605 N N . GLY A 1 48 ? 4.822 11.236 -5.039 1.00 0.00 226 GLY A N 11
ATOM 11606 C CA . GLY A 1 48 ? 6.143 11.311 -5.617 1.00 0.00 226 GLY A CA 11
ATOM 11607 C C . GLY A 1 48 ? 6.751 9.947 -5.844 1.00 0.00 226 GLY A C 11
ATOM 11608 O O . GLY A 1 48 ? 6.106 8.920 -5.603 1.00 0.00 226 GLY A O 11
ATOM 11612 N N . TYR A 1 49 ? 7.987 9.949 -6.327 1.00 0.00 227 TYR A N 11
ATOM 11613 C CA . TYR A 1 49 ? 8.726 8.720 -6.614 1.00 0.00 227 TYR A CA 11
ATOM 11614 C C . TYR A 1 49 ? 8.927 7.883 -5.359 1.00 0.00 227 TYR A C 11
ATOM 11615 O O . TYR A 1 49 ? 9.338 8.390 -4.318 1.00 0.00 227 TYR A O 11
ATOM 11633 N N . ILE A 1 50 ? 8.627 6.598 -5.474 1.00 0.00 228 ILE A N 11
ATOM 11634 C CA . ILE A 1 50 ? 8.759 5.675 -4.361 1.00 0.00 228 ILE A CA 11
ATOM 11635 C C . ILE A 1 50 ? 9.458 4.404 -4.794 1.00 0.00 228 ILE A C 11
ATOM 11636 O O . ILE A 1 50 ? 9.040 3.760 -5.754 1.00 0.00 228 ILE A O 11
ATOM 11652 N N . PRO A 1 51 ? 10.511 3.996 -4.081 1.00 0.00 229 PRO A N 11
ATOM 11653 C CA . PRO A 1 51 ? 11.210 2.771 -4.390 1.00 0.00 229 PRO A CA 11
ATOM 11654 C C . PRO A 1 51 ? 10.401 1.573 -3.917 1.00 0.00 229 PRO A C 11
ATOM 11655 O O . PRO A 1 51 ? 10.335 1.302 -2.717 1.00 0.00 229 PRO A O 11
ATOM 11666 N N . SER A 1 52 ? 9.786 0.869 -4.868 1.00 0.00 230 SER A N 11
ATOM 11667 C CA . SER A 1 52 ? 8.974 -0.326 -4.599 1.00 0.00 230 SER A CA 11
ATOM 11668 C C . SER A 1 52 ? 9.737 -1.331 -3.723 1.00 0.00 230 SER A C 11
ATOM 11669 O O . SER A 1 52 ? 9.149 -2.247 -3.153 1.00 0.00 230 SER A O 11
ATOM 11677 N N . ASN A 1 53 ? 11.044 -1.134 -3.588 1.00 0.00 231 ASN A N 11
ATOM 11678 C CA . ASN A 1 53 ? 11.868 -1.990 -2.745 1.00 0.00 231 ASN A CA 11
ATOM 11679 C C . ASN A 1 53 ? 11.427 -1.860 -1.288 1.00 0.00 231 ASN A C 11
ATOM 11680 O O . ASN A 1 53 ? 11.687 -2.737 -0.463 1.00 0.00 231 ASN A O 11
ATOM 11691 N N . TYR A 1 54 ? 10.745 -0.754 -0.997 1.00 0.00 232 TYR A N 11
ATOM 11692 C CA . TYR A 1 54 ? 10.233 -0.466 0.337 1.00 0.00 232 TYR A CA 11
ATOM 11693 C C . TYR A 1 54 ? 8.708 -0.510 0.359 1.00 0.00 232 TYR A C 11
ATOM 11694 O O . TYR A 1 54 ? 8.099 -0.152 1.360 1.00 0.00 232 TYR A O 11
ATOM 11712 N N . VAL A 1 55 ? 8.086 -0.918 -0.744 1.00 0.00 233 VAL A N 11
ATOM 11713 C CA . VAL A 1 55 ? 6.630 -0.964 -0.809 1.00 0.00 233 VAL A CA 11
ATOM 11714 C C . VAL A 1 55 ? 6.127 -2.069 -1.741 1.00 0.00 233 VAL A C 11
ATOM 11715 O O . VAL A 1 55 ? 6.493 -2.144 -2.914 1.00 0.00 233 VAL A O 11
ATOM 11728 N N . THR A 1 56 ? 5.258 -2.905 -1.203 1.00 0.00 234 THR A N 11
ATOM 11729 C CA . THR A 1 56 ? 4.654 -3.994 -1.952 1.00 0.00 234 THR A CA 11
ATOM 11730 C C . THR A 1 56 ? 3.238 -3.591 -2.328 1.00 0.00 234 THR A C 11
ATOM 11731 O O . THR A 1 56 ? 2.806 -2.489 -1.989 1.00 0.00 234 THR A O 11
ATOM 11742 N N . GLY A 1 57 ? 2.508 -4.463 -3.009 1.00 0.00 235 GLY A N 11
ATOM 11743 C CA . GLY A 1 57 ? 1.143 -4.141 -3.364 1.00 0.00 235 GLY A CA 11
ATOM 11744 C C . GLY A 1 57 ? 0.275 -4.273 -2.140 1.00 0.00 235 GLY A C 11
ATOM 11745 O O . GLY A 1 57 ? 0.660 -3.837 -1.060 1.00 0.00 235 GLY A O 11
ATOM 11749 N N . LYS A 1 58 ? -0.865 -4.902 -2.250 1.00 0.00 236 LYS A N 11
ATOM 11750 C CA . LYS A 1 58 ? -1.677 -5.078 -1.073 1.00 0.00 236 LYS A CA 11
ATOM 11751 C C . LYS A 1 58 ? -1.370 -6.445 -0.467 1.00 0.00 236 LYS A C 11
ATOM 11752 O O . LYS A 1 58 ? -2.242 -7.321 -0.416 1.00 0.00 236 LYS A O 11
ATOM 11771 N N . LYS A 1 59 ? -0.105 -6.628 -0.040 1.00 0.00 237 LYS A N 11
ATOM 11772 C CA . LYS A 1 59 ? 0.341 -7.897 0.555 1.00 0.00 237 LYS A CA 11
ATOM 11773 C C . LYS A 1 59 ? -0.616 -8.379 1.642 1.00 0.00 237 LYS A C 11
ATOM 11774 O O . LYS A 1 59 ? -1.327 -7.584 2.265 1.00 0.00 237 LYS A O 11
ATOM 11793 N N . SER A 1 60 ? -0.614 -9.682 1.876 1.00 0.00 238 SER A N 11
ATOM 11794 C CA . SER A 1 60 ? -1.466 -10.273 2.898 1.00 0.00 238 SER A CA 11
ATOM 11795 C C . SER A 1 60 ? -1.001 -9.844 4.289 1.00 0.00 238 SER A C 11
ATOM 11796 O O . SER A 1 60 ? 0.129 -10.130 4.687 1.00 0.00 238 SER A O 11
ATOM 11804 N N . ASN A 1 61 ? -1.863 -9.149 5.017 1.00 0.00 239 ASN A N 11
ATOM 11805 C CA . ASN A 1 61 ? -1.518 -8.684 6.354 1.00 0.00 239 ASN A CA 11
ATOM 11806 C C . ASN A 1 61 ? -2.416 -9.334 7.396 1.00 0.00 239 ASN A C 11
ATOM 11807 O O . ASN A 1 61 ? -3.578 -9.641 7.119 1.00 0.00 239 ASN A O 11
ATOM 11818 N N . ASN A 1 62 ? -1.881 -9.538 8.591 1.00 0.00 240 ASN A N 11
ATOM 11819 C CA . ASN A 1 62 ? -2.642 -10.143 9.677 1.00 0.00 240 ASN A CA 11
ATOM 11820 C C . ASN A 1 62 ? -2.798 -9.139 10.812 1.00 0.00 240 ASN A C 11
ATOM 11821 O O . ASN A 1 62 ? -3.764 -8.378 10.837 1.00 0.00 240 ASN A O 11
ATOM 11832 N N . LEU A 1 63 ? -1.832 -9.135 11.735 1.00 0.00 241 LEU A N 11
ATOM 11833 C CA . LEU A 1 63 ? -1.834 -8.218 12.880 1.00 0.00 241 LEU A CA 11
ATOM 11834 C C . LEU A 1 63 ? -3.155 -8.299 13.648 1.00 0.00 241 LEU A C 11
ATOM 11835 O O . LEU A 1 63 ? -3.777 -9.362 13.719 1.00 0.00 241 LEU A O 11
ATOM 11851 N N . ASP A 1 64 ? -3.584 -7.179 14.215 1.00 0.00 242 ASP A N 11
ATOM 11852 C CA . ASP A 1 64 ? -4.831 -7.138 14.971 1.00 0.00 242 ASP A CA 11
ATOM 11853 C C . ASP A 1 64 ? -5.877 -6.296 14.254 1.00 0.00 242 ASP A C 11
ATOM 11854 O O . ASP A 1 64 ? -5.662 -5.836 13.128 1.00 0.00 242 ASP A O 11
ATOM 11863 N N . GLN A 1 65 ? -7.006 -6.090 14.919 1.00 0.00 243 GLN A N 11
ATOM 11864 C CA . GLN A 1 65 ? -8.092 -5.300 14.358 1.00 0.00 243 GLN A CA 11
ATOM 11865 C C . GLN A 1 65 ? -7.782 -3.812 14.484 1.00 0.00 243 GLN A C 11
ATOM 11866 O O . GLN A 1 65 ? -7.991 -3.208 15.537 1.00 0.00 243 GLN A O 11
ATOM 11880 N N . TYR A 1 66 ? -7.280 -3.230 13.408 1.00 0.00 244 TYR A N 11
ATOM 11881 C CA . TYR A 1 66 ? -6.942 -1.813 13.388 1.00 0.00 244 TYR A CA 11
ATOM 11882 C C . TYR A 1 66 ? -7.984 -1.039 12.598 1.00 0.00 244 TYR A C 11
ATOM 11883 O O . TYR A 1 66 ? -8.601 -1.586 11.682 1.00 0.00 244 TYR A O 11
ATOM 11901 N N . ASP A 1 67 ? -8.176 0.223 12.948 1.00 0.00 245 ASP A N 11
ATOM 11902 C CA . ASP A 1 67 ? -9.146 1.064 12.266 1.00 0.00 245 ASP A CA 11
ATOM 11903 C C . ASP A 1 67 ? -8.431 2.071 11.371 1.00 0.00 245 ASP A C 11
ATOM 11904 O O . ASP A 1 67 ? -7.474 2.707 11.847 1.00 0.00 245 ASP A O 11
ATOM 11914 N N . GLY A 1 1 ? -5.769 2.017 -12.951 1.00 0.00 179 GLY A N 12
ATOM 11915 C CA . GLY A 1 1 ? -5.255 0.987 -12.011 1.00 0.00 179 GLY A CA 12
ATOM 11916 C C . GLY A 1 1 ? -4.842 1.584 -10.685 1.00 0.00 179 GLY A C 12
ATOM 11917 O O . GLY A 1 1 ? -3.657 1.618 -10.355 1.00 0.00 179 GLY A O 12
ATOM 11923 N N . SER A 1 2 ? -5.817 2.062 -9.924 1.00 0.00 180 SER A N 12
ATOM 11924 C CA . SER A 1 2 ? -5.547 2.665 -8.629 1.00 0.00 180 SER A CA 12
ATOM 11925 C C . SER A 1 2 ? -5.479 1.593 -7.548 1.00 0.00 180 SER A C 12
ATOM 11926 O O . SER A 1 2 ? -6.457 1.344 -6.842 1.00 0.00 180 SER A O 12
ATOM 11934 N N . GLU A 1 3 ? -4.324 0.949 -7.439 1.00 0.00 181 GLU A N 12
ATOM 11935 C CA . GLU A 1 3 ? -4.133 -0.111 -6.463 1.00 0.00 181 GLU A CA 12
ATOM 11936 C C . GLU A 1 3 ? -3.542 0.441 -5.177 1.00 0.00 181 GLU A C 12
ATOM 11937 O O . GLU A 1 3 ? -2.935 1.517 -5.167 1.00 0.00 181 GLU A O 12
ATOM 11949 N N . ILE A 1 4 ? -3.712 -0.310 -4.100 1.00 0.00 182 ILE A N 12
ATOM 11950 C CA . ILE A 1 4 ? -3.195 0.087 -2.804 1.00 0.00 182 ILE A CA 12
ATOM 11951 C C . ILE A 1 4 ? -1.760 -0.395 -2.606 1.00 0.00 182 ILE A C 12
ATOM 11952 O O . ILE A 1 4 ? -1.510 -1.542 -2.234 1.00 0.00 182 ILE A O 12
ATOM 11968 N N . VAL A 1 5 ? -0.820 0.504 -2.840 1.00 0.00 183 VAL A N 12
ATOM 11969 C CA . VAL A 1 5 ? 0.591 0.203 -2.667 1.00 0.00 183 VAL A CA 12
ATOM 11970 C C . VAL A 1 5 ? 0.989 0.436 -1.215 1.00 0.00 183 VAL A C 12
ATOM 11971 O O . VAL A 1 5 ? 1.332 1.547 -0.828 1.00 0.00 183 VAL A O 12
ATOM 11984 N N . VAL A 1 6 ? 0.913 -0.609 -0.412 1.00 0.00 184 VAL A N 12
ATOM 11985 C CA . VAL A 1 6 ? 1.236 -0.516 1.002 1.00 0.00 184 VAL A CA 12
ATOM 11986 C C . VAL A 1 6 ? 2.745 -0.499 1.218 1.00 0.00 184 VAL A C 12
ATOM 11987 O O . VAL A 1 6 ? 3.438 -1.433 0.830 1.00 0.00 184 VAL A O 12
ATOM 12000 N N . ALA A 1 7 ? 3.249 0.551 1.854 1.00 0.00 185 ALA A N 12
ATOM 12001 C CA . ALA A 1 7 ? 4.677 0.649 2.131 1.00 0.00 185 ALA A CA 12
ATOM 12002 C C . ALA A 1 7 ? 5.079 -0.425 3.140 1.00 0.00 185 ALA A C 12
ATOM 12003 O O . ALA A 1 7 ? 4.549 -0.473 4.252 1.00 0.00 185 ALA A O 12
ATOM 12010 N N . MET A 1 8 ? 6.002 -1.289 2.746 1.00 0.00 186 MET A N 12
ATOM 12011 C CA . MET A 1 8 ? 6.466 -2.368 3.607 1.00 0.00 186 MET A CA 12
ATOM 12012 C C . MET A 1 8 ? 7.554 -1.855 4.543 1.00 0.00 186 MET A C 12
ATOM 12013 O O . MET A 1 8 ? 7.478 -2.018 5.761 1.00 0.00 186 MET A O 12
ATOM 12027 N N . TYR A 1 9 ? 8.564 -1.225 3.963 1.00 0.00 187 TYR A N 12
ATOM 12028 C CA . TYR A 1 9 ? 9.663 -0.679 4.742 1.00 0.00 187 TYR A CA 12
ATOM 12029 C C . TYR A 1 9 ? 9.564 0.841 4.768 1.00 0.00 187 TYR A C 12
ATOM 12030 O O . TYR A 1 9 ? 8.923 1.439 3.902 1.00 0.00 187 TYR A O 12
ATOM 12048 N N . ASP A 1 10 ? 10.202 1.464 5.750 1.00 0.00 188 ASP A N 12
ATOM 12049 C CA . ASP A 1 10 ? 10.177 2.919 5.858 1.00 0.00 188 ASP A CA 12
ATOM 12050 C C . ASP A 1 10 ? 11.142 3.541 4.859 1.00 0.00 188 ASP A C 12
ATOM 12051 O O . ASP A 1 10 ? 12.135 2.919 4.471 1.00 0.00 188 ASP A O 12
ATOM 12060 N N . PHE A 1 11 ? 10.853 4.767 4.448 1.00 0.00 189 PHE A N 12
ATOM 12061 C CA . PHE A 1 11 ? 11.702 5.480 3.494 1.00 0.00 189 PHE A CA 12
ATOM 12062 C C . PHE A 1 11 ? 11.753 6.962 3.838 1.00 0.00 189 PHE A C 12
ATOM 12063 O O . PHE A 1 11 ? 10.742 7.549 4.226 1.00 0.00 189 PHE A O 12
ATOM 12080 N N . GLN A 1 12 ? 12.928 7.554 3.698 1.00 0.00 190 GLN A N 12
ATOM 12081 C CA . GLN A 1 12 ? 13.119 8.965 4.000 1.00 0.00 190 GLN A CA 12
ATOM 12082 C C . GLN A 1 12 ? 13.267 9.777 2.713 1.00 0.00 190 GLN A C 12
ATOM 12083 O O . GLN A 1 12 ? 13.826 9.291 1.733 1.00 0.00 190 GLN A O 12
ATOM 12097 N N . ALA A 1 13 ? 12.788 11.017 2.726 1.00 0.00 191 ALA A N 12
ATOM 12098 C CA . ALA A 1 13 ? 12.906 11.887 1.560 1.00 0.00 191 ALA A CA 12
ATOM 12099 C C . ALA A 1 13 ? 14.259 12.579 1.574 1.00 0.00 191 ALA A C 12
ATOM 12100 O O . ALA A 1 13 ? 14.683 13.096 2.606 1.00 0.00 191 ALA A O 12
ATOM 12107 N N . THR A 1 14 ? 14.946 12.578 0.445 1.00 0.00 192 THR A N 12
ATOM 12108 C CA . THR A 1 14 ? 16.257 13.201 0.375 1.00 0.00 192 THR A CA 12
ATOM 12109 C C . THR A 1 14 ? 16.166 14.613 -0.202 1.00 0.00 192 THR A C 12
ATOM 12110 O O . THR A 1 14 ? 17.049 15.437 0.025 1.00 0.00 192 THR A O 12
ATOM 12121 N N . GLU A 1 15 ? 15.102 14.897 -0.948 1.00 0.00 193 GLU A N 12
ATOM 12122 C CA . GLU A 1 15 ? 14.942 16.219 -1.538 1.00 0.00 193 GLU A CA 12
ATOM 12123 C C . GLU A 1 15 ? 13.500 16.719 -1.441 1.00 0.00 193 GLU A C 12
ATOM 12124 O O . GLU A 1 15 ? 13.161 17.476 -0.533 1.00 0.00 193 GLU A O 12
ATOM 12136 N N . ALA A 1 16 ? 12.662 16.306 -2.389 1.00 0.00 194 ALA A N 12
ATOM 12137 C CA . ALA A 1 16 ? 11.263 16.732 -2.428 1.00 0.00 194 ALA A CA 12
ATOM 12138 C C . ALA A 1 16 ? 10.418 15.742 -3.210 1.00 0.00 194 ALA A C 12
ATOM 12139 O O . ALA A 1 16 ? 9.332 15.366 -2.775 1.00 0.00 194 ALA A O 12
ATOM 12146 N N . HIS A 1 17 ? 10.932 15.320 -4.366 1.00 0.00 195 HIS A N 12
ATOM 12147 C CA . HIS A 1 17 ? 10.234 14.355 -5.218 1.00 0.00 195 HIS A CA 12
ATOM 12148 C C . 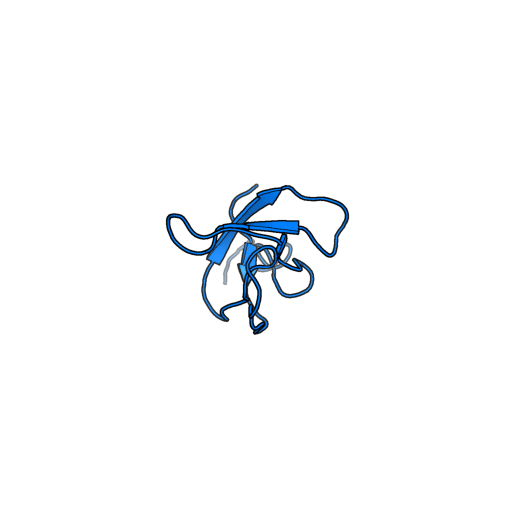HIS A 1 17 ? 10.078 13.029 -4.490 1.00 0.00 195 HIS A C 12
ATOM 12149 O O . HIS A 1 17 ? 9.119 12.291 -4.718 1.00 0.00 195 HIS A O 12
ATOM 12164 N N . ASP A 1 18 ? 11.015 12.753 -3.590 1.00 0.00 196 ASP A N 12
ATOM 12165 C CA . ASP A 1 18 ? 10.979 11.541 -2.788 1.00 0.00 196 ASP A CA 12
ATOM 12166 C C . ASP A 1 18 ? 9.940 11.700 -1.689 1.00 0.00 196 ASP A C 12
ATOM 12167 O O . ASP A 1 18 ? 9.899 12.733 -1.015 1.00 0.00 196 ASP A O 12
ATOM 12176 N N . LEU A 1 19 ? 9.108 10.690 -1.499 1.00 0.00 197 LEU A N 12
ATOM 12177 C CA . LEU A 1 19 ? 8.082 10.749 -0.467 1.00 0.00 197 LEU A CA 12
ATOM 12178 C C . LEU A 1 19 ? 8.417 9.785 0.662 1.00 0.00 197 LEU A C 12
ATOM 12179 O O . LEU A 1 19 ? 9.020 8.736 0.441 1.00 0.00 197 LEU A O 12
ATOM 12195 N N . ARG A 1 20 ? 8.037 10.156 1.879 1.00 0.00 198 ARG A N 12
ATOM 12196 C CA . ARG A 1 20 ? 8.310 9.330 3.050 1.00 0.00 198 ARG A CA 12
ATOM 12197 C C . ARG A 1 20 ? 7.383 8.128 3.111 1.00 0.00 198 ARG A C 12
ATOM 12198 O O . ARG A 1 20 ? 6.174 8.248 2.913 1.00 0.00 198 ARG A O 12
ATOM 12219 N N . LEU A 1 21 ? 7.961 6.971 3.407 1.00 0.00 199 LEU A N 12
ATOM 12220 C CA . LEU A 1 21 ? 7.200 5.735 3.516 1.00 0.00 199 LEU A CA 12
ATOM 12221 C C . LEU A 1 21 ? 7.044 5.323 4.962 1.00 0.00 199 LEU A C 12
ATOM 12222 O O . LEU A 1 21 ? 7.997 5.413 5.747 1.00 0.00 199 LEU A O 12
ATOM 12238 N N . GLU A 1 22 ? 5.856 4.846 5.297 1.00 0.00 200 GLU A N 12
ATOM 12239 C CA . GLU A 1 22 ? 5.562 4.376 6.644 1.00 0.00 200 GLU A CA 12
ATOM 12240 C C . GLU A 1 22 ? 5.120 2.917 6.567 1.00 0.00 200 GLU A C 12
ATOM 12241 O O . GLU A 1 22 ? 4.337 2.562 5.688 1.00 0.00 200 GLU A O 12
ATOM 12253 N N . ARG A 1 23 ? 5.621 2.072 7.464 1.00 0.00 201 ARG A N 12
ATOM 12254 C CA . ARG A 1 23 ? 5.256 0.651 7.451 1.00 0.00 201 ARG A CA 12
ATOM 12255 C C . ARG A 1 23 ? 3.753 0.459 7.642 1.00 0.00 201 ARG A C 12
ATOM 12256 O O . ARG A 1 23 ? 3.228 0.666 8.734 1.00 0.00 201 ARG A O 12
ATOM 12277 N N . GLY A 1 24 ? 3.061 0.056 6.584 1.00 0.00 202 GLY A N 12
ATOM 12278 C CA . GLY A 1 24 ? 1.629 -0.162 6.680 1.00 0.00 202 GLY A CA 12
ATOM 12279 C C . GLY A 1 24 ? 0.816 0.953 6.063 1.00 0.00 202 GLY A C 12
ATOM 12280 O O . GLY A 1 24 ? -0.417 0.898 6.059 1.00 0.00 202 GLY A O 12
ATOM 12284 N N . GLN A 1 25 ? 1.486 1.967 5.535 1.00 0.00 203 GLN A N 12
ATOM 12285 C CA . GLN A 1 25 ? 0.790 3.084 4.917 1.00 0.00 203 GLN A CA 12
ATOM 12286 C C . GLN A 1 25 ? 0.317 2.694 3.522 1.00 0.00 203 GLN A C 12
ATOM 12287 O O . GLN A 1 25 ? 1.112 2.275 2.682 1.00 0.00 203 GLN A O 12
ATOM 12301 N N . GLU A 1 26 ? -0.981 2.825 3.282 1.00 0.00 204 GLU A N 12
ATOM 12302 C CA . GLU A 1 26 ? -1.554 2.481 1.991 1.00 0.00 204 GLU A CA 12
ATOM 12303 C C . GLU A 1 26 ? -1.447 3.657 1.030 1.00 0.00 204 GLU A C 12
ATOM 12304 O O . GLU A 1 26 ? -1.889 4.767 1.331 1.00 0.00 204 GLU A O 12
ATOM 12316 N N . TYR A 1 27 ? -0.829 3.400 -0.114 1.00 0.00 205 TYR A N 12
ATOM 12317 C CA . TYR A 1 27 ? -0.614 4.416 -1.141 1.00 0.00 205 TYR A CA 12
ATOM 12318 C C . TYR A 1 27 ? -1.441 4.121 -2.384 1.00 0.00 205 TYR A C 12
ATOM 12319 O O . TYR A 1 27 ? -2.022 3.044 -2.517 1.00 0.00 205 TYR A O 12
ATOM 12337 N N . ILE A 1 28 ? -1.449 5.068 -3.312 1.00 0.00 206 ILE A N 12
ATOM 12338 C CA . ILE A 1 28 ? -2.156 4.904 -4.576 1.00 0.00 206 ILE A CA 12
ATOM 12339 C C . ILE A 1 28 ? -1.134 4.969 -5.707 1.00 0.00 206 ILE A C 12
ATOM 12340 O O . ILE A 1 28 ? -0.575 6.030 -5.977 1.00 0.00 206 ILE A O 12
ATOM 12356 N N . ILE A 1 29 ? -0.850 3.832 -6.333 1.00 0.00 207 ILE A N 12
ATOM 12357 C CA . ILE A 1 29 ? 0.143 3.779 -7.393 1.00 0.00 207 ILE A CA 12
ATOM 12358 C C . ILE A 1 29 ? -0.299 4.598 -8.606 1.00 0.00 207 ILE A C 12
ATOM 12359 O O . ILE A 1 29 ? -1.402 4.424 -9.133 1.00 0.00 207 ILE A O 12
ATOM 12375 N N . LEU A 1 30 ? 0.565 5.516 -9.023 1.00 0.00 208 LEU A N 12
ATOM 12376 C CA . LEU A 1 30 ? 0.280 6.396 -10.146 1.00 0.00 208 LEU A CA 12
ATOM 12377 C C . LEU A 1 30 ? 1.149 6.042 -11.350 1.00 0.00 208 LEU A C 12
ATOM 12378 O O . LEU A 1 30 ? 0.686 5.410 -12.296 1.00 0.00 208 LEU A O 12
ATOM 12394 N N . GLU A 1 31 ? 2.418 6.449 -11.307 1.00 0.00 209 GLU A N 12
ATOM 12395 C CA . GLU A 1 31 ? 3.346 6.171 -12.399 1.00 0.00 209 GLU A CA 12
ATOM 12396 C C . GLU A 1 31 ? 4.130 4.888 -12.166 1.00 0.00 209 GLU A C 12
ATOM 12397 O O . GLU A 1 31 ? 5.014 4.831 -11.309 1.00 0.00 209 GLU A O 12
ATOM 12409 N N . LYS A 1 32 ? 3.832 3.869 -12.953 1.00 0.00 210 LYS A N 12
ATOM 12410 C CA . LYS A 1 32 ? 4.548 2.613 -12.849 1.00 0.00 210 LYS A CA 12
ATOM 12411 C C . LYS A 1 32 ? 5.683 2.613 -13.861 1.00 0.00 210 LYS A C 12
ATOM 12412 O O . LYS A 1 32 ? 5.476 2.311 -15.037 1.00 0.00 210 LYS A O 12
ATOM 12431 N N . ASN A 1 33 ? 6.876 2.968 -13.404 1.00 0.00 211 ASN A N 12
ATOM 12432 C CA . ASN A 1 33 ? 8.044 3.014 -14.277 1.00 0.00 211 ASN A CA 12
ATOM 12433 C C . ASN A 1 33 ? 8.484 1.596 -14.614 1.00 0.00 211 ASN A C 12
ATOM 12434 O O . ASN A 1 33 ? 8.072 1.027 -15.625 1.00 0.00 211 ASN A O 12
ATOM 12445 N N . ASP A 1 34 ? 9.291 1.022 -13.739 1.00 0.00 212 ASP A N 12
ATOM 12446 C CA . ASP A 1 34 ? 9.768 -0.343 -13.908 1.00 0.00 212 ASP A CA 12
ATOM 12447 C C . ASP A 1 34 ? 9.452 -1.110 -12.631 1.00 0.00 212 ASP A C 12
ATOM 12448 O O . ASP A 1 34 ? 8.457 -0.827 -11.973 1.00 0.00 212 ASP A O 12
ATOM 12457 N N . LEU A 1 35 ? 10.297 -2.052 -12.261 1.00 0.00 213 LEU A N 12
ATOM 12458 C CA . LEU A 1 35 ? 10.087 -2.805 -11.035 1.00 0.00 213 LEU A CA 12
ATOM 12459 C C . LEU A 1 35 ? 10.796 -2.103 -9.883 1.00 0.00 213 LEU A C 12
ATOM 12460 O O . LEU A 1 35 ? 10.846 -2.608 -8.762 1.00 0.00 213 LEU A O 12
ATOM 12476 N N . HIS A 1 36 ? 11.369 -0.942 -10.188 1.00 0.00 214 HIS A N 12
ATOM 12477 C CA . HIS A 1 36 ? 12.114 -0.167 -9.207 1.00 0.00 214 HIS A CA 12
ATOM 12478 C C . HIS A 1 36 ? 11.329 1.050 -8.728 1.00 0.00 214 HIS A C 12
ATOM 12479 O O . HIS A 1 36 ? 10.761 1.041 -7.637 1.00 0.00 214 HIS A O 12
ATOM 12494 N N . TRP A 1 37 ? 11.318 2.109 -9.533 1.00 0.00 215 TRP A N 12
ATOM 12495 C CA . TRP A 1 37 ? 10.626 3.340 -9.159 1.00 0.00 215 TRP A CA 12
ATOM 12496 C C . TRP A 1 37 ? 9.135 3.300 -9.472 1.00 0.00 215 TRP A C 12
ATOM 12497 O O . TRP A 1 37 ? 8.725 3.026 -10.602 1.00 0.00 215 TRP A O 12
ATOM 12518 N N . TRP A 1 38 ? 8.337 3.611 -8.461 1.00 0.00 216 TRP A N 12
ATOM 12519 C CA . TRP A 1 38 ? 6.885 3.665 -8.585 1.00 0.00 216 TRP A CA 12
ATOM 12520 C C . TRP A 1 38 ? 6.379 4.953 -7.961 1.00 0.00 216 TRP A C 12
ATOM 12521 O O . TRP A 1 38 ? 6.489 5.144 -6.753 1.00 0.00 216 TRP A O 12
ATOM 12542 N N . ARG A 1 39 ? 5.830 5.839 -8.769 1.00 0.00 217 ARG A N 12
ATOM 12543 C CA . ARG A 1 39 ? 5.322 7.098 -8.246 1.00 0.00 217 ARG A CA 12
ATOM 12544 C C . ARG A 1 39 ? 3.966 6.857 -7.607 1.00 0.00 217 ARG A C 12
ATOM 12545 O O . ARG A 1 39 ? 2.988 6.589 -8.299 1.00 0.00 217 ARG A O 12
ATOM 12566 N N . ALA A 1 40 ? 3.918 6.927 -6.281 1.00 0.00 218 ALA A N 12
ATOM 12567 C CA . ALA A 1 40 ? 2.683 6.693 -5.547 1.00 0.00 218 ALA A CA 12
ATOM 12568 C C . ALA A 1 40 ? 2.123 7.984 -4.972 1.00 0.00 218 ALA A C 12
ATOM 12569 O O . ALA A 1 40 ? 2.746 9.042 -5.054 1.00 0.00 218 ALA A O 12
ATOM 12576 N N . ARG A 1 41 ? 0.936 7.881 -4.400 1.00 0.00 219 ARG A N 12
ATOM 12577 C CA . ARG A 1 41 ? 0.255 9.020 -3.812 1.00 0.00 219 ARG A CA 12
ATOM 12578 C C . ARG A 1 41 ? -0.233 8.648 -2.414 1.00 0.00 219 ARG A C 12
ATOM 12579 O O . ARG A 1 41 ? -0.705 7.533 -2.208 1.00 0.00 219 ARG A O 12
ATOM 12600 N N . ASP A 1 42 ? -0.117 9.565 -1.455 1.00 0.00 220 ASP A N 12
ATOM 12601 C CA . ASP A 1 42 ? -0.557 9.285 -0.088 1.00 0.00 220 ASP A CA 12
ATOM 12602 C C . ASP A 1 42 ? -1.431 10.399 0.466 1.00 0.00 220 ASP A C 12
ATOM 12603 O O . ASP A 1 42 ? -2.388 10.143 1.199 1.00 0.00 220 ASP A O 12
ATOM 12612 N N . LYS A 1 43 ? -1.086 11.631 0.145 1.00 0.00 221 LYS A N 12
ATOM 12613 C CA . LYS A 1 43 ? -1.826 12.779 0.648 1.00 0.00 221 LYS A CA 12
ATOM 12614 C C . LYS A 1 43 ? -3.067 13.097 -0.173 1.00 0.00 221 LYS A C 12
ATOM 12615 O O . LYS A 1 43 ? -3.499 12.322 -1.019 1.00 0.00 221 LYS A O 12
ATOM 12634 N N . TYR A 1 44 ? -3.615 14.275 0.093 1.00 0.00 222 TYR A N 12
ATOM 12635 C CA . TYR A 1 44 ? -4.796 14.784 -0.590 1.00 0.00 222 TYR A CA 12
ATOM 12636 C C . TYR A 1 44 ? -4.411 15.400 -1.930 1.00 0.00 222 TYR A C 12
ATOM 12637 O O . TYR A 1 44 ? -4.736 16.551 -2.215 1.00 0.00 222 TYR A O 12
ATOM 12655 N N . GLY A 1 45 ? -3.702 14.631 -2.740 1.00 0.00 223 GLY A N 12
ATOM 12656 C CA . GLY A 1 45 ? -3.265 15.117 -4.031 1.00 0.00 223 GLY A CA 12
ATOM 12657 C C . GLY A 1 45 ? -1.760 15.109 -4.146 1.00 0.00 223 GLY A C 12
ATOM 12658 O O . GLY A 1 45 ? -1.215 15.015 -5.242 1.00 0.00 223 GLY A O 12
ATOM 12662 N N . SER A 1 46 ? -1.092 15.209 -3.004 1.00 0.00 224 SER A N 12
ATOM 12663 C CA . SER A 1 46 ? 0.363 15.211 -2.965 1.00 0.00 224 SER A CA 12
ATOM 12664 C C . SER A 1 46 ? 0.897 13.813 -3.273 1.00 0.00 224 SER A C 12
ATOM 12665 O O . SER A 1 46 ? 0.528 12.835 -2.616 1.00 0.00 224 SER A O 12
ATOM 12673 N N . GLU A 1 47 ? 1.741 13.731 -4.290 1.00 0.00 225 GLU A N 12
ATOM 12674 C CA . GLU A 1 47 ? 2.319 12.465 -4.727 1.00 0.00 225 GLU A CA 12
ATOM 12675 C C . GLU A 1 47 ? 3.836 12.493 -4.599 1.00 0.00 225 GLU A C 12
ATOM 12676 O O . GLU A 1 47 ? 4.422 13.543 -4.337 1.00 0.00 225 GLU A O 12
ATOM 12688 N N . GLY A 1 48 ? 4.473 11.344 -4.789 1.00 0.00 226 GLY A N 12
ATOM 12689 C CA . GLY A 1 48 ? 5.918 11.283 -4.691 1.00 0.00 226 GLY A CA 12
ATOM 12690 C C . GLY A 1 48 ? 6.488 9.980 -5.208 1.00 0.00 226 GLY A C 12
ATOM 12691 O O . GLY A 1 48 ? 5.844 8.936 -5.119 1.00 0.00 226 GLY A O 12
ATOM 12695 N N . TYR A 1 49 ? 7.702 10.041 -5.749 1.00 0.00 227 TYR A N 12
ATOM 12696 C CA . TYR A 1 49 ? 8.374 8.854 -6.272 1.00 0.00 227 TYR A CA 12
ATOM 12697 C C . TYR A 1 49 ? 8.779 7.930 -5.132 1.00 0.00 227 TYR A C 12
ATOM 12698 O O . TYR A 1 49 ? 9.356 8.370 -4.140 1.00 0.00 227 TYR A O 12
ATOM 12716 N N . ILE A 1 50 ? 8.429 6.660 -5.262 1.00 0.00 228 ILE A N 12
ATOM 12717 C CA . ILE A 1 50 ? 8.708 5.685 -4.224 1.00 0.00 228 ILE A CA 12
ATOM 12718 C C . ILE A 1 50 ? 9.336 4.417 -4.782 1.00 0.00 228 ILE A C 12
ATOM 12719 O O . ILE A 1 50 ? 8.846 3.856 -5.760 1.00 0.00 228 ILE A O 12
ATOM 12735 N N . PRO A 1 51 ? 10.403 3.911 -4.145 1.00 0.00 229 PRO A N 12
ATOM 12736 C CA . PRO A 1 51 ? 11.023 2.672 -4.574 1.00 0.00 229 PRO A CA 12
ATOM 12737 C C . PRO A 1 51 ? 10.127 1.492 -4.237 1.00 0.00 229 PRO A C 12
ATOM 12738 O O . PRO A 1 51 ? 10.069 1.056 -3.089 1.00 0.00 229 PRO A O 12
ATOM 12749 N N . SER A 1 52 ? 9.413 0.999 -5.241 1.00 0.00 230 SER A N 12
ATOM 12750 C CA . SER A 1 52 ? 8.491 -0.133 -5.091 1.00 0.00 230 SER A CA 12
ATOM 12751 C C . SER A 1 52 ? 9.161 -1.327 -4.408 1.00 0.00 230 SER A C 12
ATOM 12752 O O . SER A 1 52 ? 8.480 -2.228 -3.917 1.00 0.00 230 SER A O 12
ATOM 12760 N N . ASN A 1 53 ? 10.490 -1.320 -4.356 1.00 0.00 231 ASN A N 12
ATOM 12761 C CA . ASN A 1 53 ? 11.241 -2.385 -3.705 1.00 0.00 231 ASN A CA 12
ATOM 12762 C C . ASN A 1 53 ? 10.928 -2.407 -2.211 1.00 0.00 231 ASN A C 12
ATOM 12763 O O . ASN A 1 53 ? 11.207 -3.380 -1.514 1.00 0.00 231 ASN A O 12
ATOM 12774 N N . TYR A 1 54 ? 10.347 -1.309 -1.732 1.00 0.00 232 TYR A N 12
ATOM 12775 C CA . TYR A 1 54 ? 9.992 -1.156 -0.329 1.00 0.00 232 TYR A CA 12
ATOM 12776 C C . TYR A 1 54 ? 8.476 -1.190 -0.123 1.00 0.00 232 TYR A C 12
ATOM 12777 O O . TYR A 1 54 ? 7.998 -0.843 0.952 1.00 0.00 232 TYR A O 12
ATOM 12795 N N . VAL A 1 55 ? 7.715 -1.581 -1.142 1.00 0.00 233 VAL A N 12
ATOM 12796 C CA . VAL A 1 55 ? 6.257 -1.610 -1.011 1.00 0.00 233 VAL A CA 12
ATOM 12797 C C . VAL A 1 55 ? 5.666 -2.984 -1.334 1.00 0.00 233 VAL A C 12
ATOM 12798 O O . VAL A 1 55 ? 6.341 -3.868 -1.865 1.00 0.00 233 VAL A O 12
ATOM 12811 N N . THR A 1 56 ? 4.388 -3.123 -1.015 1.00 0.00 234 THR A N 12
ATOM 12812 C CA . THR A 1 56 ? 3.624 -4.335 -1.258 1.00 0.00 234 THR A CA 12
ATOM 12813 C C . THR A 1 56 ? 2.218 -3.928 -1.684 1.00 0.00 234 THR A C 12
ATOM 12814 O O . THR A 1 56 ? 1.923 -2.738 -1.799 1.00 0.00 234 THR A O 12
ATOM 12825 N N . GLY A 1 57 ? 1.357 -4.893 -1.910 1.00 0.00 235 GLY A N 12
ATOM 12826 C CA . GLY A 1 57 ? 0.001 -4.586 -2.303 1.00 0.00 235 GLY A CA 12
ATOM 12827 C C . GLY A 1 57 ? -0.967 -5.254 -1.371 1.00 0.00 235 GLY A C 12
ATOM 12828 O O . GLY A 1 57 ? -1.391 -4.672 -0.375 1.00 0.00 235 GLY A O 12
ATOM 12832 N N . LYS A 1 58 ? -1.291 -6.496 -1.671 1.00 0.00 236 LYS A N 12
ATOM 12833 C CA . LYS A 1 58 ? -2.190 -7.265 -0.830 1.00 0.00 236 LYS A CA 12
ATOM 12834 C C . LYS A 1 58 ? -1.400 -8.242 0.034 1.00 0.00 236 LYS A C 12
ATOM 12835 O O . LYS A 1 58 ? -1.675 -9.442 0.028 1.00 0.00 236 LYS A O 12
ATOM 12854 N N . LYS A 1 59 ? -0.410 -7.690 0.756 1.00 0.00 237 LYS A N 12
ATOM 12855 C CA . LYS A 1 59 ? 0.480 -8.445 1.657 1.00 0.00 237 LYS A CA 12
ATOM 12856 C C . LYS A 1 59 ? -0.250 -9.540 2.449 1.00 0.00 237 LYS A C 12
ATOM 12857 O O . LYS A 1 59 ? -1.442 -9.414 2.758 1.00 0.00 237 LYS A O 12
ATOM 12876 N N . SER A 1 60 ? 0.480 -10.601 2.789 1.00 0.00 238 SER A N 12
ATOM 12877 C CA . SER A 1 60 ? -0.075 -11.718 3.553 1.00 0.00 238 SER A CA 12
ATOM 12878 C C . SER A 1 60 ? -1.263 -12.342 2.827 1.00 0.00 238 SER A C 12
ATOM 12879 O O . SER A 1 60 ? -2.354 -12.474 3.386 1.00 0.00 238 SER A O 12
ATOM 12887 N N . ASN A 1 61 ? -1.045 -12.714 1.572 1.00 0.00 239 ASN A N 12
ATOM 12888 C CA . ASN A 1 61 ? -2.091 -13.312 0.755 1.00 0.00 239 ASN A CA 12
ATOM 12889 C C . ASN A 1 61 ? -1.991 -14.834 0.745 1.00 0.00 239 ASN A C 12
ATOM 12890 O O . ASN A 1 61 ? -2.107 -15.464 -0.307 1.00 0.00 239 ASN A O 12
ATOM 12901 N N . ASN A 1 62 ? -1.789 -15.429 1.915 1.00 0.00 240 ASN A N 12
ATOM 12902 C CA . ASN A 1 62 ? -1.689 -16.884 2.009 1.00 0.00 240 ASN A CA 12
ATOM 12903 C C . ASN A 1 62 ? -3.079 -17.513 1.931 1.00 0.00 240 ASN A C 12
ATOM 12904 O O . ASN A 1 62 ? -3.219 -18.697 1.615 1.00 0.00 240 ASN A O 12
ATOM 12915 N N . LEU A 1 63 ? -4.100 -16.692 2.207 1.00 0.00 241 LEU A N 12
ATOM 12916 C CA . LEU A 1 63 ? -5.507 -17.111 2.166 1.00 0.00 241 LEU A CA 12
ATOM 12917 C C . LEU A 1 63 ? -5.820 -18.167 3.224 1.00 0.00 241 LEU A C 12
ATOM 12918 O O . LEU A 1 63 ? -5.058 -18.355 4.174 1.00 0.00 241 LEU A O 12
ATOM 12934 N N . ASP A 1 64 ? -6.953 -18.836 3.061 1.00 0.00 242 ASP A N 12
ATOM 12935 C CA . ASP A 1 64 ? -7.384 -19.861 4.003 1.00 0.00 242 ASP A CA 12
ATOM 12936 C C . ASP A 1 64 ? -7.126 -21.252 3.423 1.00 0.00 242 ASP A C 12
ATOM 12937 O O . ASP A 1 64 ? -5.973 -21.645 3.227 1.00 0.00 242 ASP A O 12
ATOM 12946 N N . GLN A 1 65 ? -8.198 -21.988 3.134 1.00 0.00 243 GLN A N 12
ATOM 12947 C CA . GLN A 1 65 ? -8.087 -23.326 2.558 1.00 0.00 243 GLN A CA 12
ATOM 12948 C C . GLN A 1 65 ? -8.295 -23.273 1.053 1.00 0.00 243 GLN A C 12
ATOM 12949 O O . GLN A 1 65 ? -9.053 -24.065 0.491 1.00 0.00 243 GLN A O 12
ATOM 12963 N N . TYR A 1 66 ? -7.615 -22.339 0.406 1.00 0.00 244 TYR A N 12
ATOM 12964 C CA . TYR A 1 66 ? -7.719 -22.172 -1.037 1.00 0.00 244 TYR A CA 12
ATOM 12965 C C . TYR A 1 66 ? -6.750 -23.109 -1.749 1.00 0.00 244 TYR A C 12
ATOM 12966 O O . TYR A 1 66 ? -5.926 -22.677 -2.557 1.00 0.00 244 TYR A O 12
ATOM 12984 N N . ASP A 1 67 ? -6.851 -24.393 -1.435 1.00 0.00 245 ASP A N 12
ATOM 12985 C CA . ASP A 1 67 ? -5.987 -25.398 -2.030 1.00 0.00 245 ASP A CA 12
ATOM 12986 C C . ASP A 1 67 ? -6.697 -26.089 -3.185 1.00 0.00 245 ASP A C 12
ATOM 12987 O O . ASP A 1 67 ? -7.784 -26.649 -2.960 1.00 0.00 245 ASP A O 12
ATOM 12997 N N . GLY A 1 1 ? -2.754 4.415 -12.280 1.00 0.00 179 GLY A N 13
ATOM 12998 C CA . GLY A 1 1 ? -4.177 4.034 -12.113 1.00 0.00 179 GLY A CA 13
ATOM 12999 C C . GLY A 1 1 ? -4.600 4.096 -10.667 1.00 0.00 179 GLY A C 13
ATOM 13000 O O . GLY A 1 1 ? -3.822 4.505 -9.806 1.00 0.00 179 GLY A O 13
ATOM 13006 N N . SER A 1 2 ? -5.826 3.685 -10.382 1.00 0.00 180 SER A N 13
ATOM 13007 C CA . SER A 1 2 ? -6.315 3.699 -9.015 1.00 0.00 180 SER A CA 13
ATOM 13008 C C . SER A 1 2 ? -5.968 2.381 -8.328 1.00 0.00 180 SER A C 13
ATOM 13009 O O . SER A 1 2 ? -6.850 1.629 -7.905 1.00 0.00 180 SER A O 13
ATOM 13017 N N . GLU A 1 3 ? -4.671 2.116 -8.230 1.00 0.00 181 GLU A N 13
ATOM 13018 C CA . GLU A 1 3 ? -4.171 0.906 -7.603 1.00 0.00 181 GLU A CA 13
ATOM 13019 C C . GLU A 1 3 ? -3.407 1.271 -6.336 1.00 0.00 181 GLU A C 13
ATOM 13020 O O . GLU A 1 3 ? -2.613 2.216 -6.334 1.00 0.00 181 GLU A O 13
ATOM 13032 N N . ILE A 1 4 ? -3.642 0.540 -5.258 1.00 0.00 182 ILE A N 13
ATOM 13033 C CA . ILE A 1 4 ? -2.964 0.826 -4.008 1.00 0.00 182 ILE A CA 13
ATOM 13034 C C . ILE A 1 4 ? -1.703 -0.009 -3.843 1.00 0.00 182 ILE A C 13
ATOM 13035 O O . ILE A 1 4 ? -1.595 -1.116 -4.369 1.00 0.00 182 ILE A O 13
ATOM 13051 N N . VAL A 1 5 ? -0.770 0.529 -3.076 1.00 0.00 183 VAL A N 13
ATOM 13052 C CA . VAL A 1 5 ? 0.483 -0.140 -2.769 1.00 0.00 183 VAL A CA 13
ATOM 13053 C C . VAL A 1 5 ? 0.817 0.140 -1.306 1.00 0.00 183 VAL A C 13
ATOM 13054 O O . VAL A 1 5 ? 0.937 1.295 -0.897 1.00 0.00 183 VAL A O 13
ATOM 13067 N N . VAL A 1 6 ? 0.946 -0.899 -0.510 1.00 0.00 184 VAL A N 13
ATOM 13068 C CA . VAL A 1 6 ? 1.253 -0.709 0.894 1.00 0.00 184 VAL A CA 13
ATOM 13069 C C . VAL A 1 6 ? 2.756 -0.549 1.037 1.00 0.00 184 VAL A C 13
ATOM 13070 O O . VAL A 1 6 ? 3.493 -1.033 0.200 1.00 0.00 184 VAL A O 13
ATOM 13083 N N . ALA A 1 7 ? 3.222 0.128 2.072 1.00 0.00 185 ALA A N 13
ATOM 13084 C CA . ALA A 1 7 ? 4.655 0.300 2.251 1.00 0.00 185 ALA A CA 13
ATOM 13085 C C . ALA A 1 7 ? 5.192 -0.817 3.133 1.00 0.00 185 ALA A C 13
ATOM 13086 O O . ALA A 1 7 ? 4.483 -1.312 4.011 1.00 0.00 185 ALA A O 13
ATOM 13093 N N . MET A 1 8 ? 6.425 -1.242 2.885 1.00 0.00 186 MET A N 13
ATOM 13094 C CA . MET A 1 8 ? 7.015 -2.328 3.653 1.00 0.00 186 MET A CA 13
ATOM 13095 C C . MET A 1 8 ? 8.145 -1.830 4.551 1.00 0.00 186 MET A C 13
ATOM 13096 O O . MET A 1 8 ? 8.127 -2.046 5.764 1.00 0.00 186 MET A O 13
ATOM 13110 N N . TYR A 1 9 ? 9.128 -1.167 3.957 1.00 0.00 187 TYR A N 13
ATOM 13111 C CA . TYR A 1 9 ? 10.262 -0.651 4.720 1.00 0.00 187 TYR A CA 13
ATOM 13112 C C . TYR A 1 9 ? 10.170 0.856 4.898 1.00 0.00 187 TYR A C 13
ATOM 13113 O O . TYR A 1 9 ? 9.364 1.522 4.249 1.00 0.00 187 TYR A O 13
ATOM 13131 N N . ASP A 1 10 ? 11.004 1.377 5.792 1.00 0.00 188 ASP A N 13
ATOM 13132 C CA . ASP A 1 10 ? 11.034 2.806 6.091 1.00 0.00 188 ASP A CA 13
ATOM 13133 C C . ASP A 1 10 ? 11.876 3.574 5.091 1.00 0.00 188 ASP A C 13
ATOM 13134 O O . ASP A 1 10 ? 12.990 3.164 4.758 1.00 0.00 188 ASP A O 13
ATOM 13143 N N . PHE A 1 11 ? 11.358 4.708 4.648 1.00 0.00 189 PHE A N 13
ATOM 13144 C CA . PHE A 1 11 ? 12.082 5.565 3.717 1.00 0.00 189 PHE A CA 13
ATOM 13145 C C . PHE A 1 11 ? 11.761 7.023 4.004 1.00 0.00 189 PHE A C 13
ATOM 13146 O O . PHE A 1 11 ? 10.601 7.381 4.234 1.00 0.00 189 PHE A O 13
ATOM 13163 N N . GLN A 1 12 ? 12.788 7.858 3.991 1.00 0.00 190 GLN A N 13
ATOM 13164 C CA . GLN A 1 12 ? 12.622 9.278 4.248 1.00 0.00 190 GLN A CA 13
ATOM 13165 C C . GLN A 1 12 ? 12.870 10.081 2.976 1.00 0.00 190 GLN A C 13
ATOM 13166 O O . GLN A 1 12 ? 13.815 9.798 2.238 1.00 0.00 190 GLN A O 13
ATOM 13180 N N . ALA A 1 13 ? 12.040 11.094 2.735 1.00 0.00 191 ALA A N 13
ATOM 13181 C CA . ALA A 1 13 ? 12.201 11.937 1.559 1.00 0.00 191 ALA A CA 13
ATOM 13182 C C . ALA A 1 13 ? 13.364 12.885 1.762 1.00 0.00 191 ALA A C 13
ATOM 13183 O O . ALA A 1 13 ? 13.401 13.639 2.737 1.00 0.00 191 ALA A O 13
ATOM 13190 N N . THR A 1 14 ? 14.312 12.847 0.845 1.00 0.00 192 THR A N 13
ATOM 13191 C CA . THR A 1 14 ? 15.475 13.707 0.936 1.00 0.00 192 THR A CA 13
ATOM 13192 C C . THR A 1 14 ? 15.136 15.104 0.419 1.00 0.00 192 THR A C 13
ATOM 13193 O O . THR A 1 14 ? 15.710 16.103 0.865 1.00 0.00 192 THR A O 13
ATOM 13204 N N . GLU A 1 15 ? 14.187 15.171 -0.510 1.00 0.00 193 GLU A N 13
ATOM 13205 C CA . GLU A 1 15 ? 13.764 16.445 -1.078 1.00 0.00 193 GLU A CA 13
ATOM 13206 C C . GLU A 1 15 ? 12.243 16.556 -1.101 1.00 0.00 193 GLU A C 13
ATOM 13207 O O . GLU A 1 15 ? 11.614 16.886 -0.095 1.00 0.00 193 GLU A O 13
ATOM 13219 N N . ALA A 1 16 ? 11.670 16.270 -2.260 1.00 0.00 194 ALA A N 13
ATOM 13220 C CA . ALA A 1 16 ? 10.228 16.324 -2.456 1.00 0.00 194 ALA A CA 13
ATOM 13221 C C . ALA A 1 16 ? 9.828 15.451 -3.637 1.00 0.00 194 ALA A C 13
ATOM 13222 O O . ALA A 1 16 ? 8.653 15.132 -3.820 1.00 0.00 194 ALA A O 13
ATOM 13229 N N . HIS A 1 17 ? 10.825 15.066 -4.431 1.00 0.00 195 HIS A N 13
ATOM 13230 C CA . HIS A 1 17 ? 10.600 14.216 -5.593 1.00 0.00 195 HIS A CA 13
ATOM 13231 C C . HIS A 1 17 ? 10.245 12.811 -5.125 1.00 0.00 195 HIS A C 13
ATOM 13232 O O . HIS A 1 17 ? 9.531 12.071 -5.801 1.00 0.00 195 HIS A O 13
ATOM 13247 N N . ASP A 1 18 ? 10.745 12.475 -3.945 1.00 0.00 196 ASP A N 13
ATOM 13248 C CA . ASP A 1 18 ? 10.501 11.187 -3.326 1.00 0.00 196 ASP A CA 13
ATOM 13249 C C . ASP A 1 18 ? 9.459 11.330 -2.221 1.00 0.00 196 ASP A C 13
ATOM 13250 O O . ASP A 1 18 ? 9.197 12.436 -1.746 1.00 0.00 196 ASP A O 13
ATOM 13259 N N . LEU A 1 19 ? 8.861 10.219 -1.811 1.00 0.00 197 LEU A N 13
ATOM 13260 C CA . LEU A 1 19 ? 7.853 10.258 -0.758 1.00 0.00 197 LEU A CA 13
ATOM 13261 C C . LEU A 1 19 ? 8.288 9.464 0.464 1.00 0.00 197 LEU A C 13
ATOM 13262 O O . LEU A 1 19 ? 9.331 8.815 0.467 1.00 0.00 197 LEU A O 13
ATOM 13278 N N . ARG A 1 20 ? 7.465 9.521 1.497 1.00 0.00 198 ARG A N 13
ATOM 13279 C CA . ARG A 1 20 ? 7.729 8.820 2.742 1.00 0.00 198 ARG A CA 13
ATOM 13280 C C . ARG A 1 20 ? 7.200 7.394 2.702 1.00 0.00 198 ARG A C 13
ATOM 13281 O O . ARG A 1 20 ? 6.100 7.147 2.218 1.00 0.00 198 ARG A O 13
ATOM 13302 N N . LEU A 1 21 ? 7.978 6.469 3.241 1.00 0.00 199 LEU A N 13
ATOM 13303 C CA . LEU A 1 21 ? 7.577 5.068 3.297 1.00 0.00 199 LEU A CA 13
ATOM 13304 C C . LEU A 1 21 ? 7.309 4.681 4.743 1.00 0.00 199 LEU A C 13
ATOM 13305 O O . LEU A 1 21 ? 8.249 4.571 5.538 1.00 0.00 199 LEU A O 13
ATOM 13321 N N . GLU A 1 22 ? 6.032 4.497 5.075 1.00 0.00 200 GLU A N 13
ATOM 13322 C CA . GLU A 1 22 ? 5.623 4.137 6.431 1.00 0.00 200 GLU A CA 13
ATOM 13323 C C . GLU A 1 22 ? 5.196 2.679 6.505 1.00 0.00 200 GLU A C 13
ATOM 13324 O O . GLU A 1 22 ? 4.480 2.195 5.636 1.00 0.00 200 GLU A O 13
ATOM 13336 N N . ARG A 1 23 ? 5.634 1.985 7.547 1.00 0.00 201 ARG A N 13
ATOM 13337 C CA . ARG A 1 23 ? 5.298 0.573 7.735 1.00 0.00 201 ARG A CA 13
ATOM 13338 C C . ARG A 1 23 ? 3.792 0.363 7.899 1.00 0.00 201 ARG A C 13
ATOM 13339 O O . ARG A 1 23 ? 3.264 0.455 9.007 1.00 0.00 201 ARG A O 13
ATOM 13360 N N . GLY A 1 24 ? 3.104 0.063 6.805 1.00 0.00 202 GLY A N 13
ATOM 13361 C CA . GLY A 1 24 ? 1.671 -0.168 6.876 1.00 0.00 202 GLY A CA 13
ATOM 13362 C C . GLY A 1 24 ? 0.853 0.902 6.179 1.00 0.00 202 GLY A C 13
ATOM 13363 O O . GLY A 1 24 ? -0.377 0.868 6.216 1.00 0.00 202 GLY A O 13
ATOM 13367 N N . GLN A 1 25 ? 1.520 1.856 5.545 1.00 0.00 203 GLN A N 13
ATOM 13368 C CA . GLN A 1 25 ? 0.821 2.931 4.846 1.00 0.00 203 GLN A CA 13
ATOM 13369 C C . GLN A 1 25 ? 0.457 2.499 3.431 1.00 0.00 203 GLN A C 13
ATOM 13370 O O . GLN A 1 25 ? 1.281 1.926 2.723 1.00 0.00 203 GLN A O 13
ATOM 13384 N N . GLU A 1 26 ? -0.771 2.778 3.016 1.00 0.00 204 GLU A N 13
ATOM 13385 C CA . GLU A 1 26 ? -1.220 2.415 1.679 1.00 0.00 204 GLU A CA 13
ATOM 13386 C C . GLU A 1 26 ? -1.241 3.636 0.767 1.00 0.00 204 GLU A C 13
ATOM 13387 O O . GLU A 1 26 ? -1.842 4.662 1.097 1.00 0.00 204 GLU A O 13
ATOM 13399 N N . TYR A 1 27 ? -0.572 3.517 -0.367 1.00 0.00 205 TYR A N 13
ATOM 13400 C CA . TYR A 1 27 ? -0.488 4.605 -1.335 1.00 0.00 205 TYR A CA 13
ATOM 13401 C C . TYR A 1 27 ? -1.221 4.252 -2.612 1.00 0.00 205 TYR A C 13
ATOM 13402 O O . TYR A 1 27 ? -1.650 3.120 -2.793 1.00 0.00 205 TYR A O 13
ATOM 13420 N N . ILE A 1 28 ? -1.346 5.225 -3.499 1.00 0.00 206 ILE A N 13
ATOM 13421 C CA . ILE A 1 28 ? -2.017 5.022 -4.773 1.00 0.00 206 ILE A CA 13
ATOM 13422 C C . ILE A 1 28 ? -1.056 5.385 -5.897 1.00 0.00 206 ILE A C 13
ATOM 13423 O O . ILE A 1 28 ? -0.842 6.562 -6.174 1.00 0.00 206 ILE A O 13
ATOM 13439 N N . ILE A 1 29 ? -0.455 4.384 -6.518 1.00 0.00 207 ILE A N 13
ATOM 13440 C CA . ILE A 1 29 ? 0.513 4.620 -7.581 1.00 0.00 207 ILE A CA 13
ATOM 13441 C C . ILE A 1 29 ? -0.122 5.241 -8.829 1.00 0.00 207 ILE A C 13
ATOM 13442 O O . ILE A 1 29 ? -1.005 4.659 -9.461 1.00 0.00 207 ILE A O 13
ATOM 13458 N N . LEU A 1 30 ? 0.361 6.434 -9.184 1.00 0.00 208 LEU A N 13
ATOM 13459 C CA . LEU A 1 30 ? -0.124 7.142 -10.363 1.00 0.00 208 LEU A CA 13
ATOM 13460 C C . LEU A 1 30 ? 0.578 6.598 -11.595 1.00 0.00 208 LEU A C 13
ATOM 13461 O O . LEU A 1 30 ? -0.056 6.181 -12.563 1.00 0.00 208 LEU A O 13
ATOM 13477 N N . GLU A 1 31 ? 1.906 6.622 -11.542 1.00 0.00 209 GLU A N 13
ATOM 13478 C CA . GLU A 1 31 ? 2.734 6.150 -12.641 1.00 0.00 209 GLU A CA 13
ATOM 13479 C C . GLU A 1 31 ? 3.698 5.075 -12.168 1.00 0.00 209 GLU A C 13
ATOM 13480 O O . GLU A 1 31 ? 4.275 5.177 -11.086 1.00 0.00 209 GLU A O 13
ATOM 13492 N N . LYS A 1 32 ? 3.858 4.051 -12.990 1.00 0.00 210 LYS A N 13
ATOM 13493 C CA . LYS A 1 32 ? 4.743 2.937 -12.686 1.00 0.00 210 LYS A CA 13
ATOM 13494 C C . LYS A 1 32 ? 6.198 3.316 -12.942 1.00 0.00 210 LYS A C 13
ATOM 13495 O O . LYS A 1 32 ? 6.992 3.402 -12.010 1.00 0.00 210 LYS A O 13
ATOM 13514 N N . ASN A 1 33 ? 6.526 3.538 -14.217 1.00 0.00 211 ASN A N 13
ATOM 13515 C CA . ASN A 1 33 ? 7.881 3.913 -14.636 1.00 0.00 211 ASN A CA 13
ATOM 13516 C C . ASN A 1 33 ? 8.863 2.764 -14.406 1.00 0.00 211 ASN A C 13
ATOM 13517 O O . ASN A 1 33 ? 8.903 1.809 -15.186 1.00 0.00 211 ASN A O 13
ATOM 13528 N N . ASP A 1 34 ? 9.646 2.852 -13.334 1.00 0.00 212 ASP A N 13
ATOM 13529 C CA . ASP A 1 34 ? 10.622 1.814 -13.001 1.00 0.00 212 ASP A CA 13
ATOM 13530 C C . ASP A 1 34 ? 9.983 0.799 -12.060 1.00 0.00 212 ASP A C 13
ATOM 13531 O O . ASP A 1 34 ? 8.873 1.004 -11.594 1.00 0.00 212 ASP A O 13
ATOM 13540 N N . LEU A 1 35 ? 10.683 -0.287 -11.761 1.00 0.00 213 LEU A N 13
ATOM 13541 C CA . LEU A 1 35 ? 10.148 -1.299 -10.852 1.00 0.00 213 LEU A CA 13
ATOM 13542 C C . LEU A 1 35 ? 10.426 -0.889 -9.418 1.00 0.00 213 LEU A C 13
ATOM 13543 O O . LEU A 1 35 ? 9.684 -1.225 -8.494 1.00 0.00 213 LEU A O 13
ATOM 13559 N N . HIS A 1 36 ? 11.528 -0.179 -9.241 1.00 0.00 214 HIS A N 13
ATOM 13560 C CA . HIS A 1 36 ? 11.945 0.264 -7.925 1.00 0.00 214 HIS A CA 13
ATOM 13561 C C . HIS A 1 36 ? 11.469 1.675 -7.634 1.00 0.00 214 HIS A C 13
ATOM 13562 O O . HIS A 1 36 ? 11.544 2.127 -6.501 1.00 0.00 214 HIS A O 13
ATOM 13577 N N . TRP A 1 37 ? 10.992 2.379 -8.652 1.00 0.00 215 TRP A N 13
ATOM 13578 C CA . TRP A 1 37 ? 10.534 3.748 -8.453 1.00 0.00 215 TRP A CA 13
ATOM 13579 C C . TRP A 1 37 ? 9.133 3.976 -9.002 1.00 0.00 215 TRP A C 13
ATOM 13580 O O . TRP A 1 37 ? 8.967 4.391 -10.146 1.00 0.00 215 TRP A O 13
ATOM 13601 N N . TRP A 1 38 ? 8.136 3.734 -8.162 1.00 0.00 216 TRP A N 13
ATOM 13602 C CA . TRP A 1 38 ? 6.740 3.941 -8.534 1.00 0.00 216 TRP A CA 13
ATOM 13603 C C . TRP A 1 38 ? 6.239 5.254 -7.963 1.00 0.00 216 TRP A C 13
ATOM 13604 O O . TRP A 1 38 ? 6.265 5.450 -6.751 1.00 0.00 216 TRP A O 13
ATOM 13625 N N . ARG A 1 39 ? 5.754 6.144 -8.809 1.00 0.00 217 ARG A N 13
ATOM 13626 C CA . ARG A 1 39 ? 5.233 7.407 -8.316 1.00 0.00 217 ARG A CA 13
ATOM 13627 C C . ARG A 1 39 ? 3.836 7.179 -7.769 1.00 0.00 217 ARG A C 13
ATOM 13628 O O . ARG A 1 39 ? 2.890 7.007 -8.532 1.00 0.00 217 ARG A O 13
ATOM 13649 N N . ALA A 1 40 ? 3.718 7.149 -6.445 1.00 0.00 218 ALA A N 13
ATOM 13650 C CA . ALA A 1 40 ? 2.435 6.912 -5.798 1.00 0.00 218 ALA A CA 13
ATOM 13651 C C . ALA A 1 40 ? 2.003 8.111 -4.961 1.00 0.00 218 ALA A C 13
ATOM 13652 O O . ALA A 1 40 ? 2.821 8.940 -4.571 1.00 0.00 218 ALA A O 13
ATOM 13659 N N . ARG A 1 41 ? 0.704 8.191 -4.715 1.00 0.00 219 ARG A N 13
ATOM 13660 C CA . ARG A 1 41 ? 0.110 9.277 -3.947 1.00 0.00 219 ARG A CA 13
ATOM 13661 C C . ARG A 1 41 ? -0.156 8.815 -2.521 1.00 0.00 219 ARG A C 13
ATOM 13662 O O . ARG A 1 41 ? -0.459 7.645 -2.294 1.00 0.00 219 ARG A O 13
ATOM 13683 N N . ASP A 1 42 ? -0.042 9.726 -1.565 1.00 0.00 220 ASP A N 13
ATOM 13684 C CA . ASP A 1 42 ? -0.272 9.384 -0.168 1.00 0.00 220 ASP A CA 13
ATOM 13685 C C . ASP A 1 42 ? -1.503 10.092 0.396 1.00 0.00 220 ASP A C 13
ATOM 13686 O O . ASP A 1 42 ? -2.614 9.563 0.348 1.00 0.00 220 ASP A O 13
ATOM 13695 N N . LYS A 1 43 ? -1.281 11.272 0.961 1.00 0.00 221 LYS A N 13
ATOM 13696 C CA . LYS A 1 43 ? -2.342 12.053 1.589 1.00 0.00 221 LYS A CA 13
ATOM 13697 C C . LYS A 1 43 ? -3.252 12.784 0.593 1.00 0.00 221 LYS A C 13
ATOM 13698 O O . LYS A 1 43 ? -3.669 12.222 -0.410 1.00 0.00 221 LYS A O 13
ATOM 13717 N N . TYR A 1 44 ? -3.588 14.036 0.914 1.00 0.00 222 TYR A N 13
ATOM 13718 C CA . TYR A 1 44 ? -4.496 14.853 0.095 1.00 0.00 222 TYR A CA 13
ATOM 13719 C C . TYR A 1 44 ? -3.830 15.493 -1.128 1.00 0.00 222 TYR A C 13
ATOM 13720 O O . TYR A 1 44 ? -4.086 16.656 -1.441 1.00 0.00 222 TYR A O 13
ATOM 13738 N N . GLY A 1 45 ? -3.000 14.749 -1.838 1.00 0.00 223 GLY A N 13
ATOM 13739 C CA . GLY A 1 45 ? -2.363 15.310 -3.019 1.00 0.00 223 GLY A CA 13
ATOM 13740 C C . GLY A 1 45 ? -0.883 15.024 -3.097 1.00 0.00 223 GLY A C 13
ATOM 13741 O O . GLY A 1 45 ? -0.358 14.783 -4.183 1.00 0.00 223 GLY A O 13
ATOM 13745 N N . SER A 1 46 ? -0.208 15.057 -1.952 1.00 0.00 224 SER A N 13
ATOM 13746 C CA . SER A 1 46 ? 1.227 14.803 -1.903 1.00 0.00 224 SER A CA 13
ATOM 13747 C C . SER A 1 46 ? 1.559 13.441 -2.505 1.00 0.00 224 SER A C 13
ATOM 13748 O O . SER A 1 46 ? 1.161 12.401 -1.973 1.00 0.00 224 SER A O 13
ATOM 13756 N N . GLU A 1 47 ? 2.263 13.461 -3.629 1.00 0.00 225 GLU A N 13
ATOM 13757 C CA . GLU A 1 47 ? 2.635 12.241 -4.329 1.00 0.00 225 GLU A CA 13
ATOM 13758 C C . GLU A 1 47 ? 4.084 12.334 -4.805 1.00 0.00 225 GLU A C 13
ATOM 13759 O O . GLU A 1 47 ? 4.636 13.431 -4.901 1.00 0.00 225 GLU A O 13
ATOM 13771 N N . GLY A 1 48 ? 4.705 11.198 -5.096 1.00 0.00 226 GLY A N 13
ATOM 13772 C CA . GLY A 1 48 ? 6.081 11.224 -5.550 1.00 0.00 226 GLY A CA 13
ATOM 13773 C C . GLY A 1 48 ? 6.655 9.844 -5.753 1.00 0.00 226 GLY A C 13
ATOM 13774 O O . GLY A 1 48 ? 5.962 8.842 -5.570 1.00 0.00 226 GLY A O 13
ATOM 13778 N N . TYR A 1 49 ? 7.925 9.798 -6.137 1.00 0.00 227 TYR A N 13
ATOM 13779 C CA . TYR A 1 49 ? 8.625 8.541 -6.372 1.00 0.00 227 TYR A CA 13
ATOM 13780 C C . TYR A 1 49 ? 8.754 7.732 -5.089 1.00 0.00 227 TYR A C 13
ATOM 13781 O O . TYR A 1 49 ? 9.277 8.211 -4.082 1.00 0.00 227 TYR A O 13
ATOM 13799 N N . ILE A 1 50 ? 8.247 6.508 -5.142 1.00 0.00 228 ILE A N 13
ATOM 13800 C CA . ILE A 1 50 ? 8.260 5.603 -4.007 1.00 0.00 228 ILE A CA 13
ATOM 13801 C C . ILE A 1 50 ? 8.834 4.254 -4.386 1.00 0.00 228 ILE A C 13
ATOM 13802 O O . ILE A 1 50 ? 8.343 3.617 -5.316 1.00 0.00 228 ILE A O 13
ATOM 13818 N N . PRO A 1 51 ? 9.872 3.788 -3.675 1.00 0.00 229 PRO A N 13
ATOM 13819 C CA . PRO A 1 51 ? 10.476 2.494 -3.949 1.00 0.00 229 PRO A CA 13
ATOM 13820 C C . PRO A 1 51 ? 9.497 1.350 -3.865 1.00 0.00 229 PRO A C 13
ATOM 13821 O O . PRO A 1 51 ? 9.286 0.794 -2.791 1.00 0.00 229 PRO A O 13
ATOM 13832 N N . SER A 1 52 ? 8.929 0.975 -4.998 1.00 0.00 230 SER A N 13
ATOM 13833 C CA . SER A 1 52 ? 8.017 -0.154 -5.040 1.00 0.00 230 SER A CA 13
ATOM 13834 C C . SER A 1 52 ? 8.787 -1.398 -4.594 1.00 0.00 230 SER A C 13
ATOM 13835 O O . SER A 1 52 ? 8.212 -2.407 -4.184 1.00 0.00 230 SER A O 13
ATOM 13843 N N . ASN A 1 53 ? 10.116 -1.279 -4.642 1.00 0.00 231 ASN A N 13
ATOM 13844 C CA . ASN A 1 53 ? 11.010 -2.340 -4.222 1.00 0.00 231 ASN A CA 13
ATOM 13845 C C . ASN A 1 53 ? 10.965 -2.511 -2.699 1.00 0.00 231 ASN A C 13
ATOM 13846 O O . ASN A 1 53 ? 11.504 -3.471 -2.150 1.00 0.00 231 ASN A O 13
ATOM 13857 N N . TYR A 1 54 ? 10.294 -1.579 -2.028 1.00 0.00 232 TYR A N 13
ATOM 13858 C CA . TYR A 1 54 ? 10.143 -1.615 -0.576 1.00 0.00 232 TYR A CA 13
ATOM 13859 C C . TYR A 1 54 ? 8.676 -1.519 -0.168 1.00 0.00 232 TYR A C 13
ATOM 13860 O O . TYR A 1 54 ? 8.373 -0.999 0.905 1.00 0.00 232 TYR A O 13
ATOM 13878 N N . VAL A 1 55 ? 7.759 -1.989 -1.007 1.00 0.00 233 VAL A N 13
ATOM 13879 C CA . VAL A 1 55 ? 6.344 -1.896 -0.660 1.00 0.00 233 VAL A CA 13
ATOM 13880 C C . VAL A 1 55 ? 5.666 -3.263 -0.525 1.00 0.00 233 VAL A C 13
ATOM 13881 O O . VAL A 1 55 ? 6.023 -4.227 -1.202 1.00 0.00 233 VAL A O 13
ATOM 13894 N N . THR A 1 56 ? 4.664 -3.310 0.353 1.00 0.00 234 THR A N 13
ATOM 13895 C CA . THR A 1 56 ? 3.879 -4.510 0.610 1.00 0.00 234 THR A CA 13
ATOM 13896 C C . THR A 1 56 ? 2.788 -4.664 -0.424 1.00 0.00 234 THR A C 13
ATOM 13897 O O . THR A 1 56 ? 1.983 -3.752 -0.658 1.00 0.00 234 THR A O 13
ATOM 13908 N N . GLY A 1 57 ? 2.754 -5.833 -1.030 1.00 0.00 235 GLY A N 13
ATOM 13909 C CA . GLY A 1 57 ? 1.753 -6.106 -2.020 1.00 0.00 235 GLY A CA 13
ATOM 13910 C C . GLY A 1 57 ? 0.516 -6.733 -1.421 1.00 0.00 235 GLY A C 13
ATOM 13911 O O . GLY A 1 57 ? -0.172 -7.509 -2.080 1.00 0.00 235 GLY A O 13
ATOM 13915 N N . LYS A 1 58 ? 0.189 -6.348 -0.180 1.00 0.00 236 LYS A N 13
ATOM 13916 C CA . LYS A 1 58 ? -1.027 -6.838 0.466 1.00 0.00 236 LYS A CA 13
ATOM 13917 C C . LYS A 1 58 ? -2.191 -6.093 -0.164 1.00 0.00 236 LYS A C 13
ATOM 13918 O O . LYS A 1 58 ? -3.361 -6.364 0.108 1.00 0.00 236 LYS A O 13
ATOM 13937 N N . LYS A 1 59 ? -1.803 -5.141 -1.013 1.00 0.00 237 LYS A N 13
ATOM 13938 C CA . LYS A 1 59 ? -2.712 -4.275 -1.765 1.00 0.00 237 LYS A CA 13
ATOM 13939 C C . LYS A 1 59 ? -3.959 -5.015 -2.274 1.00 0.00 237 LYS A C 13
ATOM 13940 O O . LYS A 1 59 ? -3.927 -5.680 -3.314 1.00 0.00 237 LYS A O 13
ATOM 13959 N N . SER A 1 60 ? -5.058 -4.884 -1.539 1.00 0.00 238 SER A N 13
ATOM 13960 C CA . SER A 1 60 ? -6.314 -5.524 -1.905 1.00 0.00 238 SER A CA 13
ATOM 13961 C C . SER A 1 60 ? -7.430 -4.999 -1.003 1.00 0.00 238 SER A C 13
ATOM 13962 O O . SER A 1 60 ? -7.517 -3.796 -0.752 1.00 0.00 238 SER A O 13
ATOM 13970 N N . ASN A 1 61 ? -8.273 -5.896 -0.515 1.00 0.00 239 ASN A N 13
ATOM 13971 C CA . ASN A 1 61 ? -9.370 -5.515 0.361 1.00 0.00 239 ASN A CA 13
ATOM 13972 C C . ASN A 1 61 ? -9.125 -6.009 1.779 1.00 0.00 239 ASN A C 13
ATOM 13973 O O . ASN A 1 61 ? -9.683 -5.466 2.734 1.00 0.00 239 ASN A O 13
ATOM 13984 N N . ASN A 1 62 ? -8.302 -7.055 1.903 1.00 0.00 240 ASN A N 13
ATOM 13985 C CA . ASN A 1 62 ? -7.984 -7.663 3.195 1.00 0.00 240 ASN A CA 13
ATOM 13986 C C . ASN A 1 62 ? -9.244 -8.280 3.795 1.00 0.00 240 ASN A C 13
ATOM 13987 O O . ASN A 1 62 ? -9.782 -7.795 4.789 1.00 0.00 240 ASN A O 13
ATOM 13998 N N . LEU A 1 63 ? -9.721 -9.341 3.165 1.00 0.00 241 LEU A N 13
ATOM 13999 C CA . LEU A 1 63 ? -10.926 -10.018 3.615 1.00 0.00 241 LEU A CA 13
ATOM 14000 C C . LEU A 1 63 ? -10.700 -11.517 3.719 1.00 0.00 241 LEU A C 13
ATOM 14001 O O . LEU A 1 63 ? -9.741 -12.053 3.160 1.00 0.00 241 LEU A O 13
ATOM 14017 N N . ASP A 1 64 ? -11.595 -12.190 4.431 1.00 0.00 242 ASP A N 13
ATOM 14018 C CA . ASP A 1 64 ? -11.501 -13.629 4.605 1.00 0.00 242 ASP A CA 13
ATOM 14019 C C . ASP A 1 64 ? -12.299 -14.337 3.520 1.00 0.00 242 ASP A C 13
ATOM 14020 O O . ASP A 1 64 ? -11.805 -14.557 2.415 1.00 0.00 242 ASP A O 13
ATOM 14029 N N . GLN A 1 65 ? -13.540 -14.689 3.834 1.00 0.00 243 GLN A N 13
ATOM 14030 C CA . GLN A 1 65 ? -14.403 -15.366 2.878 1.00 0.00 243 GLN A CA 13
ATOM 14031 C C . GLN A 1 65 ? -15.801 -14.762 2.895 1.00 0.00 243 GLN A C 13
ATOM 14032 O O . GLN A 1 65 ? -16.396 -14.538 1.841 1.00 0.00 243 GLN A O 13
ATOM 14046 N N . TYR A 1 66 ? -16.311 -14.509 4.099 1.00 0.00 244 TYR A N 13
ATOM 14047 C CA . TYR A 1 66 ? -17.646 -13.939 4.297 1.00 0.00 244 TYR A CA 13
ATOM 14048 C C . TYR A 1 66 ? -18.715 -14.810 3.645 1.00 0.00 244 TYR A C 13
ATOM 14049 O O . TYR A 1 66 ? -19.544 -14.319 2.878 1.00 0.00 244 TYR A O 13
ATOM 14067 N N . ASP A 1 67 ? -18.700 -16.100 3.957 1.00 0.00 245 ASP A N 13
ATOM 14068 C CA . ASP A 1 67 ? -19.675 -17.024 3.402 1.00 0.00 245 ASP A CA 13
ATOM 14069 C C . ASP A 1 67 ? -20.766 -17.327 4.417 1.00 0.00 245 ASP A C 13
ATOM 14070 O O . ASP A 1 67 ? -20.780 -16.681 5.481 1.00 0.00 245 ASP A O 13
ATOM 14080 N N . GLY A 1 1 ? -8.662 4.901 -12.351 1.00 0.00 179 GLY A N 14
ATOM 14081 C CA . GLY A 1 1 ? -7.774 3.840 -12.897 1.00 0.00 179 GLY A CA 14
ATOM 14082 C C . GLY A 1 1 ? -6.481 3.701 -12.119 1.00 0.00 179 GLY A C 14
ATOM 14083 O O . GLY A 1 1 ? -5.428 3.412 -12.694 1.00 0.00 179 GLY A O 14
ATOM 14089 N N . SER A 1 2 ? -6.554 3.894 -10.810 1.00 0.00 180 SER A N 14
ATOM 14090 C CA . SER A 1 2 ? -5.382 3.781 -9.955 1.00 0.00 180 SER A CA 14
ATOM 14091 C C . SER A 1 2 ? -5.675 2.890 -8.748 1.00 0.00 180 SER A C 14
ATOM 14092 O O . SER A 1 2 ? -6.756 2.965 -8.161 1.00 0.00 180 SER A O 14
ATOM 14100 N N . GLU A 1 3 ? -4.713 2.051 -8.383 1.00 0.00 181 GLU A N 14
ATOM 14101 C CA . GLU A 1 3 ? -4.877 1.156 -7.244 1.00 0.00 181 GLU A CA 14
ATOM 14102 C C . GLU A 1 3 ? -4.056 1.642 -6.053 1.00 0.00 181 GLU A C 14
ATOM 14103 O O . GLU A 1 3 ? -3.423 2.696 -6.114 1.00 0.00 181 GLU A O 14
ATOM 14115 N N . ILE A 1 4 ? -4.072 0.870 -4.974 1.00 0.00 182 ILE A N 14
ATOM 14116 C CA . ILE A 1 4 ? -3.329 1.228 -3.777 1.00 0.00 182 ILE A CA 14
ATOM 14117 C C . ILE A 1 4 ? -2.145 0.291 -3.551 1.00 0.00 182 ILE A C 14
ATOM 14118 O O . ILE A 1 4 ? -2.216 -0.909 -3.832 1.00 0.00 182 ILE A O 14
ATOM 14134 N N . VAL A 1 5 ? -1.061 0.850 -3.032 1.00 0.00 183 VAL A N 14
ATOM 14135 C CA . VAL A 1 5 ? 0.137 0.079 -2.749 1.00 0.00 183 VAL A CA 14
ATOM 14136 C C . VAL A 1 5 ? 0.473 0.155 -1.260 1.00 0.00 183 VAL A C 14
ATOM 14137 O O . VAL A 1 5 ? 0.418 1.221 -0.653 1.00 0.00 183 VAL A O 14
ATOM 14150 N N . VAL A 1 6 ? 0.800 -0.982 -0.676 1.00 0.00 184 VAL A N 14
ATOM 14151 C CA . VAL A 1 6 ? 1.119 -1.055 0.743 1.00 0.00 184 VAL A CA 14
ATOM 14152 C C . VAL A 1 6 ? 2.629 -1.001 0.987 1.00 0.00 184 VAL A C 14
ATOM 14153 O O . VAL A 1 6 ? 3.353 -1.927 0.643 1.00 0.00 184 VAL A O 14
ATOM 14166 N N . ALA A 1 7 ? 3.097 0.076 1.600 1.00 0.00 185 ALA A N 14
ATOM 14167 C CA . ALA A 1 7 ? 4.516 0.221 1.908 1.00 0.00 185 ALA A CA 14
ATOM 14168 C C . ALA A 1 7 ? 4.883 -0.699 3.067 1.00 0.00 185 ALA A C 14
ATOM 14169 O O . ALA A 1 7 ? 4.160 -0.762 4.059 1.00 0.00 185 ALA A O 14
ATOM 14176 N N . MET A 1 8 ? 5.990 -1.412 2.946 1.00 0.00 186 MET A N 14
ATOM 14177 C CA . MET A 1 8 ? 6.411 -2.324 4.000 1.00 0.00 186 MET A CA 14
ATOM 14178 C C . MET A 1 8 ? 7.624 -1.798 4.748 1.00 0.00 186 MET A C 14
ATOM 14179 O O . MET A 1 8 ? 7.755 -2.012 5.948 1.00 0.00 186 MET A O 14
ATOM 14193 N N . TYR A 1 9 ? 8.514 -1.116 4.046 1.00 0.00 187 TYR A N 14
ATOM 14194 C CA . TYR A 1 9 ? 9.709 -0.577 4.681 1.00 0.00 187 TYR A CA 14
ATOM 14195 C C . TYR A 1 9 ? 9.601 0.928 4.846 1.00 0.00 187 TYR A C 14
ATOM 14196 O O . TYR A 1 9 ? 8.764 1.571 4.216 1.00 0.00 187 TYR A O 14
ATOM 14214 N N . ASP A 1 10 ? 10.466 1.476 5.690 1.00 0.00 188 ASP A N 14
ATOM 14215 C CA . ASP A 1 10 ? 10.497 2.912 5.951 1.00 0.00 188 ASP A CA 14
ATOM 14216 C C . ASP A 1 10 ? 11.496 3.605 5.040 1.00 0.00 188 ASP A C 14
ATOM 14217 O O . ASP A 1 10 ? 12.526 3.032 4.684 1.00 0.00 188 ASP A O 14
ATOM 14226 N N . PHE A 1 11 ? 11.195 4.847 4.679 1.00 0.00 189 PHE A N 14
ATOM 14227 C CA . PHE A 1 11 ? 12.076 5.638 3.818 1.00 0.00 189 PHE A CA 14
ATOM 14228 C C . PHE A 1 11 ? 11.765 7.123 3.977 1.00 0.00 189 PHE A C 14
ATOM 14229 O O . PHE A 1 11 ? 10.640 7.496 4.313 1.00 0.00 189 PHE A O 14
ATOM 14246 N N . GLN A 1 12 ? 12.762 7.962 3.752 1.00 0.00 190 GLN A N 14
ATOM 14247 C CA . GLN A 1 12 ? 12.589 9.400 3.892 1.00 0.00 190 GLN A CA 14
ATOM 14248 C C . GLN A 1 12 ? 12.735 10.108 2.558 1.00 0.00 190 GLN A C 14
ATOM 14249 O O . GLN A 1 12 ? 13.624 9.775 1.774 1.00 0.00 190 GLN A O 14
ATOM 14263 N N . ALA A 1 13 ? 11.914 11.127 2.334 1.00 0.00 191 ALA A N 14
ATOM 14264 C CA . ALA A 1 13 ? 12.024 11.923 1.121 1.00 0.00 191 ALA A CA 14
ATOM 14265 C C . ALA A 1 13 ? 13.306 12.723 1.240 1.00 0.00 191 ALA A C 14
ATOM 14266 O O . ALA A 1 13 ? 13.450 13.526 2.163 1.00 0.00 191 ALA A O 14
ATOM 14273 N N . THR A 1 14 ? 14.254 12.474 0.360 1.00 0.00 192 THR A N 14
ATOM 14274 C CA . THR A 1 14 ? 15.538 13.146 0.446 1.00 0.00 192 THR A CA 14
ATOM 14275 C C . THR A 1 14 ? 15.456 14.583 -0.054 1.00 0.00 192 THR A C 14
ATOM 14276 O O . THR A 1 14 ? 16.251 15.433 0.350 1.00 0.00 192 THR A O 14
ATOM 14287 N N . GLU A 1 15 ? 14.483 14.861 -0.910 1.00 0.00 193 GLU A N 14
ATOM 14288 C CA . GLU A 1 15 ? 14.300 16.207 -1.432 1.00 0.00 193 GLU A CA 14
ATOM 14289 C C . GLU A 1 15 ? 12.834 16.625 -1.351 1.00 0.00 193 GLU A C 14
ATOM 14290 O O . GLU A 1 15 ? 12.376 17.098 -0.312 1.00 0.00 193 GLU A O 14
ATOM 14302 N N . ALA A 1 16 ? 12.096 16.441 -2.440 1.00 0.00 194 ALA A N 14
ATOM 14303 C CA . ALA A 1 16 ? 10.680 16.802 -2.476 1.00 0.00 194 ALA A CA 14
ATOM 14304 C C . ALA A 1 16 ? 9.909 15.912 -3.436 1.00 0.00 194 ALA A C 14
ATOM 14305 O O . ALA A 1 16 ? 8.760 15.562 -3.175 1.00 0.00 194 ALA A O 14
ATOM 14312 N N . HIS A 1 17 ? 10.543 15.547 -4.548 1.00 0.00 195 HIS A N 14
ATOM 14313 C CA . HIS A 1 17 ? 9.911 14.689 -5.549 1.00 0.00 195 HIS A CA 14
ATOM 14314 C C . HIS A 1 17 ? 9.745 13.270 -5.002 1.00 0.00 195 HIS A C 14
ATOM 14315 O O . HIS A 1 17 ? 9.006 12.464 -5.562 1.00 0.00 195 HIS A O 14
ATOM 14330 N N . ASP A 1 18 ? 10.425 12.987 -3.898 1.00 0.00 196 ASP A N 14
ATOM 14331 C CA . ASP A 1 18 ? 10.347 11.683 -3.245 1.00 0.00 196 ASP A CA 14
ATOM 14332 C C . ASP A 1 18 ? 9.225 11.684 -2.218 1.00 0.00 196 ASP A C 14
ATOM 14333 O O . ASP A 1 18 ? 8.755 12.747 -1.809 1.00 0.00 196 ASP A O 14
ATOM 14342 N N . LEU A 1 19 ? 8.824 10.505 -1.771 1.00 0.00 197 LEU A N 14
ATOM 14343 C CA . LEU A 1 19 ? 7.788 10.394 -0.752 1.00 0.00 197 LEU A CA 14
ATOM 14344 C C . LEU A 1 19 ? 8.290 9.570 0.423 1.00 0.00 197 LEU A C 14
ATOM 14345 O O . LEU A 1 19 ? 9.272 8.837 0.305 1.00 0.00 197 LEU A O 14
ATOM 14361 N N . ARG A 1 20 ? 7.614 9.695 1.557 1.00 0.00 198 ARG A N 14
ATOM 14362 C CA . ARG A 1 20 ? 7.997 8.957 2.751 1.00 0.00 198 ARG A CA 14
ATOM 14363 C C . ARG A 1 20 ? 7.387 7.565 2.758 1.00 0.00 198 ARG A C 14
ATOM 14364 O O . ARG A 1 20 ? 6.294 7.351 2.237 1.00 0.00 198 ARG A O 14
ATOM 14385 N N . LEU A 1 21 ? 8.095 6.628 3.365 1.00 0.00 199 LEU A N 14
ATOM 14386 C CA . LEU A 1 21 ? 7.628 5.254 3.462 1.00 0.00 199 LEU A CA 14
ATOM 14387 C C . LEU A 1 21 ? 7.381 4.900 4.917 1.00 0.00 199 LEU A C 14
ATOM 14388 O O . LEU A 1 21 ? 8.226 5.167 5.768 1.00 0.00 199 LEU A O 14
ATOM 14404 N N . GLU A 1 22 ? 6.224 4.316 5.198 1.00 0.00 200 GLU A N 14
ATOM 14405 C CA . GLU A 1 22 ? 5.871 3.944 6.563 1.00 0.00 200 GLU A CA 14
ATOM 14406 C C . GLU A 1 22 ? 5.566 2.453 6.654 1.00 0.00 200 GLU A C 14
ATOM 14407 O O . GLU A 1 22 ? 5.222 1.823 5.652 1.00 0.00 200 GLU A O 14
ATOM 14419 N N . ARG A 1 23 ? 5.677 1.899 7.858 1.00 0.00 201 ARG A N 14
ATOM 14420 C CA . ARG A 1 23 ? 5.398 0.482 8.082 1.00 0.00 201 ARG A CA 14
ATOM 14421 C C . ARG A 1 23 ? 3.908 0.177 7.921 1.00 0.00 201 ARG A C 14
ATOM 14422 O O . ARG A 1 23 ? 3.113 0.447 8.822 1.00 0.00 201 ARG A O 14
ATOM 14443 N N . GLY A 1 24 ? 3.534 -0.393 6.780 1.00 0.00 202 GLY A N 14
ATOM 14444 C CA . GLY A 1 24 ? 2.142 -0.733 6.535 1.00 0.00 202 GLY A CA 14
ATOM 14445 C C . GLY A 1 24 ? 1.300 0.464 6.142 1.00 0.00 202 GLY A C 14
ATOM 14446 O O . GLY A 1 24 ? 0.164 0.607 6.594 1.00 0.00 202 GLY A O 14
ATOM 14450 N N . GLN A 1 25 ? 1.851 1.326 5.297 1.00 0.00 203 GLN A N 14
ATOM 14451 C CA . GLN A 1 25 ? 1.129 2.511 4.846 1.00 0.00 203 GLN A CA 14
ATOM 14452 C C . GLN A 1 25 ? 0.681 2.332 3.397 1.00 0.00 203 GLN A C 14
ATOM 14453 O O . GLN A 1 25 ? 1.500 2.059 2.524 1.00 0.00 203 GLN A O 14
ATOM 14467 N N . GLU A 1 26 ? -0.614 2.470 3.144 1.00 0.00 204 GLU A N 14
ATOM 14468 C CA . GLU A 1 26 ? -1.146 2.300 1.796 1.00 0.00 204 GLU A CA 14
ATOM 14469 C C . GLU A 1 26 ? -1.200 3.630 1.043 1.00 0.00 204 GLU A C 14
ATOM 14470 O O . GLU A 1 26 ? -1.739 4.620 1.538 1.00 0.00 204 GLU A O 14
ATOM 14482 N N . TYR A 1 27 ? -0.644 3.635 -0.159 1.00 0.00 205 TYR A N 14
ATOM 14483 C CA . TYR A 1 27 ? -0.626 4.823 -0.999 1.00 0.00 205 TYR A CA 14
ATOM 14484 C C . TYR A 1 27 ? -1.360 4.538 -2.299 1.00 0.00 205 TYR A C 14
ATOM 14485 O O . TYR A 1 27 ? -1.696 3.397 -2.583 1.00 0.00 205 TYR A O 14
ATOM 14503 N N . ILE A 1 28 ? -1.594 5.570 -3.092 1.00 0.00 206 ILE A N 14
ATOM 14504 C CA . ILE A 1 28 ? -2.281 5.407 -4.364 1.00 0.00 206 ILE A CA 14
ATOM 14505 C C . ILE A 1 28 ? -1.282 5.557 -5.505 1.00 0.00 206 ILE A C 14
ATOM 14506 O O . ILE A 1 28 ? -0.893 6.667 -5.852 1.00 0.00 206 ILE A O 14
ATOM 14522 N N . ILE A 1 29 ? -0.848 4.438 -6.071 1.00 0.00 207 ILE A N 14
ATOM 14523 C CA . ILE A 1 29 ? 0.126 4.461 -7.154 1.00 0.00 207 ILE A CA 14
ATOM 14524 C C . ILE A 1 29 ? -0.429 5.133 -8.413 1.00 0.00 207 ILE A C 14
ATOM 14525 O O . ILE A 1 29 ? -1.514 4.800 -8.897 1.00 0.00 207 ILE A O 14
ATOM 14541 N N . LEU A 1 30 ? 0.343 6.088 -8.922 1.00 0.00 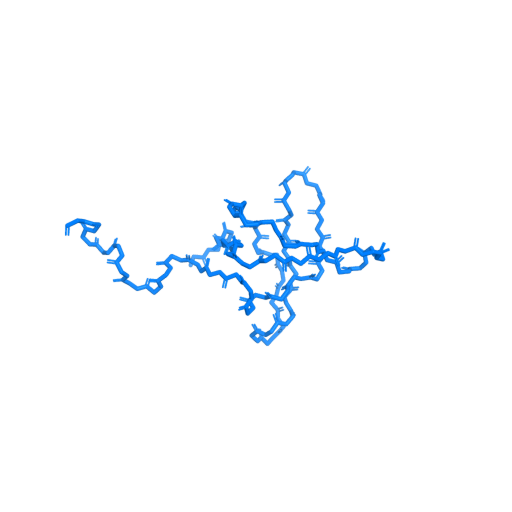208 LEU A N 14
ATOM 14542 C CA . LEU A 1 30 ? -0.016 6.844 -10.113 1.00 0.00 208 LEU A CA 14
ATOM 14543 C C . LEU A 1 30 ? 0.689 6.272 -11.338 1.00 0.00 208 LEU A C 14
ATOM 14544 O O . LEU A 1 30 ? 0.071 6.061 -12.381 1.00 0.00 208 LEU A O 14
ATOM 14560 N N . GLU A 1 31 ? 1.997 6.039 -11.207 1.00 0.00 209 GLU A N 14
ATOM 14561 C CA . GLU A 1 31 ? 2.791 5.506 -12.308 1.00 0.00 209 GLU A CA 14
ATOM 14562 C C . GLU A 1 31 ? 3.540 4.247 -11.890 1.00 0.00 209 GLU A C 14
ATOM 14563 O O . GLU A 1 31 ? 4.031 4.148 -10.762 1.00 0.00 209 GLU A O 14
ATOM 14575 N N . LYS A 1 32 ? 3.632 3.299 -12.815 1.00 0.00 210 LYS A N 14
ATOM 14576 C CA . LYS A 1 32 ? 4.327 2.040 -12.575 1.00 0.00 210 LYS A CA 14
ATOM 14577 C C . LYS A 1 32 ? 5.290 1.749 -13.720 1.00 0.00 210 LYS A C 14
ATOM 14578 O O . LYS A 1 32 ? 4.862 1.419 -14.828 1.00 0.00 210 LYS A O 14
ATOM 14597 N N . ASN A 1 33 ? 6.586 1.876 -13.464 1.00 0.00 211 ASN A N 14
ATOM 14598 C CA . ASN A 1 33 ? 7.586 1.624 -14.498 1.00 0.00 211 ASN A CA 14
ATOM 14599 C C . ASN A 1 33 ? 8.675 0.661 -14.017 1.00 0.00 211 ASN A C 14
ATOM 14600 O O . ASN A 1 33 ? 8.781 -0.460 -14.520 1.00 0.00 211 ASN A O 14
ATOM 14611 N N . ASP A 1 34 ? 9.476 1.092 -13.051 1.00 0.00 212 ASP A N 14
ATOM 14612 C CA . ASP A 1 34 ? 10.552 0.268 -12.507 1.00 0.00 212 ASP A CA 14
ATOM 14613 C C . ASP A 1 34 ? 10.081 -0.433 -11.240 1.00 0.00 212 ASP A C 14
ATOM 14614 O O . ASP A 1 34 ? 9.291 0.122 -10.484 1.00 0.00 212 ASP A O 14
ATOM 14623 N N . LEU A 1 35 ? 10.571 -1.643 -11.003 1.00 0.00 213 LEU A N 14
ATOM 14624 C CA . LEU A 1 35 ? 10.191 -2.403 -9.812 1.00 0.00 213 LEU A CA 14
ATOM 14625 C C . LEU A 1 35 ? 10.853 -1.814 -8.577 1.00 0.00 213 LEU A C 14
ATOM 14626 O O . LEU A 1 35 ? 10.653 -2.289 -7.459 1.00 0.00 213 LEU A O 14
ATOM 14642 N N . HIS A 1 36 ? 11.667 -0.797 -8.793 1.00 0.00 214 HIS A N 14
ATOM 14643 C CA . HIS A 1 36 ? 12.391 -0.161 -7.713 1.00 0.00 214 HIS A CA 14
ATOM 14644 C C . HIS A 1 36 ? 11.976 1.298 -7.562 1.00 0.00 214 HIS A C 14
ATOM 14645 O O . HIS A 1 36 ? 12.257 1.925 -6.541 1.00 0.00 214 HIS A O 14
ATOM 14660 N N . TRP A 1 37 ? 11.306 1.838 -8.578 1.00 0.00 215 TRP A N 14
ATOM 14661 C CA . TRP A 1 37 ? 10.862 3.227 -8.535 1.00 0.00 215 TRP A CA 14
ATOM 14662 C C . TRP A 1 37 ? 9.468 3.415 -9.125 1.00 0.00 215 TRP A C 14
ATOM 14663 O O . TRP A 1 37 ? 9.279 3.334 -10.340 1.00 0.00 215 TRP A O 14
ATOM 14684 N N . TRP A 1 38 ? 8.513 3.732 -8.270 1.00 0.00 216 TRP A N 14
ATOM 14685 C CA . TRP A 1 38 ? 7.152 4.015 -8.708 1.00 0.00 216 TRP A CA 14
ATOM 14686 C C . TRP A 1 38 ? 6.801 5.416 -8.255 1.00 0.00 216 TRP A C 14
ATOM 14687 O O . TRP A 1 38 ? 7.582 6.052 -7.558 1.00 0.00 216 TRP A O 14
ATOM 14708 N N . ARG A 1 39 ? 5.618 5.882 -8.592 1.00 0.00 217 ARG A N 14
ATOM 14709 C CA . ARG A 1 39 ? 5.191 7.193 -8.138 1.00 0.00 217 ARG A CA 14
ATOM 14710 C C . ARG A 1 39 ? 3.775 7.074 -7.614 1.00 0.00 217 ARG A C 14
ATOM 14711 O O . ARG A 1 39 ? 2.854 6.800 -8.374 1.00 0.00 217 ARG A O 14
ATOM 14732 N N . ALA A 1 40 ? 3.608 7.241 -6.310 1.00 0.00 218 ALA A N 14
ATOM 14733 C CA . ALA A 1 40 ? 2.294 7.114 -5.697 1.00 0.00 218 ALA A CA 14
ATOM 14734 C C . ALA A 1 40 ? 1.897 8.383 -4.956 1.00 0.00 218 ALA A C 14
ATOM 14735 O O . ALA A 1 40 ? 2.703 9.291 -4.793 1.00 0.00 218 ALA A O 14
ATOM 14742 N N . ARG A 1 41 ? 0.645 8.431 -4.529 1.00 0.00 219 ARG A N 14
ATOM 14743 C CA . ARG A 1 41 ? 0.106 9.578 -3.815 1.00 0.00 219 ARG A CA 14
ATOM 14744 C C . ARG A 1 41 ? -0.097 9.227 -2.345 1.00 0.00 219 ARG A C 14
ATOM 14745 O O . ARG A 1 41 ? -0.457 8.096 -2.021 1.00 0.00 219 ARG A O 14
ATOM 14766 N N . ASP A 1 42 ? 0.150 10.187 -1.462 1.00 0.00 220 ASP A N 14
ATOM 14767 C CA . ASP A 1 42 ? 0.009 9.962 -0.027 1.00 0.00 220 ASP A CA 14
ATOM 14768 C C . ASP A 1 42 ? -1.300 10.545 0.505 1.00 0.00 220 ASP A C 14
ATOM 14769 O O . ASP A 1 42 ? -2.310 9.848 0.590 1.00 0.00 220 ASP A O 14
ATOM 14778 N N . LYS A 1 43 ? -1.258 11.824 0.882 1.00 0.00 221 LYS A N 14
ATOM 14779 C CA . LYS A 1 43 ? -2.426 12.505 1.439 1.00 0.00 221 LYS A CA 14
ATOM 14780 C C . LYS A 1 43 ? -3.428 12.908 0.359 1.00 0.00 221 LYS A C 14
ATOM 14781 O O . LYS A 1 43 ? -4.082 12.061 -0.240 1.00 0.00 221 LYS A O 14
ATOM 14800 N N . TYR A 1 44 ? -3.553 14.206 0.125 1.00 0.00 222 TYR A N 14
ATOM 14801 C CA . TYR A 1 44 ? -4.485 14.723 -0.869 1.00 0.00 222 TYR A CA 14
ATOM 14802 C C . TYR A 1 44 ? -3.794 15.718 -1.791 1.00 0.00 222 TYR A C 14
ATOM 14803 O O . TYR A 1 44 ? -4.344 16.770 -2.119 1.00 0.00 222 TYR A O 14
ATOM 14821 N N . GLY A 1 45 ? -2.580 15.377 -2.197 1.00 0.00 223 GLY A N 14
ATOM 14822 C CA . GLY A 1 45 ? -1.816 16.241 -3.071 1.00 0.00 223 GLY A CA 14
ATOM 14823 C C . GLY A 1 45 ? -0.359 15.839 -3.129 1.00 0.00 223 GLY A C 14
ATOM 14824 O O . GLY A 1 45 ? 0.300 16.020 -4.150 1.00 0.00 223 GLY A O 14
ATOM 14828 N N . SER A 1 46 ? 0.143 15.286 -2.029 1.00 0.00 224 SER A N 14
ATOM 14829 C CA . SER A 1 46 ? 1.530 14.849 -1.956 1.00 0.00 224 SER A CA 14
ATOM 14830 C C . SER A 1 46 ? 1.741 13.552 -2.733 1.00 0.00 224 SER A C 14
ATOM 14831 O O . SER A 1 46 ? 1.199 12.506 -2.381 1.00 0.00 224 SER A O 14
ATOM 14839 N N . GLU A 1 47 ? 2.529 13.630 -3.793 1.00 0.00 225 GLU A N 14
ATOM 14840 C CA . GLU A 1 47 ? 2.822 12.474 -4.624 1.00 0.00 225 GLU A CA 14
ATOM 14841 C C . GLU A 1 47 ? 4.296 12.482 -4.988 1.00 0.00 225 GLU A C 14
ATOM 14842 O O . GLU A 1 47 ? 4.901 13.549 -5.096 1.00 0.00 225 GLU A O 14
ATOM 14854 N N . GLY A 1 48 ? 4.889 11.314 -5.169 1.00 0.00 226 GLY A N 14
ATOM 14855 C CA . GLY A 1 48 ? 6.295 11.278 -5.509 1.00 0.00 226 GLY A CA 14
ATOM 14856 C C . GLY A 1 48 ? 6.823 9.883 -5.725 1.00 0.00 226 GLY A C 14
ATOM 14857 O O . GLY A 1 48 ? 6.085 8.900 -5.588 1.00 0.00 226 GLY A O 14
ATOM 14861 N N . TYR A 1 49 ? 8.103 9.807 -6.066 1.00 0.00 227 TYR A N 14
ATOM 14862 C CA . TYR A 1 49 ? 8.766 8.538 -6.312 1.00 0.00 227 TYR A CA 14
ATOM 14863 C C . TYR A 1 49 ? 8.910 7.739 -5.023 1.00 0.00 227 TYR A C 14
ATOM 14864 O O . TYR A 1 49 ? 9.299 8.264 -3.981 1.00 0.00 227 TYR A O 14
ATOM 14882 N N . ILE A 1 50 ? 8.567 6.466 -5.122 1.00 0.00 228 ILE A N 14
ATOM 14883 C CA . ILE A 1 50 ? 8.613 5.543 -4.005 1.00 0.00 228 ILE A CA 14
ATOM 14884 C C . ILE A 1 50 ? 9.310 4.256 -4.400 1.00 0.00 228 ILE A C 14
ATOM 14885 O O . ILE A 1 50 ? 8.973 3.664 -5.425 1.00 0.00 228 ILE A O 14
ATOM 14901 N N . PRO A 1 51 ? 10.270 3.786 -3.585 1.00 0.00 229 PRO A N 14
ATOM 14902 C CA . PRO A 1 51 ? 10.965 2.542 -3.866 1.00 0.00 229 PRO A CA 14
ATOM 14903 C C . PRO A 1 51 ? 10.007 1.369 -3.819 1.00 0.00 229 PRO A C 14
ATOM 14904 O O . PRO A 1 51 ? 9.690 0.871 -2.744 1.00 0.00 229 PRO A O 14
ATOM 14915 N N . SER A 1 52 ? 9.546 0.942 -4.980 1.00 0.00 230 SER A N 14
ATOM 14916 C CA . SER A 1 52 ? 8.625 -0.180 -5.087 1.00 0.00 230 SER A CA 14
ATOM 14917 C C . SER A 1 52 ? 9.212 -1.430 -4.439 1.00 0.00 230 SER A C 14
ATOM 14918 O O . SER A 1 52 ? 8.488 -2.356 -4.078 1.00 0.00 230 SER A O 14
ATOM 14926 N N . ASN A 1 53 ? 10.530 -1.441 -4.270 1.00 0.00 231 ASN A N 14
ATOM 14927 C CA . ASN A 1 53 ? 11.211 -2.559 -3.641 1.00 0.00 231 ASN A CA 14
ATOM 14928 C C . ASN A 1 53 ? 10.883 -2.594 -2.148 1.00 0.00 231 ASN A C 14
ATOM 14929 O O . ASN A 1 53 ? 11.024 -3.620 -1.480 1.00 0.00 231 ASN A O 14
ATOM 14940 N N . TYR A 1 54 ? 10.408 -1.464 -1.641 1.00 0.00 232 TYR A N 14
ATOM 14941 C CA . TYR A 1 54 ? 10.023 -1.338 -0.243 1.00 0.00 232 TYR A CA 14
ATOM 14942 C C . TYR A 1 54 ? 8.506 -1.419 -0.083 1.00 0.00 232 TYR A C 14
ATOM 14943 O O . TYR A 1 54 ? 8.000 -1.410 1.039 1.00 0.00 232 TYR A O 14
ATOM 14961 N N . VAL A 1 55 ? 7.771 -1.481 -1.196 1.00 0.00 233 VAL A N 14
ATOM 14962 C CA . VAL A 1 55 ? 6.313 -1.548 -1.129 1.00 0.00 233 VAL A CA 14
ATOM 14963 C C . VAL A 1 55 ? 5.774 -2.832 -1.757 1.00 0.00 233 VAL A C 14
ATOM 14964 O O . VAL A 1 55 ? 6.432 -3.470 -2.576 1.00 0.00 233 VAL A O 14
ATOM 14977 N N . THR A 1 56 ? 4.569 -3.185 -1.357 1.00 0.00 234 THR A N 14
ATOM 14978 C CA . THR A 1 56 ? 3.880 -4.368 -1.844 1.00 0.00 234 THR A CA 14
ATOM 14979 C C . THR A 1 56 ? 2.452 -3.994 -2.163 1.00 0.00 234 THR A C 14
ATOM 14980 O O . THR A 1 56 ? 1.794 -3.356 -1.349 1.00 0.00 234 THR A O 14
ATOM 14991 N N . GLY A 1 57 ? 1.956 -4.392 -3.324 1.00 0.00 235 GLY A N 14
ATOM 14992 C CA . GLY A 1 57 ? 0.580 -4.083 -3.651 1.00 0.00 235 GLY A CA 14
ATOM 14993 C C . GLY A 1 57 ? -0.337 -4.801 -2.681 1.00 0.00 235 GLY A C 14
ATOM 14994 O O . GLY A 1 57 ? 0.144 -5.503 -1.792 1.00 0.00 235 GLY A O 14
ATOM 14998 N N . LYS A 1 58 ? -1.639 -4.662 -2.822 1.00 0.00 236 LYS A N 14
ATOM 14999 C CA . LYS A 1 58 ? -2.546 -5.347 -1.910 1.00 0.00 236 LYS A CA 14
ATOM 15000 C C . LYS A 1 58 ? -2.655 -6.821 -2.311 1.00 0.00 236 LYS A C 14
ATOM 15001 O O . LYS A 1 58 ? -3.747 -7.357 -2.510 1.00 0.00 236 LYS A O 14
ATOM 15020 N N . LYS A 1 59 ? -1.489 -7.454 -2.434 1.00 0.00 237 LYS A N 14
ATOM 15021 C CA . LYS A 1 59 ? -1.372 -8.853 -2.814 1.00 0.00 237 LYS A CA 14
ATOM 15022 C C . LYS A 1 59 ? -1.462 -9.753 -1.586 1.00 0.00 237 LYS A C 14
ATOM 15023 O O . LYS A 1 59 ? -1.064 -9.358 -0.491 1.00 0.00 237 LYS A O 14
ATOM 15042 N N . SER A 1 60 ? -1.958 -10.969 -1.774 1.00 0.00 238 SER A N 14
ATOM 15043 C CA . SER A 1 60 ? -2.056 -11.925 -0.684 1.00 0.00 238 SER A CA 14
ATOM 15044 C C . SER A 1 60 ? -0.686 -12.554 -0.476 1.00 0.00 238 SER A C 14
ATOM 15045 O O . SER A 1 60 ? -0.046 -12.985 -1.436 1.00 0.00 238 SER A O 14
ATOM 15053 N N . ASN A 1 61 ? -0.219 -12.589 0.760 1.00 0.00 239 ASN A N 14
ATOM 15054 C CA . ASN A 1 61 ? 1.098 -13.150 1.038 1.00 0.00 239 ASN A CA 14
ATOM 15055 C C . ASN A 1 61 ? 1.035 -14.660 1.248 1.00 0.00 239 ASN A C 14
ATOM 15056 O O . ASN A 1 61 ? 1.350 -15.166 2.327 1.00 0.00 239 ASN A O 14
ATOM 15067 N N . ASN A 1 62 ? 0.649 -15.373 0.199 1.00 0.00 240 ASN A N 14
ATOM 15068 C CA . ASN A 1 62 ? 0.572 -16.825 0.241 1.00 0.00 240 ASN A CA 14
ATOM 15069 C C . ASN A 1 62 ? 1.633 -17.411 -0.681 1.00 0.00 240 ASN A C 14
ATOM 15070 O O . ASN A 1 62 ? 2.315 -18.372 -0.323 1.00 0.00 240 ASN A O 14
ATOM 15081 N N . LEU A 1 63 ? 1.769 -16.797 -1.860 1.00 0.00 241 LEU A N 14
ATOM 15082 C CA . LEU A 1 63 ? 2.744 -17.208 -2.868 1.00 0.00 241 LEU A CA 14
ATOM 15083 C C . LEU A 1 63 ? 2.684 -18.716 -3.110 1.00 0.00 241 LEU A C 14
ATOM 15084 O O . LEU A 1 63 ? 1.630 -19.255 -3.447 1.00 0.00 241 LEU A O 14
ATOM 15100 N N . ASP A 1 64 ? 3.816 -19.389 -2.928 1.00 0.00 242 ASP A N 14
ATOM 15101 C CA . ASP A 1 64 ? 3.890 -20.833 -3.115 1.00 0.00 242 ASP A CA 14
ATOM 15102 C C . ASP A 1 64 ? 3.423 -21.541 -1.850 1.00 0.00 242 ASP A C 14
ATOM 15103 O O . ASP A 1 64 ? 2.247 -21.495 -1.501 1.00 0.00 242 ASP A O 14
ATOM 15112 N N . GLN A 1 65 ? 4.355 -22.174 -1.152 1.00 0.00 243 GLN A N 14
ATOM 15113 C CA . GLN A 1 65 ? 4.039 -22.866 0.087 1.00 0.00 243 GLN A CA 14
ATOM 15114 C C . GLN A 1 65 ? 4.965 -22.360 1.189 1.00 0.00 243 GLN A C 14
ATOM 15115 O O . GLN A 1 65 ? 5.945 -23.018 1.547 1.00 0.00 243 GLN A O 14
ATOM 15129 N N . TYR A 1 66 ? 4.664 -21.174 1.706 1.00 0.00 244 TYR A N 14
ATOM 15130 C CA . TYR A 1 66 ? 5.481 -20.562 2.748 1.00 0.00 244 TYR A CA 14
ATOM 15131 C C . TYR A 1 66 ? 4.878 -20.783 4.130 1.00 0.00 244 TYR A C 14
ATOM 15132 O O . TYR A 1 66 ? 5.374 -21.598 4.909 1.00 0.00 244 TYR A O 14
ATOM 15150 N N . ASP A 1 67 ? 3.813 -20.049 4.433 1.00 0.00 245 ASP A N 14
ATOM 15151 C CA . ASP A 1 67 ? 3.152 -20.163 5.726 1.00 0.00 245 ASP A CA 14
ATOM 15152 C C . ASP A 1 67 ? 1.788 -20.822 5.564 1.00 0.00 245 ASP A C 14
ATOM 15153 O O . ASP A 1 67 ? 0.870 -20.157 5.053 1.00 0.00 245 ASP A O 14
ATOM 15163 N N . GLY A 1 1 ? -5.912 7.454 -11.085 1.00 0.00 179 GLY A N 15
ATOM 15164 C CA . GLY A 1 1 ? -5.303 6.752 -9.929 1.00 0.00 179 GLY A CA 15
ATOM 15165 C C . GLY A 1 1 ? -5.443 5.250 -10.038 1.00 0.00 179 GLY A C 15
ATOM 15166 O O . GLY A 1 1 ? -6.533 4.741 -10.310 1.00 0.00 179 GLY A O 15
ATOM 15172 N N . SER A 1 2 ? -4.343 4.534 -9.835 1.00 0.00 180 SER A N 15
ATOM 15173 C CA . SER A 1 2 ? -4.355 3.083 -9.918 1.00 0.00 180 SER A CA 15
ATOM 15174 C C . SER A 1 2 ? -4.768 2.467 -8.579 1.00 0.00 180 SER A C 15
ATOM 15175 O O . SER A 1 2 ? -5.602 3.017 -7.858 1.00 0.00 180 SER A O 15
ATOM 15183 N N . GLU A 1 3 ? -4.187 1.316 -8.258 1.00 0.00 181 GLU A N 15
ATOM 15184 C CA . GLU A 1 3 ? -4.498 0.618 -7.016 1.00 0.00 181 GLU A CA 15
ATOM 15185 C C . GLU A 1 3 ? -3.774 1.246 -5.832 1.00 0.00 181 GLU A C 15
ATOM 15186 O O . GLU A 1 3 ? -2.977 2.171 -5.987 1.00 0.00 181 GLU A O 15
ATOM 15198 N N . ILE A 1 4 ? -4.028 0.707 -4.651 1.00 0.00 182 ILE A N 15
ATOM 15199 C CA . ILE A 1 4 ? -3.371 1.181 -3.448 1.00 0.00 182 ILE A CA 15
ATOM 15200 C C . ILE A 1 4 ? -2.172 0.286 -3.147 1.00 0.00 182 ILE A C 15
ATOM 15201 O O . ILE A 1 4 ? -2.320 -0.921 -2.951 1.00 0.00 182 ILE A O 15
ATOM 15217 N N . VAL A 1 5 ? -0.986 0.866 -3.138 1.00 0.00 183 VAL A N 15
ATOM 15218 C CA . VAL A 1 5 ? 0.212 0.097 -2.884 1.00 0.00 183 VAL A CA 15
ATOM 15219 C C . VAL A 1 5 ? 0.666 0.258 -1.431 1.00 0.00 183 VAL A C 15
ATOM 15220 O O . VAL A 1 5 ? 0.891 1.365 -0.949 1.00 0.00 183 VAL A O 15
ATOM 15233 N N . VAL A 1 6 ? 0.760 -0.863 -0.735 1.00 0.00 184 VAL A N 15
ATOM 15234 C CA . VAL A 1 6 ? 1.141 -0.888 0.670 1.00 0.00 184 VAL A CA 15
ATOM 15235 C C . VAL A 1 6 ? 2.658 -0.883 0.864 1.00 0.00 184 VAL A C 15
ATOM 15236 O O . VAL A 1 6 ? 3.357 -1.809 0.443 1.00 0.00 184 VAL A O 15
ATOM 15249 N N . ALA A 1 7 ? 3.157 0.144 1.545 1.00 0.00 185 ALA A N 15
ATOM 15250 C CA . ALA A 1 7 ? 4.578 0.244 1.841 1.00 0.00 185 ALA A CA 15
ATOM 15251 C C . ALA A 1 7 ? 4.889 -0.574 3.089 1.00 0.00 185 ALA A C 15
ATOM 15252 O O . ALA A 1 7 ? 4.168 -0.489 4.087 1.00 0.00 185 ALA A O 15
ATOM 15259 N N . MET A 1 8 ? 5.941 -1.380 3.037 1.00 0.00 186 MET A N 15
ATOM 15260 C CA . MET A 1 8 ? 6.304 -2.214 4.181 1.00 0.00 186 MET A CA 15
ATOM 15261 C C . MET A 1 8 ? 7.499 -1.651 4.931 1.00 0.00 186 MET A C 15
ATOM 15262 O O . MET A 1 8 ? 7.564 -1.740 6.153 1.00 0.00 186 MET A O 15
ATOM 15276 N N . TYR A 1 9 ? 8.441 -1.072 4.207 1.00 0.00 187 TYR A N 15
ATOM 15277 C CA . TYR A 1 9 ? 9.618 -0.498 4.843 1.00 0.00 187 TYR A CA 15
ATOM 15278 C C . TYR A 1 9 ? 9.543 1.020 4.852 1.00 0.00 187 TYR A C 15
ATOM 15279 O O . TYR A 1 9 ? 9.000 1.633 3.931 1.00 0.00 187 TYR A O 15
ATOM 15297 N N . ASP A 1 10 ? 10.091 1.607 5.903 1.00 0.00 188 ASP A N 15
ATOM 15298 C CA . ASP A 1 10 ? 10.099 3.058 6.067 1.00 0.00 188 ASP A CA 15
ATOM 15299 C C . ASP A 1 10 ? 11.147 3.709 5.176 1.00 0.00 188 ASP A C 15
ATOM 15300 O O . ASP A 1 10 ? 12.175 3.108 4.867 1.00 0.00 188 ASP A O 15
ATOM 15309 N N . PHE A 1 11 ? 10.890 4.948 4.792 1.00 0.00 189 PHE A N 15
ATOM 15310 C CA . PHE A 1 11 ? 11.818 5.697 3.957 1.00 0.00 189 PHE A CA 15
ATOM 15311 C C . PHE A 1 11 ? 11.638 7.188 4.202 1.00 0.00 189 PHE A C 15
ATOM 15312 O O . PHE A 1 11 ? 10.512 7.659 4.354 1.00 0.00 189 PHE A O 15
ATOM 15329 N N . GLN A 1 12 ? 12.744 7.920 4.244 1.00 0.00 190 GLN A N 15
ATOM 15330 C CA . GLN A 1 12 ? 12.694 9.361 4.476 1.00 0.00 190 GLN A CA 15
ATOM 15331 C C . GLN A 1 12 ? 12.473 10.125 3.186 1.00 0.00 190 GLN A C 15
ATOM 15332 O O . GLN A 1 12 ? 13.041 9.799 2.145 1.00 0.00 190 GLN A O 15
ATOM 15346 N N . ALA A 1 13 ? 11.656 11.160 3.273 1.00 0.00 191 ALA A N 15
ATOM 15347 C CA . ALA A 1 13 ? 11.366 11.995 2.127 1.00 0.00 191 ALA A CA 15
ATOM 15348 C C . ALA A 1 13 ? 12.178 13.271 2.187 1.00 0.00 191 ALA A C 15
ATOM 15349 O O . ALA A 1 13 ? 12.416 13.824 3.263 1.00 0.00 191 ALA A O 15
ATOM 15356 N N . THR A 1 14 ? 12.577 13.755 1.032 1.00 0.00 192 THR A N 15
ATOM 15357 C CA . THR A 1 14 ? 13.332 14.985 0.962 1.00 0.00 192 THR A CA 15
ATOM 15358 C C . THR A 1 14 ? 12.389 16.120 0.564 1.00 0.00 192 THR A C 15
ATOM 15359 O O . THR A 1 14 ? 12.815 17.237 0.262 1.00 0.00 192 THR A O 15
ATOM 15370 N N . GLU A 1 15 ? 11.088 15.802 0.595 1.00 0.00 193 GLU A N 15
ATOM 15371 C CA . GLU A 1 15 ? 10.024 16.749 0.270 1.00 0.00 193 GLU A CA 15
ATOM 15372 C C . GLU A 1 15 ? 10.188 17.295 -1.136 1.00 0.00 193 GLU A C 15
ATOM 15373 O O . GLU A 1 15 ? 10.279 18.505 -1.350 1.00 0.00 193 GLU A O 15
ATOM 15385 N N . ALA A 1 16 ? 10.226 16.375 -2.082 1.00 0.00 194 ALA A N 15
ATOM 15386 C CA . ALA A 1 16 ? 10.384 16.706 -3.487 1.00 0.00 194 ALA A CA 15
ATOM 15387 C C . ALA A 1 16 ? 9.979 15.509 -4.337 1.00 0.00 194 ALA A C 15
ATOM 15388 O O . ALA A 1 16 ? 8.844 15.036 -4.246 1.00 0.00 194 ALA A O 15
ATOM 15395 N N . HIS A 1 17 ? 10.901 14.991 -5.138 1.00 0.00 195 HIS A N 15
ATOM 15396 C CA . HIS A 1 17 ? 10.606 13.825 -5.960 1.00 0.00 195 HIS A CA 15
ATOM 15397 C C . HIS A 1 17 ? 10.587 12.571 -5.091 1.00 0.00 195 HIS A C 15
ATOM 15398 O O . HIS A 1 17 ? 9.869 11.622 -5.382 1.00 0.00 195 HIS A O 15
ATOM 15413 N N . ASP A 1 18 ? 11.373 12.583 -4.015 1.00 0.00 196 ASP A N 15
ATOM 15414 C CA . ASP A 1 18 ? 11.427 11.445 -3.105 1.00 0.00 196 ASP A CA 15
ATOM 15415 C C . ASP A 1 18 ? 10.343 11.565 -2.054 1.00 0.00 196 ASP A C 15
ATOM 15416 O O . ASP A 1 18 ? 10.266 12.570 -1.335 1.00 0.00 196 ASP A O 15
ATOM 15425 N N . LEU A 1 19 ? 9.515 10.542 -1.953 1.00 0.00 197 LEU A N 15
ATOM 15426 C CA . LEU A 1 19 ? 8.448 10.535 -0.973 1.00 0.00 197 LEU A CA 15
ATOM 15427 C C . LEU A 1 19 ? 8.791 9.596 0.164 1.00 0.00 197 LEU A C 15
ATOM 15428 O O . LEU A 1 19 ? 9.621 8.701 0.012 1.00 0.00 197 LEU A O 15
ATOM 15444 N N . ARG A 1 20 ? 8.166 9.811 1.308 1.00 0.00 198 ARG A N 15
ATOM 15445 C CA . ARG A 1 20 ? 8.427 8.986 2.466 1.00 0.00 198 ARG A CA 15
ATOM 15446 C C . ARG A 1 20 ? 7.541 7.758 2.476 1.00 0.00 198 ARG A C 15
ATOM 15447 O O . ARG A 1 20 ? 6.396 7.791 2.029 1.00 0.00 198 ARG A O 15
ATOM 15468 N N . LEU A 1 21 ? 8.078 6.674 2.995 1.00 0.00 199 LEU A N 15
ATOM 15469 C CA . LEU A 1 21 ? 7.337 5.433 3.081 1.00 0.00 199 LEU A CA 15
ATOM 15470 C C . LEU A 1 21 ? 7.004 5.150 4.531 1.00 0.00 199 LEU A C 15
ATOM 15471 O O . LEU A 1 21 ? 7.813 5.415 5.421 1.00 0.00 199 LEU A O 15
ATOM 15487 N N . GLU A 1 22 ? 5.809 4.634 4.763 1.00 0.00 200 GLU A N 15
ATOM 15488 C CA . GLU A 1 22 ? 5.359 4.332 6.108 1.00 0.00 200 GLU A CA 15
ATOM 15489 C C . GLU A 1 22 ? 5.196 2.830 6.275 1.00 0.00 200 GLU A C 15
ATOM 15490 O O . GLU A 1 22 ? 4.614 2.169 5.415 1.00 0.00 200 GLU A O 15
ATOM 15502 N N . ARG A 1 23 ? 5.715 2.295 7.368 1.00 0.00 201 ARG A N 15
ATOM 15503 C CA . ARG A 1 23 ? 5.630 0.868 7.622 1.00 0.00 201 ARG A CA 15
ATOM 15504 C C . ARG A 1 23 ? 4.196 0.446 7.928 1.00 0.00 201 ARG A C 15
ATOM 15505 O O . ARG A 1 23 ? 3.740 0.537 9.071 1.00 0.00 201 ARG A O 15
ATOM 15526 N N . GLY A 1 24 ? 3.489 -0.016 6.903 1.00 0.00 202 GLY A N 15
ATOM 15527 C CA . GLY A 1 24 ? 2.119 -0.455 7.078 1.00 0.00 202 GLY A CA 15
ATOM 15528 C C . GLY A 1 24 ? 1.103 0.582 6.644 1.00 0.00 202 GLY A C 15
ATOM 15529 O O . GLY A 1 24 ? 0.094 0.786 7.322 1.00 0.00 202 GLY A O 15
ATOM 15533 N N . GLN A 1 25 ? 1.357 1.236 5.518 1.00 0.00 203 GLN A N 15
ATOM 15534 C CA . GLN A 1 25 ? 0.444 2.249 5.007 1.00 0.00 203 GLN A CA 15
ATOM 15535 C C . GLN A 1 25 ? 0.300 2.117 3.495 1.00 0.00 203 GLN A C 15
ATOM 15536 O O . GLN A 1 25 ? 1.285 1.901 2.789 1.00 0.00 203 GLN A O 15
ATOM 15550 N N . GLU A 1 26 ? -0.927 2.239 3.005 1.00 0.00 204 GLU A N 15
ATOM 15551 C CA . GLU A 1 26 ? -1.196 2.123 1.581 1.00 0.00 204 GLU A CA 15
ATOM 15552 C C . GLU A 1 26 ? -1.187 3.485 0.898 1.00 0.00 204 GLU A C 15
ATOM 15553 O O . GLU A 1 26 ? -1.692 4.475 1.437 1.00 0.00 204 GLU A O 15
ATOM 15565 N N . TYR A 1 27 ? -0.619 3.520 -0.295 1.00 0.00 205 TYR A N 15
ATOM 15566 C CA . TYR A 1 27 ? -0.540 4.740 -1.085 1.00 0.00 205 TYR A CA 15
ATOM 15567 C C . TYR A 1 27 ? -1.185 4.512 -2.441 1.00 0.00 205 TYR A C 15
ATOM 15568 O O . TYR A 1 27 ? -0.996 3.466 -3.046 1.00 0.00 205 TYR A O 15
ATOM 15586 N N . ILE A 1 28 ? -1.932 5.482 -2.926 1.00 0.00 206 ILE A N 15
ATOM 15587 C CA . ILE A 1 28 ? -2.576 5.355 -4.228 1.00 0.00 206 ILE A CA 15
ATOM 15588 C C . ILE A 1 28 ? -1.557 5.639 -5.328 1.00 0.00 206 ILE A C 15
ATOM 15589 O O . ILE A 1 28 ? -1.283 6.794 -5.650 1.00 0.00 206 ILE A O 15
ATOM 15605 N N . ILE A 1 29 ? -0.977 4.579 -5.877 1.00 0.00 207 ILE A N 15
ATOM 15606 C CA . ILE A 1 29 ? 0.038 4.700 -6.913 1.00 0.00 207 ILE A CA 15
ATOM 15607 C C . ILE A 1 29 ? -0.523 5.327 -8.195 1.00 0.00 207 ILE A C 15
ATOM 15608 O O . ILE A 1 29 ? -1.614 4.977 -8.653 1.00 0.00 207 ILE A O 15
ATOM 15624 N N . LEU A 1 30 ? 0.238 6.257 -8.769 1.00 0.00 208 LEU A N 15
ATOM 15625 C CA . LEU A 1 30 ? -0.162 6.930 -9.995 1.00 0.00 208 LEU A CA 15
ATOM 15626 C C . LEU A 1 30 ? 0.423 6.192 -11.190 1.00 0.00 208 LEU A C 15
ATOM 15627 O O . LEU A 1 30 ? -0.301 5.797 -12.108 1.00 0.00 208 LEU A O 15
ATOM 15643 N N . GLU A 1 31 ? 1.746 6.024 -11.170 1.00 0.00 209 GLU A N 15
ATOM 15644 C CA . GLU A 1 31 ? 2.457 5.345 -12.249 1.00 0.00 209 GLU A CA 15
ATOM 15645 C C . GLU A 1 31 ? 3.321 4.212 -11.715 1.00 0.00 209 GLU A C 15
ATOM 15646 O O . GLU A 1 31 ? 4.076 4.388 -10.751 1.00 0.00 209 GLU A O 15
ATOM 15658 N N . LYS A 1 32 ? 3.202 3.053 -12.356 1.00 0.00 210 LYS A N 15
ATOM 15659 C CA . LYS A 1 32 ? 3.960 1.869 -11.972 1.00 0.00 210 LYS A CA 15
ATOM 15660 C C . LYS A 1 32 ? 5.291 1.830 -12.712 1.00 0.00 210 LYS A C 15
ATOM 15661 O O . LYS A 1 32 ? 6.347 1.931 -12.095 1.00 0.00 210 LYS A O 15
ATOM 15680 N N . ASN A 1 33 ? 5.225 1.688 -14.041 1.00 0.00 211 ASN A N 15
ATOM 15681 C CA . ASN A 1 33 ? 6.422 1.630 -14.890 1.00 0.00 211 ASN A CA 15
ATOM 15682 C C . ASN A 1 33 ? 7.299 0.434 -14.501 1.00 0.00 211 ASN A C 15
ATOM 15683 O O . ASN A 1 33 ? 7.010 -0.701 -14.887 1.00 0.00 211 ASN A O 15
ATOM 15694 N N . ASP A 1 34 ? 8.339 0.688 -13.712 1.00 0.00 212 ASP A N 15
ATOM 15695 C CA . ASP A 1 34 ? 9.239 -0.359 -13.233 1.00 0.00 212 ASP A CA 15
ATOM 15696 C C . ASP A 1 34 ? 9.257 -0.324 -11.716 1.00 0.00 212 ASP A C 15
ATOM 15697 O O . ASP A 1 34 ? 8.938 0.703 -11.123 1.00 0.00 212 ASP A O 15
ATOM 15706 N N . LEU A 1 35 ? 9.646 -1.424 -11.076 1.00 0.00 213 LEU A N 15
ATOM 15707 C CA . LEU A 1 35 ? 9.694 -1.459 -9.618 1.00 0.00 213 LEU A CA 15
ATOM 15708 C C . LEU A 1 35 ? 10.886 -0.673 -9.072 1.00 0.00 213 LEU A C 15
ATOM 15709 O O . LEU A 1 35 ? 11.163 -0.704 -7.873 1.00 0.00 213 LEU A O 15
ATOM 15725 N N . HIS A 1 36 ? 11.566 0.064 -9.945 1.00 0.00 214 HIS A N 15
ATOM 15726 C CA . HIS A 1 36 ? 12.685 0.892 -9.527 1.00 0.00 214 HIS A CA 15
ATOM 15727 C C . HIS A 1 36 ? 12.145 2.184 -8.931 1.00 0.00 214 HIS A C 15
ATOM 15728 O O . HIS A 1 36 ? 12.606 2.638 -7.884 1.00 0.00 214 HIS A O 15
ATOM 15743 N N . TRP A 1 37 ? 11.148 2.760 -9.608 1.00 0.00 215 TRP A N 15
ATOM 15744 C CA . TRP A 1 37 ? 10.515 3.993 -9.151 1.00 0.00 215 TRP A CA 15
ATOM 15745 C C . TRP A 1 37 ? 8.998 3.906 -9.285 1.00 0.00 215 TRP A C 15
ATOM 15746 O O . TRP A 1 37 ? 8.454 4.020 -10.383 1.00 0.00 215 TRP A O 15
ATOM 15767 N N . TRP A 1 38 ? 8.321 3.733 -8.161 1.00 0.00 216 TRP A N 15
ATOM 15768 C CA . TRP A 1 38 ? 6.864 3.662 -8.136 1.00 0.00 216 TRP A CA 15
ATOM 15769 C C . TRP A 1 38 ? 6.308 4.972 -7.611 1.00 0.00 216 TRP A C 15
ATOM 15770 O O . TRP A 1 38 ? 6.477 5.284 -6.437 1.00 0.00 216 TRP A O 15
ATOM 15791 N N . ARG A 1 39 ? 5.656 5.746 -8.456 1.00 0.00 217 ARG A N 15
ATOM 15792 C CA . ARG A 1 39 ? 5.114 7.013 -7.996 1.00 0.00 217 ARG A CA 15
ATOM 15793 C C . ARG A 1 39 ? 3.726 6.803 -7.416 1.00 0.00 217 ARG A C 15
ATOM 15794 O O . ARG A 1 39 ? 2.797 6.457 -8.141 1.00 0.00 217 ARG A O 15
ATOM 15815 N N . ALA A 1 40 ? 3.601 7.008 -6.103 1.00 0.00 218 ALA A N 15
ATOM 15816 C CA . ALA A 1 40 ? 2.323 6.833 -5.410 1.00 0.00 218 ALA A CA 15
ATOM 15817 C C . ALA A 1 40 ? 1.925 8.094 -4.640 1.00 0.00 218 ALA A C 15
ATOM 15818 O O . ALA A 1 40 ? 2.779 8.878 -4.227 1.00 0.00 218 ALA A O 15
ATOM 15825 N N . ARG A 1 41 ? 0.616 8.284 -4.470 1.00 0.00 219 ARG A N 15
ATOM 15826 C CA . ARG A 1 41 ? 0.075 9.452 -3.774 1.00 0.00 219 ARG A CA 15
ATOM 15827 C C . ARG A 1 41 ? -0.284 9.085 -2.336 1.00 0.00 219 ARG A C 15
ATOM 15828 O O . ARG A 1 41 ? -0.801 7.997 -2.076 1.00 0.00 219 ARG A O 15
ATOM 15849 N N . ASP A 1 42 ? -0.003 9.992 -1.408 1.00 0.00 220 ASP A N 15
ATOM 15850 C CA . ASP A 1 42 ? -0.289 9.760 0.000 1.00 0.00 220 ASP A CA 15
ATOM 15851 C C . ASP A 1 42 ? -1.655 10.319 0.417 1.00 0.00 220 ASP A C 15
ATOM 15852 O O . ASP A 1 42 ? -2.646 9.594 0.435 1.00 0.00 220 ASP A O 15
ATOM 15861 N N . LYS A 1 43 ? -1.693 11.595 0.778 1.00 0.00 221 LYS A N 15
ATOM 15862 C CA . LYS A 1 43 ? -2.915 12.239 1.236 1.00 0.00 221 LYS A CA 15
ATOM 15863 C C . LYS A 1 43 ? -3.720 12.901 0.112 1.00 0.00 221 LYS A C 15
ATOM 15864 O O . LYS A 1 43 ? -4.573 12.264 -0.516 1.00 0.00 221 LYS A O 15
ATOM 15883 N N . TYR A 1 44 ? -3.506 14.204 -0.089 1.00 0.00 222 TYR A N 15
ATOM 15884 C CA . TYR A 1 44 ? -4.279 14.952 -1.079 1.00 0.00 222 TYR A CA 15
ATOM 15885 C C . TYR A 1 44 ? -3.425 15.633 -2.150 1.00 0.00 222 TYR A C 15
ATOM 15886 O O . TYR A 1 44 ? -3.776 16.719 -2.614 1.00 0.00 222 TYR A O 15
ATOM 15904 N N . GLY A 1 45 ? -2.334 15.012 -2.579 1.00 0.00 223 GLY A N 15
ATOM 15905 C CA . GLY A 1 45 ? -1.534 15.631 -3.626 1.00 0.00 223 GLY A CA 15
ATOM 15906 C C . GLY A 1 45 ? -0.058 15.769 -3.317 1.00 0.00 223 GLY A C 15
ATOM 15907 O O . GLY A 1 45 ? 0.593 16.696 -3.805 1.00 0.00 223 GLY A O 15
ATOM 15911 N N . SER A 1 46 ? 0.490 14.853 -2.542 1.00 0.00 224 SER A N 15
ATOM 15912 C CA . SER A 1 46 ? 1.907 14.892 -2.222 1.00 0.00 224 SER A CA 15
ATOM 15913 C C . SER A 1 46 ? 2.551 13.606 -2.732 1.00 0.00 224 SER A C 15
ATOM 15914 O O . SER A 1 46 ? 3.246 12.908 -1.998 1.00 0.00 224 SER A O 15
ATOM 15922 N N . GLU A 1 47 ? 2.276 13.286 -3.993 1.00 0.00 225 GLU A N 15
ATOM 15923 C CA . GLU A 1 47 ? 2.788 12.071 -4.611 1.00 0.00 225 GLU A CA 15
ATOM 15924 C C . GLU A 1 47 ? 4.245 12.227 -5.033 1.00 0.00 225 GLU A C 15
ATOM 15925 O O . GLU A 1 47 ? 4.740 13.345 -5.219 1.00 0.00 225 GLU A O 15
ATOM 15937 N N . GLY A 1 48 ? 4.932 11.102 -5.180 1.00 0.00 226 GLY A N 15
ATOM 15938 C CA . GLY A 1 48 ? 6.324 11.127 -5.574 1.00 0.00 226 GLY A CA 15
ATOM 15939 C C . GLY A 1 48 ? 6.871 9.741 -5.840 1.00 0.00 226 GLY A C 15
ATOM 15940 O O . GLY A 1 48 ? 6.125 8.758 -5.822 1.00 0.00 226 GLY A O 15
ATOM 15944 N N . TYR A 1 49 ? 8.170 9.668 -6.088 1.00 0.00 227 TYR A N 15
ATOM 15945 C CA . TYR A 1 49 ? 8.854 8.410 -6.363 1.00 0.00 227 TYR A CA 15
ATOM 15946 C C . TYR A 1 49 ? 9.069 7.590 -5.094 1.00 0.00 227 TYR A C 15
ATOM 15947 O O . TYR A 1 49 ? 9.535 8.100 -4.075 1.00 0.00 227 TYR A O 15
ATOM 15965 N N . ILE A 1 50 ? 8.730 6.313 -5.182 1.00 0.00 228 ILE A N 15
ATOM 15966 C CA . ILE A 1 50 ? 8.881 5.386 -4.075 1.00 0.00 228 ILE A CA 15
ATOM 15967 C C . ILE A 1 50 ? 9.617 4.146 -4.537 1.00 0.00 228 ILE A C 15
ATOM 15968 O O . ILE A 1 50 ? 9.264 3.562 -5.561 1.00 0.00 228 ILE A O 15
ATOM 15984 N N . PRO A 1 51 ? 10.628 3.694 -3.788 1.00 0.00 229 PRO A N 15
ATOM 15985 C CA . PRO A 1 51 ? 11.338 2.489 -4.151 1.00 0.00 229 PRO A CA 15
ATOM 15986 C C . PRO A 1 51 ? 10.463 1.272 -3.907 1.00 0.00 229 PRO A C 15
ATOM 15987 O O . PRO A 1 51 ? 10.381 0.786 -2.781 1.00 0.00 229 PRO A O 15
ATOM 15998 N N . SER A 1 52 ? 9.794 0.807 -4.961 1.00 0.00 230 SER A N 15
ATOM 15999 C CA . SER A 1 52 ? 8.904 -0.360 -4.888 1.00 0.00 230 SER A CA 15
ATOM 16000 C C . SER A 1 52 ? 9.559 -1.540 -4.160 1.00 0.00 230 SER A C 15
ATOM 16001 O O . SER A 1 52 ? 8.868 -2.427 -3.671 1.00 0.00 230 SER A O 15
ATOM 16009 N N . ASN A 1 53 ? 10.884 -1.533 -4.056 1.00 0.00 231 ASN A N 15
ATOM 16010 C CA . ASN A 1 53 ? 11.607 -2.586 -3.353 1.00 0.00 231 ASN A CA 15
ATOM 16011 C C . ASN A 1 53 ? 11.137 -2.666 -1.889 1.00 0.00 231 ASN A C 15
ATOM 16012 O O . ASN A 1 53 ? 11.259 -3.700 -1.230 1.00 0.00 231 ASN A O 15
ATOM 16023 N N . TYR A 1 54 ? 10.588 -1.555 -1.399 1.00 0.00 232 TYR A N 15
ATOM 16024 C CA . TYR A 1 54 ? 10.081 -1.458 -0.031 1.00 0.00 232 TYR A CA 15
ATOM 16025 C C . TYR A 1 54 ? 8.548 -1.427 -0.001 1.00 0.00 232 TYR A C 15
ATOM 16026 O O . TYR A 1 54 ? 7.954 -1.198 1.054 1.00 0.00 232 TYR A O 15
ATOM 16044 N N . VAL A 1 55 ? 7.912 -1.609 -1.155 1.00 0.00 233 VAL A N 15
ATOM 16045 C CA . VAL A 1 55 ? 6.452 -1.545 -1.247 1.00 0.00 233 VAL A CA 15
ATOM 16046 C C . VAL A 1 55 ? 5.858 -2.725 -2.024 1.00 0.00 233 VAL A C 15
ATOM 16047 O O . VAL A 1 55 ? 6.480 -3.282 -2.923 1.00 0.00 233 VAL A O 15
ATOM 16060 N N . THR A 1 56 ? 4.628 -3.067 -1.679 1.00 0.00 234 THR A N 15
ATOM 16061 C CA . THR A 1 56 ? 3.895 -4.133 -2.332 1.00 0.00 234 THR A CA 15
ATOM 16062 C C . THR A 1 56 ? 2.553 -3.570 -2.779 1.00 0.00 234 THR A C 15
ATOM 16063 O O . THR A 1 56 ? 2.221 -2.440 -2.428 1.00 0.00 234 THR A O 15
ATOM 16074 N N . GLY A 1 57 ? 1.764 -4.339 -3.509 1.00 0.00 235 GLY A N 15
ATOM 16075 C CA . GLY A 1 57 ? 0.459 -3.844 -3.897 1.00 0.00 235 GLY A CA 15
ATOM 16076 C C . GLY A 1 57 ? -0.454 -3.943 -2.703 1.00 0.00 235 GLY A C 15
ATOM 16077 O O . GLY A 1 57 ? -0.505 -3.035 -1.882 1.00 0.00 235 GLY A O 15
ATOM 16081 N N . LYS A 1 58 ? -1.121 -5.068 -2.559 1.00 0.00 236 LYS A N 15
ATOM 16082 C CA . LYS A 1 58 ? -1.957 -5.285 -1.400 1.00 0.00 236 LYS A CA 15
ATOM 16083 C C . LYS A 1 58 ? -1.181 -6.180 -0.440 1.00 0.00 236 LYS A C 15
ATOM 16084 O O . LYS A 1 58 ? -1.423 -6.193 0.771 1.00 0.00 236 LYS A O 15
ATOM 16103 N N . LYS A 1 59 ? -0.224 -6.905 -1.034 1.00 0.00 237 LYS A N 15
ATOM 16104 C CA . LYS A 1 59 ? 0.674 -7.824 -0.342 1.00 0.00 237 LYS A CA 15
ATOM 16105 C C . LYS A 1 59 ? 1.421 -8.638 -1.402 1.00 0.00 237 LYS A C 15
ATOM 16106 O O . LYS A 1 59 ? 2.058 -8.069 -2.290 1.00 0.00 237 LYS A O 15
ATOM 16125 N N . SER A 1 60 ? 1.317 -9.961 -1.317 1.00 0.00 238 SER A N 15
ATOM 16126 C CA . SER A 1 60 ? 1.960 -10.858 -2.269 1.00 0.00 238 SER A CA 15
ATOM 16127 C C . SER A 1 60 ? 1.523 -12.288 -1.981 1.00 0.00 238 SER A C 15
ATOM 16128 O O . SER A 1 60 ? 2.165 -13.008 -1.213 1.00 0.00 238 SER A O 15
ATOM 16136 N N . ASN A 1 61 ? 0.409 -12.688 -2.577 1.00 0.00 239 ASN A N 15
ATOM 16137 C CA . ASN A 1 61 ? -0.127 -14.027 -2.365 1.00 0.00 239 ASN A CA 15
ATOM 16138 C C . ASN A 1 61 ? 0.232 -14.944 -3.520 1.00 0.00 239 ASN A C 15
ATOM 16139 O O . ASN A 1 61 ? 0.326 -16.161 -3.348 1.00 0.00 239 ASN A O 15
ATOM 16150 N N . ASN A 1 62 ? 0.438 -14.344 -4.693 1.00 0.00 240 ASN A N 15
ATOM 16151 C CA . ASN A 1 62 ? 0.800 -15.076 -5.910 1.00 0.00 240 ASN A CA 15
ATOM 16152 C C . ASN A 1 62 ? -0.244 -16.124 -6.271 1.00 0.00 240 ASN A C 15
ATOM 16153 O O . ASN A 1 62 ? 0.096 -17.279 -6.546 1.00 0.00 240 ASN A O 15
ATOM 16164 N N . LEU A 1 63 ? -1.510 -15.724 -6.276 1.00 0.00 241 LEU A N 15
ATOM 16165 C CA . LEU A 1 63 ? -2.593 -16.641 -6.609 1.00 0.00 241 LEU A CA 15
ATOM 16166 C C . LEU A 1 63 ? -3.068 -16.415 -8.040 1.00 0.00 241 LEU A C 15
ATOM 16167 O O . LEU A 1 63 ? -3.350 -17.373 -8.764 1.00 0.00 241 LEU A O 15
ATOM 16183 N N . ASP A 1 64 ? -3.147 -15.138 -8.430 1.00 0.00 242 ASP A N 15
ATOM 16184 C CA . ASP A 1 64 ? -3.584 -14.738 -9.771 1.00 0.00 242 ASP A CA 15
ATOM 16185 C C . ASP A 1 64 ? -4.911 -15.406 -10.136 1.00 0.00 242 ASP A C 15
ATOM 16186 O O . ASP A 1 64 ? -5.038 -16.031 -11.191 1.00 0.00 242 ASP A O 15
ATOM 16195 N N . GLN A 1 65 ? -5.897 -15.284 -9.254 1.00 0.00 243 GLN A N 15
ATOM 16196 C CA . GLN A 1 65 ? -7.202 -15.885 -9.489 1.00 0.00 243 GLN A CA 15
ATOM 16197 C C . GLN A 1 65 ? -8.290 -14.825 -9.533 1.00 0.00 243 GLN A C 15
ATOM 16198 O O . GLN A 1 65 ? -8.778 -14.386 -8.495 1.00 0.00 243 GLN A O 15
ATOM 16212 N N . TYR A 1 66 ? -8.678 -14.421 -10.737 1.00 0.00 244 TYR A N 15
ATOM 16213 C CA . TYR A 1 66 ? -9.722 -13.419 -10.904 1.00 0.00 244 TYR A CA 15
ATOM 16214 C C . TYR A 1 66 ? -10.910 -14.027 -11.650 1.00 0.00 244 TYR A C 15
ATOM 16215 O O . TYR A 1 66 ? -11.761 -14.679 -11.043 1.00 0.00 244 TYR A O 15
ATOM 16233 N N . ASP A 1 67 ? -10.951 -13.835 -12.967 1.00 0.00 245 ASP A N 15
ATOM 16234 C CA . ASP A 1 67 ? -12.026 -14.386 -13.786 1.00 0.00 245 ASP A CA 15
ATOM 16235 C C . ASP A 1 67 ? -11.478 -15.428 -14.747 1.00 0.00 245 ASP A C 15
ATOM 16236 O O . ASP A 1 67 ? -10.924 -16.436 -14.274 1.00 0.00 245 ASP A O 15
ATOM 16246 N N . GLY A 1 1 ? -11.623 0.451 -9.725 1.00 0.00 179 GLY A N 16
ATOM 16247 C CA . GLY A 1 1 ? -11.147 0.662 -8.341 1.00 0.00 179 GLY A CA 16
ATOM 16248 C C . GLY A 1 1 ? -9.786 1.320 -8.308 1.00 0.00 179 GLY A C 16
ATOM 16249 O O . GLY A 1 1 ? -9.050 1.297 -9.298 1.00 0.00 179 GLY A O 16
ATOM 16255 N N . SER A 1 2 ? -9.440 1.914 -7.179 1.00 0.00 180 SER A N 16
ATOM 16256 C CA . SER A 1 2 ? -8.157 2.575 -7.042 1.00 0.00 180 SER A CA 16
ATOM 16257 C C . SER A 1 2 ? -7.097 1.586 -6.569 1.00 0.00 180 SER A C 16
ATOM 16258 O O . SER A 1 2 ? -7.164 1.085 -5.441 1.00 0.00 180 SER A O 16
ATOM 16266 N N . GLU A 1 3 ? -6.126 1.311 -7.435 1.00 0.00 181 GLU A N 16
ATOM 16267 C CA . GLU A 1 3 ? -5.046 0.388 -7.111 1.00 0.00 181 GLU A CA 16
ATOM 16268 C C . GLU A 1 3 ? -4.190 0.950 -5.985 1.00 0.00 181 GLU A C 16
ATOM 16269 O O . GLU A 1 3 ? -3.751 2.101 -6.030 1.00 0.00 181 GLU A O 16
ATOM 16281 N N . ILE A 1 4 ? -3.990 0.140 -4.958 1.00 0.00 182 ILE A N 16
ATOM 16282 C CA . ILE A 1 4 ? -3.228 0.557 -3.798 1.00 0.00 182 ILE A CA 16
ATOM 16283 C C . ILE A 1 4 ? -1.816 -0.019 -3.772 1.00 0.00 182 ILE A C 16
ATOM 16284 O O . ILE A 1 4 ? -1.529 -1.052 -4.379 1.00 0.00 182 ILE A O 16
ATOM 16300 N N . VAL A 1 5 ? -0.952 0.668 -3.042 1.00 0.00 183 VAL A N 16
ATOM 16301 C CA . VAL A 1 5 ? 0.435 0.268 -2.881 1.00 0.00 183 VAL A CA 16
ATOM 16302 C C . VAL A 1 5 ? 0.768 0.243 -1.396 1.00 0.00 183 VAL A C 16
ATOM 16303 O O . VAL A 1 5 ? 1.009 1.288 -0.789 1.00 0.00 183 VAL A O 16
ATOM 16316 N N . VAL A 1 6 ? 0.760 -0.937 -0.805 1.00 0.00 184 VAL A N 16
ATOM 16317 C CA . VAL A 1 6 ? 1.039 -1.064 0.614 1.00 0.00 184 VAL A CA 16
ATOM 16318 C C . VAL A 1 6 ? 2.538 -0.989 0.889 1.00 0.00 184 VAL A C 16
ATOM 16319 O O . VAL A 1 6 ? 3.338 -1.641 0.233 1.00 0.00 184 VAL A O 16
ATOM 16332 N N . ALA A 1 7 ? 2.915 -0.182 1.862 1.00 0.00 185 ALA A N 16
ATOM 16333 C CA . ALA A 1 7 ? 4.318 -0.029 2.220 1.00 0.00 185 ALA A CA 16
ATOM 16334 C C . ALA A 1 7 ? 4.662 -0.986 3.352 1.00 0.00 185 ALA A C 16
ATOM 16335 O O . ALA A 1 7 ? 3.942 -1.057 4.354 1.00 0.00 185 ALA A O 16
ATOM 16342 N N . MET A 1 8 ? 5.751 -1.723 3.197 1.00 0.00 186 MET A N 16
ATOM 16343 C CA . MET A 1 8 ? 6.171 -2.676 4.212 1.00 0.00 186 MET A CA 16
ATOM 16344 C C . MET A 1 8 ? 7.297 -2.108 5.070 1.00 0.00 186 MET A C 16
ATOM 16345 O O . MET A 1 8 ? 7.374 -2.386 6.266 1.00 0.00 186 MET A O 16
ATOM 16359 N N . TYR A 1 9 ? 8.166 -1.310 4.462 1.00 0.00 187 TYR A N 16
ATOM 16360 C CA . TYR A 1 9 ? 9.279 -0.708 5.192 1.00 0.00 187 TYR A CA 16
ATOM 16361 C C . TYR A 1 9 ? 9.219 0.810 5.121 1.00 0.00 187 TYR A C 16
ATOM 16362 O O . TYR A 1 9 ? 8.627 1.376 4.204 1.00 0.00 187 TYR A O 16
ATOM 16380 N N . ASP A 1 10 ? 9.839 1.464 6.096 1.00 0.00 188 ASP A N 16
ATOM 16381 C CA . ASP A 1 10 ? 9.861 2.924 6.148 1.00 0.00 188 ASP A CA 16
ATOM 16382 C C . ASP A 1 10 ? 11.091 3.487 5.438 1.00 0.00 188 ASP A C 16
ATOM 16383 O O . ASP A 1 10 ? 12.125 2.822 5.325 1.00 0.00 188 ASP A O 16
ATOM 16392 N N . PHE A 1 11 ? 10.963 4.721 4.963 1.00 0.00 189 PHE A N 16
ATOM 16393 C CA . PHE A 1 11 ? 12.040 5.407 4.255 1.00 0.00 189 PHE A CA 16
ATOM 16394 C C . PHE A 1 11 ? 11.782 6.911 4.254 1.00 0.00 189 PHE A C 16
ATOM 16395 O O . PHE A 1 11 ? 10.636 7.353 4.162 1.00 0.00 189 PHE A O 16
ATOM 16412 N N . GLN A 1 12 ? 12.846 7.688 4.357 1.00 0.00 190 GLN A N 16
ATOM 16413 C CA . GLN A 1 12 ? 12.736 9.136 4.372 1.00 0.00 190 GLN A CA 16
ATOM 16414 C C . GLN A 1 12 ? 13.181 9.736 3.040 1.00 0.00 190 GLN A C 16
ATOM 16415 O O . GLN A 1 12 ? 14.260 9.419 2.540 1.00 0.00 190 GLN A O 16
ATOM 16429 N N . ALA A 1 13 ? 12.355 10.612 2.477 1.00 0.00 191 ALA A N 16
ATOM 16430 C CA . ALA A 1 13 ? 12.681 11.259 1.211 1.00 0.00 191 ALA A CA 16
ATOM 16431 C C . ALA A 1 13 ? 13.835 12.229 1.396 1.00 0.00 191 ALA A C 16
ATOM 16432 O O . ALA A 1 13 ? 13.678 13.286 2.015 1.00 0.00 191 ALA A O 16
ATOM 16439 N N . THR A 1 14 ? 14.994 11.865 0.876 1.00 0.00 192 THR A N 16
ATOM 16440 C CA . THR A 1 14 ? 16.174 12.707 0.995 1.00 0.00 192 THR A CA 16
ATOM 16441 C C . THR A 1 14 ? 16.136 13.834 -0.034 1.00 0.00 192 THR A C 16
ATOM 16442 O O . THR A 1 14 ? 16.853 14.831 0.090 1.00 0.00 192 THR A O 16
ATOM 16453 N N . GLU A 1 15 ? 15.299 13.668 -1.052 1.00 0.00 193 GLU A N 16
ATOM 16454 C CA . GLU A 1 15 ? 15.173 14.665 -2.105 1.00 0.00 193 GLU A CA 16
ATOM 16455 C C . GLU A 1 15 ? 13.897 15.499 -1.934 1.00 0.00 193 GLU A C 16
ATOM 16456 O O . GLU A 1 15 ? 13.683 16.123 -0.891 1.00 0.00 193 GLU A O 16
ATOM 16468 N N . ALA A 1 16 ? 13.054 15.499 -2.959 1.00 0.00 194 ALA A N 16
ATOM 16469 C CA . ALA A 1 16 ? 11.797 16.248 -2.941 1.00 0.00 194 ALA A CA 16
ATOM 16470 C C . ALA A 1 16 ? 10.738 15.499 -3.730 1.00 0.00 194 ALA A C 16
ATOM 16471 O O . ALA A 1 16 ? 9.628 15.286 -3.249 1.00 0.00 194 ALA A O 16
ATOM 16478 N N . HIS A 1 17 ? 11.108 15.062 -4.930 1.00 0.00 195 HIS A N 16
ATOM 16479 C CA . HIS A 1 17 ? 10.209 14.275 -5.769 1.00 0.00 195 HIS A CA 16
ATOM 16480 C C . HIS A 1 17 ? 10.003 12.936 -5.089 1.00 0.00 195 HIS A C 16
ATOM 16481 O O . HIS A 1 17 ? 8.952 12.320 -5.208 1.00 0.00 195 HIS A O 16
ATOM 16496 N N . ASP A 1 18 ? 11.017 12.535 -4.331 1.00 0.00 196 ASP A N 16
ATOM 16497 C CA . ASP A 1 18 ? 10.985 11.308 -3.557 1.00 0.00 196 ASP A CA 16
ATOM 16498 C C . ASP A 1 18 ? 9.901 11.449 -2.488 1.00 0.00 196 ASP A C 16
ATOM 16499 O O . ASP A 1 18 ? 9.703 12.544 -1.953 1.00 0.00 196 ASP A O 16
ATOM 16508 N N . LEU A 1 19 ? 9.183 10.377 -2.189 1.00 0.00 197 LEU A N 16
ATOM 16509 C CA . LEU A 1 19 ? 8.120 10.455 -1.200 1.00 0.00 197 LEU A CA 16
ATOM 16510 C C . LEU A 1 19 ? 8.483 9.690 0.068 1.00 0.00 197 LEU A C 16
ATOM 16511 O O . LEU A 1 19 ? 9.409 8.880 0.079 1.00 0.00 197 LEU A O 16
ATOM 16527 N N . ARG A 1 20 ? 7.752 9.975 1.136 1.00 0.00 198 ARG A N 16
ATOM 16528 C CA . ARG A 1 20 ? 7.979 9.349 2.429 1.00 0.00 198 ARG A CA 16
ATOM 16529 C C . ARG A 1 20 ? 7.355 7.963 2.523 1.00 0.00 198 ARG A C 16
ATOM 16530 O O . ARG A 1 20 ? 6.186 7.767 2.192 1.00 0.00 198 ARG A O 16
ATOM 16551 N N . LEU A 1 21 ? 8.144 7.017 3.014 1.00 0.00 199 LEU A N 16
ATOM 16552 C CA . LEU A 1 21 ? 7.692 5.647 3.206 1.00 0.00 199 LEU A CA 16
ATOM 16553 C C . LEU A 1 21 ? 7.494 5.383 4.691 1.00 0.00 199 LEU A C 16
ATOM 16554 O O . LEU A 1 21 ? 8.262 5.879 5.521 1.00 0.00 199 LEU A O 16
ATOM 16570 N N . GLU A 1 22 ? 6.484 4.599 5.023 1.00 0.00 200 GLU A N 16
ATOM 16571 C CA . GLU A 1 22 ? 6.212 4.263 6.409 1.00 0.00 200 GLU A CA 16
ATOM 16572 C C . GLU A 1 22 ? 5.791 2.804 6.499 1.00 0.00 200 GLU A C 16
ATOM 16573 O O . GLU A 1 22 ? 5.216 2.260 5.557 1.00 0.00 200 GLU A O 16
ATOM 16585 N N . ARG A 1 23 ? 6.087 2.168 7.622 1.00 0.00 201 ARG A N 16
ATOM 16586 C CA . ARG A 1 23 ? 5.745 0.766 7.810 1.00 0.00 201 ARG A CA 16
ATOM 16587 C C . ARG A 1 23 ? 4.262 0.604 8.129 1.00 0.00 201 ARG A C 16
ATOM 16588 O O . ARG A 1 23 ? 3.828 0.820 9.265 1.00 0.00 201 ARG A O 16
ATOM 16609 N N . GLY A 1 24 ? 3.487 0.217 7.123 1.00 0.00 202 GLY A N 16
ATOM 16610 C CA . GLY A 1 24 ? 2.064 0.019 7.320 1.00 0.00 202 GLY A CA 16
ATOM 16611 C C . GLY A 1 24 ? 1.221 1.116 6.702 1.00 0.00 202 GLY A C 16
ATOM 16612 O O . GLY A 1 24 ? 0.352 1.679 7.366 1.00 0.00 202 GLY A O 16
ATOM 16616 N N . GLN A 1 25 ? 1.470 1.414 5.431 1.00 0.00 203 GLN A N 16
ATOM 16617 C CA . GLN A 1 25 ? 0.720 2.451 4.724 1.00 0.00 203 GLN A CA 16
ATOM 16618 C C . GLN A 1 25 ? 0.016 1.887 3.499 1.00 0.00 203 GLN A C 16
ATOM 16619 O O . GLN A 1 25 ? 0.481 0.920 2.898 1.00 0.00 203 GLN A O 16
ATOM 16633 N N . GLU A 1 26 ? -1.076 2.531 3.112 1.00 0.00 204 GLU A N 16
ATOM 16634 C CA . GLU A 1 26 ? -1.824 2.138 1.926 1.00 0.00 204 GLU A CA 16
ATOM 16635 C C . GLU A 1 26 ? -1.827 3.287 0.931 1.00 0.00 204 GLU A C 16
ATOM 16636 O O . GLU A 1 26 ? -2.711 4.150 0.947 1.00 0.00 204 GLU A O 16
ATOM 16648 N N . TYR A 1 27 ? -0.811 3.302 0.086 1.00 0.00 205 TYR A N 16
ATOM 16649 C CA . TYR A 1 27 ? -0.642 4.348 -0.911 1.00 0.00 205 TYR A CA 16
ATOM 16650 C C . TYR A 1 27 ? -1.545 4.138 -2.111 1.00 0.00 205 TYR A C 16
ATOM 16651 O O . TYR A 1 27 ? -2.130 3.076 -2.295 1.00 0.00 205 TYR A O 16
ATOM 16669 N N . ILE A 1 28 ? -1.627 5.162 -2.937 1.00 0.00 206 ILE A N 16
ATOM 16670 C CA . ILE A 1 28 ? -2.422 5.123 -4.146 1.00 0.00 206 ILE A CA 16
ATOM 16671 C C . ILE A 1 28 ? -1.484 5.282 -5.335 1.00 0.00 206 ILE A C 16
ATOM 16672 O O . ILE A 1 28 ? -1.040 6.387 -5.642 1.00 0.00 206 ILE A O 16
ATOM 16688 N N . ILE A 1 29 ? -1.138 4.169 -5.964 1.00 0.00 207 ILE A N 16
ATOM 16689 C CA . ILE A 1 29 ? -0.209 4.173 -7.080 1.00 0.00 207 ILE A CA 16
ATOM 16690 C C . ILE A 1 29 ? -0.773 4.923 -8.287 1.00 0.00 207 ILE A C 16
ATOM 16691 O O . ILE A 1 29 ? -1.860 4.624 -8.782 1.00 0.00 207 ILE A O 16
ATOM 16707 N N . LEU A 1 30 ? -0.017 5.916 -8.742 1.00 0.00 208 LEU A N 16
ATOM 16708 C CA . LEU A 1 30 ? -0.413 6.736 -9.876 1.00 0.00 208 LEU A CA 16
ATOM 16709 C C . LEU A 1 30 ? 0.174 6.174 -11.159 1.00 0.00 208 LEU A C 16
ATOM 16710 O O . LEU A 1 30 ? -0.522 5.558 -11.965 1.00 0.00 208 LEU A O 16
ATOM 16726 N N . GLU A 1 31 ? 1.474 6.392 -11.328 1.00 0.00 209 GLU A N 16
ATOM 16727 C CA . GLU A 1 31 ? 2.200 5.924 -12.500 1.00 0.00 209 GLU A CA 16
ATOM 16728 C C . GLU A 1 31 ? 3.318 4.982 -12.076 1.00 0.00 209 GLU A C 16
ATOM 16729 O O . GLU A 1 31 ? 3.660 4.905 -10.897 1.00 0.00 209 GLU A O 16
ATOM 16741 N N . LYS A 1 32 ? 3.891 4.276 -13.033 1.00 0.00 210 LYS A N 16
ATOM 16742 C CA . LYS A 1 32 ? 4.974 3.356 -12.743 1.00 0.00 210 LYS A CA 16
ATOM 16743 C C . LYS A 1 32 ? 6.312 3.966 -13.147 1.00 0.00 210 LYS A C 16
ATOM 16744 O O . LYS A 1 32 ? 7.157 4.221 -12.293 1.00 0.00 210 LYS A O 16
ATOM 16763 N N . ASN A 1 33 ? 6.489 4.179 -14.462 1.00 0.00 211 ASN A N 16
ATOM 16764 C CA . ASN A 1 33 ? 7.724 4.743 -15.027 1.00 0.00 211 ASN A CA 16
ATOM 16765 C C . ASN A 1 33 ? 8.840 3.704 -14.961 1.00 0.00 211 ASN A C 16
ATOM 16766 O O . ASN A 1 33 ? 9.173 3.073 -15.962 1.00 0.00 211 ASN A O 16
ATOM 16777 N N . ASP A 1 34 ? 9.390 3.506 -13.774 1.00 0.00 212 ASP A N 16
ATOM 16778 C CA . ASP A 1 34 ? 10.438 2.518 -13.574 1.00 0.00 212 ASP A CA 16
ATOM 16779 C C . ASP A 1 34 ? 9.867 1.355 -12.774 1.00 0.00 212 ASP A C 16
ATOM 16780 O O . ASP A 1 34 ? 8.883 1.520 -12.059 1.00 0.00 212 ASP A O 16
ATOM 16789 N N . LEU A 1 35 ? 10.476 0.186 -12.879 1.00 0.00 213 LEU A N 16
ATOM 16790 C CA . LEU A 1 35 ? 9.998 -0.971 -12.136 1.00 0.00 213 LEU A CA 16
ATOM 16791 C C . LEU A 1 35 ? 10.469 -0.894 -10.691 1.00 0.00 213 LEU A C 16
ATOM 16792 O O . LEU A 1 35 ? 9.917 -1.554 -9.811 1.00 0.00 213 LEU A O 16
ATOM 16808 N N . HIS A 1 36 ? 11.484 -0.071 -10.457 1.00 0.00 214 HIS A N 16
ATOM 16809 C CA . HIS A 1 36 ? 12.028 0.117 -9.118 1.00 0.00 214 HIS A CA 16
ATOM 16810 C C . HIS A 1 36 ? 11.443 1.375 -8.494 1.00 0.00 214 HIS A C 16
ATOM 16811 O O . HIS A 1 36 ? 10.856 1.332 -7.410 1.00 0.00 214 HIS A O 16
ATOM 16826 N N . TRP A 1 37 ? 11.601 2.487 -9.193 1.00 0.00 215 TRP A N 16
ATOM 16827 C CA . TRP A 1 37 ? 11.086 3.768 -8.733 1.00 0.00 215 TRP A CA 16
ATOM 16828 C C . TRP A 1 37 ? 9.693 4.019 -9.286 1.00 0.00 215 TRP A C 16
ATOM 16829 O O . TRP A 1 37 ? 9.534 4.326 -10.464 1.00 0.00 215 TRP A O 16
ATOM 16850 N N . TRP A 1 38 ? 8.691 3.886 -8.432 1.00 0.00 216 TRP A N 16
ATOM 16851 C CA . TRP A 1 38 ? 7.303 4.097 -8.837 1.00 0.00 216 TRP A CA 16
ATOM 16852 C C . TRP A 1 38 ? 6.845 5.512 -8.507 1.00 0.00 216 TRP A C 16
ATOM 16853 O O . TRP A 1 38 ? 7.592 6.309 -7.943 1.00 0.00 216 TRP A O 16
ATOM 16874 N N . ARG A 1 39 ? 5.596 5.805 -8.840 1.00 0.00 217 ARG A N 16
ATOM 16875 C CA . ARG A 1 39 ? 5.009 7.105 -8.563 1.00 0.00 217 ARG A CA 16
ATOM 16876 C C . ARG A 1 39 ? 3.670 6.897 -7.874 1.00 0.00 217 ARG A C 16
ATOM 16877 O O . ARG A 1 39 ? 2.669 6.611 -8.530 1.00 0.00 217 ARG A O 16
ATOM 16898 N N . ALA A 1 40 ? 3.650 7.014 -6.554 1.00 0.00 218 ALA A N 16
ATOM 16899 C CA . ALA A 1 40 ? 2.419 6.808 -5.798 1.00 0.00 218 ALA A CA 16
ATOM 16900 C C . ALA A 1 40 ? 2.057 8.033 -4.969 1.00 0.00 218 ALA A C 16
ATOM 16901 O O . ALA A 1 40 ? 2.914 8.852 -4.644 1.00 0.00 218 ALA A O 16
ATOM 16908 N N . ARG A 1 41 ? 0.783 8.134 -4.622 1.00 0.00 219 ARG A N 16
ATOM 16909 C CA . ARG A 1 41 ? 0.281 9.235 -3.813 1.00 0.00 219 ARG A CA 16
ATOM 16910 C C . ARG A 1 41 ? -0.027 8.719 -2.415 1.00 0.00 219 ARG A C 16
ATOM 16911 O O . ARG A 1 41 ? -0.520 7.603 -2.261 1.00 0.00 219 ARG A O 16
ATOM 16932 N N . ASP A 1 42 ? 0.272 9.514 -1.404 1.00 0.00 220 ASP A N 16
ATOM 16933 C CA . ASP A 1 42 ? 0.031 9.102 -0.028 1.00 0.00 220 ASP A CA 16
ATOM 16934 C C . ASP A 1 42 ? -1.210 9.762 0.561 1.00 0.00 220 ASP A C 16
ATOM 16935 O O . ASP A 1 42 ? -2.284 9.167 0.612 1.00 0.00 220 ASP A O 16
ATOM 16944 N N . LYS A 1 43 ? -1.024 10.974 1.053 1.00 0.00 221 LYS A N 16
ATOM 16945 C CA . LYS A 1 43 ? -2.085 11.720 1.713 1.00 0.00 221 LYS A CA 16
ATOM 16946 C C . LYS A 1 43 ? -3.036 12.447 0.753 1.00 0.00 221 LYS A C 16
ATOM 16947 O O . LYS A 1 43 ? -3.654 11.842 -0.117 1.00 0.00 221 LYS A O 16
ATOM 16966 N N . TYR A 1 44 ? -3.183 13.749 0.970 1.00 0.00 222 TYR A N 16
ATOM 16967 C CA . TYR A 1 44 ? -4.094 14.592 0.197 1.00 0.00 222 TYR A CA 16
ATOM 16968 C C . TYR A 1 44 ? -3.449 15.209 -1.040 1.00 0.00 222 TYR A C 16
ATOM 16969 O O . TYR A 1 44 ? -3.547 16.415 -1.262 1.00 0.00 222 TYR A O 16
ATOM 16987 N N . GLY A 1 45 ? -2.807 14.399 -1.858 1.00 0.00 223 GLY A N 16
ATOM 16988 C CA . GLY A 1 45 ? -2.195 14.943 -3.052 1.00 0.00 223 GLY A CA 16
ATOM 16989 C C . GLY A 1 45 ? -0.688 14.896 -3.010 1.00 0.00 223 GLY A C 16
ATOM 16990 O O . GLY A 1 45 ? -0.035 15.122 -4.023 1.00 0.00 223 GLY A O 16
ATOM 16994 N N . SER A 1 46 ? -0.133 14.597 -1.845 1.00 0.00 224 SER A N 16
ATOM 16995 C CA . SER A 1 46 ? 1.310 14.513 -1.702 1.00 0.00 224 SER A CA 16
ATOM 16996 C C . SER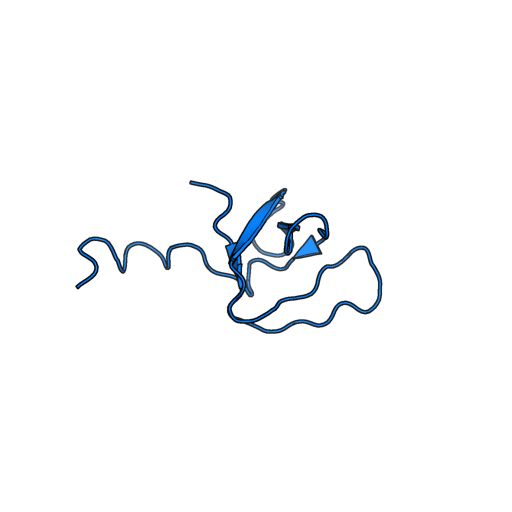 A 1 46 ? 1.800 13.201 -2.297 1.00 0.00 224 SER A C 16
ATOM 16997 O O . SER A 1 46 ? 1.724 12.150 -1.662 1.00 0.00 224 SER A O 16
ATOM 17005 N N . GLU A 1 47 ? 2.264 13.266 -3.533 1.00 0.00 225 GLU A N 16
ATOM 17006 C CA . GLU A 1 47 ? 2.740 12.091 -4.243 1.00 0.00 225 GLU A CA 16
ATOM 17007 C C . GLU A 1 47 ? 4.222 12.208 -4.568 1.00 0.00 225 GLU A C 16
ATOM 17008 O O . GLU A 1 47 ? 4.885 13.140 -4.115 1.00 0.00 225 GLU A O 16
ATOM 17020 N N . GLY A 1 48 ? 4.738 11.273 -5.363 1.00 0.00 226 GLY A N 16
ATOM 17021 C CA . GLY A 1 48 ? 6.138 11.321 -5.727 1.00 0.00 226 GLY A CA 16
ATOM 17022 C C . GLY A 1 48 ? 6.735 9.955 -5.998 1.00 0.00 226 GLY A C 16
ATOM 17023 O O . GLY A 1 48 ? 6.015 8.953 -6.088 1.00 0.00 226 GLY A O 16
ATOM 17027 N N . TYR A 1 49 ? 8.059 9.930 -6.132 1.00 0.00 227 TYR A N 16
ATOM 17028 C CA . TYR A 1 49 ? 8.804 8.704 -6.396 1.00 0.00 227 TYR A CA 16
ATOM 17029 C C . TYR A 1 49 ? 8.825 7.822 -5.165 1.00 0.00 227 TYR A C 16
ATOM 17030 O O . TYR A 1 49 ? 9.015 8.306 -4.055 1.00 0.00 227 TYR A O 16
ATOM 17048 N N . ILE A 1 50 ? 8.633 6.535 -5.357 1.00 0.00 228 ILE A N 16
ATOM 17049 C CA . ILE A 1 50 ? 8.638 5.607 -4.247 1.00 0.00 228 ILE A CA 16
ATOM 17050 C C . ILE A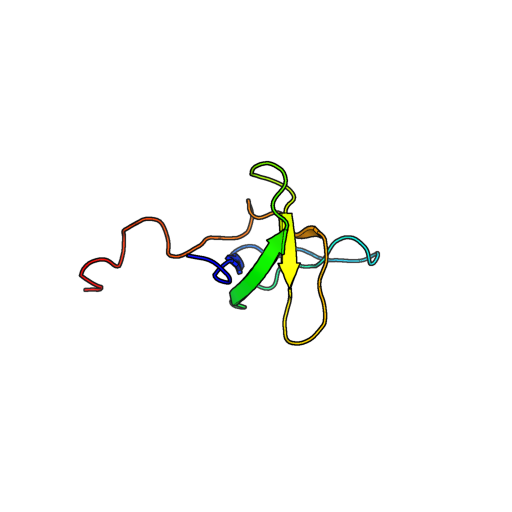 1 50 ? 9.354 4.330 -4.622 1.00 0.00 228 ILE A C 16
ATOM 17051 O O . ILE A 1 50 ? 8.943 3.638 -5.554 1.00 0.00 228 ILE A O 16
ATOM 17067 N N . PRO A 1 51 ? 10.409 3.971 -3.887 1.00 0.00 229 PRO A N 16
ATOM 17068 C CA . PRO A 1 51 ? 11.127 2.740 -4.143 1.00 0.00 229 PRO A CA 16
ATOM 17069 C C . PRO A 1 51 ? 10.251 1.548 -3.809 1.00 0.00 229 PRO A C 16
ATOM 17070 O O . PRO A 1 51 ? 10.080 1.206 -2.638 1.00 0.00 229 PRO A O 16
ATOM 17081 N N . SER A 1 52 ? 9.683 0.934 -4.840 1.00 0.00 230 SER A N 16
ATOM 17082 C CA . SER A 1 52 ? 8.810 -0.229 -4.679 1.00 0.00 230 SER A CA 16
ATOM 17083 C C . SER A 1 52 ? 9.485 -1.328 -3.853 1.00 0.00 230 SER A C 16
ATOM 17084 O O . SER A 1 52 ? 8.821 -2.251 -3.390 1.00 0.00 230 SER A O 16
ATOM 17092 N N . ASN A 1 53 ? 10.794 -1.202 -3.631 1.00 0.00 231 ASN A N 16
ATOM 17093 C CA . ASN A 1 53 ? 11.528 -2.160 -2.819 1.00 0.00 231 ASN A CA 16
ATOM 17094 C C . ASN A 1 53 ? 11.021 -2.131 -1.381 1.00 0.00 231 ASN A C 16
ATOM 17095 O O . ASN A 1 53 ? 11.239 -3.064 -0.614 1.00 0.00 231 ASN A O 16
ATOM 17106 N N . TYR A 1 54 ? 10.345 -1.038 -1.030 1.00 0.00 232 TYR A N 16
ATOM 17107 C CA . TYR A 1 54 ? 9.800 -0.860 0.310 1.00 0.00 232 TYR A CA 16
ATOM 17108 C C . TYR A 1 54 ? 8.281 -1.020 0.324 1.00 0.00 232 TYR A C 16
ATOM 17109 O O . TYR A 1 54 ? 7.670 -0.997 1.392 1.00 0.00 232 TYR A O 16
ATOM 17127 N N . VAL A 1 55 ? 7.671 -1.186 -0.855 1.00 0.00 233 VAL A N 16
ATOM 17128 C CA . VAL A 1 55 ? 6.219 -1.358 -0.940 1.00 0.00 233 VAL A CA 16
ATOM 17129 C C . VAL A 1 55 ? 5.849 -2.721 -1.520 1.00 0.00 233 VAL A C 16
ATOM 17130 O O . VAL A 1 55 ? 6.714 -3.546 -1.818 1.00 0.00 233 VAL A O 16
ATOM 17143 N N . THR A 1 56 ? 4.549 -2.938 -1.642 1.00 0.00 234 THR A N 16
ATOM 17144 C CA . THR A 1 56 ? 3.968 -4.174 -2.145 1.00 0.00 234 THR A CA 16
ATOM 17145 C C . THR A 1 56 ? 2.564 -3.854 -2.685 1.00 0.00 234 THR A C 16
ATOM 17146 O O . THR A 1 56 ? 2.077 -2.738 -2.507 1.00 0.00 234 THR A O 16
ATOM 17157 N N . GLY A 1 57 ? 1.921 -4.808 -3.353 1.00 0.00 235 GLY A N 16
ATOM 17158 C CA . GLY A 1 57 ? 0.594 -4.561 -3.892 1.00 0.00 235 GLY A CA 16
ATOM 17159 C C . GLY A 1 57 ? -0.499 -4.755 -2.852 1.00 0.00 235 GLY A C 16
ATOM 17160 O O . GLY A 1 57 ? -0.756 -3.874 -2.035 1.00 0.00 235 GLY A O 16
ATOM 17164 N N . LYS A 1 58 ? -1.142 -5.914 -2.884 1.00 0.00 236 LYS A N 16
ATOM 17165 C CA . LYS A 1 58 ? -2.212 -6.235 -1.946 1.00 0.00 236 LYS A CA 16
ATOM 17166 C C . LYS A 1 58 ? -1.667 -7.122 -0.816 1.00 0.00 236 LYS A C 16
ATOM 17167 O O . LYS A 1 58 ? -2.361 -7.999 -0.305 1.00 0.00 236 LYS A O 16
ATOM 17186 N N . LYS A 1 59 ? -0.406 -6.884 -0.445 1.00 0.00 237 LYS A N 16
ATOM 17187 C CA . LYS A 1 59 ? 0.268 -7.656 0.608 1.00 0.00 237 LYS A CA 16
ATOM 17188 C C . LYS A 1 59 ? 0.368 -9.126 0.210 1.00 0.00 237 LYS A C 16
ATOM 17189 O O . LYS A 1 59 ? -0.562 -9.901 0.443 1.00 0.00 237 LYS A O 16
ATOM 17208 N N . SER A 1 60 ? 1.498 -9.493 -0.388 1.00 0.00 238 SER A N 16
ATOM 17209 C CA . SER A 1 60 ? 1.744 -10.862 -0.830 1.00 0.00 238 SER A CA 16
ATOM 17210 C C . SER A 1 60 ? 1.483 -11.853 0.302 1.00 0.00 238 SER A C 16
ATOM 17211 O O . SER A 1 60 ? 2.152 -11.826 1.338 1.00 0.00 238 SER A O 16
ATOM 17219 N N . ASN A 1 61 ? 0.493 -12.710 0.100 1.00 0.00 239 ASN A N 16
ATOM 17220 C CA . ASN A 1 61 ? 0.120 -13.698 1.100 1.00 0.00 239 ASN A CA 16
ATOM 17221 C C . ASN A 1 61 ? 0.819 -15.023 0.809 1.00 0.00 239 ASN A C 16
ATOM 17222 O O . ASN A 1 61 ? 1.564 -15.128 -0.168 1.00 0.00 239 ASN A O 16
ATOM 17233 N N . ASN A 1 62 ? 0.567 -16.021 1.654 1.00 0.00 240 ASN A N 16
ATOM 17234 C CA . ASN A 1 62 ? 1.153 -17.358 1.506 1.00 0.00 240 ASN A CA 16
ATOM 17235 C C . ASN A 1 62 ? 2.674 -17.323 1.574 1.00 0.00 240 ASN A C 16
ATOM 17236 O O . ASN A 1 62 ? 3.356 -18.009 0.809 1.00 0.00 240 ASN A O 16
ATOM 17247 N N . LEU A 1 63 ? 3.201 -16.538 2.506 1.00 0.00 241 LEU A N 16
ATOM 17248 C CA . LEU A 1 63 ? 4.643 -16.439 2.687 1.00 0.00 241 LEU A CA 16
ATOM 17249 C C . LEU A 1 63 ? 5.110 -17.537 3.629 1.00 0.00 241 LEU A C 16
ATOM 17250 O O . LEU A 1 63 ? 5.994 -18.324 3.286 1.00 0.00 241 LEU A O 16
ATOM 17266 N N . ASP A 1 64 ? 4.482 -17.580 4.807 1.00 0.00 242 ASP A N 16
ATOM 17267 C CA . ASP A 1 64 ? 4.769 -18.577 5.843 1.00 0.00 242 ASP A CA 16
ATOM 17268 C C . ASP A 1 64 ? 6.222 -18.521 6.310 1.00 0.00 242 ASP A C 16
ATOM 17269 O O . ASP A 1 64 ? 6.543 -17.838 7.284 1.00 0.00 242 ASP A O 16
ATOM 17278 N N . GLN A 1 65 ? 7.089 -19.262 5.626 1.00 0.00 243 GLN A N 16
ATOM 17279 C CA . GLN A 1 65 ? 8.500 -19.319 5.979 1.00 0.00 243 GLN A CA 16
ATOM 17280 C C . GLN A 1 65 ? 9.218 -18.011 5.647 1.00 0.00 243 GLN A C 16
ATOM 17281 O O . GLN A 1 65 ? 9.788 -17.852 4.566 1.00 0.00 243 GLN A O 16
ATOM 17295 N N . TYR A 1 66 ? 9.200 -17.100 6.603 1.00 0.00 244 TYR A N 16
ATOM 17296 C CA . TYR A 1 66 ? 9.858 -15.809 6.472 1.00 0.00 244 TYR A CA 16
ATOM 17297 C C . TYR A 1 66 ? 10.558 -15.492 7.782 1.00 0.00 244 TYR A C 16
ATOM 17298 O O . TYR A 1 66 ? 9.955 -14.909 8.686 1.00 0.00 244 TYR A O 16
ATOM 17316 N N . ASP A 1 67 ? 11.814 -15.909 7.901 1.00 0.00 245 ASP A N 16
ATOM 17317 C CA . ASP A 1 67 ? 12.584 -15.696 9.123 1.00 0.00 245 ASP A CA 16
ATOM 17318 C C . ASP A 1 67 ? 12.991 -14.235 9.269 1.00 0.00 245 ASP A C 16
ATOM 17319 O O . ASP A 1 67 ? 13.564 -13.683 8.314 1.00 0.00 245 ASP A O 16
ATOM 17329 N N . GLY A 1 1 ? -6.043 3.510 -13.283 1.00 0.00 179 GLY A N 17
ATOM 17330 C CA . GLY A 1 1 ? -4.708 3.459 -12.644 1.00 0.00 179 GLY A CA 17
ATOM 17331 C C . GLY A 1 1 ? -4.717 3.967 -11.214 1.00 0.00 179 GLY A C 17
ATOM 17332 O O . GLY A 1 1 ? -4.374 5.119 -10.955 1.00 0.00 179 GLY A O 17
ATOM 17338 N N . SER A 1 2 ? -5.098 3.105 -10.280 1.00 0.00 180 SER A N 17
ATOM 17339 C CA . SER A 1 2 ? -5.136 3.469 -8.870 1.00 0.00 180 SER A CA 17
ATOM 17340 C C . SER A 1 2 ? -4.340 2.459 -8.058 1.00 0.00 180 SER A C 17
ATOM 17341 O O . SER A 1 2 ? -3.390 2.814 -7.357 1.00 0.00 180 SER A O 17
ATOM 17349 N N . GLU A 1 3 ? -4.739 1.196 -8.178 1.00 0.00 181 GLU A N 17
ATOM 17350 C CA . GLU A 1 3 ? -4.088 0.082 -7.489 1.00 0.00 181 GLU A CA 17
ATOM 17351 C C . GLU A 1 3 ? -4.069 0.286 -5.972 1.00 0.00 181 GLU A C 17
ATOM 17352 O O . GLU A 1 3 ? -4.783 1.130 -5.424 1.00 0.00 181 GLU A O 17
ATOM 17364 N N . ILE A 1 4 ? -3.233 -0.501 -5.309 1.00 0.00 182 ILE A N 17
ATOM 17365 C CA . ILE A 1 4 ? -3.074 -0.446 -3.861 1.00 0.00 182 ILE A CA 17
ATOM 17366 C C . ILE A 1 4 ? -1.623 -0.728 -3.473 1.00 0.00 182 ILE A C 17
ATOM 17367 O O . ILE A 1 4 ? -1.219 -1.881 -3.306 1.00 0.00 182 ILE A O 17
ATOM 17383 N N . VAL A 1 5 ? -0.841 0.331 -3.339 1.00 0.00 183 VAL A N 17
ATOM 17384 C CA . VAL A 1 5 ? 0.562 0.197 -2.978 1.00 0.00 183 VAL A CA 17
ATOM 17385 C C . VAL A 1 5 ? 0.754 0.286 -1.470 1.00 0.00 183 VAL A C 17
ATOM 17386 O O . VAL A 1 5 ? 0.939 1.372 -0.919 1.00 0.00 183 VAL A O 17
ATOM 17399 N N . VAL A 1 6 ? 0.718 -0.856 -0.806 1.00 0.00 184 VAL A N 17
ATOM 17400 C CA . VAL A 1 6 ? 0.892 -0.910 0.634 1.00 0.00 184 VAL A CA 17
ATOM 17401 C C . VAL A 1 6 ? 2.372 -0.820 0.985 1.00 0.00 184 VAL A C 17
ATOM 17402 O O . VAL A 1 6 ? 3.104 -1.807 0.883 1.00 0.00 184 VAL A O 17
ATOM 17415 N N . ALA A 1 7 ? 2.808 0.373 1.381 1.00 0.00 185 ALA A N 17
ATOM 17416 C CA . ALA A 1 7 ? 4.202 0.602 1.737 1.00 0.00 185 ALA A CA 17
ATOM 17417 C C . ALA A 1 7 ? 4.660 -0.425 2.766 1.00 0.00 185 ALA A C 17
ATOM 17418 O O . ALA A 1 7 ? 4.044 -0.587 3.821 1.00 0.00 185 ALA A O 17
ATOM 17425 N N . MET A 1 8 ? 5.723 -1.140 2.431 1.00 0.00 186 MET A N 17
ATOM 17426 C CA . MET A 1 8 ? 6.257 -2.178 3.293 1.00 0.00 186 MET A CA 17
ATOM 17427 C C . MET A 1 8 ? 7.198 -1.600 4.342 1.00 0.00 186 MET A C 17
ATOM 17428 O O . MET A 1 8 ? 6.969 -1.750 5.543 1.00 0.00 186 MET A O 17
ATOM 17442 N N . TYR A 1 9 ? 8.263 -0.950 3.889 1.00 0.00 187 TYR A N 17
ATOM 17443 C CA . TYR A 1 9 ? 9.239 -0.368 4.798 1.00 0.00 187 TYR A CA 17
ATOM 17444 C C . TYR A 1 9 ? 9.199 1.152 4.751 1.00 0.00 187 TYR A C 17
ATOM 17445 O O . TYR A 1 9 ? 8.483 1.739 3.946 1.00 0.00 187 TYR A O 17
ATOM 17463 N N . ASP A 1 10 ? 9.968 1.779 5.630 1.00 0.00 188 ASP A N 17
ATOM 17464 C CA . ASP A 1 10 ? 10.023 3.231 5.709 1.00 0.00 188 ASP A CA 17
ATOM 17465 C C . ASP A 1 10 ? 11.137 3.797 4.840 1.00 0.00 188 ASP A C 17
ATOM 17466 O O . ASP A 1 10 ? 12.157 3.146 4.608 1.00 0.00 188 ASP A O 17
ATOM 17475 N N . PHE A 1 11 ? 10.923 5.020 4.371 1.00 0.00 189 PHE A N 17
ATOM 17476 C CA . PHE A 1 11 ? 11.887 5.717 3.529 1.00 0.00 189 PHE A CA 17
ATOM 17477 C C . PHE A 1 11 ? 11.695 7.221 3.683 1.00 0.00 189 PHE A C 17
ATOM 17478 O O . PHE A 1 11 ? 10.612 7.681 4.044 1.00 0.00 189 PHE A O 17
ATOM 17495 N N . GLN A 1 12 ? 12.746 7.980 3.433 1.00 0.00 190 GLN A N 17
ATOM 17496 C CA . GLN A 1 12 ? 12.689 9.428 3.570 1.00 0.00 190 GLN A CA 17
ATOM 17497 C C . GLN A 1 12 ? 12.886 10.144 2.245 1.00 0.00 190 GLN A C 17
ATOM 17498 O O . GLN A 1 12 ? 13.761 9.780 1.463 1.00 0.00 190 GLN A O 17
ATOM 17512 N N . ALA A 1 13 ? 12.125 11.219 2.037 1.00 0.00 191 ALA A N 17
ATOM 17513 C CA . ALA A 1 13 ? 12.291 12.035 0.844 1.00 0.00 191 ALA A CA 17
ATOM 17514 C C . ALA A 1 13 ? 13.557 12.842 1.042 1.00 0.00 191 ALA A C 17
ATOM 17515 O O . ALA A 1 13 ? 13.578 13.793 1.825 1.00 0.00 191 ALA A O 17
ATOM 17522 N N . THR A 1 14 ? 14.625 12.420 0.401 1.00 0.00 192 THR A N 17
ATOM 17523 C CA . THR A 1 14 ? 15.903 13.071 0.584 1.00 0.00 192 THR A CA 17
ATOM 17524 C C . THR A 1 14 ? 15.998 14.384 -0.184 1.00 0.00 192 THR A C 17
ATOM 17525 O O . THR A 1 14 ? 16.611 15.337 0.293 1.00 0.00 192 THR A O 17
ATOM 17536 N N . GLU A 1 15 ? 15.387 14.445 -1.359 1.00 0.00 193 GLU A N 17
ATOM 17537 C CA . GLU A 1 15 ? 15.422 15.661 -2.155 1.00 0.00 193 GLU A CA 17
ATOM 17538 C C . GLU A 1 15 ? 14.055 16.337 -2.196 1.00 0.00 193 GLU A C 17
ATOM 17539 O O . GLU A 1 15 ? 13.758 17.214 -1.387 1.00 0.00 193 GLU A O 17
ATOM 17551 N N . ALA A 1 16 ? 13.233 15.906 -3.139 1.00 0.00 194 ALA A N 17
ATOM 17552 C CA . ALA A 1 16 ? 11.893 16.445 -3.317 1.00 0.00 194 ALA A CA 17
ATOM 17553 C C . ALA A 1 16 ? 11.073 15.515 -4.189 1.00 0.00 194 ALA A C 17
ATOM 17554 O O . ALA A 1 16 ? 9.880 15.334 -3.959 1.00 0.00 194 ALA A O 17
ATOM 17561 N N . HIS A 1 17 ? 11.719 14.916 -5.190 1.00 0.00 195 HIS A N 17
ATOM 17562 C CA . HIS A 1 17 ? 11.030 13.987 -6.078 1.00 0.00 195 HIS A CA 17
ATOM 17563 C C . HIS A 1 17 ? 10.764 12.680 -5.349 1.00 0.00 195 HIS A C 17
ATOM 17564 O O . HIS A 1 17 ? 9.900 11.907 -5.747 1.00 0.00 195 HIS A O 17
ATOM 17579 N N . ASP A 1 18 ? 11.515 12.461 -4.270 1.00 0.00 196 ASP A N 17
ATOM 17580 C CA . ASP A 1 18 ? 11.374 11.267 -3.449 1.00 0.00 196 ASP A CA 17
ATOM 17581 C C . ASP A 1 18 ? 10.111 11.381 -2.608 1.00 0.00 196 ASP A C 17
ATOM 17582 O O . ASP A 1 18 ? 9.433 12.410 -2.635 1.00 0.00 196 ASP A O 17
ATOM 17591 N N . LEU A 1 19 ? 9.796 10.340 -1.856 1.00 0.00 197 LEU A N 17
ATOM 17592 C CA . LEU A 1 19 ? 8.611 10.357 -1.016 1.00 0.00 197 LEU A CA 17
ATOM 17593 C C . LEU A 1 19 ? 8.852 9.554 0.256 1.00 0.00 197 LEU A C 17
ATOM 17594 O O . LEU A 1 19 ? 9.640 8.609 0.263 1.00 0.00 197 LEU A O 17
ATOM 17610 N N . ARG A 1 20 ? 8.172 9.938 1.328 1.00 0.00 198 ARG A N 17
ATOM 17611 C CA . ARG A 1 20 ? 8.311 9.255 2.606 1.00 0.00 198 ARG A CA 17
ATOM 17612 C C . ARG A 1 20 ? 7.421 8.024 2.677 1.00 0.00 198 ARG A C 17
ATOM 17613 O O . ARG A 1 20 ? 6.230 8.076 2.359 1.00 0.00 198 ARG A O 17
ATOM 17634 N N . LEU A 1 21 ? 8.003 6.926 3.120 1.00 0.00 199 LEU A N 17
ATOM 17635 C CA . LEU A 1 21 ? 7.276 5.679 3.262 1.00 0.00 199 LEU A CA 17
ATOM 17636 C C . LEU A 1 21 ? 7.153 5.318 4.733 1.00 0.00 199 LEU A C 17
ATOM 17637 O O . LEU A 1 21 ? 8.076 5.549 5.513 1.00 0.00 199 LEU A O 17
ATOM 17653 N N . GLU A 1 22 ? 6.035 4.716 5.100 1.00 0.00 200 GLU A N 17
ATOM 17654 C CA . GLU A 1 22 ? 5.825 4.285 6.472 1.00 0.00 200 GLU A CA 17
ATOM 17655 C C . GLU A 1 22 ? 5.662 2.773 6.495 1.00 0.00 200 GLU A C 17
ATOM 17656 O O . GLU A 1 22 ? 5.315 2.169 5.479 1.00 0.00 200 GLU A O 17
ATOM 17668 N N . ARG A 1 23 ? 5.914 2.163 7.644 1.00 0.00 201 ARG A N 17
ATOM 17669 C CA . ARG A 1 23 ? 5.792 0.715 7.778 1.00 0.00 201 ARG A CA 17
ATOM 17670 C C . ARG A 1 23 ? 4.330 0.302 7.927 1.00 0.00 201 ARG A C 17
ATOM 17671 O O . ARG A 1 23 ? 3.853 0.043 9.033 1.00 0.00 201 ARG A O 17
ATOM 17692 N N . GLY A 1 24 ? 3.624 0.246 6.802 1.00 0.00 202 GLY A N 17
ATOM 17693 C CA . GLY A 1 24 ? 2.221 -0.131 6.811 1.00 0.00 202 GLY A CA 17
ATOM 17694 C C . GLY A 1 24 ? 1.318 1.012 6.388 1.00 0.00 202 GLY A C 17
ATOM 17695 O O . GLY A 1 24 ? 0.603 1.583 7.214 1.00 0.00 202 GLY A O 17
ATOM 17699 N N . GLN A 1 25 ? 1.353 1.351 5.100 1.00 0.00 203 GLN A N 17
ATOM 17700 C CA . GLN A 1 25 ? 0.533 2.435 4.563 1.00 0.00 203 GLN A CA 17
ATOM 17701 C C . GLN A 1 25 ? -0.061 2.071 3.214 1.00 0.00 203 GLN A C 17
ATOM 17702 O O . GLN A 1 25 ? 0.670 1.795 2.265 1.00 0.00 203 GLN A O 17
ATOM 17716 N N . GLU A 1 26 ? -1.382 2.101 3.121 1.00 0.00 204 GLU A N 17
ATOM 17717 C CA . GLU A 1 26 ? -2.061 1.794 1.872 1.00 0.00 204 GLU A CA 17
ATOM 17718 C C . GLU A 1 26 ? -2.081 3.024 0.973 1.00 0.00 204 GLU A C 17
ATOM 17719 O O . GLU A 1 26 ? -2.980 3.866 1.049 1.00 0.00 204 GLU A O 17
ATOM 17731 N N . TYR A 1 27 ? -1.062 3.117 0.138 1.00 0.00 205 TYR A N 17
ATOM 17732 C CA . TYR A 1 27 ? -0.900 4.237 -0.778 1.00 0.00 205 TYR A CA 17
ATOM 17733 C C . TYR A 1 27 ? -1.626 4.005 -2.100 1.00 0.00 205 TYR A C 17
ATOM 17734 O O . TYR A 1 27 ? -2.084 2.900 -2.394 1.00 0.00 205 TYR A O 17
ATOM 17752 N N . ILE A 1 28 ? -1.687 5.053 -2.913 1.00 0.00 206 ILE A N 17
ATOM 17753 C CA . ILE A 1 28 ? -2.309 4.993 -4.228 1.00 0.00 206 ILE A CA 17
ATOM 17754 C C . ILE A 1 28 ? -1.255 5.353 -5.272 1.00 0.00 206 ILE A C 17
ATOM 17755 O O . ILE A 1 28 ? -0.746 6.472 -5.271 1.00 0.00 206 ILE A O 17
ATOM 17771 N N . ILE A 1 29 ? -0.903 4.407 -6.130 1.00 0.00 207 ILE A N 17
ATOM 17772 C CA . ILE A 1 29 ? 0.118 4.636 -7.138 1.00 0.00 207 ILE A CA 17
ATOM 17773 C C . ILE A 1 29 ? -0.407 5.453 -8.323 1.00 0.00 207 ILE A C 17
ATOM 17774 O O . ILE A 1 29 ? -1.472 5.175 -8.876 1.00 0.00 207 ILE A O 17
ATOM 17790 N N . LEU A 1 30 ? 0.369 6.465 -8.698 1.00 0.00 208 LEU A N 17
ATOM 17791 C CA . LEU A 1 30 ? 0.030 7.351 -9.804 1.00 0.00 208 LEU A CA 17
ATOM 17792 C C . LEU A 1 30 ? 0.851 6.979 -11.031 1.00 0.00 208 LEU A C 17
ATOM 17793 O O . LEU A 1 30 ? 0.318 6.842 -12.129 1.00 0.00 208 LEU A O 17
ATOM 17809 N N . GLU A 1 31 ? 2.160 6.828 -10.830 1.00 0.00 209 GLU A N 17
ATOM 17810 C CA . GLU A 1 31 ? 3.066 6.481 -11.924 1.00 0.00 209 GLU A CA 17
ATOM 17811 C C . GLU A 1 31 ? 3.762 5.150 -11.663 1.00 0.00 209 GLU A C 17
ATOM 17812 O O . GLU A 1 31 ? 4.367 4.952 -10.607 1.00 0.00 209 GLU A O 17
ATOM 17824 N N . LYS A 1 32 ? 3.665 4.241 -12.624 1.00 0.00 210 LYS A N 17
ATOM 17825 C CA . LYS A 1 32 ? 4.273 2.922 -12.498 1.00 0.00 210 LYS A CA 17
ATOM 17826 C C . LYS A 1 32 ? 5.259 2.682 -13.634 1.00 0.00 210 LYS A C 17
ATOM 17827 O O . LYS A 1 32 ? 4.872 2.259 -14.727 1.00 0.00 210 LYS A O 17
ATOM 17846 N N . ASN A 1 33 ? 6.531 2.956 -13.382 1.00 0.00 211 ASN A N 17
ATOM 17847 C CA . ASN A 1 33 ? 7.563 2.766 -14.397 1.00 0.00 211 ASN A CA 17
ATOM 17848 C C . ASN A 1 33 ? 8.181 1.379 -14.265 1.00 0.00 211 ASN A C 17
ATOM 17849 O O . ASN A 1 33 ? 7.672 0.411 -14.824 1.00 0.00 211 ASN A O 17
ATOM 17860 N N . ASP A 1 34 ? 9.256 1.278 -13.492 1.00 0.00 212 ASP A N 17
ATOM 17861 C CA . ASP A 1 34 ? 9.911 -0.007 -13.261 1.00 0.00 212 ASP A CA 17
ATOM 17862 C C . ASP A 1 34 ? 9.622 -0.457 -11.836 1.00 0.00 212 ASP A C 17
ATOM 17863 O O . ASP A 1 34 ? 9.266 0.369 -10.998 1.00 0.00 212 ASP A O 17
ATOM 17872 N N . LEU A 1 35 ? 9.766 -1.751 -11.559 1.00 0.00 213 LEU A N 17
ATOM 17873 C CA . LEU A 1 35 ? 9.501 -2.290 -10.222 1.00 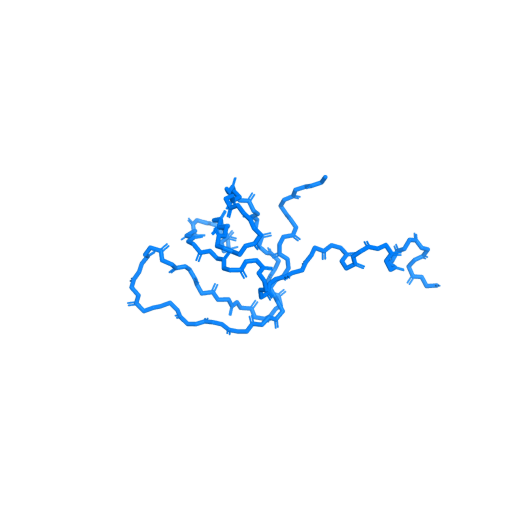0.00 213 LEU A CA 17
ATOM 17874 C C . LEU A 1 35 ? 10.567 -1.883 -9.207 1.00 0.00 213 LEU A C 17
ATOM 17875 O O . LEU A 1 35 ? 10.684 -2.484 -8.136 1.00 0.00 213 LEU A O 17
ATOM 17891 N N . HIS A 1 36 ? 11.312 -0.842 -9.533 1.00 0.00 214 HIS A N 17
ATOM 17892 C CA . HIS A 1 36 ? 12.332 -0.320 -8.643 1.00 0.00 214 HIS A CA 17
ATOM 17893 C C . HIS A 1 36 ? 11.961 1.094 -8.212 1.00 0.00 214 HIS A C 17
ATOM 17894 O O . HIS A 1 36 ? 12.299 1.521 -7.109 1.00 0.00 214 HIS A O 17
ATOM 17909 N N . TRP A 1 37 ? 11.272 1.816 -9.099 1.00 0.00 215 TRP A N 17
ATOM 17910 C CA . TRP A 1 37 ? 10.864 3.190 -8.823 1.00 0.00 215 TRP A CA 17
ATOM 17911 C C . TRP A 1 37 ? 9.446 3.482 -9.310 1.00 0.00 215 TRP A C 17
ATOM 17912 O O . TRP A 1 37 ? 9.178 3.486 -10.513 1.00 0.00 215 TRP A O 17
ATOM 17933 N N . TRP A 1 38 ? 8.555 3.772 -8.372 1.00 0.00 216 TRP A N 17
ATOM 17934 C CA . TRP A 1 38 ? 7.177 4.119 -8.699 1.00 0.00 216 TRP A CA 17
ATOM 17935 C C . TRP A 1 38 ? 6.861 5.513 -8.177 1.00 0.00 216 TRP A C 17
ATOM 17936 O O . TRP A 1 38 ? 7.757 6.257 -7.796 1.00 0.00 216 TRP A O 17
ATOM 17957 N N . ARG A 1 39 ? 5.583 5.853 -8.153 1.00 0.00 217 ARG A N 17
ATOM 17958 C CA . ARG A 1 39 ? 5.122 7.148 -7.670 1.00 0.00 217 ARG A CA 17
ATOM 17959 C C . ARG A 1 39 ? 3.775 6.946 -7.004 1.00 0.00 217 ARG A C 17
ATOM 17960 O O . ARG A 1 39 ? 2.818 6.569 -7.677 1.00 0.00 217 ARG A O 17
ATOM 17981 N N . ALA A 1 40 ? 3.702 7.150 -5.689 1.00 0.00 218 ALA A N 17
ATOM 17982 C CA . ALA A 1 40 ? 2.441 6.922 -4.979 1.00 0.00 218 ALA A CA 17
ATOM 17983 C C . ALA A 1 40 ? 2.046 8.069 -4.052 1.00 0.00 218 ALA A C 17
ATOM 17984 O O . ALA A 1 40 ? 2.889 8.804 -3.541 1.00 0.00 218 ALA A O 17
ATOM 17991 N N . ARG A 1 41 ? 0.737 8.195 -3.841 1.00 0.00 219 ARG A N 17
ATOM 17992 C CA . ARG A 1 41 ? 0.167 9.224 -2.982 1.00 0.00 219 ARG A CA 17
ATOM 17993 C C . ARG A 1 41 ? -0.680 8.578 -1.895 1.00 0.00 219 ARG A C 17
ATOM 17994 O O . ARG A 1 41 ? -0.850 7.365 -1.869 1.00 0.00 219 ARG A O 17
ATOM 18015 N N . ASP A 1 42 ? -1.263 9.407 -1.051 1.00 0.00 220 ASP A N 17
ATOM 18016 C CA . ASP A 1 42 ? -2.163 8.952 -0.004 1.00 0.00 220 ASP A CA 17
ATOM 18017 C C . ASP A 1 42 ? -3.508 9.624 -0.217 1.00 0.00 220 ASP A C 17
ATOM 18018 O O . ASP A 1 42 ? -4.557 8.983 -0.182 1.00 0.00 220 ASP A O 17
ATOM 18027 N N . LYS A 1 43 ? -3.453 10.928 -0.456 1.00 0.00 221 LYS A N 17
ATOM 18028 C CA . LYS A 1 43 ? -4.640 11.727 -0.708 1.00 0.00 221 LYS A CA 17
ATOM 18029 C C . LYS A 1 43 ? -4.955 11.796 -2.208 1.00 0.00 221 LYS A C 17
ATOM 18030 O O . LYS A 1 43 ? -5.105 10.765 -2.864 1.00 0.00 221 LYS A O 17
ATOM 18049 N N . TYR A 1 44 ? -5.065 13.011 -2.746 1.00 0.00 222 TYR A N 17
ATOM 18050 C CA . TYR A 1 44 ? -5.384 13.196 -4.160 1.00 0.00 222 TYR A CA 17
ATOM 18051 C C . TYR A 1 44 ? -4.254 13.869 -4.950 1.00 0.00 222 TYR A C 17
ATOM 18052 O O . TYR A 1 44 ? -4.280 13.865 -6.179 1.00 0.00 222 TYR A O 17
ATOM 18070 N N . GLY A 1 45 ? -3.274 14.461 -4.272 1.00 0.00 223 GLY A N 17
ATOM 18071 C CA . GLY A 1 45 ? -2.199 15.122 -5.004 1.00 0.00 223 GLY A CA 17
ATOM 18072 C C . GLY A 1 45 ? -1.141 15.753 -4.121 1.00 0.00 223 GLY A C 17
ATOM 18073 O O . GLY A 1 45 ? -1.409 16.746 -3.444 1.00 0.00 223 GLY A O 17
ATOM 18077 N N . SER A 1 46 ? 0.055 15.160 -4.164 1.00 0.00 224 SER A N 17
ATOM 18078 C CA . SER A 1 46 ? 1.248 15.593 -3.410 1.00 0.00 224 SER A CA 17
ATOM 18079 C C . SER A 1 46 ? 2.143 14.372 -3.234 1.00 0.00 224 SER A C 17
ATOM 18080 O O . SER A 1 46 ? 2.775 14.180 -2.202 1.00 0.00 224 SER A O 17
ATOM 18088 N N . GLU A 1 47 ? 2.141 13.529 -4.256 1.00 0.00 225 GLU A N 17
ATOM 18089 C CA . GLU A 1 47 ? 2.882 12.279 -4.258 1.00 0.00 225 GLU A CA 17
ATOM 18090 C C . GLU A 1 47 ? 4.357 12.468 -4.574 1.00 0.00 225 GLU A C 17
ATOM 18091 O O . GLU A 1 47 ? 4.852 13.589 -4.697 1.00 0.00 225 GLU A O 17
ATOM 18103 N N . GLY A 1 48 ? 5.047 11.341 -4.706 1.00 0.00 226 GLY A N 17
ATOM 18104 C CA . GLY A 1 48 ? 6.460 11.347 -5.008 1.00 0.00 226 GLY A CA 17
ATOM 18105 C C . GLY A 1 48 ? 6.946 9.969 -5.403 1.00 0.00 226 GLY A C 17
ATOM 18106 O O . GLY A 1 48 ? 6.219 8.977 -5.250 1.00 0.00 226 GLY A O 17
ATOM 18110 N N . TYR A 1 49 ? 8.163 9.912 -5.914 1.00 0.00 227 TYR A N 17
ATOM 18111 C CA . TYR A 1 49 ? 8.772 8.661 -6.342 1.00 0.00 227 TYR A CA 17
ATOM 18112 C C . TYR A 1 49 ? 9.080 7.776 -5.143 1.00 0.00 227 TYR A C 17
ATOM 18113 O O . TYR A 1 49 ? 9.663 8.216 -4.154 1.00 0.00 227 TYR A O 17
ATOM 18131 N N . ILE A 1 50 ? 8.633 6.535 -5.233 1.00 0.00 228 ILE A N 17
ATOM 18132 C CA . ILE A 1 50 ? 8.794 5.571 -4.166 1.00 0.00 228 ILE A CA 17
ATOM 18133 C C . ILE A 1 50 ? 9.496 4.313 -4.641 1.00 0.00 228 ILE A C 17
ATOM 18134 O O . ILE A 1 50 ? 9.121 3.736 -5.662 1.00 0.00 228 ILE A O 17
ATOM 18150 N N . PRO A 1 51 ? 10.500 3.848 -3.886 1.00 0.00 229 PRO A N 17
ATOM 18151 C CA . PRO A 1 51 ? 11.203 2.628 -4.220 1.00 0.00 229 PRO A CA 17
ATOM 18152 C C . PRO A 1 51 ? 10.312 1.426 -3.968 1.00 0.00 229 PRO A C 17
ATOM 18153 O O . PRO A 1 51 ? 10.133 1.008 -2.826 1.00 0.00 229 PRO A O 17
ATOM 18164 N N . SER A 1 52 ? 9.727 0.909 -5.033 1.00 0.00 230 SER A N 17
ATOM 18165 C CA . SER A 1 52 ? 8.819 -0.237 -4.966 1.00 0.00 230 SER A CA 17
ATOM 18166 C C . SER A 1 52 ? 9.410 -1.403 -4.164 1.00 0.00 230 SER A C 17
ATOM 18167 O O . SER A 1 52 ? 8.673 -2.268 -3.695 1.00 0.00 230 SER A O 17
ATOM 18175 N N . ASN A 1 53 ? 10.737 -1.417 -3.985 1.00 0.00 231 ASN A N 17
ATOM 18176 C CA . ASN A 1 53 ? 11.388 -2.473 -3.214 1.00 0.00 231 ASN A CA 17
ATOM 18177 C C . ASN A 1 53 ? 10.946 -2.421 -1.753 1.00 0.00 231 ASN A C 17
ATOM 18178 O O . ASN A 1 53 ? 11.001 -3.424 -1.040 1.00 0.00 231 ASN A O 17
ATOM 18189 N N . TYR A 1 54 ? 10.474 -1.254 -1.324 1.00 0.00 232 TYR A N 17
ATOM 18190 C CA . TYR A 1 54 ? 9.977 -1.082 0.037 1.00 0.00 232 TYR A CA 17
ATOM 18191 C C . TYR A 1 54 ? 8.454 -1.050 0.033 1.00 0.00 232 TYR A C 17
ATOM 18192 O O . TYR A 1 54 ? 7.844 -0.449 0.913 1.00 0.00 232 TYR A O 17
ATOM 18210 N N . VAL A 1 55 ? 7.832 -1.663 -0.971 1.00 0.00 233 VAL A N 17
ATOM 18211 C CA . VAL A 1 55 ? 6.378 -1.656 -1.072 1.00 0.00 233 VAL A CA 17
ATOM 18212 C C . VAL A 1 55 ? 5.824 -3.063 -1.302 1.00 0.00 233 VAL A C 17
ATOM 18213 O O . VAL A 1 55 ? 6.513 -3.941 -1.821 1.00 0.00 233 VAL A O 17
ATOM 18226 N N . THR A 1 56 ? 4.569 -3.255 -0.908 1.00 0.00 234 THR A N 17
ATOM 18227 C CA . THR A 1 56 ? 3.876 -4.526 -1.047 1.00 0.00 234 THR A CA 17
ATOM 18228 C C . THR A 1 56 ? 2.524 -4.303 -1.727 1.00 0.00 234 THR A C 17
ATOM 18229 O O . THR A 1 56 ? 1.963 -3.213 -1.662 1.00 0.00 234 THR A O 17
ATOM 18240 N N . GLY A 1 57 ? 1.994 -5.338 -2.365 1.00 0.00 235 GLY A N 17
ATOM 18241 C CA . GLY A 1 57 ? 0.702 -5.218 -3.013 1.00 0.00 235 GLY A CA 17
ATOM 18242 C C . GLY A 1 57 ? -0.401 -5.685 -2.094 1.00 0.00 235 GLY A C 17
ATOM 18243 O O . GLY A 1 57 ? -0.435 -5.311 -0.920 1.00 0.00 235 GLY A O 17
ATOM 18247 N N . LYS A 1 58 ? -1.289 -6.527 -2.598 1.00 0.00 236 LYS A N 17
ATOM 18248 C CA . LYS A 1 58 ? -2.364 -7.056 -1.775 1.00 0.00 236 LYS A CA 17
ATOM 18249 C C . LYS A 1 58 ? -1.879 -8.327 -1.071 1.00 0.00 236 LYS A C 17
ATOM 18250 O O . LYS A 1 58 ? -2.559 -9.353 -1.054 1.00 0.00 236 LYS A O 17
ATOM 18269 N N . LYS A 1 59 ? -0.682 -8.249 -0.495 1.00 0.00 237 LYS A N 17
ATOM 18270 C CA . LYS A 1 59 ? -0.090 -9.378 0.209 1.00 0.00 237 LYS A CA 17
ATOM 18271 C C . LYS A 1 59 ? -0.260 -9.170 1.710 1.00 0.00 237 LYS A C 17
ATOM 18272 O O . LYS A 1 59 ? 0.716 -9.019 2.451 1.00 0.00 237 LYS A O 17
ATOM 18291 N N . SER A 1 60 ? -1.518 -9.119 2.139 1.00 0.00 238 SER A N 17
ATOM 18292 C CA . SER A 1 60 ? -1.858 -8.885 3.537 1.00 0.00 238 SER A CA 17
ATOM 18293 C C . SER A 1 60 ? -1.373 -10.016 4.446 1.00 0.00 238 SER A C 17
ATOM 18294 O O . SER A 1 60 ? -1.028 -11.108 3.979 1.00 0.00 238 SER A O 17
ATOM 18302 N N . ASN A 1 61 ? -1.364 -9.749 5.749 1.00 0.00 239 ASN A N 17
ATOM 18303 C CA . ASN A 1 61 ? -0.941 -10.739 6.732 1.00 0.00 239 ASN A CA 17
ATOM 18304 C C . ASN A 1 61 ? -2.154 -11.371 7.408 1.00 0.00 239 ASN A C 17
ATOM 18305 O O . ASN A 1 61 ? -2.019 -12.075 8.406 1.00 0.00 239 ASN A O 17
ATOM 18316 N N . ASN A 1 62 ? -3.338 -11.102 6.858 1.00 0.00 240 ASN A N 17
ATOM 18317 C CA . ASN A 1 62 ? -4.592 -11.634 7.398 1.00 0.00 240 ASN A CA 17
ATOM 18318 C C . ASN A 1 62 ? -4.530 -13.150 7.528 1.00 0.00 240 ASN A C 17
ATOM 18319 O O . ASN A 1 62 ? -4.581 -13.679 8.636 1.00 0.00 240 ASN A O 17
ATOM 18330 N N . LEU A 1 63 ? -4.410 -13.832 6.383 1.00 0.00 241 LEU A N 17
ATOM 18331 C CA . LEU A 1 63 ? -4.323 -15.300 6.317 1.00 0.00 241 LEU A CA 17
ATOM 18332 C C . LEU A 1 63 ? -5.670 -15.965 6.621 1.00 0.00 241 LEU A C 17
ATOM 18333 O O . LEU A 1 63 ? -6.147 -16.780 5.827 1.00 0.00 241 LEU A O 17
ATOM 18349 N N . ASP A 1 64 ? -6.264 -15.605 7.768 1.00 0.00 242 ASP A N 17
ATOM 18350 C CA . ASP A 1 64 ? -7.564 -16.132 8.222 1.00 0.00 242 ASP A CA 17
ATOM 18351 C C . ASP A 1 64 ? -7.483 -17.578 8.711 1.00 0.00 242 ASP A C 17
ATOM 18352 O O . ASP A 1 64 ? -8.078 -17.923 9.732 1.00 0.00 242 ASP A O 17
ATOM 18361 N N . GLN A 1 65 ? -6.766 -18.423 7.981 1.00 0.00 243 GLN A N 17
ATOM 18362 C CA . GLN A 1 65 ? -6.636 -19.825 8.345 1.00 0.00 243 GLN A CA 17
ATOM 18363 C C . GLN A 1 65 ? -5.467 -20.032 9.309 1.00 0.00 243 GLN A C 17
ATOM 18364 O O . GLN A 1 65 ? -4.326 -20.225 8.883 1.00 0.00 243 GLN A O 17
ATOM 18378 N N . TYR A 1 66 ? -5.762 -20.004 10.607 1.00 0.00 244 TYR A N 17
ATOM 18379 C CA . TYR A 1 66 ? -4.744 -20.207 11.638 1.00 0.00 244 TYR A CA 17
ATOM 18380 C C . TYR A 1 66 ? -5.389 -20.476 12.996 1.00 0.00 244 TYR A C 17
ATOM 18381 O O . TYR A 1 66 ? -6.484 -19.981 13.287 1.00 0.00 244 TYR A O 17
ATOM 18399 N N . ASP A 1 67 ? -4.708 -21.261 13.824 1.00 0.00 245 ASP A N 17
ATOM 18400 C CA . ASP A 1 67 ? -5.208 -21.595 15.155 1.00 0.00 245 ASP A CA 17
ATOM 18401 C C . ASP A 1 67 ? -4.115 -21.409 16.192 1.00 0.00 245 ASP A C 17
ATOM 18402 O O . ASP A 1 67 ? -3.422 -20.379 16.137 1.00 0.00 245 ASP A O 17
ATOM 18412 N N . GLY A 1 1 ? -7.174 5.903 -7.385 1.00 0.00 179 GLY A N 18
ATOM 18413 C CA . GLY A 1 1 ? -8.042 5.153 -8.329 1.00 0.00 179 GLY A CA 18
ATOM 18414 C C . GLY A 1 1 ? -7.552 3.742 -8.587 1.00 0.00 179 GLY A C 18
ATOM 18415 O O . GLY A 1 1 ? -8.346 2.800 -8.627 1.00 0.00 179 GLY A O 18
ATOM 18421 N N . SER A 1 2 ? -6.248 3.586 -8.775 1.00 0.00 180 SER A N 18
ATOM 18422 C CA . SER A 1 2 ? -5.662 2.278 -9.042 1.00 0.00 180 SER A CA 18
ATOM 18423 C C . SER A 1 2 ? -5.370 1.504 -7.752 1.00 0.00 180 SER A C 18
ATOM 18424 O O . SER A 1 2 ? -5.887 1.835 -6.680 1.00 0.00 180 SER A O 18
ATOM 18432 N N . GLU A 1 3 ? -4.548 0.463 -7.872 1.00 0.00 181 GLU A N 18
ATOM 18433 C CA . GLU A 1 3 ? -4.182 -0.381 -6.744 1.00 0.00 181 GLU A CA 18
ATOM 18434 C C . GLU A 1 3 ? -3.467 0.413 -5.663 1.00 0.00 181 GLU A C 18
ATOM 18435 O O . GLU A 1 3 ? -2.699 1.329 -5.954 1.00 0.00 181 GLU A O 18
ATOM 18447 N N . ILE A 1 4 ? -3.701 0.039 -4.417 1.00 0.00 182 ILE A N 18
ATOM 18448 C CA . ILE A 1 4 ? -3.045 0.702 -3.310 1.00 0.00 182 ILE A CA 18
ATOM 18449 C C . ILE A 1 4 ? -1.799 -0.085 -2.908 1.00 0.00 182 ILE A C 18
ATOM 18450 O O . ILE A 1 4 ? -1.888 -1.236 -2.480 1.00 0.00 182 ILE A O 18
ATOM 18466 N N . VAL A 1 5 ? -0.638 0.531 -3.067 1.00 0.00 183 VAL A N 18
ATOM 18467 C CA . VAL A 1 5 ? 0.606 -0.122 -2.735 1.00 0.00 183 VAL A CA 18
ATOM 18468 C C . VAL A 1 5 ? 0.958 0.100 -1.264 1.00 0.00 183 VAL A C 18
ATOM 18469 O O . VAL A 1 5 ? 1.259 1.211 -0.829 1.00 0.00 183 VAL A O 18
ATOM 18482 N N . VAL A 1 6 ? 0.885 -0.966 -0.490 1.00 0.00 184 VAL A N 18
ATOM 18483 C CA . VAL A 1 6 ? 1.164 -0.899 0.929 1.00 0.00 184 VAL A CA 18
ATOM 18484 C C . VAL A 1 6 ? 2.669 -0.949 1.186 1.00 0.00 184 VAL A C 18
ATOM 18485 O O . VAL A 1 6 ? 3.330 -1.941 0.879 1.00 0.00 184 VAL A O 18
ATOM 18498 N N . ALA A 1 7 ? 3.204 0.124 1.753 1.00 0.00 185 ALA A N 18
ATOM 18499 C CA . ALA A 1 7 ? 4.627 0.199 2.057 1.00 0.00 185 ALA A CA 18
ATOM 18500 C C . ALA A 1 7 ? 4.962 -0.683 3.253 1.00 0.00 185 ALA A C 18
ATOM 18501 O O . ALA A 1 7 ? 4.258 -0.667 4.260 1.00 0.00 185 ALA A O 18
ATOM 18508 N N . MET A 1 8 ? 6.038 -1.448 3.139 1.00 0.00 186 MET A N 18
ATOM 18509 C CA . MET A 1 8 ? 6.468 -2.332 4.214 1.00 0.00 186 MET A CA 18
ATOM 18510 C C . MET A 1 8 ? 7.527 -1.638 5.056 1.00 0.00 186 MET A C 18
ATOM 18511 O O . MET A 1 8 ? 7.364 -1.466 6.263 1.00 0.00 186 MET A O 18
ATOM 18525 N N . TYR A 1 9 ? 8.603 -1.224 4.399 1.00 0.00 187 TYR A N 18
ATOM 18526 C CA . TYR A 1 9 ? 9.690 -0.530 5.068 1.00 0.00 187 TYR A CA 18
ATOM 18527 C C . TYR A 1 9 ? 9.521 0.973 4.887 1.00 0.00 187 TYR A C 18
ATOM 18528 O O . TYR A 1 9 ? 8.934 1.422 3.902 1.00 0.00 187 TYR A O 18
ATOM 18546 N N . ASP A 1 10 ? 10.023 1.743 5.845 1.00 0.00 188 ASP A N 18
ATOM 18547 C CA . ASP A 1 10 ? 9.907 3.198 5.794 1.00 0.00 188 ASP A CA 18
ATOM 18548 C C . ASP A 1 10 ? 10.987 3.816 4.907 1.00 0.00 188 ASP A C 18
ATOM 18549 O O . ASP A 1 10 ? 11.996 3.181 4.596 1.00 0.00 188 ASP A O 18
ATOM 18558 N N . PHE A 1 11 ? 10.768 5.068 4.519 1.00 0.00 189 PHE A N 18
ATOM 18559 C CA . PHE A 1 11 ? 11.705 5.810 3.677 1.00 0.00 189 PHE A CA 18
ATOM 18560 C C . PHE A 1 11 ? 11.506 7.303 3.898 1.00 0.00 189 PHE A C 18
ATOM 18561 O O . PHE A 1 11 ? 10.374 7.771 4.027 1.00 0.00 189 PHE A O 18
ATOM 18578 N N . GLN A 1 12 ? 12.601 8.041 3.964 1.00 0.00 190 GLN A N 18
ATOM 18579 C CA . GLN A 1 12 ? 12.537 9.475 4.195 1.00 0.00 190 GLN A CA 18
ATOM 18580 C C . GLN A 1 12 ? 12.700 10.260 2.899 1.00 0.00 190 GLN A C 18
ATOM 18581 O O . GLN A 1 12 ? 13.552 9.945 2.070 1.00 0.00 190 GLN A O 18
ATOM 18595 N N . ALA A 1 13 ? 11.912 11.314 2.755 1.00 0.00 191 ALA A N 18
ATOM 18596 C CA . ALA A 1 13 ? 11.994 12.178 1.588 1.00 0.00 191 ALA A CA 18
ATOM 18597 C C . ALA A 1 13 ? 12.780 13.429 1.939 1.00 0.00 191 ALA A C 18
ATOM 18598 O O . ALA A 1 13 ? 12.205 14.497 2.146 1.00 0.00 191 ALA A O 18
ATOM 18605 N N . THR A 1 14 ? 14.091 13.289 2.028 1.00 0.00 192 THR A N 18
ATOM 18606 C CA . THR A 1 14 ? 14.952 14.409 2.379 1.00 0.00 192 THR A CA 18
ATOM 18607 C C . THR A 1 14 ? 15.209 15.309 1.169 1.00 0.00 192 THR A C 18
ATOM 18608 O O . THR A 1 14 ? 15.807 16.376 1.299 1.00 0.00 192 THR A O 18
ATOM 18619 N N . GLU A 1 15 ? 14.760 14.880 -0.005 1.00 0.00 193 GLU A N 18
ATOM 18620 C CA . GLU A 1 15 ? 14.952 15.666 -1.212 1.00 0.00 193 GLU A CA 18
ATOM 18621 C C . GLU A 1 15 ? 13.660 16.386 -1.611 1.00 0.00 193 GLU A C 18
ATOM 18622 O O . GLU A 1 15 ? 13.355 17.446 -1.061 1.00 0.00 193 GLU A O 18
ATOM 18634 N N . ALA A 1 16 ? 12.897 15.821 -2.554 1.00 0.00 194 ALA A N 18
ATOM 18635 C CA . ALA A 1 16 ? 11.645 16.455 -2.988 1.00 0.00 194 ALA A CA 18
ATOM 18636 C C . ALA A 1 16 ? 10.789 15.542 -3.861 1.00 0.00 194 ALA A C 18
ATOM 18637 O O . ALA A 1 16 ? 9.585 15.419 -3.640 1.00 0.00 194 ALA A O 18
ATOM 18644 N N . HIS A 1 17 ? 11.400 14.927 -4.870 1.00 0.00 195 HIS A N 18
ATOM 18645 C CA . HIS A 1 17 ? 10.663 14.054 -5.784 1.00 0.00 195 HIS A CA 18
ATOM 18646 C C . HIS A 1 17 ? 10.230 12.754 -5.108 1.00 0.00 195 HIS A C 18
ATOM 18647 O O . HIS A 1 17 ? 9.286 12.109 -5.556 1.00 0.00 195 HIS A O 18
ATOM 18662 N N . ASP A 1 18 ? 10.922 12.370 -4.038 1.00 0.00 196 ASP A N 18
ATOM 18663 C CA . ASP A 1 18 ? 10.592 11.142 -3.317 1.00 0.00 196 ASP A CA 18
ATOM 18664 C C . ASP A 1 18 ? 9.484 11.392 -2.311 1.00 0.00 196 ASP A C 18
ATOM 18665 O O . ASP A 1 18 ? 9.288 12.518 -1.854 1.00 0.00 196 ASP A O 18
ATOM 18674 N N . LEU A 1 19 ? 8.783 10.336 -1.944 1.00 0.00 197 LEU A N 18
ATOM 18675 C CA . LEU A 1 19 ? 7.716 10.447 -0.964 1.00 0.00 197 LEU A CA 18
ATOM 18676 C C . LEU A 1 19 ? 8.061 9.595 0.251 1.00 0.00 197 LEU A C 18
ATOM 18677 O O . LEU A 1 19 ? 8.776 8.601 0.140 1.00 0.00 197 LEU A O 18
ATOM 18693 N N . ARG A 1 20 ? 7.577 9.998 1.415 1.00 0.00 198 ARG A N 18
ATOM 18694 C CA . ARG A 1 20 ? 7.864 9.270 2.645 1.00 0.00 198 ARG A CA 18
ATOM 18695 C C . ARG A 1 20 ? 7.073 7.975 2.754 1.00 0.00 198 ARG A C 18
ATOM 18696 O O . ARG A 1 20 ? 5.853 7.970 2.619 1.00 0.00 198 ARG A O 18
ATOM 18717 N N . LEU A 1 21 ? 7.779 6.889 3.045 1.00 0.00 199 LEU A N 18
ATOM 18718 C CA . LEU A 1 21 ? 7.146 5.587 3.225 1.00 0.00 199 LEU A CA 18
ATOM 18719 C C . LEU A 1 21 ? 7.007 5.290 4.706 1.00 0.00 199 LEU A C 18
ATOM 18720 O O . LEU A 1 21 ? 7.873 5.669 5.506 1.00 0.00 199 LEU A O 18
ATOM 18736 N N . GLU A 1 22 ? 5.936 4.600 5.066 1.00 0.00 200 GLU A N 18
ATOM 18737 C CA . GLU A 1 22 ? 5.694 4.233 6.453 1.00 0.00 200 GLU A CA 18
ATOM 18738 C C . GLU A 1 22 ? 5.389 2.747 6.536 1.00 0.00 200 GLU A C 18
ATOM 18739 O O . GLU A 1 22 ? 4.997 2.134 5.542 1.00 0.00 200 GLU A O 18
ATOM 18751 N N . ARG A 1 23 ? 5.568 2.172 7.712 1.00 0.00 201 ARG A N 18
ATOM 18752 C CA . ARG A 1 23 ? 5.307 0.754 7.901 1.00 0.00 201 ARG A CA 18
ATOM 18753 C C . ARG A 1 23 ? 3.811 0.471 7.928 1.00 0.00 201 ARG A C 18
ATOM 18754 O O . ARG A 1 23 ? 3.116 0.856 8.874 1.00 0.00 201 ARG A O 18
ATOM 18775 N N . GLY A 1 24 ? 3.324 -0.212 6.899 1.00 0.00 202 GLY A N 18
ATOM 18776 C CA . GLY A 1 24 ? 1.915 -0.552 6.825 1.00 0.00 202 GLY A CA 18
ATOM 18777 C C . GLY A 1 24 ? 1.064 0.568 6.269 1.00 0.00 202 GLY A C 18
ATOM 18778 O O . GLY A 1 24 ? -0.151 0.585 6.464 1.00 0.00 202 GLY A O 18
ATOM 18782 N N . GLN A 1 25 ? 1.691 1.501 5.566 1.00 0.00 203 GLN A N 18
ATOM 18783 C CA . GLN A 1 25 ? 0.962 2.619 4.979 1.00 0.00 203 GLN A CA 18
ATOM 18784 C C . GLN A 1 25 ? 0.680 2.354 3.504 1.00 0.00 203 GLN A C 18
ATOM 18785 O O . GLN A 1 25 ? 1.601 2.107 2.727 1.00 0.00 203 GLN A O 18
ATOM 18799 N N . GLU A 1 26 ? -0.590 2.403 3.121 1.00 0.00 204 GLU A N 18
ATOM 18800 C CA . GLU A 1 26 ? -0.973 2.165 1.739 1.00 0.00 204 GLU A CA 18
ATOM 18801 C C . GLU A 1 26 ? -0.926 3.458 0.928 1.00 0.00 204 GLU A C 18
ATOM 18802 O O . GLU A 1 26 ? -1.386 4.512 1.375 1.00 0.00 204 GLU A O 18
ATOM 18814 N N . TYR A 1 27 ? -0.361 3.367 -0.267 1.00 0.00 205 TYR A N 18
ATOM 18815 C CA . TYR A 1 27 ? -0.242 4.515 -1.156 1.00 0.00 205 TYR A CA 18
ATOM 18816 C C . TYR A 1 27 ? -0.934 4.224 -2.475 1.00 0.00 205 TYR A C 18
ATOM 18817 O O . TYR A 1 27 ? -1.203 3.076 -2.800 1.00 0.00 205 TYR A O 18
ATOM 18835 N N . ILE A 1 28 ? -1.234 5.259 -3.228 1.00 0.00 206 ILE A N 18
ATOM 18836 C CA . ILE A 1 28 ? -1.910 5.083 -4.500 1.00 0.00 206 ILE A CA 18
ATOM 18837 C C . ILE A 1 28 ? -0.941 5.336 -5.652 1.00 0.00 206 ILE A C 18
ATOM 18838 O O . ILE A 1 28 ? -0.610 6.483 -5.951 1.00 0.00 206 ILE A O 18
ATOM 18854 N N . ILE A 1 29 ? -0.482 4.261 -6.285 1.00 0.00 207 ILE A N 18
ATOM 18855 C CA . ILE A 1 29 ? 0.457 4.360 -7.395 1.00 0.00 207 ILE A CA 18
ATOM 18856 C C . ILE A 1 29 ? -0.146 5.132 -8.573 1.00 0.00 207 ILE A C 18
ATOM 18857 O O . ILE A 1 29 ? -1.153 4.727 -9.159 1.00 0.00 207 ILE A O 18
ATOM 18873 N N . LEU A 1 30 ? 0.481 6.255 -8.895 1.00 0.00 208 LEU A N 18
ATOM 18874 C CA . LEU A 1 30 ? 0.036 7.115 -9.980 1.00 0.00 208 LEU A CA 18
ATOM 18875 C C . LEU A 1 30 ? 0.783 6.792 -11.262 1.00 0.00 208 LEU A C 18
ATOM 18876 O O . LEU A 1 30 ? 0.223 6.222 -12.198 1.00 0.00 208 LEU A O 18
ATOM 18892 N N . GLU A 1 31 ? 2.050 7.180 -11.300 1.00 0.00 209 GLU A N 18
ATOM 18893 C CA . GLU A 1 31 ? 2.882 6.955 -12.469 1.00 0.00 209 GLU A CA 18
ATOM 18894 C C . GLU A 1 31 ? 3.689 5.676 -12.321 1.00 0.00 209 GLU A C 18
ATOM 18895 O O . GLU A 1 31 ? 4.591 5.594 -11.488 1.00 0.00 209 GLU A O 18
ATOM 18907 N N . LYS A 1 32 ? 3.370 4.690 -13.144 1.00 0.00 210 LYS A N 18
ATOM 18908 C CA . LYS A 1 32 ? 4.074 3.419 -13.118 1.00 0.00 210 LYS A CA 18
ATOM 18909 C C . LYS A 1 32 ? 5.043 3.363 -14.300 1.00 0.00 210 LYS A C 18
ATOM 18910 O O . LYS A 1 32 ? 4.943 2.488 -15.163 1.00 0.00 210 LYS A O 18
ATOM 18929 N N . ASN A 1 33 ? 5.959 4.327 -14.341 1.00 0.00 211 ASN A N 18
ATOM 18930 C CA . ASN A 1 33 ? 6.940 4.423 -15.423 1.00 0.00 211 ASN A CA 18
ATOM 18931 C C . ASN A 1 33 ? 8.041 3.382 -15.285 1.00 0.00 211 ASN A C 18
ATOM 18932 O O . ASN A 1 33 ? 8.612 2.938 -16.283 1.00 0.00 211 ASN A O 18
ATOM 18943 N N . ASP A 1 34 ? 8.339 2.992 -14.056 1.00 0.00 212 ASP A N 18
ATOM 18944 C CA . ASP A 1 34 ? 9.371 1.995 -13.812 1.00 0.00 212 ASP A CA 18
ATOM 18945 C C . ASP A 1 34 ? 8.844 0.921 -12.867 1.00 0.00 212 ASP A C 18
ATOM 18946 O O . ASP A 1 34 ? 7.857 1.133 -12.170 1.00 0.00 212 ASP A O 18
ATOM 18955 N N . LEU A 1 35 ? 9.514 -0.221 -12.837 1.00 0.00 213 LEU A N 18
ATOM 18956 C CA . LEU A 1 35 ? 9.119 -1.313 -11.962 1.00 0.00 213 LEU A CA 18
ATOM 18957 C C . LEU A 1 35 ? 9.835 -1.182 -10.626 1.00 0.00 213 LEU A C 18
ATOM 18958 O O . LEU A 1 35 ? 9.449 -1.799 -9.632 1.00 0.00 213 LEU A O 18
ATOM 18974 N N . HIS A 1 36 ? 10.892 -0.378 -10.617 1.00 0.00 214 HIS A N 18
ATOM 18975 C CA . HIS A 1 36 ? 11.683 -0.159 -9.412 1.00 0.00 214 HIS A CA 18
ATOM 18976 C C . HIS A 1 36 ? 11.222 1.102 -8.693 1.00 0.00 214 HIS A C 18
ATOM 18977 O O . HIS A 1 36 ? 11.326 1.206 -7.470 1.00 0.00 214 HIS A O 18
ATOM 18992 N N . TRP A 1 37 ? 10.734 2.066 -9.462 1.00 0.00 215 TRP A N 18
ATOM 18993 C CA . TRP A 1 37 ? 10.279 3.325 -8.897 1.00 0.00 215 TRP A CA 18
ATOM 18994 C C . TRP A 1 37 ? 8.824 3.602 -9.232 1.00 0.00 215 TRP A C 18
ATOM 18995 O O . TRP A 1 37 ? 8.481 3.881 -10.381 1.00 0.00 215 TRP A O 18
ATOM 19016 N N . TRP A 1 38 ? 7.975 3.542 -8.218 1.00 0.00 216 TRP A N 18
ATOM 19017 C CA . TRP A 1 38 ? 6.558 3.806 -8.400 1.00 0.00 216 TRP A CA 18
ATOM 19018 C C . TRP A 1 38 ? 6.180 5.148 -7.793 1.00 0.00 216 TRP A C 18
ATOM 19019 O O . TRP A 1 38 ? 6.254 5.329 -6.579 1.00 0.00 216 TRP A O 18
ATOM 19040 N N . ARG A 1 39 ? 5.754 6.082 -8.629 1.00 0.00 217 ARG A N 18
ATOM 19041 C CA . ARG A 1 39 ? 5.347 7.392 -8.145 1.00 0.00 217 ARG A CA 18
ATOM 19042 C C . ARG A 1 39 ? 3.927 7.293 -7.614 1.00 0.00 217 ARG A C 18
ATOM 19043 O O . ARG A 1 39 ? 2.968 7.324 -8.382 1.00 0.00 217 ARG A O 18
ATOM 19064 N N . ALA A 1 40 ? 3.800 7.139 -6.304 1.00 0.00 218 ALA A N 18
ATOM 19065 C CA . ALA A 1 40 ? 2.493 6.998 -5.684 1.00 0.00 218 ALA A CA 18
ATOM 19066 C C . ALA A 1 40 ? 2.104 8.240 -4.893 1.00 0.00 218 ALA A C 18
ATOM 19067 O O . ALA A 1 40 ? 2.930 9.115 -4.635 1.00 0.00 218 ALA A O 18
ATOM 19074 N N . ARG A 1 41 ? 0.832 8.307 -4.532 1.00 0.00 219 ARG A N 18
ATOM 19075 C CA . ARG A 1 41 ? 0.284 9.432 -3.791 1.00 0.00 219 ARG A CA 18
ATOM 19076 C C . ARG A 1 41 ? -0.169 8.984 -2.401 1.00 0.00 219 ARG A C 18
ATOM 19077 O O . ARG A 1 41 ? -0.695 7.884 -2.241 1.00 0.00 219 ARG A O 18
ATOM 19098 N N . ASP A 1 42 ? 0.047 9.837 -1.404 1.00 0.00 220 ASP A N 18
ATOM 19099 C CA . ASP A 1 42 ? -0.332 9.532 -0.025 1.00 0.00 220 ASP A CA 18
ATOM 19100 C C . ASP A 1 42 ? -1.732 10.062 0.293 1.00 0.00 220 ASP A C 18
ATOM 19101 O O . ASP A 1 42 ? -2.728 9.409 -0.004 1.00 0.00 220 ASP A O 18
ATOM 19110 N N . LYS A 1 43 ? -1.803 11.240 0.914 1.00 0.00 221 LYS A N 18
ATOM 19111 C CA . LYS A 1 43 ? -3.087 11.823 1.292 1.00 0.00 221 LYS A CA 18
ATOM 19112 C C . LYS A 1 43 ? -3.697 12.713 0.205 1.00 0.00 221 LYS A C 18
ATOM 19113 O O . LYS A 1 43 ? -4.369 12.216 -0.700 1.00 0.00 221 LYS A O 18
ATOM 19132 N N . TYR A 1 44 ? -3.506 14.029 0.312 1.00 0.00 222 TYR A N 18
ATOM 19133 C CA . TYR A 1 44 ? -4.091 14.964 -0.649 1.00 0.00 222 TYR A CA 18
ATOM 19134 C C . TYR A 1 44 ? -3.021 15.776 -1.372 1.00 0.00 222 TYR A C 18
ATOM 19135 O O . TYR A 1 44 ? -2.922 16.990 -1.181 1.00 0.00 222 TYR A O 18
ATOM 19153 N N . GLY A 1 45 ? -2.230 15.124 -2.208 1.00 0.00 223 GLY A N 18
ATOM 19154 C CA . GLY A 1 45 ? -1.204 15.842 -2.944 1.00 0.00 223 GLY A CA 18
ATOM 19155 C C . GLY A 1 45 ? 0.198 15.330 -2.693 1.00 0.00 223 GLY A C 18
ATOM 19156 O O . GLY A 1 45 ? 1.136 15.732 -3.383 1.00 0.00 223 GLY A O 18
ATOM 19160 N N . SER A 1 46 ? 0.352 14.448 -1.713 1.00 0.00 224 SER A N 18
ATOM 19161 C CA . SER A 1 46 ? 1.663 13.894 -1.392 1.00 0.00 224 SER A CA 18
ATOM 19162 C C . SER A 1 46 ? 2.031 12.777 -2.364 1.00 0.00 224 SER A C 18
ATOM 19163 O O . SER A 1 46 ? 1.939 11.597 -2.038 1.00 0.00 224 SER A O 18
ATOM 19171 N N . GLU A 1 47 ? 2.438 13.157 -3.560 1.00 0.00 225 GLU A N 18
ATOM 19172 C CA . GLU A 1 47 ? 2.808 12.195 -4.589 1.00 0.00 225 GLU A CA 18
ATOM 19173 C C . GLU A 1 47 ? 4.291 12.274 -4.900 1.00 0.00 225 GLU A C 18
ATOM 19174 O O . GLU A 1 47 ? 4.860 13.360 -4.987 1.00 0.00 225 GLU A O 18
ATOM 19186 N N . GLY A 1 48 ? 4.915 11.116 -5.061 1.00 0.00 226 GLY A N 18
ATOM 19187 C CA . GLY A 1 48 ? 6.325 11.086 -5.352 1.00 0.00 226 GLY A CA 18
ATOM 19188 C C . GLY A 1 48 ? 6.852 9.682 -5.545 1.00 0.00 226 GLY A C 18
ATOM 19189 O O . GLY A 1 48 ? 6.154 8.696 -5.283 1.00 0.00 226 GLY A O 18
ATOM 19193 N N . TYR A 1 49 ? 8.090 9.609 -6.012 1.00 0.00 227 TYR A N 18
ATOM 19194 C CA . TYR A 1 49 ? 8.774 8.342 -6.258 1.00 0.00 227 TYR A CA 18
ATOM 19195 C C . TYR A 1 49 ? 8.862 7.500 -4.995 1.00 0.00 227 TYR A C 18
ATOM 19196 O O . TYR A 1 49 ? 9.166 8.005 -3.912 1.00 0.00 227 TYR A O 18
ATOM 19214 N N . ILE A 1 50 ? 8.596 6.216 -5.152 1.00 0.00 228 ILE A N 18
ATOM 19215 C CA . ILE A 1 50 ? 8.637 5.274 -4.051 1.00 0.00 228 ILE A CA 18
ATOM 19216 C C . ILE A 1 50 ? 9.366 4.011 -4.467 1.00 0.00 228 ILE A C 18
ATOM 19217 O O . ILE A 1 50 ? 9.011 3.395 -5.474 1.00 0.00 228 ILE A O 18
ATOM 19233 N N . PRO A 1 51 ? 10.380 3.590 -3.698 1.00 0.00 229 PRO A N 18
ATOM 19234 C CA . PRO A 1 51 ? 11.114 2.374 -4.003 1.00 0.00 229 PRO A CA 18
ATOM 19235 C C . PRO A 1 51 ? 10.235 1.153 -3.796 1.00 0.00 229 PRO A C 18
ATOM 19236 O O . PRO A 1 51 ? 10.061 0.692 -2.667 1.00 0.00 229 PRO A O 18
ATOM 19247 N N . SER A 1 52 ? 9.672 0.647 -4.885 1.00 0.00 230 SER A N 18
ATOM 19248 C CA . SER A 1 52 ? 8.798 -0.523 -4.849 1.00 0.00 230 SER A CA 18
ATOM 19249 C C . SER A 1 52 ? 9.448 -1.697 -4.111 1.00 0.00 230 SER A C 18
ATOM 19250 O O . SER A 1 52 ? 8.758 -2.623 -3.682 1.00 0.00 230 SER A O 18
ATOM 19258 N N . ASN A 1 53 ? 10.768 -1.643 -3.941 1.00 0.00 231 ASN A N 18
ATOM 19259 C CA . ASN A 1 53 ? 11.492 -2.686 -3.231 1.00 0.00 231 ASN A CA 18
ATOM 19260 C C . ASN A 1 53 ? 11.049 -2.744 -1.772 1.00 0.00 231 ASN A C 18
ATOM 19261 O O . ASN A 1 53 ? 11.139 -3.782 -1.119 1.00 0.00 231 ASN A O 18
ATOM 19272 N N . TYR A 1 54 ? 10.577 -1.609 -1.267 1.00 0.00 232 TYR A N 18
ATOM 19273 C CA . TYR A 1 54 ? 10.126 -1.499 0.115 1.00 0.00 232 TYR A CA 18
ATOM 19274 C C . TYR A 1 54 ? 8.609 -1.608 0.237 1.00 0.00 232 TYR A C 18
ATOM 19275 O O . TYR A 1 54 ? 8.083 -1.584 1.343 1.00 0.00 232 TYR A O 18
ATOM 19293 N N . VAL A 1 55 ? 7.901 -1.711 -0.883 1.00 0.00 233 VAL A N 18
ATOM 19294 C CA . VAL A 1 55 ? 6.444 -1.805 -0.830 1.00 0.00 233 VAL A CA 18
ATOM 19295 C C . VAL A 1 55 ? 5.940 -3.158 -1.319 1.00 0.00 233 VAL A C 18
ATOM 19296 O O . VAL A 1 55 ? 6.685 -3.954 -1.890 1.00 0.00 233 VAL A O 18
ATOM 19309 N N . THR A 1 56 ? 4.660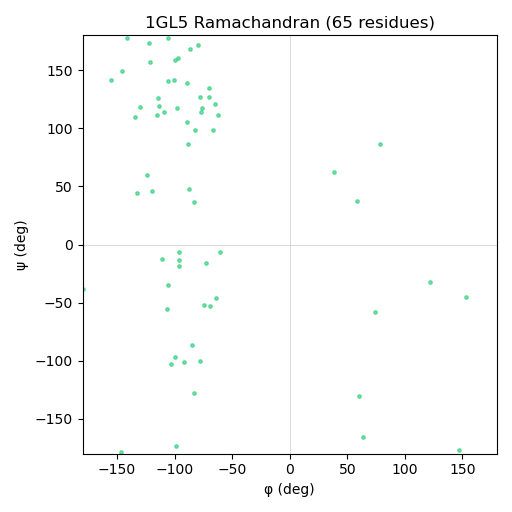 -3.391 -1.087 1.00 0.00 234 THR A N 18
ATOM 19310 C CA . THR A 1 56 ? 3.985 -4.612 -1.487 1.00 0.00 234 THR A CA 18
ATOM 19311 C C . THR A 1 56 ? 2.562 -4.260 -1.868 1.00 0.00 234 THR A C 18
ATOM 19312 O O . THR A 1 56 ? 2.051 -3.219 -1.460 1.00 0.00 234 THR A O 18
ATOM 19323 N N . GLY A 1 57 ? 1.908 -5.125 -2.619 1.00 0.00 235 GLY A N 18
ATOM 19324 C CA . GLY A 1 57 ? 0.536 -4.857 -2.965 1.00 0.00 235 GLY A CA 18
ATOM 19325 C C . GLY A 1 57 ? -0.326 -5.200 -1.781 1.00 0.00 235 GLY A C 18
ATOM 19326 O O . GLY A 1 57 ? 0.187 -5.362 -0.673 1.00 0.00 235 GLY A O 18
ATOM 19330 N N . LYS A 1 58 ? -1.608 -5.358 -1.970 1.00 0.00 236 LYS A N 18
ATOM 19331 C CA . LYS A 1 58 ? -2.439 -5.726 -0.848 1.00 0.00 236 LYS A CA 18
ATOM 19332 C C . LYS A 1 58 ? -2.397 -7.245 -0.682 1.00 0.00 236 LYS A C 18
ATOM 19333 O O . LYS A 1 58 ? -3.424 -7.904 -0.519 1.00 0.00 236 LYS A O 18
ATOM 19352 N N . LYS A 1 59 ? -1.182 -7.802 -0.737 1.00 0.00 237 LYS A N 18
ATOM 19353 C CA . LYS A 1 59 ? -1.007 -9.240 -0.600 1.00 0.00 237 LYS A CA 18
ATOM 19354 C C . LYS A 1 59 ? -1.207 -9.658 0.853 1.00 0.00 237 LYS A C 18
ATOM 19355 O O . LYS A 1 59 ? -1.780 -10.712 1.125 1.00 0.00 237 LYS A O 18
ATOM 19374 N N . SER A 1 60 ? -0.745 -8.804 1.772 1.00 0.00 238 SER A N 18
ATOM 19375 C CA . SER A 1 60 ? -0.874 -9.040 3.211 1.00 0.00 238 SER A CA 18
ATOM 19376 C C . SER A 1 60 ? -0.353 -10.418 3.610 1.00 0.00 238 SER A C 18
ATOM 19377 O O . SER A 1 60 ? -1.126 -11.368 3.745 1.00 0.00 238 SER A O 18
ATOM 19385 N N . ASN A 1 61 ? 0.955 -10.524 3.804 1.00 0.00 239 ASN A N 18
ATOM 19386 C CA . ASN A 1 61 ? 1.554 -11.793 4.191 1.00 0.00 239 ASN A CA 18
ATOM 19387 C C . ASN A 1 61 ? 1.090 -12.208 5.585 1.00 0.00 239 ASN A C 18
ATOM 19388 O O . ASN A 1 61 ? 1.398 -11.559 6.586 1.00 0.00 239 ASN A O 18
ATOM 19399 N N . ASN A 1 62 ? 0.332 -13.290 5.629 1.00 0.00 240 ASN A N 18
ATOM 19400 C CA . ASN A 1 62 ? -0.196 -13.817 6.878 1.00 0.00 240 ASN A CA 18
ATOM 19401 C C . ASN A 1 62 ? 0.187 -15.281 7.005 1.00 0.00 240 ASN A C 18
ATOM 19402 O O . ASN A 1 62 ? 0.474 -15.778 8.092 1.00 0.00 240 ASN A O 18
ATOM 19413 N N . LEU A 1 63 ? 0.210 -15.957 5.867 1.00 0.00 241 LEU A N 18
ATOM 19414 C CA . LEU A 1 63 ? 0.577 -17.361 5.801 1.00 0.00 241 LEU A CA 18
ATOM 19415 C C . LEU A 1 63 ? 2.075 -17.509 5.531 1.00 0.00 241 LEU A C 18
ATOM 19416 O O . LEU A 1 63 ? 2.483 -18.092 4.531 1.00 0.00 241 LEU A O 18
ATOM 19432 N N . ASP A 1 64 ? 2.887 -16.954 6.420 1.00 0.00 242 ASP A N 18
ATOM 19433 C CA . ASP A 1 64 ? 4.337 -17.000 6.267 1.00 0.00 242 ASP A CA 18
ATOM 19434 C C . ASP A 1 64 ? 4.885 -18.401 6.519 1.00 0.00 242 ASP A C 18
ATOM 19435 O O . ASP A 1 64 ? 5.629 -18.942 5.702 1.00 0.00 242 ASP A O 18
ATOM 19444 N N . GLN A 1 65 ? 4.530 -18.974 7.660 1.00 0.00 243 GLN A N 18
ATOM 19445 C CA . GLN A 1 65 ? 5.010 -20.304 8.028 1.00 0.00 243 GLN A CA 18
ATOM 19446 C C . GLN A 1 65 ? 4.137 -21.421 7.446 1.00 0.00 243 GLN A C 18
ATOM 19447 O O . GLN A 1 65 ? 2.923 -21.453 7.655 1.00 0.00 243 GLN A O 18
ATOM 19461 N N . TYR A 1 66 ? 4.772 -22.342 6.729 1.00 0.00 244 TYR A N 18
ATOM 19462 C CA . TYR A 1 66 ? 4.071 -23.474 6.131 1.00 0.00 244 TYR A CA 18
ATOM 19463 C C . TYR A 1 66 ? 4.633 -24.794 6.637 1.00 0.00 244 TYR A C 18
ATOM 19464 O O . TYR A 1 66 ? 4.951 -25.688 5.848 1.00 0.00 244 TYR A O 18
ATOM 19482 N N . ASP A 1 67 ? 4.755 -24.916 7.950 1.00 0.00 245 ASP A N 18
ATOM 19483 C CA . ASP A 1 67 ? 5.283 -26.134 8.551 1.00 0.00 245 ASP A CA 18
ATOM 19484 C C . ASP A 1 67 ? 4.157 -27.127 8.795 1.00 0.00 245 ASP A C 18
ATOM 19485 O O . ASP A 1 67 ? 3.196 -26.770 9.501 1.00 0.00 245 ASP A O 18
ATOM 19495 N N . GLY A 1 1 ? -8.194 -0.296 -11.878 1.00 0.00 179 GLY A N 19
ATOM 19496 C CA . GLY A 1 1 ? -7.899 1.156 -11.973 1.00 0.00 179 GLY A CA 19
ATOM 19497 C C . GLY A 1 1 ? -6.678 1.543 -11.164 1.00 0.00 179 GLY A C 19
ATOM 19498 O O . GLY A 1 1 ? -5.618 0.927 -11.302 1.00 0.00 179 GLY A O 19
ATOM 19504 N N . SER A 1 2 ? -6.821 2.549 -10.309 1.00 0.00 180 SER A N 19
ATOM 19505 C CA . SER A 1 2 ? -5.717 2.998 -9.470 1.00 0.00 180 SER A CA 19
ATOM 19506 C C . SER A 1 2 ? -5.483 2.022 -8.317 1.00 0.00 180 SER A C 19
ATOM 19507 O O . SER A 1 2 ? -6.280 1.945 -7.380 1.00 0.00 180 SER A O 19
ATOM 19515 N N . GLU A 1 3 ? -4.391 1.273 -8.401 1.00 0.00 181 GLU A N 19
ATOM 19516 C CA . GLU A 1 3 ? -4.053 0.296 -7.373 1.00 0.00 181 GLU A CA 19
ATOM 19517 C C . GLU A 1 3 ? -3.505 0.982 -6.132 1.00 0.00 181 GLU A C 19
ATOM 19518 O O . GLU A 1 3 ? -3.102 2.144 -6.175 1.00 0.00 181 GLU A O 19
ATOM 19530 N N . ILE A 1 4 ? -3.465 0.247 -5.037 1.00 0.00 182 ILE A N 19
ATOM 19531 C CA . ILE A 1 4 ? -2.935 0.774 -3.797 1.00 0.00 182 ILE A CA 19
ATOM 19532 C C . ILE A 1 4 ? -1.734 -0.049 -3.353 1.00 0.00 182 ILE A C 19
ATOM 19533 O O . ILE A 1 4 ? -1.802 -1.275 -3.255 1.00 0.00 182 ILE A O 19
ATOM 19549 N N . VAL A 1 5 ? -0.627 0.626 -3.095 1.00 0.00 183 VAL A N 19
ATOM 19550 C CA . VAL A 1 5 ? 0.579 -0.048 -2.670 1.00 0.00 183 VAL A CA 19
ATOM 19551 C C . VAL A 1 5 ? 0.821 0.167 -1.182 1.00 0.00 183 VAL A C 19
ATOM 19552 O O . VAL A 1 5 ? 0.878 1.300 -0.700 1.00 0.00 183 VAL A O 19
ATOM 19565 N N . VAL A 1 6 ? 0.950 -0.924 -0.456 1.00 0.00 184 VAL A N 19
ATOM 19566 C CA . VAL A 1 6 ? 1.180 -0.861 0.970 1.00 0.00 184 VAL A CA 19
ATOM 19567 C C . VAL A 1 6 ? 2.680 -0.821 1.256 1.00 0.00 184 VAL A C 19
ATOM 19568 O O . VAL A 1 6 ? 3.415 -1.730 0.868 1.00 0.00 184 VAL A O 19
ATOM 19581 N N . ALA A 1 7 ? 3.131 0.230 1.930 1.00 0.00 185 ALA A N 19
ATOM 19582 C CA . ALA A 1 7 ? 4.543 0.375 2.262 1.00 0.00 185 ALA A CA 19
ATOM 19583 C C . ALA A 1 7 ? 4.958 -0.703 3.257 1.00 0.00 185 ALA A C 19
ATOM 19584 O O . ALA A 1 7 ? 4.322 -0.878 4.298 1.00 0.00 185 ALA A O 19
ATOM 19591 N N . MET A 1 8 ? 6.012 -1.430 2.922 1.00 0.00 186 MET A N 19
ATOM 19592 C CA . MET A 1 8 ? 6.508 -2.507 3.764 1.00 0.00 186 MET A CA 19
ATOM 19593 C C . MET A 1 8 ? 7.591 -2.009 4.715 1.00 0.00 186 MET A C 19
ATOM 19594 O O . MET A 1 8 ? 7.621 -2.382 5.890 1.00 0.00 186 MET A O 19
ATOM 19608 N N . TYR A 1 9 ? 8.485 -1.171 4.200 1.00 0.00 187 TYR A N 19
ATOM 19609 C CA . TYR A 1 9 ? 9.573 -0.633 5.009 1.00 0.00 187 TYR A CA 19
ATOM 19610 C C . TYR A 1 9 ? 9.497 0.886 5.097 1.00 0.00 187 TYR A C 19
ATOM 19611 O O . TYR A 1 9 ? 8.920 1.542 4.223 1.00 0.00 187 TYR A O 19
ATOM 19629 N N . ASP A 1 10 ? 10.097 1.441 6.146 1.00 0.00 188 ASP A N 19
ATOM 19630 C CA . ASP A 1 10 ? 10.110 2.887 6.342 1.00 0.00 188 ASP A CA 19
ATOM 19631 C C . ASP A 1 10 ? 11.151 3.537 5.448 1.00 0.00 188 ASP A C 19
ATOM 19632 O O . ASP A 1 10 ? 12.244 3.001 5.252 1.00 0.00 188 ASP A O 19
ATOM 19641 N N . PHE A 1 11 ? 10.805 4.694 4.919 1.00 0.00 189 PHE A N 19
ATOM 19642 C CA . PHE A 1 11 ? 11.688 5.453 4.043 1.00 0.00 189 PHE A CA 19
ATOM 19643 C C . PHE A 1 11 ? 11.537 6.934 4.359 1.00 0.00 189 PHE A C 19
ATOM 19644 O O . PHE A 1 11 ? 10.417 7.434 4.465 1.00 0.00 189 PHE A O 19
ATOM 19661 N N . GLN A 1 12 ? 12.643 7.639 4.520 1.00 0.00 190 GLN A N 19
ATOM 19662 C CA . GLN A 1 12 ? 12.571 9.058 4.824 1.00 0.00 190 GLN A CA 19
ATOM 19663 C C . GLN A 1 12 ? 13.042 9.894 3.641 1.00 0.00 190 GLN A C 19
ATOM 19664 O O . GLN A 1 12 ? 14.044 9.582 3.000 1.00 0.00 190 GLN A O 19
ATOM 19678 N N . ALA A 1 13 ? 12.316 10.968 3.369 1.00 0.00 191 ALA A N 19
ATOM 19679 C CA . ALA A 1 13 ? 12.660 11.864 2.277 1.00 0.00 191 ALA A CA 19
ATOM 19680 C C . ALA A 1 13 ? 13.376 13.088 2.811 1.00 0.00 191 ALA A C 19
ATOM 19681 O O . ALA A 1 13 ? 13.022 13.604 3.872 1.00 0.00 191 ALA A O 19
ATOM 19688 N N . THR A 1 14 ? 14.374 13.553 2.081 1.00 0.00 192 THR A N 19
ATOM 19689 C CA . THR A 1 14 ? 15.126 14.729 2.490 1.00 0.00 192 THR A CA 19
ATOM 19690 C C . THR A 1 14 ? 14.941 15.844 1.461 1.00 0.00 192 THR A C 19
ATOM 19691 O O . THR A 1 14 ? 15.458 16.954 1.616 1.00 0.00 192 THR A O 19
ATOM 19702 N N . GLU A 1 15 ? 14.199 15.535 0.404 1.00 0.00 193 GLU A N 19
ATOM 19703 C CA . GLU A 1 15 ? 13.944 16.494 -0.657 1.00 0.00 193 GLU A CA 19
ATOM 19704 C C . GLU A 1 15 ? 12.444 16.693 -0.879 1.00 0.00 193 GLU A C 19
ATOM 19705 O O . GLU A 1 15 ? 11.762 17.258 -0.026 1.00 0.00 193 GLU A O 19
ATOM 19717 N N . ALA A 1 16 ? 11.934 16.238 -2.019 1.00 0.00 194 ALA A N 19
ATOM 19718 C CA . ALA A 1 16 ? 10.517 16.395 -2.327 1.00 0.00 194 ALA A CA 19
ATOM 19719 C C . ALA A 1 16 ? 10.013 15.329 -3.290 1.00 0.00 194 ALA A C 19
ATOM 19720 O O . ALA A 1 16 ? 8.974 14.716 -3.046 1.00 0.00 194 ALA A O 19
ATOM 19727 N N . HIS A 1 17 ? 10.735 15.118 -4.395 1.00 0.00 195 HIS A N 19
ATOM 19728 C CA . HIS A 1 17 ? 10.328 14.125 -5.392 1.00 0.00 195 HIS A CA 19
ATOM 19729 C C . HIS A 1 17 ? 10.296 12.725 -4.785 1.00 0.00 195 HIS A C 19
ATOM 19730 O O . HIS A 1 17 ? 9.442 11.911 -5.139 1.00 0.00 195 HIS A O 19
ATOM 19745 N N . ASP A 1 18 ? 11.210 12.462 -3.857 1.00 0.00 196 ASP A N 19
ATOM 19746 C CA . ASP A 1 18 ? 11.259 11.175 -3.177 1.00 0.00 196 ASP A CA 19
ATOM 19747 C C . ASP A 1 18 ? 10.134 11.109 -2.167 1.00 0.00 196 ASP A C 19
ATOM 19748 O O . ASP A 1 18 ? 10.062 11.934 -1.256 1.00 0.00 196 ASP A O 19
ATOM 19757 N N . LEU A 1 19 ? 9.249 10.149 -2.325 1.00 0.00 197 LEU A N 19
ATOM 19758 C CA . LEU A 1 19 ? 8.133 10.015 -1.408 1.00 0.00 197 LEU A CA 19
ATOM 19759 C C . LEU A 1 19 ? 8.504 9.111 -0.246 1.00 0.00 197 LEU A C 19
ATOM 19760 O O . LEU A 1 19 ? 8.930 7.971 -0.443 1.00 0.00 197 LEU A O 19
ATOM 19776 N N . ARG A 1 20 ? 8.352 9.631 0.963 1.00 0.00 198 ARG A N 19
ATOM 19777 C CA . ARG A 1 20 ? 8.686 8.879 2.163 1.00 0.00 198 ARG A CA 19
ATOM 19778 C C . ARG A 1 20 ? 7.680 7.762 2.420 1.00 0.00 198 ARG A C 19
ATOM 19779 O O . ARG A 1 20 ? 6.525 7.827 1.986 1.00 0.00 198 ARG A O 19
ATOM 19800 N N . LEU A 1 21 ? 8.138 6.719 3.097 1.00 0.00 199 LEU A N 19
ATOM 19801 C CA . LEU A 1 21 ? 7.301 5.562 3.371 1.00 0.00 199 LEU A CA 19
ATOM 19802 C C . LEU A 1 21 ? 7.243 5.213 4.854 1.00 0.00 199 LEU A C 19
ATOM 19803 O O . LEU A 1 21 ? 8.186 5.455 5.604 1.00 0.00 199 LEU A O 19
ATOM 19819 N N . GLU A 1 22 ? 6.138 4.589 5.242 1.00 0.00 200 GLU A N 19
ATOM 19820 C CA . GLU A 1 22 ? 5.935 4.138 6.611 1.00 0.00 200 GLU A CA 19
ATOM 19821 C C . GLU A 1 22 ? 5.217 2.796 6.569 1.00 0.00 200 GLU A C 19
ATOM 19822 O O . GLU A 1 22 ? 4.185 2.673 5.906 1.00 0.00 200 GLU A O 19
ATOM 19834 N N . ARG A 1 23 ? 5.764 1.792 7.249 1.00 0.00 201 ARG A N 19
ATOM 19835 C CA . ARG A 1 23 ? 5.162 0.459 7.257 1.00 0.00 201 ARG A CA 19
ATOM 19836 C C . ARG A 1 23 ? 3.709 0.505 7.729 1.00 0.00 201 ARG A C 19
ATOM 19837 O O . ARG A 1 23 ? 3.398 1.023 8.809 1.00 0.00 201 ARG A O 19
ATOM 19858 N N . GLY A 1 24 ? 2.822 -0.026 6.895 1.00 0.00 202 GLY A N 19
ATOM 19859 C CA . GLY A 1 24 ? 1.408 -0.032 7.214 1.00 0.00 202 GLY A CA 19
ATOM 19860 C C . GLY A 1 24 ? 0.642 1.042 6.463 1.00 0.00 202 GLY A C 19
ATOM 19861 O O . GLY A 1 24 ? -0.589 1.091 6.520 1.00 0.00 202 GLY A O 19
ATOM 19865 N N . GLN A 1 25 ? 1.363 1.912 5.760 1.00 0.00 203 GLN A N 19
ATOM 19866 C CA . GLN A 1 25 ? 0.726 2.982 5.005 1.00 0.00 203 GLN A CA 19
ATOM 19867 C C . GLN A 1 25 ? 0.335 2.503 3.616 1.00 0.00 203 GLN A C 19
ATOM 19868 O O . GLN A 1 25 ? 1.158 1.957 2.884 1.00 0.00 203 GLN A O 19
ATOM 19882 N N . GLU A 1 26 ? -0.917 2.728 3.260 1.00 0.00 204 GLU A N 19
ATOM 19883 C CA . GLU A 1 26 ? -1.426 2.338 1.955 1.00 0.00 204 GLU A CA 19
ATOM 19884 C C . GLU A 1 26 ? -1.488 3.544 1.036 1.00 0.00 204 GLU A C 19
ATOM 19885 O O . GLU A 1 26 ? -2.284 4.458 1.240 1.00 0.00 204 GLU A O 19
ATOM 19897 N N . TYR A 1 27 ? -0.634 3.542 0.030 1.00 0.00 205 TYR A N 19
ATOM 19898 C CA . TYR A 1 27 ? -0.575 4.634 -0.929 1.00 0.00 205 TYR A CA 19
ATOM 19899 C C . TYR A 1 27 ? -1.289 4.253 -2.212 1.00 0.00 205 TYR A C 19
ATOM 19900 O O . TYR A 1 27 ? -1.525 3.082 -2.470 1.00 0.00 205 TYR A O 19
ATOM 19918 N N . ILE A 1 28 ? -1.623 5.236 -3.023 1.00 0.00 206 ILE A N 19
ATOM 19919 C CA . ILE A 1 28 ? -2.297 4.969 -4.283 1.00 0.00 206 ILE A CA 19
ATOM 19920 C C . ILE A 1 28 ? -1.353 5.253 -5.439 1.00 0.00 206 ILE A C 19
ATOM 19921 O O . ILE A 1 28 ? -1.052 6.410 -5.729 1.00 0.00 206 ILE A O 19
ATOM 19937 N N . ILE A 1 29 ? -0.867 4.196 -6.080 1.00 0.00 207 ILE A N 19
ATOM 19938 C CA . ILE A 1 29 ? 0.055 4.349 -7.188 1.00 0.00 207 ILE A CA 19
ATOM 19939 C C . ILE A 1 29 ? -0.638 4.953 -8.404 1.00 0.00 207 ILE A C 19
ATOM 19940 O O . ILE A 1 29 ? -1.608 4.403 -8.933 1.00 0.00 207 ILE A O 19
ATOM 19956 N N . LEU A 1 30 ? -0.120 6.095 -8.836 1.00 0.00 208 LEU A N 19
ATOM 19957 C CA . LEU A 1 30 ? -0.651 6.808 -9.985 1.00 0.00 208 LEU A CA 19
ATOM 19958 C C . LEU A 1 30 ? 0.064 6.381 -11.250 1.00 0.00 208 LEU A C 19
ATOM 19959 O O . LEU A 1 30 ? -0.555 6.212 -12.303 1.00 0.00 208 LEU A O 19
ATOM 19975 N N . GLU A 1 31 ? 1.374 6.219 -11.143 1.00 0.00 209 GLU A N 19
ATOM 19976 C CA . GLU A 1 31 ? 2.189 5.829 -12.283 1.00 0.00 209 GLU A CA 19
ATOM 19977 C C . GLU A 1 31 ? 3.231 4.809 -11.854 1.00 0.00 209 GLU A C 19
ATOM 19978 O O . GLU A 1 31 ? 3.561 4.715 -10.672 1.00 0.00 209 GLU A O 19
ATOM 19990 N N . LYS A 1 32 ? 3.780 4.083 -12.813 1.00 0.00 210 LYS A N 19
ATOM 19991 C CA . LYS A 1 32 ? 4.821 3.117 -12.509 1.00 0.00 210 LYS A CA 19
ATOM 19992 C C . LYS A 1 32 ? 6.145 3.639 -13.031 1.00 0.00 210 LYS A C 19
ATOM 19993 O O . LYS A 1 32 ? 7.124 3.666 -12.301 1.00 0.00 210 LYS A O 19
ATOM 20012 N N . ASN A 1 33 ? 6.147 4.073 -14.294 1.00 0.00 211 ASN A N 19
ATOM 20013 C CA . ASN A 1 33 ? 7.344 4.619 -14.933 1.00 0.00 211 ASN A CA 19
ATOM 20014 C C . ASN A 1 33 ? 8.437 3.554 -14.964 1.00 0.00 211 ASN A C 19
ATOM 20015 O O . ASN A 1 33 ? 8.445 2.686 -15.842 1.00 0.00 211 ASN A O 19
ATOM 20026 N N . ASP A 1 34 ? 9.321 3.592 -13.979 1.00 0.00 212 ASP A N 19
ATOM 20027 C CA . ASP A 1 34 ? 10.377 2.606 -13.865 1.00 0.00 212 ASP A CA 19
ATOM 20028 C C . ASP A 1 34 ? 9.916 1.484 -12.958 1.00 0.00 212 ASP A C 19
ATOM 20029 O O . ASP A 1 34 ? 9.161 1.715 -12.018 1.00 0.00 212 ASP A O 19
ATOM 20038 N N . LEU A 1 35 ? 10.360 0.269 -13.232 1.00 0.00 213 LEU A N 19
ATOM 20039 C CA . LEU A 1 35 ? 9.964 -0.871 -12.419 1.00 0.00 213 LEU A CA 19
ATOM 20040 C C . LEU A 1 35 ? 10.532 -0.752 -11.007 1.00 0.00 213 LEU A C 19
ATOM 20041 O O . LEU A 1 35 ? 10.073 -1.426 -10.086 1.00 0.00 213 LEU A O 19
ATOM 20057 N N . HIS A 1 36 ? 11.527 0.113 -10.847 1.00 0.00 214 HIS A N 19
ATOM 20058 C CA . HIS A 1 36 ? 12.160 0.330 -9.551 1.00 0.00 214 HIS A CA 19
ATOM 20059 C C . HIS A 1 36 ? 11.623 1.601 -8.904 1.00 0.00 214 HIS A C 19
ATOM 20060 O O . HIS A 1 36 ? 11.406 1.656 -7.689 1.00 0.00 214 HIS A O 19
ATOM 20075 N N . TRP A 1 37 ? 11.424 2.620 -9.729 1.00 0.00 215 TRP A N 19
ATOM 20076 C CA . TRP A 1 37 ? 10.928 3.908 -9.270 1.00 0.00 215 TRP A CA 19
ATOM 20077 C C . TRP A 1 37 ? 9.475 4.126 -9.666 1.00 0.00 215 TRP A C 19
ATOM 20078 O O . TRP A 1 37 ? 9.197 4.677 -10.732 1.00 0.00 215 TRP A O 19
ATOM 20099 N N . TRP A 1 38 ? 8.562 3.718 -8.793 1.00 0.00 216 TRP A N 19
ATOM 20100 C CA . TRP A 1 38 ? 7.129 3.886 -9.036 1.00 0.00 216 TRP A CA 19
ATOM 20101 C C . TRP A 1 38 ? 6.678 5.282 -8.613 1.00 0.00 216 TRP A C 19
ATOM 20102 O O . TRP A 1 38 ? 7.498 6.129 -8.268 1.00 0.00 216 TRP A O 19
ATOM 20123 N N . ARG A 1 39 ? 5.369 5.515 -8.623 1.00 0.00 217 ARG A N 19
ATOM 20124 C CA . ARG A 1 39 ? 4.814 6.802 -8.219 1.00 0.00 217 ARG A CA 19
ATOM 20125 C C . ARG A 1 39 ? 3.483 6.585 -7.514 1.00 0.00 217 ARG A C 19
ATOM 20126 O O . ARG A 1 39 ? 2.537 6.080 -8.116 1.00 0.00 217 ARG A O 19
ATOM 20147 N N . ALA A 1 40 ? 3.411 6.964 -6.243 1.00 0.00 218 ALA A N 19
ATOM 20148 C CA . ALA A 1 40 ? 2.187 6.798 -5.464 1.00 0.00 218 ALA A CA 19
ATOM 20149 C C . ALA A 1 40 ? 1.832 8.090 -4.741 1.00 0.00 218 ALA A C 19
ATOM 20150 O O . ALA A 1 40 ? 2.676 8.970 -4.586 1.00 0.00 218 ALA A O 19
ATOM 20157 N N . ARG A 1 41 ? 0.568 8.211 -4.351 1.00 0.00 219 ARG A N 19
ATOM 20158 C CA . ARG A 1 41 ? 0.064 9.416 -3.691 1.00 0.00 219 ARG A CA 19
ATOM 20159 C C . ARG A 1 41 ? -0.486 9.109 -2.294 1.00 0.00 219 ARG A C 19
ATOM 20160 O O . ARG A 1 41 ? -1.051 8.038 -2.060 1.00 0.00 219 ARG A O 19
ATOM 20181 N N . ASP A 1 42 ? -0.315 10.065 -1.380 1.00 0.00 220 ASP A N 19
ATOM 20182 C CA . ASP A 1 42 ? -0.784 9.926 0.001 1.00 0.00 220 ASP A CA 19
ATOM 20183 C C . ASP A 1 42 ? -2.246 10.331 0.147 1.00 0.00 220 ASP A C 19
ATOM 20184 O O . ASP A 1 42 ? -3.156 9.540 -0.104 1.00 0.00 220 ASP A O 19
ATOM 20193 N N . LYS A 1 43 ? -2.447 11.562 0.606 1.00 0.00 221 LYS A N 19
ATOM 20194 C CA . LYS A 1 43 ? -3.782 12.098 0.857 1.00 0.00 221 LYS A CA 19
ATOM 20195 C C . LYS A 1 43 ? -4.423 12.793 -0.352 1.00 0.00 221 LYS A C 19
ATOM 20196 O O . LYS A 1 43 ? -5.091 12.149 -1.160 1.00 0.00 221 LYS A O 19
ATOM 20215 N N . TYR A 1 44 ? -4.282 14.116 -0.435 1.00 0.00 222 TYR A N 19
ATOM 20216 C CA . TYR A 1 44 ? -4.920 14.886 -1.504 1.00 0.00 222 TYR A CA 19
ATOM 20217 C C . TYR A 1 44 ? -3.942 15.347 -2.582 1.00 0.00 222 TYR A C 19
ATOM 20218 O O . TYR A 1 44 ? -4.238 16.290 -3.316 1.00 0.00 222 TYR A O 19
ATOM 20236 N N . GLY A 1 45 ? -2.786 14.708 -2.701 1.00 0.00 223 GLY A N 19
ATOM 20237 C CA . GLY A 1 45 ? -1.854 15.133 -3.730 1.00 0.00 223 GLY A CA 19
ATOM 20238 C C . GLY A 1 45 ? -0.399 14.898 -3.386 1.00 0.00 223 GLY A C 19
ATOM 20239 O O . GLY A 1 45 ? 0.477 15.226 -4.186 1.00 0.00 223 GLY A O 19
ATOM 20243 N N . SER A 1 46 ? -0.133 14.328 -2.215 1.00 0.00 224 SER A N 19
ATOM 20244 C CA . SER A 1 46 ? 1.240 14.043 -1.805 1.00 0.00 224 SER A CA 19
ATOM 20245 C C . SER A 1 46 ? 1.764 12.839 -2.578 1.00 0.00 224 SER A C 19
ATOM 20246 O O . SER A 1 46 ? 1.789 11.723 -2.066 1.00 0.00 224 SER A O 19
ATOM 20254 N N . GLU A 1 47 ? 2.146 13.073 -3.823 1.00 0.00 225 GLU A N 19
ATOM 20255 C CA . GLU A 1 47 ? 2.632 12.017 -4.698 1.00 0.00 225 GLU A CA 19
ATOM 20256 C C . GLU A 1 47 ? 4.117 12.182 -4.993 1.00 0.00 225 GLU A C 19
ATOM 20257 O O . GLU A 1 47 ? 4.680 13.264 -4.815 1.00 0.00 225 GLU A O 19
ATOM 20269 N N . GLY A 1 48 ? 4.739 11.104 -5.452 1.00 0.00 226 GLY A N 19
ATOM 20270 C CA . GLY A 1 48 ? 6.150 11.141 -5.772 1.00 0.00 226 GLY A CA 19
ATOM 20271 C C . GLY A 1 48 ? 6.698 9.770 -6.095 1.00 0.00 226 GLY A C 19
ATOM 20272 O O . GLY A 1 48 ? 5.987 8.765 -5.981 1.00 0.00 226 GLY A O 19
ATOM 20276 N N . TYR A 1 49 ? 7.962 9.726 -6.502 1.00 0.00 227 TYR A N 19
ATOM 20277 C CA . TYR A 1 49 ? 8.609 8.465 -6.837 1.00 0.00 227 TYR A CA 19
ATOM 20278 C C . TYR A 1 49 ? 8.836 7.627 -5.588 1.00 0.00 227 TYR A C 19
ATOM 20279 O O . TYR A 1 49 ? 9.213 8.148 -4.536 1.00 0.00 227 TYR A O 19
ATOM 20297 N N . ILE A 1 50 ? 8.597 6.330 -5.702 1.00 0.00 228 ILE A N 19
ATOM 20298 C CA . ILE A 1 50 ? 8.763 5.426 -4.578 1.00 0.00 228 ILE A CA 19
ATOM 20299 C C . ILE A 1 50 ? 9.479 4.154 -4.995 1.00 0.00 228 ILE A C 19
ATOM 20300 O O . ILE A 1 50 ? 9.076 3.498 -5.955 1.00 0.00 228 ILE A O 19
ATOM 20316 N N . PRO A 1 51 ? 10.516 3.750 -4.255 1.00 0.00 229 PRO A N 19
ATOM 20317 C CA . PRO A 1 51 ? 11.208 2.518 -4.547 1.00 0.00 229 PRO A CA 19
ATOM 20318 C C . PRO A 1 51 ? 10.361 1.341 -4.096 1.00 0.00 229 PRO A C 19
ATOM 20319 O O . PRO A 1 51 ? 10.283 1.052 -2.901 1.00 0.00 229 PRO A O 19
ATOM 20330 N N . SER A 1 52 ? 9.711 0.683 -5.050 1.00 0.00 230 SER A N 19
ATOM 20331 C CA . SER A 1 52 ? 8.847 -0.466 -4.764 1.00 0.00 230 SER A CA 19
ATOM 20332 C C . SER A 1 52 ? 9.555 -1.536 -3.924 1.00 0.00 230 SER A C 19
ATOM 20333 O O . SER A 1 52 ? 8.905 -2.411 -3.365 1.00 0.00 230 SER A O 19
ATOM 20341 N N . ASN A 1 53 ? 10.878 -1.443 -3.797 1.00 0.00 231 ASN A N 19
ATOM 20342 C CA . ASN A 1 53 ? 11.628 -2.388 -2.973 1.00 0.00 231 ASN A CA 19
ATOM 20343 C C . ASN A 1 53 ? 11.281 -2.192 -1.500 1.00 0.00 231 ASN A C 19
ATOM 20344 O O . ASN A 1 53 ? 11.619 -3.014 -0.648 1.00 0.00 231 ASN A O 19
ATOM 20355 N N . TYR A 1 54 ? 10.596 -1.092 -1.211 1.00 0.00 232 TYR A N 19
ATOM 20356 C CA . TYR A 1 54 ? 10.186 -0.766 0.145 1.00 0.00 232 TYR A CA 19
ATOM 20357 C C . TYR A 1 54 ? 8.675 -0.892 0.309 1.00 0.00 232 TYR A C 19
ATOM 20358 O O . TYR A 1 54 ? 8.152 -0.664 1.392 1.00 0.00 232 TYR A O 19
ATOM 20376 N N . VAL A 1 55 ? 7.969 -1.237 -0.763 1.00 0.00 233 VAL A N 19
ATOM 20377 C CA . VAL A 1 55 ? 6.516 -1.367 -0.694 1.00 0.00 233 VAL A CA 19
ATOM 20378 C C . VAL A 1 55 ? 6.027 -2.658 -1.344 1.00 0.00 233 VAL A C 19
ATOM 20379 O O . VAL A 1 55 ? 6.803 -3.428 -1.902 1.00 0.00 233 VAL A O 19
ATOM 20392 N N . THR A 1 56 ? 4.726 -2.870 -1.261 1.00 0.00 234 THR A N 19
ATOM 20393 C CA . THR A 1 56 ? 4.079 -4.039 -1.827 1.00 0.00 234 THR A CA 19
ATOM 20394 C C . THR A 1 56 ? 2.604 -3.752 -2.007 1.00 0.00 234 THR A C 19
ATOM 20395 O O . THR A 1 56 ? 1.897 -3.434 -1.049 1.00 0.00 234 THR A O 19
ATOM 20406 N N . GLY A 1 57 ? 2.132 -3.868 -3.239 1.00 0.00 235 GLY A N 19
ATOM 20407 C CA . GLY A 1 57 ? 0.733 -3.637 -3.491 1.00 0.00 235 GLY A CA 19
ATOM 20408 C C . GLY A 1 57 ? -0.088 -4.713 -2.829 1.00 0.00 235 GLY A C 19
ATOM 20409 O O . GLY A 1 57 ? 0.464 -5.594 -2.167 1.00 0.00 235 GLY A O 19
ATOM 20413 N N . LYS A 1 58 ? -1.391 -4.672 -2.992 1.00 0.00 236 LYS A N 19
ATOM 20414 C CA . LYS A 1 58 ? -2.227 -5.686 -2.387 1.00 0.00 236 LYS A CA 19
ATOM 20415 C C . LYS A 1 58 ? -2.170 -6.973 -3.210 1.00 0.00 236 LYS A C 19
ATOM 20416 O O . LYS A 1 58 ? -3.179 -7.432 -3.743 1.00 0.00 236 LYS A O 19
ATOM 20435 N N . LYS A 1 59 ? -0.956 -7.530 -3.317 1.00 0.00 237 LYS A N 19
ATOM 20436 C CA . LYS A 1 59 ? -0.704 -8.758 -4.071 1.00 0.00 237 LYS A CA 19
ATOM 20437 C C . LYS A 1 59 ? -1.640 -9.884 -3.633 1.00 0.00 237 LYS A C 19
ATOM 20438 O O . LYS A 1 59 ? -2.568 -10.230 -4.360 1.00 0.00 237 LYS A O 19
ATOM 20457 N N . SER A 1 60 ? -1.395 -10.427 -2.439 1.00 0.00 238 SER A N 19
ATOM 20458 C CA . SER A 1 60 ? -2.213 -11.501 -1.864 1.00 0.00 238 SER A CA 19
ATOM 20459 C C . SER A 1 60 ? -2.153 -12.802 -2.683 1.00 0.00 238 SER A C 19
ATOM 20460 O O . SER A 1 60 ? -1.516 -13.770 -2.271 1.00 0.00 238 SER A O 19
ATOM 20468 N N . ASN A 1 61 ? -2.853 -12.819 -3.816 1.00 0.00 239 ASN A N 19
ATOM 20469 C CA . ASN A 1 61 ? -2.925 -13.997 -4.685 1.00 0.00 239 ASN A CA 19
ATOM 20470 C C . ASN A 1 61 ? -1.551 -14.460 -5.150 1.00 0.00 239 ASN A C 19
ATOM 20471 O O . ASN A 1 61 ? -0.812 -13.714 -5.799 1.00 0.00 239 ASN A O 19
ATOM 20482 N N . ASN A 1 62 ? -1.226 -15.704 -4.821 1.00 0.00 240 ASN A N 19
ATOM 20483 C CA . ASN A 1 62 ? 0.048 -16.296 -5.212 1.00 0.00 240 ASN A CA 19
ATOM 20484 C C . ASN A 1 62 ? -0.080 -17.812 -5.284 1.00 0.00 240 ASN A C 19
ATOM 20485 O O . ASN A 1 62 ? 0.478 -18.448 -6.181 1.00 0.00 240 ASN A O 19
ATOM 20496 N N . LEU A 1 63 ? -0.825 -18.375 -4.330 1.00 0.00 241 LEU A N 19
ATOM 20497 C CA . LEU A 1 63 ? -1.053 -19.820 -4.248 1.00 0.00 241 LEU A CA 19
ATOM 20498 C C . LEU A 1 63 ? 0.253 -20.571 -3.993 1.00 0.00 241 LEU A C 19
ATOM 20499 O O . LEU A 1 63 ? 1.158 -20.053 -3.335 1.00 0.00 241 LEU A O 19
ATOM 20515 N N . ASP A 1 64 ? 0.349 -21.797 -4.491 1.00 0.00 242 ASP A N 19
ATOM 20516 C CA . ASP A 1 64 ? 1.548 -22.599 -4.292 1.00 0.00 242 ASP A CA 19
ATOM 20517 C C . ASP A 1 64 ? 2.040 -23.174 -5.612 1.00 0.00 242 ASP A C 19
ATOM 20518 O O . ASP A 1 64 ? 1.385 -24.036 -6.196 1.00 0.00 242 ASP A O 19
ATOM 20527 N N . GLN A 1 65 ? 3.195 -22.696 -6.064 1.00 0.00 243 GLN A N 19
ATOM 20528 C CA . GLN A 1 65 ? 3.811 -23.154 -7.311 1.00 0.00 243 GLN A CA 19
ATOM 20529 C C . GLN A 1 65 ? 2.877 -22.966 -8.507 1.00 0.00 243 GLN A C 19
ATOM 20530 O O . GLN A 1 65 ? 2.540 -23.919 -9.214 1.00 0.00 243 GLN A O 19
ATOM 20544 N N . TYR A 1 66 ? 2.482 -21.725 -8.739 1.00 0.00 244 TYR A N 19
ATOM 20545 C CA . TYR A 1 66 ? 1.614 -21.390 -9.857 1.00 0.00 244 TYR A CA 19
ATOM 20546 C C . TYR A 1 66 ? 2.133 -20.145 -10.563 1.00 0.00 244 TYR A C 19
ATOM 20547 O O . TYR A 1 66 ? 2.665 -19.237 -9.919 1.00 0.00 244 TYR A O 19
ATOM 20565 N N . ASP A 1 67 ? 1.986 -20.109 -11.883 1.00 0.00 245 ASP A N 19
ATOM 20566 C CA . ASP A 1 67 ? 2.450 -18.973 -12.675 1.00 0.00 245 ASP A CA 19
ATOM 20567 C C . ASP A 1 67 ? 1.327 -17.967 -12.881 1.00 0.00 245 ASP A C 19
ATOM 20568 O O . ASP A 1 67 ? 0.571 -17.723 -11.924 1.00 0.00 245 ASP A O 19
ATOM 20578 N N . GLY A 1 1 ? -3.631 6.188 -10.125 1.00 0.00 179 GLY A N 20
ATOM 20579 C CA . GLY A 1 1 ? -4.937 5.664 -10.602 1.00 0.00 179 GLY A CA 20
ATOM 20580 C C . GLY A 1 1 ? -5.793 5.131 -9.470 1.00 0.00 179 GLY A C 20
ATOM 20581 O O . GLY A 1 1 ? -6.039 5.833 -8.488 1.00 0.00 179 GLY A O 20
ATOM 20587 N N . SER A 1 2 ? -6.242 3.889 -9.596 1.00 0.00 180 SER A N 20
ATOM 20588 C CA . SER A 1 2 ? -7.067 3.265 -8.567 1.00 0.00 180 SER A CA 20
ATOM 20589 C C . SER A 1 2 ? -6.293 2.174 -7.840 1.00 0.00 180 SER A C 20
ATOM 20590 O O . SER A 1 2 ? -6.783 1.590 -6.870 1.00 0.00 180 SER A O 20
ATOM 20598 N N . GLU A 1 3 ? -5.088 1.897 -8.323 1.00 0.00 181 GLU A N 20
ATOM 20599 C CA . GLU A 1 3 ? -4.235 0.880 -7.730 1.00 0.00 181 GLU A CA 20
ATOM 20600 C C . GLU A 1 3 ? -3.628 1.405 -6.434 1.00 0.00 181 GLU A C 20
ATOM 20601 O O . GLU A 1 3 ? -3.111 2.522 -6.390 1.00 0.00 181 GLU A O 20
ATOM 20613 N N . ILE A 1 4 ? -3.695 0.608 -5.379 1.00 0.00 182 ILE A N 20
ATOM 20614 C CA . ILE A 1 4 ? -3.150 1.006 -4.091 1.00 0.00 182 ILE A CA 20
ATOM 20615 C C . ILE A 1 4 ? -1.972 0.126 -3.689 1.00 0.00 182 ILE A C 20
ATOM 20616 O O . ILE A 1 4 ? -1.993 -1.092 -3.881 1.00 0.00 182 ILE A O 20
ATOM 20632 N N . VAL A 1 5 ? -0.943 0.752 -3.138 1.00 0.00 183 VAL A N 20
ATOM 20633 C CA . VAL A 1 5 ? 0.249 0.038 -2.716 1.00 0.00 183 VAL A CA 20
ATOM 20634 C C . VAL A 1 5 ? 0.499 0.237 -1.222 1.00 0.00 183 VAL A C 20
ATOM 20635 O O . VAL A 1 5 ? 0.299 1.329 -0.698 1.00 0.00 183 VAL A O 20
ATOM 20648 N N . VAL A 1 6 ? 0.944 -0.805 -0.535 1.00 0.00 184 VAL A N 20
ATOM 20649 C CA . VAL A 1 6 ? 1.216 -0.692 0.890 1.00 0.00 184 VAL A CA 20
ATOM 20650 C C . VAL A 1 6 ? 2.728 -0.735 1.156 1.00 0.00 184 VAL A C 20
ATOM 20651 O O . VAL A 1 6 ? 3.444 -1.628 0.682 1.00 0.00 184 VAL A O 20
ATOM 20664 N N . ALA A 1 7 ? 3.217 0.257 1.892 1.00 0.00 185 ALA A N 20
ATOM 20665 C CA . ALA A 1 7 ? 4.641 0.356 2.210 1.00 0.00 185 ALA A CA 20
ATOM 20666 C C . ALA A 1 7 ? 5.024 -0.657 3.281 1.00 0.00 185 ALA A C 20
ATOM 20667 O O . ALA A 1 7 ? 4.306 -0.831 4.265 1.00 0.00 185 ALA A O 20
ATOM 20674 N N . MET A 1 8 ? 6.158 -1.316 3.091 1.00 0.00 186 MET A N 20
ATOM 20675 C CA . MET A 1 8 ? 6.632 -2.308 4.049 1.00 0.00 186 MET A CA 20
ATOM 20676 C C . MET A 1 8 ? 7.752 -1.745 4.908 1.00 0.00 186 MET A C 20
ATOM 20677 O O . MET A 1 8 ? 7.732 -1.872 6.131 1.00 0.00 186 MET A O 20
ATOM 20691 N N . TYR A 1 9 ? 8.731 -1.128 4.267 1.00 0.00 187 TYR A N 20
ATOM 20692 C CA . TYR A 1 9 ? 9.862 -0.553 4.985 1.00 0.00 187 TYR A CA 20
ATOM 20693 C C . TYR A 1 9 ? 9.717 0.959 5.099 1.00 0.00 187 TYR A C 20
ATOM 20694 O O . TYR A 1 9 ? 8.796 1.550 4.534 1.00 0.00 187 TYR A O 20
ATOM 20712 N N . ASP A 1 10 ? 10.632 1.583 5.831 1.00 0.00 188 ASP A N 20
ATOM 20713 C CA . ASP A 1 10 ? 10.606 3.028 6.019 1.00 0.00 188 ASP A CA 20
ATOM 20714 C C . ASP A 1 10 ? 11.524 3.725 5.024 1.00 0.00 188 ASP A C 20
ATOM 20715 O O . ASP A 1 10 ? 12.644 3.274 4.778 1.00 0.00 188 ASP A O 20
ATOM 20724 N N . PHE A 1 11 ? 11.056 4.834 4.475 1.00 0.00 189 PHE A N 20
ATOM 20725 C CA . PHE A 1 11 ? 11.847 5.608 3.530 1.00 0.00 189 PHE A CA 20
ATOM 20726 C C . PHE A 1 11 ? 11.537 7.085 3.706 1.00 0.00 189 PHE A C 20
ATOM 20727 O O . PHE A 1 11 ? 10.391 7.449 3.962 1.00 0.00 189 PHE A O 20
ATOM 20744 N N . GLN A 1 12 ? 12.553 7.930 3.587 1.00 0.00 190 GLN A N 20
ATOM 20745 C CA . GLN A 1 12 ? 12.363 9.367 3.752 1.00 0.00 190 GLN A CA 20
ATOM 20746 C C . GLN A 1 12 ? 12.174 10.061 2.410 1.00 0.00 190 GLN A C 20
ATOM 20747 O O . GLN A 1 12 ? 12.664 9.597 1.382 1.00 0.00 190 GLN A O 20
ATOM 20761 N N . ALA A 1 13 ? 11.481 11.187 2.437 1.00 0.00 191 ALA A N 20
ATOM 20762 C CA . ALA A 1 13 ? 11.243 11.970 1.238 1.00 0.00 191 ALA A CA 20
ATOM 20763 C C . ALA A 1 13 ? 12.193 13.148 1.197 1.00 0.00 191 ALA A C 20
ATOM 20764 O O . ALA A 1 13 ? 12.714 13.565 2.230 1.00 0.00 191 ALA A O 20
ATOM 20771 N N . THR A 1 14 ? 12.401 13.701 0.021 1.00 0.00 192 THR A N 20
ATOM 20772 C CA . THR A 1 14 ? 13.274 14.850 -0.118 1.00 0.00 192 THR A CA 20
ATOM 20773 C C . THR A 1 14 ? 12.500 16.132 0.162 1.00 0.00 192 THR A C 20
ATOM 20774 O O . THR A 1 14 ? 12.879 16.927 1.026 1.00 0.00 192 THR A O 20
ATOM 20785 N N . GLU A 1 15 ? 11.400 16.313 -0.561 1.00 0.00 193 GLU A N 20
ATOM 20786 C CA . GLU A 1 15 ? 10.548 17.487 -0.400 1.00 0.00 193 GLU A CA 20
ATOM 20787 C C . GLU A 1 15 ? 9.218 17.289 -1.115 1.00 0.00 193 GLU A C 20
ATOM 20788 O O . GLU A 1 15 ? 8.162 17.675 -0.607 1.00 0.00 193 GLU A O 20
ATOM 20800 N N . ALA A 1 16 ? 9.282 16.681 -2.297 1.00 0.00 194 ALA A N 20
ATOM 20801 C CA . ALA A 1 16 ? 8.093 16.424 -3.104 1.00 0.00 194 ALA A CA 20
ATOM 20802 C C . ALA A 1 16 ? 8.360 15.351 -4.155 1.00 0.00 194 ALA A C 20
ATOM 20803 O O . ALA A 1 16 ? 7.453 14.603 -4.521 1.00 0.00 194 ALA A O 20
ATOM 20810 N N . HIS A 1 17 ? 9.604 15.290 -4.643 1.00 0.00 195 HIS A N 20
ATOM 20811 C CA . HIS A 1 17 ? 9.990 14.305 -5.657 1.00 0.00 195 HIS A CA 20
ATOM 20812 C C . HIS A 1 17 ? 9.814 12.892 -5.118 1.00 0.00 195 HIS A C 20
ATOM 20813 O O . HIS A 1 17 ? 9.277 12.018 -5.798 1.00 0.00 195 HIS A O 20
ATOM 20828 N N . ASP A 1 18 ? 10.281 12.685 -3.893 1.00 0.00 196 ASP A N 20
ATOM 20829 C CA . ASP A 1 18 ? 10.188 11.385 -3.245 1.00 0.00 196 ASP A CA 20
ATOM 20830 C C . ASP A 1 18 ? 9.057 11.393 -2.230 1.00 0.00 196 ASP A C 20
ATOM 20831 O O . ASP A 1 18 ? 8.626 12.456 -1.778 1.00 0.00 196 ASP A O 20
ATOM 20840 N N . LEU A 1 19 ? 8.599 10.209 -1.852 1.00 0.00 197 LEU A N 20
ATOM 20841 C CA . LEU A 1 19 ? 7.538 10.082 -0.864 1.00 0.00 197 LEU A CA 20
ATOM 20842 C C . LEU A 1 19 ? 8.020 9.262 0.322 1.00 0.00 197 LEU A C 20
ATOM 20843 O O . LEU A 1 19 ? 8.775 8.305 0.159 1.00 0.00 197 LEU A O 20
ATOM 20859 N N . ARG A 1 20 ? 7.568 9.627 1.513 1.00 0.00 198 ARG A N 20
ATOM 20860 C CA . ARG A 1 20 ? 7.939 8.897 2.707 1.00 0.00 198 ARG A CA 20
ATOM 20861 C C . ARG A 1 20 ? 7.156 7.603 2.793 1.00 0.00 198 ARG A C 20
ATOM 20862 O O . ARG A 1 20 ? 5.931 7.595 2.649 1.00 0.00 198 ARG A O 20
ATOM 20883 N N . LEU A 1 21 ? 7.853 6.515 3.034 1.00 0.00 199 LEU A N 20
ATOM 20884 C CA . LEU A 1 21 ? 7.204 5.231 3.155 1.00 0.00 199 LEU A CA 20
ATOM 20885 C C . LEU A 1 21 ? 7.014 4.884 4.611 1.00 0.00 199 LEU A C 20
ATOM 20886 O O . LEU A 1 21 ? 7.980 4.792 5.376 1.00 0.00 199 LEU A O 20
ATOM 20902 N N . GLU A 1 22 ? 5.757 4.716 4.984 1.00 0.00 200 GLU A N 20
ATOM 20903 C CA . GLU A 1 22 ? 5.389 4.393 6.344 1.00 0.00 200 GLU A CA 20
ATOM 20904 C C . GLU A 1 22 ? 5.101 2.912 6.448 1.00 0.00 200 GLU A C 20
ATOM 20905 O O . GLU A 1 22 ? 4.319 2.374 5.665 1.00 0.00 200 GLU A O 20
ATOM 20917 N N . ARG A 1 23 ? 5.743 2.257 7.403 1.00 0.00 201 ARG A N 20
ATOM 20918 C CA . ARG A 1 23 ? 5.569 0.824 7.604 1.00 0.00 201 ARG A CA 20
ATOM 20919 C C . ARG A 1 23 ? 4.111 0.486 7.920 1.00 0.00 201 ARG A C 20
ATOM 20920 O O . ARG A 1 23 ? 3.662 0.626 9.059 1.00 0.00 201 ARG A O 20
ATOM 20941 N N . GLY A 1 24 ? 3.377 0.045 6.898 1.00 0.00 202 GLY A N 20
ATOM 20942 C CA . GLY A 1 24 ? 1.980 -0.306 7.074 1.00 0.00 202 GLY A CA 20
ATOM 20943 C C . GLY A 1 24 ? 1.022 0.703 6.465 1.00 0.00 202 GLY A C 20
ATOM 20944 O O . GLY A 1 24 ? -0.194 0.537 6.561 1.00 0.00 202 GLY A O 20
ATOM 20948 N N . GLN A 1 25 ? 1.550 1.753 5.838 1.00 0.00 203 GLN A N 20
ATOM 20949 C CA . GLN A 1 25 ? 0.700 2.776 5.228 1.00 0.00 203 GLN A CA 20
ATOM 20950 C C . GLN A 1 25 ? 0.392 2.423 3.779 1.00 0.00 203 GLN A C 20
ATOM 20951 O O . GLN A 1 25 ? 1.250 1.901 3.065 1.00 0.00 203 GLN A O 20
ATOM 20965 N N . GLU A 1 26 ? -0.824 2.728 3.348 1.00 0.00 204 GLU A N 20
ATOM 20966 C CA . GLU A 1 26 ? -1.237 2.457 1.982 1.00 0.00 204 GLU A CA 20
ATOM 20967 C C . GLU A 1 26 ? -1.314 3.750 1.173 1.00 0.00 204 GLU A C 20
ATOM 20968 O O . GLU A 1 26 ? -1.811 4.768 1.651 1.00 0.00 204 GLU A O 20
ATOM 20980 N N . TYR A 1 27 ? -0.804 3.698 -0.048 1.00 0.00 205 TYR A N 20
ATOM 20981 C CA . TYR A 1 27 ? -0.791 4.851 -0.940 1.00 0.00 205 TYR A CA 20
ATOM 20982 C C . TYR A 1 27 ? -1.428 4.490 -2.273 1.00 0.00 205 TYR A C 20
ATOM 20983 O O . TYR A 1 27 ? -1.582 3.315 -2.596 1.00 0.00 205 TYR A O 20
ATOM 21001 N N . ILE A 1 28 ? -1.780 5.498 -3.055 1.00 0.00 206 ILE A N 20
ATOM 21002 C CA . ILE A 1 28 ? -2.380 5.267 -4.362 1.00 0.00 206 ILE A CA 20
ATOM 21003 C C . ILE A 1 28 ? -1.369 5.609 -5.449 1.00 0.00 206 ILE A C 20
ATOM 21004 O O . ILE A 1 28 ? -1.105 6.782 -5.721 1.00 0.00 206 ILE A O 20
ATOM 21020 N N . ILE A 1 29 ? -0.786 4.580 -6.047 1.00 0.00 207 ILE A N 20
ATOM 21021 C CA . ILE A 1 29 ? 0.219 4.761 -7.083 1.00 0.00 207 ILE A CA 20
ATOM 21022 C C . ILE A 1 29 ? -0.344 5.442 -8.336 1.00 0.00 207 ILE A C 20
ATOM 21023 O O . ILE A 1 29 ? -1.381 5.046 -8.871 1.00 0.00 207 ILE A O 20
ATOM 21039 N N . LEU A 1 30 ? 0.361 6.477 -8.786 1.00 0.00 208 LEU A N 20
ATOM 21040 C CA . LEU A 1 30 ? -0.022 7.243 -9.965 1.00 0.00 208 LEU A CA 20
ATOM 21041 C C . LEU A 1 30 ? 0.855 6.890 -11.156 1.00 0.00 208 LEU A C 20
ATOM 21042 O O . LEU A 1 30 ? 0.380 6.831 -12.289 1.00 0.00 208 LEU A O 20
ATOM 21058 N N . GLU A 1 31 ? 2.141 6.678 -10.901 1.00 0.00 209 GLU A N 20
ATOM 21059 C CA . GLU A 1 31 ? 3.077 6.358 -11.969 1.00 0.00 209 GLU A CA 20
ATOM 21060 C C . GLU A 1 31 ? 3.898 5.117 -11.671 1.00 0.00 209 GLU A C 20
ATOM 21061 O O . GLU A 1 31 ? 4.158 4.784 -10.518 1.00 0.00 209 GLU A O 20
ATOM 21073 N N . LYS A 1 32 ? 4.346 4.476 -12.737 1.00 0.00 210 LYS A N 20
ATOM 21074 C CA . LYS A 1 32 ? 5.194 3.303 -12.641 1.00 0.00 210 LYS A CA 20
ATO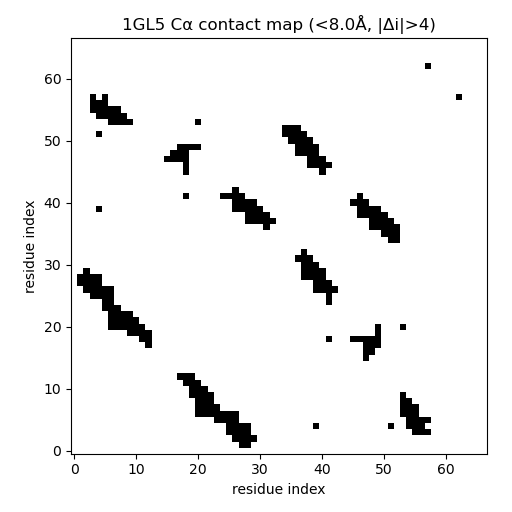M 21075 C C . LYS A 1 32 ? 6.226 3.382 -13.750 1.00 0.00 210 LYS A C 20
ATOM 21076 O O . LYS A 1 32 ? 6.068 2.770 -14.805 1.00 0.00 210 LYS A O 20
ATOM 21095 N N . ASN A 1 33 ? 7.274 4.164 -13.507 1.00 0.00 211 ASN A N 20
ATOM 21096 C CA . ASN A 1 33 ? 8.342 4.346 -14.486 1.00 0.00 211 ASN A CA 20
ATOM 21097 C C . ASN A 1 33 ? 8.975 3.005 -14.799 1.00 0.00 211 ASN A C 20
ATOM 21098 O O . ASN A 1 33 ? 9.276 2.692 -15.952 1.00 0.00 211 ASN A O 20
ATOM 21109 N N . ASP A 1 34 ? 9.137 2.213 -13.752 1.00 0.00 212 ASP A N 20
ATOM 21110 C CA . ASP A 1 34 ? 9.692 0.879 -13.852 1.00 0.00 212 ASP A CA 20
ATOM 21111 C C . ASP A 1 34 ? 9.097 0.052 -12.729 1.00 0.00 212 ASP A C 20
ATOM 21112 O O . ASP A 1 34 ? 8.364 0.585 -11.898 1.00 0.00 212 ASP A O 20
ATOM 21121 N N . LEU A 1 35 ? 9.408 -1.230 -12.677 1.00 0.00 213 LEU A N 20
ATOM 21122 C CA . LEU A 1 35 ? 8.877 -2.066 -11.611 1.00 0.00 213 LEU A CA 20
ATOM 21123 C C . LEU A 1 35 ? 9.655 -1.822 -10.323 1.00 0.00 213 LEU A C 20
ATOM 21124 O O . LEU A 1 35 ? 9.263 -2.275 -9.250 1.00 0.00 213 LEU A O 20
ATOM 21140 N N . HIS A 1 36 ? 10.761 -1.100 -10.448 1.00 0.00 214 HIS A N 20
ATOM 21141 C CA . HIS A 1 36 ? 11.610 -0.778 -9.311 1.00 0.00 214 HIS A CA 20
ATOM 21142 C C . HIS A 1 36 ? 11.231 0.577 -8.723 1.00 0.00 214 HIS A C 20
ATOM 21143 O O . HIS A 1 36 ? 11.115 0.727 -7.507 1.00 0.00 214 HIS A O 20
ATOM 21158 N N . TRP A 1 37 ? 11.050 1.563 -9.595 1.00 0.00 215 TRP A N 20
ATOM 21159 C CA . TRP A 1 37 ? 10.700 2.911 -9.164 1.00 0.00 215 TRP A CA 20
ATOM 21160 C C . TRP A 1 37 ? 9.261 3.274 -9.516 1.00 0.00 215 TRP A C 20
ATOM 21161 O O . TRP A 1 37 ? 8.927 3.466 -10.688 1.00 0.00 215 TRP A O 20
ATOM 21182 N N . TRP A 1 38 ? 8.424 3.401 -8.497 1.00 0.00 216 TRP A N 20
ATOM 21183 C CA . TRP A 1 38 ? 7.031 3.782 -8.695 1.00 0.00 216 TRP A CA 20
ATOM 21184 C C . TRP A 1 38 ? 6.817 5.212 -8.219 1.00 0.00 216 TRP A C 20
ATOM 21185 O O . TRP A 1 38 ? 7.767 5.920 -7.893 1.00 0.00 216 TRP A O 20
ATOM 21206 N N . ARG A 1 39 ? 5.559 5.606 -8.144 1.00 0.00 217 ARG A N 20
ATOM 21207 C CA . ARG A 1 39 ? 5.172 6.924 -7.662 1.00 0.00 217 ARG A CA 20
ATOM 21208 C C . ARG A 1 39 ? 3.762 6.832 -7.103 1.00 0.00 217 ARG A C 20
ATOM 21209 O O . ARG A 1 39 ? 2.840 6.476 -7.828 1.00 0.00 217 ARG A O 20
ATOM 21230 N N . ALA A 1 40 ? 3.592 7.121 -5.820 1.00 0.00 218 ALA A N 20
ATOM 21231 C CA . ALA A 1 40 ? 2.269 7.034 -5.206 1.00 0.00 218 ALA A CA 20
ATOM 21232 C C . ALA A 1 40 ? 1.908 8.297 -4.438 1.00 0.00 218 ALA A C 20
ATOM 21233 O O . ALA A 1 40 ? 2.776 9.092 -4.090 1.00 0.00 218 ALA A O 20
ATOM 21240 N N . ARG A 1 41 ? 0.610 8.478 -4.206 1.00 0.00 219 ARG A N 20
ATOM 21241 C CA . ARG A 1 41 ? 0.088 9.647 -3.500 1.00 0.00 219 ARG A CA 20
ATOM 21242 C C . ARG A 1 41 ? -0.482 9.229 -2.148 1.00 0.00 219 ARG A C 20
ATOM 21243 O O . ARG A 1 41 ? -1.031 8.137 -2.009 1.00 0.00 219 ARG A O 20
ATOM 21264 N N . ASP A 1 42 ? -0.349 10.103 -1.157 1.00 0.00 220 ASP A N 20
ATOM 21265 C CA . ASP A 1 42 ? -0.853 9.830 0.185 1.00 0.00 220 ASP A CA 20
ATOM 21266 C C . ASP A 1 42 ? -1.884 10.876 0.604 1.00 0.00 220 ASP A C 20
ATOM 21267 O O . ASP A 1 42 ? -3.086 10.608 0.638 1.00 0.00 220 ASP A O 20
ATOM 21276 N N . LYS A 1 43 ? -1.397 12.062 0.942 1.00 0.00 221 LYS A N 20
ATOM 21277 C CA . LYS A 1 43 ? -2.251 13.158 1.387 1.00 0.00 221 LYS A CA 20
ATOM 21278 C C . LYS A 1 43 ? -2.771 13.992 0.216 1.00 0.00 221 LYS A C 20
ATOM 21279 O O . LYS A 1 43 ? -3.419 13.473 -0.689 1.00 0.00 221 LYS A O 20
ATOM 21298 N N . TYR A 1 44 ? -2.483 15.286 0.242 1.00 0.00 222 TYR A N 20
ATOM 21299 C CA . TYR A 1 44 ? -2.908 16.191 -0.813 1.00 0.00 222 TYR A CA 20
ATOM 21300 C C . TYR A 1 44 ? -1.685 16.811 -1.472 1.00 0.00 222 TYR A C 20
ATOM 21301 O O . TYR A 1 44 ? -1.393 17.997 -1.302 1.00 0.00 222 TYR A O 20
ATOM 21319 N N . GLY A 1 45 ? -0.954 15.990 -2.211 1.00 0.00 223 GLY A N 20
ATOM 21320 C CA . GLY A 1 45 ? 0.247 16.460 -2.867 1.00 0.00 223 GLY A CA 20
ATOM 21321 C C . GLY A 1 45 ? 1.450 15.621 -2.496 1.00 0.00 223 GLY A C 20
ATOM 21322 O O . GLY A 1 45 ? 2.547 15.831 -3.011 1.00 0.00 223 GLY A O 20
ATOM 21326 N N . SER A 1 46 ? 1.243 14.664 -1.595 1.00 0.00 224 SER A N 20
ATOM 21327 C CA . SER A 1 46 ? 2.310 13.774 -1.161 1.00 0.00 224 SER A CA 20
ATOM 21328 C C . SER A 1 46 ? 2.440 12.636 -2.157 1.00 0.00 224 SER A C 20
ATOM 21329 O O . SER A 1 46 ? 2.174 11.478 -1.839 1.00 0.00 224 SER A O 20
ATOM 21337 N N . GLU A 1 47 ? 2.831 12.982 -3.366 1.00 0.00 225 GLU A N 20
ATOM 21338 C CA . GLU A 1 47 ? 2.986 12.014 -4.432 1.00 0.00 225 GLU A CA 20
ATOM 21339 C C . GLU A 1 47 ? 4.395 12.077 -4.997 1.00 0.00 225 GLU A C 20
ATOM 21340 O O . GLU A 1 47 ? 4.829 13.121 -5.486 1.00 0.00 225 GLU A O 20
ATOM 21352 N N . GLY A 1 48 ? 5.109 10.966 -4.921 1.00 0.00 226 GLY A N 20
ATOM 21353 C CA . GLY A 1 48 ? 6.469 10.937 -5.416 1.00 0.00 226 GLY A CA 20
ATOM 21354 C C . GLY A 1 48 ? 7.012 9.541 -5.622 1.00 0.00 226 GLY A C 20
ATOM 21355 O O . GLY A 1 48 ? 6.312 8.551 -5.387 1.00 0.00 226 GLY A O 20
ATOM 21359 N N . TYR A 1 49 ? 8.258 9.481 -6.080 1.00 0.00 227 TYR A N 20
ATOM 21360 C CA . TYR A 1 49 ? 8.947 8.223 -6.357 1.00 0.00 227 TYR A CA 20
ATOM 21361 C C . TYR A 1 49 ? 9.045 7.340 -5.124 1.00 0.00 227 TYR A C 20
ATOM 21362 O O . TYR A 1 49 ? 9.340 7.807 -4.026 1.00 0.00 227 TYR A O 20
ATOM 21380 N N . ILE A 1 50 ? 8.790 6.055 -5.329 1.00 0.00 228 ILE A N 20
ATOM 21381 C CA . ILE A 1 50 ? 8.834 5.073 -4.260 1.00 0.00 228 ILE A CA 20
ATOM 21382 C C . ILE A 1 50 ? 9.560 3.818 -4.708 1.00 0.00 228 ILE A C 20
ATOM 21383 O O . ILE A 1 50 ? 9.201 3.219 -5.724 1.00 0.00 228 ILE A O 20
ATOM 21399 N N . PRO A 1 51 ? 10.554 3.364 -3.942 1.00 0.00 229 PRO A N 20
ATOM 21400 C CA . PRO A 1 51 ? 11.260 2.142 -4.261 1.00 0.00 229 PRO A CA 20
ATOM 21401 C C . PRO A 1 51 ? 10.392 0.942 -3.926 1.00 0.00 229 PRO A C 20
ATOM 21402 O O . PRO A 1 51 ? 10.239 0.597 -2.756 1.00 0.00 229 PRO A O 20
ATOM 21413 N N . SER A 1 52 ? 9.810 0.323 -4.946 1.00 0.00 230 SER A N 20
ATOM 21414 C CA . SER A 1 52 ? 8.952 -0.846 -4.752 1.00 0.00 230 SER A CA 20
ATOM 21415 C C . SER A 1 52 ? 9.673 -1.934 -3.951 1.00 0.00 230 SER A C 20
ATOM 21416 O O . SER A 1 52 ? 9.035 -2.821 -3.385 1.00 0.00 230 SER A O 20
ATOM 21424 N N . ASN A 1 53 ? 10.996 -1.836 -3.855 1.00 0.00 231 ASN A N 20
ATOM 21425 C CA . ASN A 1 53 ? 11.772 -2.785 -3.070 1.00 0.00 231 ASN A CA 20
ATOM 21426 C C . ASN A 1 53 ? 11.336 -2.706 -1.604 1.00 0.00 231 ASN A C 20
ATOM 21427 O O . ASN A 1 53 ? 11.478 -3.657 -0.837 1.00 0.00 231 ASN A O 20
ATOM 21438 N N . TYR A 1 54 ? 10.775 -1.559 -1.242 1.00 0.00 232 TYR A N 20
ATOM 21439 C CA . TYR A 1 54 ? 10.274 -1.308 0.100 1.00 0.00 232 TYR A CA 20
ATOM 21440 C C . TYR A 1 54 ? 8.749 -1.353 0.118 1.00 0.00 232 TYR A C 20
ATOM 21441 O O . TYR A 1 54 ? 8.145 -1.385 1.189 1.00 0.00 232 TYR A O 20
ATOM 21459 N N . VAL A 1 55 ? 8.125 -1.281 -1.061 1.00 0.00 233 VAL A N 20
ATOM 21460 C CA . VAL A 1 55 ? 6.665 -1.235 -1.143 1.00 0.00 233 VAL A CA 20
ATOM 21461 C C . VAL A 1 55 ? 6.067 -2.179 -2.187 1.00 0.00 233 VAL A C 20
ATOM 21462 O O . VAL A 1 55 ? 6.399 -2.121 -3.368 1.00 0.00 233 VAL A O 20
ATOM 21475 N N . THR A 1 56 ? 5.127 -2.990 -1.744 1.00 0.00 234 THR A N 20
ATOM 21476 C CA . THR A 1 56 ? 4.409 -3.892 -2.620 1.00 0.00 234 THR A CA 20
ATOM 21477 C C . THR A 1 56 ? 3.015 -3.325 -2.827 1.00 0.00 234 THR A C 20
ATOM 21478 O O . THR A 1 56 ? 2.700 -2.267 -2.286 1.00 0.00 234 THR A O 20
ATOM 21489 N N . GLY A 1 57 ? 2.176 -4.015 -3.576 1.00 0.00 235 GLY A N 20
ATOM 21490 C CA . GLY A 1 57 ? 0.826 -3.535 -3.765 1.00 0.00 235 GLY A CA 20
ATOM 21491 C C . GLY A 1 57 ? 0.013 -3.855 -2.540 1.00 0.00 235 GLY A C 20
ATOM 21492 O O . GLY A 1 57 ? 0.467 -3.641 -1.423 1.00 0.00 235 GLY A O 20
ATOM 21496 N N . LYS A 1 58 ? -1.150 -4.425 -2.714 1.00 0.00 236 LYS A N 20
ATOM 21497 C CA . LYS A 1 58 ? -1.934 -4.809 -1.561 1.00 0.00 236 LYS A CA 20
ATOM 21498 C C . LYS A 1 58 ? -1.745 -6.310 -1.339 1.00 0.00 236 LYS A C 20
ATOM 21499 O O . LYS A 1 58 ? -2.640 -7.006 -0.847 1.00 0.00 236 LYS A O 20
ATOM 21518 N N . LYS A 1 59 ? -0.531 -6.775 -1.717 1.00 0.00 237 LYS A N 20
ATOM 21519 C CA . LYS A 1 59 ? -0.099 -8.181 -1.604 1.00 0.00 237 LYS A CA 20
ATOM 21520 C C . LYS A 1 59 ? -1.249 -9.188 -1.714 1.00 0.00 237 LYS A C 20
ATOM 21521 O O . LYS A 1 59 ? -1.421 -10.050 -0.852 1.00 0.00 237 LYS A O 20
ATOM 21540 N N . SER A 1 60 ? -2.023 -9.090 -2.786 1.00 0.00 238 SER A N 20
ATOM 21541 C CA . SER A 1 60 ? -3.137 -10.005 -3.001 1.00 0.00 238 SER A CA 20
ATOM 21542 C C . SER A 1 60 ? -2.729 -11.120 -3.958 1.00 0.00 238 SER A C 20
ATOM 21543 O O . SER A 1 60 ? -3.119 -11.128 -5.128 1.00 0.00 238 SER A O 20
ATOM 21551 N N . ASN A 1 61 ? -1.940 -12.064 -3.446 1.00 0.00 239 ASN A N 20
ATOM 21552 C CA . ASN A 1 61 ? -1.480 -13.194 -4.246 1.00 0.00 239 ASN A CA 20
ATOM 21553 C C . ASN A 1 61 ? -2.262 -14.447 -3.885 1.00 0.00 239 ASN A C 20
ATOM 21554 O O . ASN A 1 61 ? -3.215 -14.375 -3.106 1.00 0.00 239 ASN A O 20
ATOM 21565 N N . ASN A 1 62 ? -1.877 -15.581 -4.484 1.00 0.00 240 ASN A N 20
ATOM 21566 C CA . ASN A 1 62 ? -2.561 -16.862 -4.278 1.00 0.00 240 ASN A CA 20
ATOM 21567 C C . ASN A 1 62 ? -3.945 -16.797 -4.905 1.00 0.00 240 ASN A C 20
ATOM 21568 O O . ASN A 1 62 ? -4.105 -17.125 -6.080 1.00 0.00 240 ASN A O 20
ATOM 21579 N N . LEU A 1 63 ? -4.925 -16.341 -4.123 1.00 0.00 241 LEU A N 20
ATOM 21580 C CA . LEU A 1 63 ? -6.308 -16.182 -4.573 1.00 0.00 241 LEU A CA 20
ATOM 21581 C C . LEU A 1 63 ? -6.934 -17.488 -5.055 1.00 0.00 241 LEU A C 20
ATOM 21582 O O . LEU A 1 63 ? -7.621 -18.154 -4.284 1.00 0.00 241 LEU A O 20
ATOM 21598 N N . ASP A 1 64 ? -6.718 -17.828 -6.333 1.00 0.00 242 ASP A N 20
ATOM 21599 C CA . ASP A 1 64 ? -7.291 -19.037 -6.928 1.00 0.00 242 ASP A CA 20
ATOM 21600 C C . ASP A 1 64 ? -8.807 -18.945 -6.850 1.00 0.00 242 ASP A C 20
ATOM 21601 O O . ASP A 1 64 ? -9.440 -19.607 -6.023 1.00 0.00 242 ASP A O 20
ATOM 21610 N N . GLN A 1 65 ? -9.370 -18.074 -7.690 1.00 0.00 243 GLN A N 20
ATOM 21611 C CA . GLN A 1 65 ? -10.808 -17.826 -7.704 1.00 0.00 243 GLN A CA 20
ATOM 21612 C C . GLN A 1 65 ? -11.209 -17.206 -6.366 1.00 0.00 243 GLN A C 20
ATOM 21613 O O . GLN A 1 65 ? -10.682 -16.155 -5.992 1.00 0.00 243 GLN A O 20
ATOM 21627 N N . TYR A 1 66 ? -12.103 -17.873 -5.648 1.00 0.00 244 TYR A N 20
ATOM 21628 C CA . TYR A 1 66 ? -12.563 -17.423 -4.335 1.00 0.00 244 TYR A CA 20
ATOM 21629 C C . TYR A 1 66 ? -13.663 -18.350 -3.853 1.00 0.00 244 TYR A C 20
ATOM 21630 O O . TYR A 1 66 ? -13.833 -18.578 -2.655 1.00 0.00 244 TYR A O 20
ATOM 21648 N N . ASP A 1 67 ? -14.413 -18.880 -4.807 1.00 0.00 245 ASP A N 20
ATOM 21649 C CA . ASP A 1 67 ? -15.508 -19.785 -4.512 1.00 0.00 245 ASP A CA 20
ATOM 21650 C C . ASP A 1 67 ? -15.247 -21.128 -5.175 1.00 0.00 245 ASP A C 20
ATOM 21651 O O . ASP A 1 67 ? -15.135 -21.157 -6.414 1.00 0.00 245 ASP A O 20
#

InterPro domains:
  IPR000719 Protein kinase domain [PS50011] (369-622)
  IPR000980 SH2 domain [PF00017] (246-329)
  IPR000980 SH2 domain [PS50001] (246-344)
  IPR000980 SH2 domain [SM00252] (244-335)
  IPR001245 Serine-threonine/tyrosine-protein kinase, catalytic domain [PF07714] (369-617)
  IPR001245 Serine-threonine/tyrosine-protein kinase, catalytic domain [PR00109] (441-454)
  IPR001245 Serine-threonine/tyrosine-protein kinase, catalytic domain [PR00109] (478-496)
  IPR001245 Serine-threonine/tyrosine-protein kinase, catalytic domain [PR00109] (526-536)
  IPR001245 Serine-threonine/tyrosine-protein kinase, catalytic domain [PR00109] (545-567)
  IPR001245 Serine-threonine/tyrosine-protein kinase, catalytic domain [PR00109] (589-611)
  IPR001452 SH3 domain [PF00018] (184-230)
  IPR001452 SH3 domain [PR00452] (181-191)
  IPR001452 SH3 domain [PR00452] (195-210)
  IPR001452 SH3 domain [PR00452] (224-236)
  IPR001452 SH3 domain [PS50002] (178-238)
  IPR001452 SH3 domain [SM00326] (181-237)
  IPR001562 Zinc finger, Btk motif [PF00779] (119-147)
  IPR001562 Zinc finger, Btk motif [PR00402] (102-121)
  IPR001562 Zinc finger, Btk motif [PR00402] (133-146)
  IPR001562 Zinc finger, Btk motif [PS51113] (113-149)

Organism: Mus musculus (NCBI:txid10090)

Solvent-accessible surface area: 5133 Å² total; per-residue (Å²): 121,75,111,80,5,30,1,105,125,76,59,142,46,128,139,86,112,32,20,89,0,64,172,62,70,120,0,32,35,77,86,119,87,111,130,119,100,44,57,0,70,20,107,183,51,43,68,1,62,0,10,14,101,76,14,42,24,124,110,94,93,115,59,84,151,160,190

Secondary structure (DSSP, 8-state):
--S-EEE-S-B--SSSSBPPB-TT-EEEEEE-SSSSEEEEE-SSS-EEEEETTSEESSTTTTTSS--

Nearest PDB structures (foldseek):
  2lmj-assembly1_A  TM=8.801E-01  e=2.713E-06  Homo sapiens
  8gmb-assembly1_A-2  TM=8.968E-01  e=6.670E-06  Mus musculus
  1awx-assembly1_A  TM=8.537E-01  e=3.662E-06  Homo sapiens
  2yuq-assembly1_A  TM=8.170E-01  e=3.662E-06  Homo sapiens
  1b07-assembly1_A  TM=8.990E-01  e=1.260E-04  Mus musculus

Foldseek 3Di:
DAFKKAFQDFDDDDPQAAATHDHGDMWAWDAPPDCQWTWTHDPDRRIHIDGCVRMGTVPPPDCPPPD

Radius of gyration: 11.89 Å; Cα contacts (8 Å, |Δi|>4): 133; chains: 1; bounding box: 23×35×22 Å

Sequence (67 aa):
GSEIVVAMYDFQATEAHDLRLERGQEYIILEKNDLHWWRARDKYGSEGYIPSNYVTGKKSNNLDQYDGSEIVVAMYDFQATEAHDLRLERGQEYIILEKNDLHWWRARDKYGSEGYIPSNYVTGKKSNNLDQYDGSEIVVAMYDFQATEAHDLRLERGQEYIILEKNDLHWWRARDKYGSEGYIPSNYVTGKKSNNLDQYDGSEIVVAMYDFQATEAHDLRLERGQEYIILEKNDLHWWRARDKYGSEGYIPSNYVTGKKSNNLDQYDGSEIVVAMYDFQATEAHDLRLERGQEYIILEKNDLHWWRARDKYGSEGYIPSNYVTGKKSNNLDQYDGSEIVVAMYDFQATEAHDLRLERGQEYIILEKNDLHWWRARDKYGSEGYIPSNYVTGKKSNNLDQYDGSEIVVAMYDFQATEAHDLRLERGQEYIILEKNDLHWWRARDKYGSEGYIPSNYVTGKKSNNLDQYDGSEIVVAMYDFQATEAHDLRLERGQEYIILEKNDLHWWRARDKYGSEGYIPSNYVTGKKSNNLDQYDGSEIVVAMYDFQATEAHDLRLERGQEYIILEKNDLHWWRARDKYGSEGYIPSNYVTGKKSNNLDQYDGSEIVVAMYDFQATEAHDLRLERGQEYIILEKNDLHWWRARDKYGSEGYIPSNYVTGKKSNNLDQYDGSEIVVAMYDFQATEAHDLRLERGQEYIILEKNDLHWWRARDKYGSEGYIPSNYVTGKKSNNLDQYDGSEIVVAMYDFQATEAHDLRLERGQEYIILEKNDLHWWRARDKYGSEGYIPSNYVTGKKSNNLDQYDGSEIVVAMYDFQATEAHDLRLERGQEYIILEKNDLHWWRARDKYGSEGYIPSNYVTGKKSNNLDQYDGSEIVVAMYDFQATEAHDLRLERGQEYIILEKNDLHWWRARDKYGSEGYIPSNYVTGKKSNNLDQYDGSEIVVAMYDFQATEAHDLRLERGQEYIILEKNDLHWWRARDKYGSEGYIPSNYVTGKKSNNLDQYDGSEIVVAMYDFQATEAHDLRLERGQEYIILEKNDLHWWRARDKYGSEGYIPSNYVTGKKSNNLDQYDGSEIVVAMYDFQATEAHDLRLERGQEYIILEKNDLHWWRARDKYGSEGYIPSNYVTGKKSNNLDQYDGSEIVVAMYDFQATEAHDLRLERGQEYIILEKNDLHWWRARDKYGSEGYIPSNYVTGKKSNNLDQYDGSEIVVAMYDFQATEAHDLRLERGQEYIILEKNDLHWWRARDKYGSEGYIPSNYVTGKKSNNLDQYDGSEIVVAMYDFQATEAHDLRLERGQEYIILEKNDLHWWRARDKYGSEGYIPSNYVTGKKSNNLDQYD

GO terms:
  GO:0005515 protein binding (F, IPI)
  GO:0005911 cell-cell junction (C, IDA)
  GO:0005829 cytosol (C, TAS)

CATH classification: 2.30.30.40